Protein AF-0000000079724849 (afdb_homodimer)

Foldseek 3Di:
DAPDQKKKKKKKFQAALQPDDPLQQQLLVLLQVQLCADFPVGGNVRLVCLQVVQVKDWDWDGDHGMIMTMMMGGPPCVLVRLQSVLRSQPTGDLDQVVLQVSLVVLVVVVVVLVVDFVSVLVLVQQCQFQPPHSRSGDRNGDNVSSNPDDSVNSVVVSLQRRWQQRMDIFMFDNDDPVVVVVSCVVRPDPDTPPPDHHDRDDDADTGTDQAAAEDADADFKKKKKWKWFDAADDLLRVLLVQLLQCQDFVDCNHPLNCPQCVPPVFFDDKGWDKDHHHHGIIIMIITMGGLVSQQVSLVVSLVVLVCCLVPNDDPVSLVVSLVVVLVVLVVQCSDNVSVRVQQRVCCSRPVDDQDNVNSNVSNVPDDSVNNSVSSCNTRVDQFIHMGMYYHDDPVSSVSRGGGD/DAPDQKKKKKKKFQAALQPDDPLQHQLLVLLQVQLCADFPVGGNVRLVCLQVVQVKDWDWDGDHGMIMTMMMGGPPCVLVRLQSVLRSQPTGDLDQVSLQVSLVVLVVVVVVLVVDFVSVLVLVQQCQFQPPHSRSGDRNGDNVSSNPDDSVNSVVVSVQRRWQQRMDIFMFDNDDPVVVVVSCVVRPDPDTPPPDHHDRDDDADTGTDAAAAEDADADFKKKKKWKWFDAADDLLRVLLVQLLQCQDFVDCNHPLNCPQCVPPVFFDDKGWDKAHHHHGIIIMIITMGGLVSQQVSLVVSLVVLVCCLVPNDDPVSLVVSLVVVLVVLVVQCSDNVSVRVQQRVCCSRPVDDQDNVNSNVSNVPDDSVNNSVSSCNTRVDQFIHMGMYYHDDPVSSVSRGGGD

pLDDT: mean 95.25, std 3.97, range [75.25, 98.75]

Solvent-accessible surface area (backbone atoms only — not comparable to full-atom values): 41296 Å² total; per-residue (Å²): 74,91,81,47,61,30,26,14,43,34,43,31,34,70,46,19,43,55,74,45,50,92,86,36,37,18,43,57,41,51,47,58,56,52,38,57,40,40,27,82,87,39,48,34,55,51,56,35,36,65,38,33,34,45,27,25,46,78,50,68,51,63,42,56,61,29,27,39,39,34,32,37,29,39,56,91,44,58,65,58,46,47,48,50,53,32,41,29,71,76,32,55,60,70,47,63,68,56,52,57,25,46,40,42,20,53,51,41,43,52,29,50,37,66,44,28,62,72,54,34,43,53,53,52,36,37,28,59,30,33,43,88,39,62,78,14,54,58,55,72,34,44,73,67,43,47,70,61,63,43,60,66,58,53,49,54,51,43,66,71,60,65,51,44,68,31,44,46,84,20,71,26,30,62,71,55,71,68,57,52,53,51,50,44,62,72,47,41,69,81,73,51,61,88,89,66,70,64,66,83,82,82,64,78,64,70,67,75,43,59,50,82,46,75,49,73,37,96,47,60,38,26,37,40,38,37,36,41,46,43,52,43,58,42,75,66,58,49,52,47,50,50,43,51,27,37,44,43,15,55,43,71,52,7,52,48,24,38,60,39,29,65,68,57,15,53,26,61,47,60,34,36,46,75,45,72,34,82,56,32,36,31,31,35,38,40,37,36,22,35,62,87,41,42,48,60,51,46,49,51,51,36,49,53,50,44,46,38,58,76,67,41,79,54,71,66,54,51,53,37,30,45,34,18,51,53,28,39,48,56,50,44,61,69,35,29,59,50,41,17,50,51,55,43,46,30,40,71,75,66,72,42,81,75,48,70,67,53,49,52,49,54,52,68,63,62,46,71,65,59,44,38,50,50,46,34,68,30,62,72,52,77,48,36,19,36,30,32,33,19,61,60,55,69,73,64,53,70,67,43,72,47,57,102,74,91,81,47,63,31,26,16,42,33,44,32,33,70,47,19,42,55,75,45,51,91,86,37,36,17,44,56,39,51,48,58,58,54,38,55,40,42,28,81,87,38,48,36,55,52,57,36,38,64,38,33,33,45,25,25,45,78,51,68,51,66,42,57,61,28,27,41,40,34,33,38,29,38,54,92,44,60,66,59,45,46,48,51,54,33,42,28,73,76,32,54,60,69,47,62,68,56,52,58,27,46,39,43,21,53,51,42,44,52,29,49,37,65,45,27,62,72,54,32,44,53,53,53,35,36,26,59,30,32,44,86,39,63,78,14,55,56,57,73,35,44,73,66,42,47,70,63,63,43,59,67,59,52,50,54,49,44,67,71,59,65,50,43,66,29,45,44,82,19,70,26,28,62,70,54,70,69,57,53,53,51,50,43,60,72,46,42,70,80,72,51,61,89,90,63,70,64,65,83,83,83,64,78,65,70,66,75,44,59,49,81,47,76,49,73,37,95,48,61,39,26,37,40,38,37,38,41,46,44,53,43,58,41,74,67,60,50,52,47,50,50,42,51,28,37,43,43,15,55,44,70,52,5,51,48,25,38,59,39,28,66,68,57,15,52,25,59,46,61,36,36,47,76,45,72,34,82,55,34,35,33,33,35,38,41,37,39,20,36,62,87,42,42,49,61,50,46,48,51,52,36,49,53,51,46,46,37,60,76,66,41,77,53,71,66,54,52,53,37,30,44,33,19,51,51,26,40,48,56,50,44,61,69,34,29,59,50,41,16,49,52,56,44,47,31,38,69,75,66,71,44,81,74,48,72,66,53,49,50,50,54,53,69,64,62,46,72,66,58,43,38,50,51,46,35,68,30,62,72,53,76,48,36,19,37,31,34,34,20,59,61,55,68,74,64,54,70,67,43,72,48,57,102

Organism: NCBI:txid2484901

Secondary structure (DSSP, 8-state):
-TT-SEEEEEEEES--GGG--GGGTTHHHHHHHHTTS-BSS--HHHHHHHHHTTT-EEEEEE-SS-EEEEEEEETT-HHHHHHHHHHHHH-B---HHHHHHHHHHHHHHHHHHHH-HHHHHHHHHHHHHHTTSGGGS-TT--HHHHHT--HHHHHHHHHHH-SGGGEEEEEESS--HHHHHHHHHHHS--PPPTT-------PPPPPP---EEEEE---SSEEEEEEEE-----HHHHHHHHHHHHHHHSSTTSHHIIIIIITT---SEEEEEEEE-SS-EEEEEEEEE-TTTHHHHHHHHHHHHHHHHHH---HHHHHHHHHHHHHHHHHHTTSHHHHHHHHHHHHHHHSSPPPHHHHHHHHHH--HHHHHHHHHHHH-SSB-EEEEEES--HHHHHTS--B-/-TT-SEEEEEEEES--GGG--GGGTTHHHHHHHHTTS-BSS--HHHHHHHHHTTT-EEEEEE-SS-EEEEEEEETT-HHHHHHHHHHHHH-B---HHHHHHHHHHHHHHHHHHHH-HHHHHHHHHHHHHHTTSGGGS-TT--HHHHHT--HHHHHHHHHHH-SGGGEEEEEESS--HHHHHHHHHHHS--PPPTT-------PPPPPP---EEEEE---SSEEEEEEEE-----HHHHHHHHHHHHHHHSSTTSHHIIIIIITT---SEEEEEEEE-SS-EEEEEEEEE-TTTHHHHHHHHHHHHHHHHHH---HHHHHHHHHHHHHHHHHHTTSHHHHHHHHHHHHHHHSSPPPHHHHHHHHHH--HHHHHHHHHHHH-SSB-EEEEEES--HHHHHTS--B-

Nearest PDB structures (foldseek):
  3hdi-assembly1_B  TM=9.582E-01  e=5.398E-38  Halalkalibacterium halodurans C-125
  6xvf-assembly1_A-2  TM=8.943E-01  e=1.684E-30  Bos taurus
  6fo0-assembly1_A  TM=9.070E-01  e=2.879E-27  Bos taurus
  2ybb-assembly1_B  TM=8.900E-01  e=3.046E-27  Bos taurus
  1qcr-assembly1_A  TM=8.978E-01  e=7.944E-27  Bos taurus

Sequence (808 aa):
MKHAASMGVGLFVKEGSLAETKQELGYFHFLEHMLFKDSENRTSKQIATEIERVGGILNGSTSREYTQYYVISIKDKAELAFDILSDMIYRPLFREEDIKVEKGVVIEEMRSYEDAPDDFVYDYYFRNIFGKSHYGRDIIGTKDSVTGVTRKSIRKFYEKHYFPSNMVLSVSGNFKWDEVLRLARKYFPFENPKGKESNPIVLPTPKKHYTKHLSRRKIEQFNIMLGANGTPRNFKDVTVTQLMSTILGGGMASRLFQNIREKEGLCYSIYSFPSFYRSTGLFSISCATSKEKANQCVGLILKELDALVKNGFTERELEDAKSNQLGGMAIGYELPENRMNNIGLQDIYFGKYYSLEERMKALKSVSLDELNERAKLTFSIPKLHLSCVGDMSESAFQKIPTSLMKHAASMGVGLFVKEGSLAETKQELGYFHFLEHMLFKDSENRTSKQIATEIERVGGILNGSTSREYTQYYVISIKDKAELAFDILSDMIYRPLFREEDIKVEKGVVIEEMRSYEDAPDDFVYDYYFRNIFGKSHYGRDIIGTKDSVTGVTRKSIRKFYEKHYFPSNMVLSVSGNFKWDEVLRLARKYFPFENPKGKESNPIVLPTPKKHYTKHLSRRKIEQFNIMLGANGTPRNFKDVTVTQLMSTILGGGMASRLFQNIREKEGLCYSIYSFPSFYRSTGLFSISCATSKEKANQCVGLILKELDALVKNGFTERELEDAKSNQLGGMAIGYELPENRMNNIGLQDIYFGKYYSLEERMKALKSVSLDELNERAKLTFSIPKLHLSCVGDMSESAFQKIPTSL

Radius of gyration: 26.68 Å; Cα contacts (8 Å, |Δi|>4): 1596; chains: 2; bounding box: 80×67×66 Å

InterPro domains:
  IPR007863 Peptidase M16, C-terminal [PF05193] (149-324)
  IPR011249 Metalloenzyme, LuxS/M16 peptidase-like [SSF63411] (9-188)
  IPR011249 Metalloenzyme, LuxS/M16 peptidase-like [SSF63411] (215-394)
  IPR011765 Peptidase M16, N-terminal [PF00675] (6-142)
  IPR050361 Mitochondrial Processing Peptidase/Ubiquinol-cytochrome c Reductase Complex [PTHR11851] (8-392)

Structure (mmCIF, N/CA/C/O backbone):
data_AF-0000000079724849-model_v1
#
loop_
_entity.id
_entity.type
_entity.pdbx_description
1 polymer 'Insulinase family protein'
#
loop_
_atom_site.group_PDB
_atom_site.id
_atom_site.type_symbol
_atom_site.label_atom_id
_atom_site.label_alt_id
_atom_site.label_comp_id
_atom_site.label_asym_id
_atom_site.label_entity_id
_atom_site.label_seq_id
_atom_site.pdbx_PDB_ins_code
_atom_site.Cartn_x
_atom_site.Cartn_y
_atom_site.Cartn_z
_atom_site.occupancy
_atom_site.B_iso_or_equiv
_atom_site.auth_seq_id
_atom_site.auth_comp_id
_atom_site.auth_asym_id
_atom_site.auth_atom_id
_atom_site.pdbx_PDB_model_num
ATOM 1 N N . MET A 1 1 ? 12.977 -11.641 20.875 1 87.62 1 MET A N 1
ATOM 2 C CA . MET A 1 1 ? 11.562 -11.281 21.031 1 87.62 1 MET A CA 1
ATOM 3 C C . MET A 1 1 ? 10.758 -12.461 21.562 1 87.62 1 MET A C 1
ATOM 5 O O . MET A 1 1 ? 10.102 -13.172 20.797 1 87.62 1 MET A O 1
ATOM 9 N N . LYS A 1 2 ? 10.711 -12.703 22.734 1 83.56 2 LYS A N 1
ATOM 10 C CA . LYS A 1 2 ? 10.281 -13.914 23.406 1 83.56 2 LYS A CA 1
ATOM 11 C C . LYS A 1 2 ? 8.828 -14.258 23.062 1 83.56 2 LYS A C 1
ATOM 13 O O . LYS A 1 2 ? 8.453 -15.43 23.031 1 83.56 2 LYS A O 1
ATOM 18 N N . HIS A 1 3 ? 8.07 -13.281 22.625 1 82.94 3 HIS A N 1
ATOM 19 C CA . HIS A 1 3 ? 6.648 -13.555 22.453 1 82.94 3 HIS A CA 1
ATOM 20 C C . HIS A 1 3 ? 6.238 -13.43 20.984 1 82.94 3 HIS A C 1
ATOM 22 O O . HIS A 1 3 ? 5.059 -13.555 20.656 1 82.94 3 HIS A O 1
ATOM 28 N N . ALA A 1 4 ? 7.203 -13.219 20.141 1 86.75 4 ALA A N 1
ATOM 29 C CA . ALA A 1 4 ? 6.875 -13.07 18.734 1 86.75 4 ALA A CA 1
ATOM 30 C C . ALA A 1 4 ? 6.535 -14.422 18.094 1 86.75 4 ALA A C 1
ATOM 32 O O . ALA A 1 4 ? 7.227 -15.414 18.328 1 86.75 4 ALA A O 1
ATOM 33 N N . ALA A 1 5 ? 5.48 -14.469 17.359 1 83.69 5 ALA A N 1
ATOM 34 C CA . ALA A 1 5 ? 5.066 -15.68 16.656 1 83.69 5 ALA A CA 1
ATOM 35 C C . ALA A 1 5 ? 5.711 -15.773 15.281 1 83.69 5 ALA A C 1
ATOM 37 O O . ALA A 1 5 ? 5.629 -16.797 14.609 1 83.69 5 ALA A O 1
ATOM 38 N N . SER A 1 6 ? 6.359 -14.688 14.859 1 90.81 6 SER A N 1
ATOM 39 C CA . SER A 1 6 ? 7.016 -14.633 13.555 1 90.81 6 SER A CA 1
ATOM 40 C C . SER A 1 6 ? 8.469 -14.211 13.688 1 90.81 6 SER A C 1
ATOM 42 O O . SER A 1 6 ? 8.945 -13.922 14.789 1 90.81 6 SER A O 1
ATOM 44 N N . MET A 1 7 ? 9.156 -14.289 12.602 1 93.44 7 MET A N 1
ATOM 45 C CA . MET A 1 7 ? 10.57 -13.922 12.547 1 93.44 7 MET A CA 1
ATOM 46 C C . MET A 1 7 ? 10.914 -13.266 11.219 1 93.44 7 MET A C 1
ATOM 48 O O . MET A 1 7 ? 10.156 -13.375 10.25 1 93.44 7 MET A O 1
ATOM 52 N N . GLY A 1 8 ? 12.008 -12.508 11.25 1 95.75 8 GLY A N 1
ATOM 53 C CA . GLY A 1 8 ? 12.562 -11.898 10.047 1 95.75 8 GLY A CA 1
ATOM 54 C C . GLY A 1 8 ? 14.055 -12.141 9.891 1 95.75 8 GLY A C 1
ATOM 55 O O . GLY A 1 8 ? 14.805 -12.023 10.859 1 95.75 8 GLY A O 1
ATOM 56 N N . VAL A 1 9 ? 14.43 -12.562 8.719 1 97.25 9 VAL A N 1
ATOM 57 C CA . VAL A 1 9 ? 15.828 -12.703 8.32 1 97.25 9 VAL A CA 1
ATOM 58 C C . VAL A 1 9 ? 16.078 -11.898 7.043 1 97.25 9 VAL A C 1
ATOM 60 O O . VAL A 1 9 ? 15.43 -12.125 6.023 1 97.25 9 VAL A O 1
ATOM 63 N N . GLY A 1 10 ? 17.031 -10.977 7.164 1 97.81 10 GLY A N 1
ATOM 64 C CA . GLY A 1 10 ? 17.328 -10.133 6.016 1 97.81 10 GLY A CA 1
ATOM 65 C C . GLY A 1 10 ? 18.797 -10.031 5.715 1 97.81 10 GLY A C 1
ATOM 66 O O . GLY A 1 10 ? 19.625 -9.961 6.633 1 97.81 10 GLY A O 1
ATOM 67 N N . LEU A 1 11 ? 19.141 -10.141 4.488 1 97.94 11 LEU A N 1
ATOM 68 C CA . LEU A 1 11 ? 20.484 -9.867 3.988 1 97.94 11 LEU A CA 1
ATOM 69 C C . LEU A 1 11 ? 20.531 -8.547 3.223 1 97.94 11 LEU A C 1
ATOM 71 O O . LEU A 1 11 ? 19.781 -8.359 2.26 1 97.94 11 LEU A O 1
ATOM 75 N N . PHE A 1 12 ? 21.438 -7.676 3.695 1 97.81 12 PHE A N 1
ATOM 76 C CA . PHE A 1 12 ? 21.578 -6.352 3.098 1 97.81 12 PHE A CA 1
ATOM 77 C C . PHE A 1 12 ? 22.922 -6.211 2.389 1 97.81 12 PHE A C 1
ATOM 79 O O . PHE A 1 12 ? 23.969 -6.516 2.965 1 97.81 12 PHE A O 1
ATOM 86 N N . VAL A 1 13 ? 22.859 -5.812 1.149 1 97.19 13 VAL A N 1
ATOM 87 C CA . VAL A 1 13 ? 24.047 -5.344 0.454 1 97.19 13 VAL A CA 1
ATOM 88 C C . VAL A 1 13 ? 24.234 -3.848 0.692 1 97.19 13 VAL A C 1
ATOM 90 O O . VAL A 1 13 ? 23.312 -3.062 0.489 1 97.19 13 VAL A O 1
ATOM 93 N N . LYS A 1 14 ? 25.391 -3.42 1.1 1 96.31 14 LYS A N 1
ATOM 94 C CA . LYS A 1 14 ? 25.641 -2.051 1.538 1 96.31 14 LYS A CA 1
ATOM 95 C C . LYS A 1 14 ? 25.75 -1.101 0.348 1 96.31 14 LYS A C 1
ATOM 97 O O . LYS A 1 14 ? 26.391 -0.051 0.436 1 96.31 14 LYS A O 1
ATOM 102 N N . GLU A 1 15 ? 25.172 -1.543 -0.755 1 96.31 15 GLU A N 1
ATOM 103 C CA . GLU A 1 15 ? 25.188 -0.739 -1.973 1 96.31 15 GLU A CA 1
ATOM 104 C C . GLU A 1 15 ? 23.844 -0.815 -2.703 1 96.31 15 GLU A C 1
ATOM 106 O O . GLU A 1 15 ? 23.125 -1.803 -2.576 1 96.31 15 GLU A O 1
ATOM 111 N N . GLY A 1 16 ? 23.516 0.27 -3.418 1 96.69 16 GLY A N 1
ATOM 112 C CA . GLY A 1 16 ? 22.391 0.376 -4.324 1 96.69 16 GLY A CA 1
ATOM 113 C C . GLY A 1 16 ? 22.719 1.125 -5.602 1 96.69 16 GLY A C 1
ATOM 114 O O . GLY A 1 16 ? 23.844 1.059 -6.094 1 96.69 16 GLY A O 1
ATOM 115 N N . SER A 1 17 ? 21.797 1.748 -6.156 1 97.19 17 SER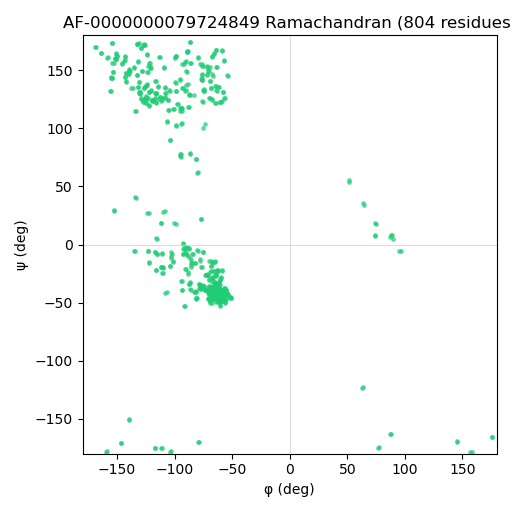 A N 1
ATOM 116 C CA . SER A 1 17 ? 21.938 2.33 -7.488 1 97.19 17 SER A CA 1
ATOM 117 C C . SER A 1 17 ? 23.016 3.404 -7.523 1 97.19 17 SER A C 1
ATOM 119 O O . SER A 1 17 ? 23.562 3.701 -8.586 1 97.19 17 SER A O 1
ATOM 121 N N . LEU A 1 18 ? 23.375 3.994 -6.398 1 96.5 18 LEU A N 1
ATOM 122 C CA . LEU A 1 18 ? 24.391 5.043 -6.371 1 96.5 18 LEU A CA 1
ATOM 123 C C . LEU A 1 18 ? 25.766 4.484 -6.75 1 96.5 18 LEU A C 1
ATOM 125 O O . LEU A 1 18 ? 26.641 5.234 -7.18 1 96.5 18 LEU A O 1
ATOM 129 N N . ALA A 1 19 ? 25.953 3.211 -6.594 1 95.94 19 ALA A N 1
ATOM 130 C CA . ALA A 1 19 ? 27.25 2.586 -6.859 1 95.94 19 ALA A CA 1
ATOM 131 C C . ALA A 1 19 ? 27.375 2.195 -8.328 1 95.94 19 ALA A C 1
ATOM 133 O O . ALA A 1 19 ? 28.453 1.751 -8.766 1 95.94 19 ALA A O 1
ATOM 134 N N . GLU A 1 20 ? 26.344 2.387 -9.078 1 97.06 20 GLU A N 1
ATOM 135 C CA . GLU A 1 20 ? 26.344 2.012 -10.492 1 97.06 20 GLU A CA 1
ATOM 136 C C . GLU A 1 20 ? 27.141 3.01 -11.32 1 97.06 20 GLU A C 1
ATOM 138 O O . GLU A 1 20 ? 27.109 4.215 -11.062 1 97.06 20 GLU A O 1
ATOM 143 N N . THR A 1 21 ? 27.781 2.484 -12.359 1 95.06 21 THR A N 1
ATOM 144 C CA . THR A 1 21 ? 28.375 3.346 -13.375 1 95.06 21 THR A CA 1
ATOM 145 C C . THR A 1 21 ? 27.359 3.703 -14.445 1 95.06 21 THR A C 1
ATOM 147 O O . THR A 1 21 ? 26.234 3.188 -14.445 1 95.06 21 THR A O 1
ATOM 150 N N . LYS A 1 22 ? 27.734 4.551 -15.32 1 94.25 22 LYS A N 1
ATOM 151 C CA . LYS A 1 22 ? 26.859 4.965 -16.406 1 94.25 22 LYS A CA 1
ATOM 152 C C . LYS A 1 22 ? 26.516 3.781 -17.312 1 94.25 22 LYS A C 1
ATOM 154 O O . LYS A 1 22 ? 25.469 3.785 -17.984 1 94.25 22 LYS A O 1
ATOM 159 N N . GLN A 1 23 ? 27.344 2.787 -17.281 1 94.62 23 GLN A N 1
ATOM 160 C CA . GLN A 1 23 ? 27.141 1.622 -18.141 1 94.62 23 GLN A CA 1
ATOM 161 C C . GLN A 1 23 ? 26.344 0.543 -17.422 1 94.62 23 GLN A C 1
ATOM 163 O O . GLN A 1 23 ? 25.969 -0.466 -18.031 1 94.62 23 GLN A O 1
ATOM 168 N N . GLU A 1 24 ? 26.047 0.799 -16.141 1 96.69 24 GLU A N 1
ATOM 169 C CA . GLU A 1 24 ? 25.422 -0.237 -15.328 1 96.69 24 GLU A CA 1
ATOM 170 C C . GLU A 1 24 ? 24.094 0.246 -14.75 1 96.69 24 GLU A C 1
ATOM 172 O O . GLU A 1 24 ? 23.703 -0.148 -13.648 1 96.69 24 GLU A O 1
ATOM 177 N N . LEU A 1 25 ? 23.484 1.154 -15.422 1 97.94 25 LEU A N 1
ATOM 178 C CA . LEU A 1 25 ? 22.25 1.723 -14.883 1 97.94 25 LEU A CA 1
ATOM 179 C C . LEU A 1 25 ? 21.188 0.643 -14.703 1 97.94 25 LEU A C 1
ATOM 181 O O . LEU A 1 25 ? 20.875 -0.086 -15.641 1 97.94 25 LEU A O 1
ATOM 185 N N . GLY A 1 26 ? 20.688 0.492 -13.484 1 98.38 26 GLY A N 1
ATOM 186 C CA . GLY A 1 26 ? 19.625 -0.445 -13.18 1 98.38 26 GLY A CA 1
ATOM 187 C C . GLY A 1 26 ? 20.125 -1.833 -12.828 1 98.38 26 GLY A C 1
ATOM 188 O O . GLY A 1 26 ? 19.328 -2.748 -12.609 1 98.38 26 GLY A O 1
ATOM 189 N N . TYR A 1 27 ? 21.375 -2.002 -12.672 1 98.69 27 TYR A N 1
ATOM 190 C CA . TYR A 1 27 ? 21.938 -3.338 -12.523 1 98.69 27 TYR A CA 1
ATOM 191 C C . TYR A 1 27 ? 21.625 -3.912 -11.148 1 98.69 27 TYR A C 1
ATOM 193 O O . TYR A 1 27 ? 21.406 -5.113 -11.008 1 98.69 27 TYR A O 1
ATOM 201 N N . PHE A 1 28 ? 21.672 -3.084 -10.102 1 98.69 28 PHE A N 1
ATOM 202 C CA . PHE A 1 28 ? 21.312 -3.598 -8.789 1 98.69 28 PHE A CA 1
ATOM 203 C C . PHE A 1 28 ? 19.875 -4.117 -8.789 1 98.69 28 PHE A C 1
ATOM 205 O O . PHE A 1 28 ? 19.594 -5.184 -8.234 1 98.69 28 PHE A O 1
ATOM 212 N N . HIS A 1 29 ? 18.984 -3.328 -9.383 1 98.75 29 HIS A N 1
ATOM 213 C CA . HIS A 1 29 ? 17.578 -3.744 -9.469 1 98.75 29 HIS A CA 1
ATOM 214 C C . HIS A 1 29 ? 17.438 -5.008 -10.305 1 98.75 29 HIS A C 1
ATOM 216 O O . HIS A 1 29 ? 16.719 -5.934 -9.922 1 98.75 29 HIS A O 1
ATOM 222 N N . PHE A 1 30 ? 18.094 -5.059 -11.453 1 98.75 30 PHE A N 1
ATOM 223 C CA . PHE A 1 30 ? 18.047 -6.227 -12.32 1 98.75 30 PHE A CA 1
ATOM 224 C C . PHE A 1 30 ? 18.594 -7.457 -11.609 1 98.75 30 PHE A C 1
ATOM 226 O O . PHE A 1 30 ? 18.016 -8.547 -11.695 1 98.75 30 PHE A O 1
ATOM 233 N N . LEU A 1 31 ? 19.703 -7.27 -10.953 1 98.69 31 LEU A N 1
ATOM 234 C CA . LEU A 1 31 ? 20.312 -8.359 -10.203 1 98.69 31 LEU A CA 1
ATOM 235 C C . LEU A 1 31 ? 19.375 -8.844 -9.094 1 98.69 31 LEU A C 1
ATOM 237 O O . LEU A 1 31 ? 19.297 -10.047 -8.828 1 98.69 31 LEU A O 1
ATOM 241 N N . GLU A 1 32 ? 18.734 -7.93 -8.414 1 98.56 32 GLU A N 1
ATOM 242 C CA . GLU A 1 32 ? 17.734 -8.305 -7.418 1 98.56 32 GLU A CA 1
ATOM 243 C C . GLU A 1 32 ? 16.719 -9.281 -7.992 1 98.56 32 GLU A C 1
ATOM 245 O O . GLU A 1 32 ? 16.406 -10.305 -7.379 1 98.56 32 GLU A O 1
ATOM 250 N N . HIS A 1 33 ? 16.219 -8.984 -9.188 1 97.94 33 HIS A N 1
ATOM 251 C CA . HIS A 1 33 ? 15.305 -9.891 -9.859 1 97.94 33 HIS A CA 1
ATOM 252 C C . HIS A 1 33 ? 15.969 -11.234 -10.141 1 97.94 33 HIS A C 1
ATOM 254 O O . HIS A 1 33 ? 15.367 -12.289 -9.891 1 97.94 33 HIS A O 1
ATOM 260 N N . MET A 1 34 ? 17.188 -11.211 -10.656 1 98.44 34 MET A N 1
ATOM 261 C CA . MET A 1 34 ? 17.891 -12.406 -11.109 1 98.44 34 MET A CA 1
ATOM 262 C C . MET A 1 34 ? 18.172 -13.352 -9.945 1 98.44 34 MET A C 1
ATOM 264 O O . MET A 1 34 ? 18.219 -14.57 -10.125 1 98.44 34 MET A O 1
ATOM 268 N N . LEU A 1 35 ? 18.281 -12.82 -8.773 1 98.44 35 LEU A N 1
ATOM 269 C CA . LEU A 1 35 ? 18.641 -13.648 -7.629 1 98.44 35 LEU A CA 1
ATOM 270 C C . LEU A 1 35 ? 17.422 -14.422 -7.109 1 98.44 35 LEU A C 1
ATOM 272 O O . LEU A 1 35 ? 17.562 -15.281 -6.242 1 98.44 35 LEU A O 1
ATOM 276 N N . PHE A 1 36 ? 16.281 -14.164 -7.66 1 97.56 36 PHE A N 1
ATOM 277 C CA . PHE A 1 36 ? 15.078 -14.945 -7.359 1 97.56 36 PHE A CA 1
ATOM 278 C C . PHE A 1 36 ? 14.914 -16.094 -8.352 1 97.56 36 PHE A C 1
ATOM 280 O O . PHE A 1 36 ? 14.031 -16.938 -8.195 1 97.56 36 PHE A O 1
ATOM 287 N N . LYS A 1 37 ? 15.75 -16.078 -9.367 1 97.69 37 LYS A N 1
ATOM 288 C CA . LYS A 1 37 ? 15.703 -17.141 -10.367 1 97.69 37 LYS A CA 1
ATOM 289 C C . LYS A 1 37 ? 16.406 -18.391 -9.867 1 97.69 37 LYS A C 1
ATOM 291 O O . LYS A 1 37 ? 16.688 -18.531 -8.68 1 97.69 37 LYS A O 1
ATOM 296 N N . ASP A 1 38 ? 16.609 -19.359 -10.805 1 97.56 38 ASP A N 1
ATOM 297 C CA . ASP A 1 38 ? 17.156 -20.656 -10.438 1 97.56 38 ASP A CA 1
ATOM 298 C C . ASP A 1 38 ? 18.562 -20.5 -9.844 1 97.56 38 ASP A C 1
ATOM 300 O O . ASP A 1 38 ? 19.359 -19.703 -10.328 1 97.56 38 ASP A O 1
ATOM 304 N N . SER A 1 39 ? 18.797 -21.188 -8.797 1 97.88 39 SER A N 1
ATOM 305 C CA . SER A 1 39 ? 20.125 -21.375 -8.227 1 97.88 39 SER A CA 1
ATOM 306 C C . SER A 1 39 ? 20.672 -22.75 -8.539 1 97.88 39 SER A C 1
ATOM 308 O O . SER A 1 39 ? 20.062 -23.516 -9.289 1 97.88 39 SER A O 1
ATOM 310 N N . GLU A 1 40 ? 21.875 -23.031 -8.039 1 97.81 40 GLU A N 1
ATOM 311 C CA . GLU A 1 40 ? 22.5 -24.344 -8.234 1 97.81 40 GLU A CA 1
ATOM 312 C C . GLU A 1 40 ? 21.688 -25.453 -7.562 1 97.81 40 GLU A C 1
ATOM 314 O O . GLU A 1 40 ? 21.688 -26.594 -8.023 1 97.81 40 GLU A O 1
ATOM 319 N N . ASN A 1 41 ? 20.938 -25.062 -6.547 1 97.94 41 ASN A N 1
ATOM 320 C CA . ASN A 1 41 ? 20.312 -26.094 -5.73 1 97.94 41 ASN A CA 1
ATOM 321 C C . ASN A 1 41 ? 18.797 -26.094 -5.895 1 97.94 41 ASN A C 1
ATOM 323 O O . ASN A 1 41 ? 18.125 -27.062 -5.535 1 97.94 41 ASN A O 1
ATOM 327 N N . ARG A 1 42 ? 18.25 -24.969 -6.387 1 98 42 ARG A N 1
ATOM 328 C CA . ARG A 1 42 ? 16.797 -24.828 -6.414 1 98 42 ARG A CA 1
ATOM 329 C C . ARG A 1 42 ? 16.344 -24.109 -7.68 1 98 42 ARG A C 1
ATOM 331 O O . ARG A 1 42 ? 16.984 -23.172 -8.133 1 98 42 ARG A O 1
ATOM 338 N N . THR A 1 43 ? 15.172 -24.5 -8.141 1 97.31 43 THR A N 1
ATOM 339 C CA . THR A 1 43 ? 14.477 -23.688 -9.133 1 97.31 43 THR A CA 1
ATOM 340 C C . THR A 1 43 ? 13.773 -22.5 -8.477 1 97.31 43 THR A C 1
ATOM 342 O O . THR A 1 43 ? 13.539 -22.516 -7.266 1 97.31 43 THR A O 1
ATOM 345 N N . SER A 1 44 ? 13.461 -21.516 -9.297 1 96.44 44 SER A N 1
ATOM 346 C CA . SER A 1 44 ? 12.703 -20.375 -8.797 1 96.44 44 SER A CA 1
ATOM 347 C C . SER A 1 44 ? 11.398 -20.828 -8.148 1 96.44 44 SER A C 1
ATOM 349 O O . SER A 1 44 ? 11 -20.281 -7.109 1 96.44 44 SER A O 1
ATOM 351 N N . LYS A 1 45 ? 10.75 -21.781 -8.695 1 96.19 45 LYS A N 1
ATOM 352 C CA . LYS A 1 45 ? 9.508 -22.312 -8.141 1 96.19 45 LYS A CA 1
ATOM 353 C C . LYS A 1 45 ? 9.75 -22.953 -6.773 1 96.19 45 LYS A C 1
ATOM 355 O O . LYS A 1 45 ? 8.977 -22.75 -5.84 1 96.19 45 LYS A O 1
ATOM 360 N N . GLN A 1 46 ? 10.789 -23.688 -6.695 1 97.19 46 GLN A N 1
ATOM 361 C CA . GLN A 1 46 ? 11.117 -24.328 -5.422 1 97.19 46 GLN A CA 1
ATOM 362 C C . GLN A 1 46 ? 11.406 -23.281 -4.348 1 97.19 46 GLN A C 1
ATOM 364 O O . GLN A 1 46 ? 10.945 -23.422 -3.209 1 97.19 46 GLN A O 1
ATOM 369 N N . ILE A 1 47 ? 12.148 -22.266 -4.695 1 97.31 47 ILE A N 1
ATOM 370 C CA . ILE A 1 47 ? 12.477 -21.188 -3.771 1 97.31 47 ILE A CA 1
ATOM 371 C C . ILE A 1 47 ? 11.188 -20.562 -3.232 1 97.31 47 ILE A C 1
ATOM 373 O O . ILE A 1 47 ? 11.008 -20.438 -2.018 1 97.31 47 ILE A O 1
ATOM 377 N N . ALA A 1 48 ? 10.273 -20.25 -4.082 1 96.31 48 ALA A N 1
ATOM 378 C CA . ALA A 1 48 ? 9.016 -19.609 -3.709 1 96.31 48 ALA A CA 1
ATOM 379 C C . ALA A 1 48 ? 8.148 -20.562 -2.883 1 96.31 48 ALA A C 1
ATOM 381 O O . ALA A 1 48 ? 7.629 -20.188 -1.83 1 96.31 48 ALA A O 1
ATOM 382 N N . THR A 1 49 ? 8.062 -21.766 -3.336 1 96.56 49 THR A N 1
ATOM 383 C CA . THR A 1 49 ? 7.188 -22.75 -2.715 1 96.56 49 THR A CA 1
ATOM 384 C C . THR A 1 49 ? 7.641 -23.062 -1.291 1 96.56 49 THR A C 1
ATOM 386 O O . THR A 1 49 ? 6.82 -23.156 -0.376 1 96.56 49 THR A O 1
ATOM 389 N N . GLU A 1 50 ? 8.898 -23.219 -1.13 1 96.31 50 GLU A N 1
ATOM 390 C CA . GLU A 1 50 ? 9.43 -23.609 0.173 1 96.31 50 GLU A CA 1
ATOM 391 C C . GLU A 1 50 ? 9.172 -22.516 1.219 1 96.31 50 GLU A C 1
ATOM 393 O O . GLU A 1 50 ? 8.945 -22.828 2.393 1 96.31 50 GLU A O 1
ATOM 398 N N . ILE A 1 51 ? 9.164 -21.297 0.827 1 95.88 51 ILE A N 1
ATOM 399 C CA . ILE A 1 51 ? 8.898 -20.203 1.758 1 95.88 51 ILE A CA 1
ATOM 400 C C . ILE A 1 51 ? 7.391 -20.062 1.963 1 95.88 51 ILE A C 1
ATOM 402 O O . ILE A 1 51 ? 6.922 -19.953 3.098 1 95.88 51 ILE A O 1
ATOM 406 N N . GLU A 1 52 ? 6.676 -20.094 0.883 1 93.62 52 GLU A N 1
ATOM 407 C CA . GLU A 1 52 ? 5.238 -19.859 0.952 1 93.62 52 GLU A CA 1
ATOM 408 C C . GLU A 1 52 ? 4.531 -20.984 1.691 1 93.62 52 GLU A C 1
ATOM 410 O O . GLU A 1 52 ? 3.527 -20.766 2.373 1 93.62 52 GLU A O 1
ATOM 415 N N . ARG A 1 53 ? 5.066 -22.172 1.637 1 91.69 53 ARG A N 1
ATOM 416 C CA . ARG A 1 53 ? 4.445 -23.328 2.281 1 91.69 53 ARG A CA 1
ATOM 417 C C . ARG A 1 53 ? 4.461 -23.188 3.799 1 91.69 53 ARG A C 1
ATOM 419 O O . ARG A 1 53 ? 3.719 -23.875 4.5 1 91.69 53 ARG A O 1
ATOM 426 N N . VAL A 1 54 ? 5.27 -22.281 4.238 1 88.12 54 VAL A N 1
ATOM 427 C CA . VAL A 1 54 ? 5.305 -22.094 5.684 1 88.12 54 VAL A CA 1
ATOM 428 C C . VAL A 1 54 ? 4.711 -20.734 6.039 1 88.12 54 VAL A C 1
ATOM 430 O O . VAL A 1 54 ? 5.023 -20.156 7.09 1 88.12 54 VAL A O 1
ATOM 433 N N . GLY A 1 55 ? 4.012 -20.25 5.117 1 87.12 55 GLY A N 1
ATOM 434 C CA . GLY A 1 55 ? 3.342 -18.969 5.344 1 87.12 55 GLY A CA 1
ATOM 435 C C . GLY A 1 55 ? 4.281 -17.781 5.297 1 87.12 55 GLY A C 1
ATOM 436 O O . GLY A 1 55 ? 3.977 -16.719 5.844 1 87.12 55 GLY A O 1
ATOM 437 N N . GLY A 1 56 ? 5.391 -18.031 4.723 1 92.94 56 GLY A N 1
ATOM 438 C CA . GLY A 1 56 ? 6.41 -17 4.723 1 92.94 56 GLY A CA 1
ATOM 439 C C . GLY A 1 56 ? 6.309 -16.062 3.537 1 92.94 56 GLY A C 1
ATOM 440 O O . GLY A 1 56 ? 5.551 -16.312 2.6 1 92.94 56 GLY A O 1
ATOM 441 N N . ILE A 1 57 ? 7.02 -14.969 3.686 1 95.31 57 ILE A N 1
ATOM 442 C CA . ILE A 1 57 ? 7.16 -13.969 2.639 1 95.31 57 ILE A CA 1
ATOM 443 C C . ILE A 1 57 ? 8.633 -13.828 2.254 1 95.31 57 ILE A C 1
ATOM 445 O O . ILE A 1 57 ? 9.5 -13.703 3.125 1 95.31 57 ILE A O 1
ATOM 449 N N . LEU A 1 58 ? 8.875 -13.992 1.062 1 97.25 58 LEU A N 1
ATOM 450 C CA . LEU A 1 58 ? 10.188 -13.727 0.481 1 97.25 58 LEU A CA 1
ATOM 451 C C . LEU A 1 58 ? 10.141 -12.516 -0.441 1 97.25 58 LEU A C 1
ATOM 453 O O . LEU A 1 58 ? 9.352 -12.477 -1.382 1 97.25 58 LEU A O 1
ATOM 457 N N . ASN A 1 59 ? 11.023 -11.57 -0.099 1 97.44 59 ASN A N 1
ATOM 458 C CA . ASN A 1 59 ? 10.992 -10.344 -0.89 1 97.44 59 ASN A CA 1
ATOM 459 C C . ASN A 1 59 ? 12.359 -9.68 -0.948 1 97.44 59 ASN A C 1
ATOM 461 O O . ASN A 1 59 ? 13.289 -10.109 -0.266 1 97.44 59 ASN A O 1
ATOM 465 N N . GLY A 1 60 ? 12.508 -8.781 -1.864 1 97.31 60 GLY A N 1
ATOM 466 C CA . GLY A 1 60 ? 13.688 -7.945 -2.02 1 97.31 60 GLY A CA 1
ATOM 467 C C . GLY A 1 60 ? 13.352 -6.527 -2.453 1 97.31 60 GLY A C 1
ATOM 468 O O . GLY A 1 60 ? 12.234 -6.25 -2.883 1 97.31 60 GLY A O 1
ATOM 469 N N . SER A 1 61 ? 14.266 -5.719 -2.244 1 97.81 61 SER A N 1
ATOM 470 C CA . SER A 1 61 ? 14.117 -4.34 -2.697 1 97.81 61 SER A CA 1
ATOM 471 C C . SER A 1 61 ? 15.477 -3.695 -2.955 1 97.81 61 SER A C 1
ATOM 473 O O . SER A 1 61 ? 16.469 -4.07 -2.338 1 97.81 61 SER A O 1
ATOM 475 N N . THR A 1 62 ? 15.516 -2.799 -3.893 1 98.38 62 THR A N 1
ATOM 476 C CA . THR A 1 62 ? 16.703 -2.039 -4.238 1 98.38 62 THR A CA 1
ATOM 477 C C . THR A 1 62 ? 16.5 -0.551 -3.975 1 98.38 62 THR A C 1
ATOM 479 O O . THR A 1 62 ? 15.516 0.033 -4.43 1 98.38 62 THR A O 1
ATOM 482 N N . SER A 1 63 ? 17.328 -0.006 -3.18 1 97.44 63 SER A N 1
ATOM 483 C CA . SER A 1 63 ? 17.328 1.432 -2.93 1 97.44 63 SER A CA 1
ATOM 484 C C . SER A 1 63 ? 18.578 2.094 -3.508 1 97.44 63 SER A C 1
ATOM 486 O O . SER A 1 63 ? 19.359 1.451 -4.211 1 97.44 63 SER A O 1
ATOM 488 N N . ARG A 1 64 ? 18.75 3.361 -3.275 1 96.06 64 ARG A N 1
ATOM 489 C CA . ARG A 1 64 ? 19.906 4.094 -3.781 1 96.06 64 ARG A CA 1
ATOM 490 C C . ARG A 1 64 ? 21.172 3.721 -3.01 1 96.06 64 ARG A C 1
ATOM 492 O O . ARG A 1 64 ? 22.266 3.717 -3.57 1 96.06 64 ARG A O 1
ATOM 499 N N . GLU A 1 65 ? 21 3.281 -1.735 1 95.88 65 GLU A N 1
ATOM 500 C CA . GLU A 1 65 ? 22.203 3.111 -0.916 1 95.88 65 GLU A CA 1
ATOM 501 C C . GLU A 1 65 ? 22.312 1.683 -0.393 1 95.88 65 GLU A C 1
ATOM 503 O O . GLU A 1 65 ? 23.312 1.322 0.236 1 95.88 65 GLU A O 1
ATOM 508 N N . TYR A 1 66 ? 21.297 0.853 -0.642 1 96.75 66 TYR A N 1
ATOM 509 C CA . TYR A 1 66 ? 21.359 -0.543 -0.225 1 96.75 66 TYR A CA 1
ATOM 510 C C . TYR A 1 66 ? 20.406 -1.405 -1.033 1 96.75 66 TYR A C 1
ATOM 512 O O . TYR A 1 66 ? 19.5 -0.887 -1.692 1 96.75 66 TYR A O 1
ATOM 520 N N . THR A 1 67 ? 20.578 -2.662 -1.06 1 98.25 67 THR A N 1
ATOM 521 C CA . THR A 1 67 ? 19.703 -3.699 -1.586 1 98.25 67 THR A CA 1
ATOM 522 C C . THR A 1 67 ? 19.422 -4.758 -0.525 1 98.25 67 THR A C 1
ATOM 524 O O . THR A 1 67 ? 20.312 -5.156 0.218 1 98.25 67 THR A O 1
ATOM 527 N N . GLN A 1 68 ? 18.203 -5.168 -0.42 1 98.5 68 GLN A N 1
ATOM 528 C CA . GLN A 1 68 ? 17.875 -6.133 0.624 1 98.5 68 GLN A CA 1
ATOM 529 C C . GLN A 1 68 ? 17.141 -7.336 0.05 1 98.5 68 GLN A C 1
ATOM 531 O O . GLN A 1 68 ? 16.422 -7.211 -0.952 1 98.5 68 GLN A O 1
ATOM 536 N N . TYR A 1 69 ? 17.312 -8.477 0.644 1 98.62 69 TYR A N 1
ATOM 537 C CA . TYR A 1 69 ? 16.578 -9.727 0.488 1 98.62 69 TYR A CA 1
ATOM 538 C C . TYR A 1 69 ? 16.172 -10.289 1.842 1 98.62 69 TYR A C 1
ATOM 540 O O . TYR A 1 69 ? 16.984 -10.406 2.754 1 98.62 69 TYR A O 1
ATOM 548 N N . TYR A 1 70 ? 14.875 -10.633 1.952 1 98.19 70 TYR A N 1
ATOM 549 C CA . TYR A 1 70 ? 14.5 -11.031 3.305 1 98.19 70 TYR A CA 1
ATOM 550 C C . TYR A 1 70 ? 13.359 -12.039 3.279 1 98.19 70 TYR A C 1
ATOM 552 O O . TYR A 1 70 ? 12.641 -12.148 2.283 1 98.19 70 TYR A O 1
ATOM 560 N N . VAL A 1 71 ? 13.25 -12.742 4.371 1 97.44 71 VAL A N 1
ATOM 561 C CA . VAL A 1 71 ? 12.188 -13.711 4.633 1 97.44 71 VAL A CA 1
ATOM 562 C C . VAL A 1 71 ? 11.508 -13.383 5.957 1 97.44 71 VAL A C 1
ATOM 564 O O . VAL A 1 71 ? 12.172 -13.156 6.973 1 97.44 71 VAL A O 1
ATOM 567 N N . ILE A 1 72 ? 10.219 -13.242 5.863 1 95.75 72 ILE A N 1
ATOM 568 C CA . ILE A 1 72 ? 9.383 -13.219 7.055 1 95.75 72 ILE A CA 1
ATOM 569 C C . ILE A 1 72 ? 8.586 -14.523 7.145 1 95.75 72 ILE A C 1
ATOM 571 O O . ILE A 1 72 ? 8 -14.969 6.152 1 95.75 72 ILE A O 1
ATOM 575 N N . SER A 1 73 ? 8.602 -15.164 8.25 1 92.5 73 SER A N 1
ATOM 576 C CA . SER A 1 73 ? 7.871 -16.406 8.422 1 92.5 73 SER A CA 1
ATOM 577 C C . SER A 1 73 ? 7.52 -16.656 9.891 1 92.5 73 SER A C 1
ATOM 579 O O . SER A 1 73 ? 7.844 -15.836 10.75 1 92.5 73 SER A O 1
ATOM 581 N N . ILE A 1 74 ? 6.758 -17.672 10.086 1 88.25 74 ILE A N 1
ATOM 582 C CA . ILE A 1 74 ? 6.453 -18.094 11.445 1 88.25 74 ILE A CA 1
ATOM 583 C C . ILE A 1 74 ? 7.75 -18.438 12.18 1 88.25 74 ILE A C 1
ATOM 585 O O . ILE A 1 74 ? 8.773 -18.719 11.547 1 88.25 74 ILE A O 1
ATOM 589 N N . LYS A 1 75 ? 7.496 -18.531 13.406 1 85 75 LYS A N 1
ATOM 590 C CA . LYS A 1 75 ? 8.672 -18.844 14.211 1 85 75 LYS A CA 1
ATOM 591 C C . LYS A 1 75 ? 9.156 -20.266 13.961 1 85 75 LYS A C 1
ATOM 593 O O . LYS A 1 75 ? 8.445 -21.062 13.336 1 85 75 LYS A O 1
ATOM 598 N N . ASP A 1 76 ? 10.359 -20.641 14.102 1 84.69 76 ASP A N 1
ATOM 599 C CA . ASP A 1 76 ? 10.961 -21.969 14.047 1 84.69 76 ASP A CA 1
ATOM 600 C C . ASP A 1 76 ? 11.344 -22.344 12.617 1 84.69 76 ASP A C 1
ATOM 602 O O . ASP A 1 76 ? 11.609 -23.516 12.32 1 84.69 76 ASP A O 1
ATOM 606 N N . LYS A 1 77 ? 11.203 -21.406 11.727 1 89.88 77 LYS A N 1
ATOM 607 C CA . LYS A 1 77 ? 11.617 -21.703 10.352 1 89.88 77 LYS A CA 1
ATOM 608 C C . LYS A 1 77 ? 12.875 -20.922 9.984 1 89.88 77 LYS A C 1
ATOM 610 O O . LYS A 1 77 ? 13.086 -20.594 8.812 1 89.88 77 LYS A O 1
ATOM 615 N N . ALA A 1 78 ? 13.625 -20.641 10.961 1 91 78 ALA A N 1
ATOM 616 C CA . ALA A 1 78 ? 14.828 -19.844 10.766 1 91 78 ALA A CA 1
ATOM 617 C C . ALA A 1 78 ? 15.797 -20.516 9.805 1 91 78 ALA A C 1
ATOM 619 O O . ALA A 1 78 ? 16.312 -19.891 8.883 1 91 78 ALA A O 1
ATOM 620 N N . GLU A 1 79 ? 16.031 -21.766 10.016 1 94.94 79 GLU A N 1
ATOM 621 C CA . GLU A 1 79 ? 17 -22.469 9.18 1 94.94 79 GLU A CA 1
ATOM 622 C C . GLU A 1 79 ? 16.594 -22.438 7.711 1 94.94 79 GLU A C 1
ATOM 624 O O . GLU A 1 79 ? 17.438 -22.281 6.828 1 94.94 79 GLU A O 1
ATOM 629 N N . LEU A 1 80 ? 15.352 -22.625 7.469 1 96 80 LEU A N 1
ATOM 630 C CA . LEU A 1 80 ? 14.859 -22.547 6.102 1 96 80 LEU A CA 1
ATOM 631 C C . LEU A 1 80 ? 15.172 -21.188 5.488 1 96 80 LEU A C 1
ATOM 633 O O . LEU A 1 80 ? 15.633 -21.109 4.348 1 96 80 LEU A O 1
ATOM 637 N N . ALA A 1 81 ? 14.938 -20.109 6.242 1 96.12 81 ALA A N 1
ATOM 638 C CA . ALA A 1 81 ? 15.195 -18.766 5.766 1 96.12 81 ALA A CA 1
ATOM 639 C C . ALA A 1 81 ? 16.672 -18.562 5.461 1 96.12 81 ALA A C 1
ATOM 641 O O . ALA A 1 81 ? 17.031 -18.031 4.406 1 96.12 81 ALA A O 1
ATOM 642 N N . PHE A 1 82 ? 17.531 -19.047 6.383 1 97.06 82 PHE A N 1
ATOM 643 C CA . PHE A 1 82 ? 18.969 -18.953 6.184 1 97.06 82 PHE A CA 1
ATOM 644 C C . PHE A 1 82 ? 19.391 -19.719 4.941 1 97.06 82 PHE A C 1
ATOM 646 O O . PHE A 1 82 ? 20.156 -19.203 4.121 1 97.06 82 PHE A O 1
ATOM 653 N N . ASP A 1 83 ? 18.859 -20.859 4.82 1 97.94 83 ASP A N 1
ATOM 654 C CA . ASP A 1 83 ? 19.203 -21.766 3.719 1 97.94 83 ASP A CA 1
ATOM 655 C C . ASP A 1 83 ? 18.812 -21.156 2.373 1 97.94 83 ASP A C 1
ATOM 657 O O . ASP A 1 83 ? 19.641 -21.062 1.467 1 97.94 83 ASP A O 1
ATOM 661 N N . ILE A 1 84 ? 17.641 -20.656 2.287 1 98.06 84 ILE A N 1
ATOM 662 C CA . ILE A 1 84 ? 17.109 -20.141 1.035 1 98.06 84 ILE A CA 1
ATOM 663 C C . ILE A 1 84 ? 17.844 -18.859 0.655 1 98.06 84 ILE A C 1
ATOM 665 O O . ILE A 1 84 ? 18.297 -18.703 -0.483 1 98.06 84 ILE A O 1
ATOM 669 N N . LEU A 1 85 ? 18 -17.953 1.593 1 98.12 85 LEU A N 1
ATOM 670 C CA . LEU A 1 85 ? 18.672 -16.688 1.303 1 98.12 85 LEU A CA 1
ATOM 671 C C . LEU A 1 85 ? 20.125 -16.938 0.872 1 98.12 85 LEU A C 1
ATOM 673 O O . LEU A 1 85 ? 20.609 -16.312 -0.071 1 98.12 85 LEU A O 1
ATOM 677 N N . SER A 1 86 ? 20.781 -17.844 1.552 1 97.62 86 SER A N 1
ATOM 678 C CA . SER A 1 86 ? 22.156 -18.172 1.194 1 97.62 86 SER A CA 1
ATOM 679 C C . SER A 1 86 ? 22.234 -18.75 -0.216 1 97.62 86 SER A C 1
ATOM 681 O O . SER A 1 86 ? 23.094 -18.359 -1 1 97.62 86 SER A O 1
ATOM 683 N N . ASP A 1 87 ? 21.312 -19.625 -0.536 1 97.75 87 ASP A N 1
ATOM 684 C CA . ASP A 1 87 ? 21.281 -20.25 -1.85 1 97.75 87 ASP A CA 1
ATOM 685 C C . ASP A 1 87 ? 21.047 -19.234 -2.953 1 97.75 87 ASP A C 1
ATOM 687 O O . ASP A 1 87 ? 21.766 -19.219 -3.961 1 97.75 87 ASP A O 1
ATOM 691 N N . MET A 1 88 ? 20.156 -18.344 -2.762 1 97.75 88 MET A N 1
ATOM 692 C CA . MET A 1 88 ? 19.812 -17.312 -3.723 1 97.75 88 MET A CA 1
ATOM 693 C C . MET A 1 88 ? 21 -16.375 -3.971 1 97.75 88 MET A C 1
ATOM 695 O O . MET A 1 88 ? 21.281 -16.031 -5.117 1 97.75 88 MET A O 1
ATOM 699 N N . ILE A 1 89 ? 21.703 -16.047 -2.904 1 97.75 89 ILE A N 1
ATOM 700 C CA . ILE A 1 89 ? 22.672 -14.977 -2.963 1 97.75 89 ILE A CA 1
ATOM 701 C C . ILE A 1 89 ? 24.016 -15.523 -3.438 1 97.75 89 ILE A C 1
ATOM 703 O O . ILE A 1 89 ? 24.734 -14.875 -4.207 1 97.75 89 ILE A O 1
ATOM 707 N N . TYR A 1 90 ? 24.359 -16.781 -3.084 1 96.12 90 TYR A N 1
ATOM 708 C CA . TYR A 1 90 ? 25.734 -17.203 -3.301 1 96.12 90 TYR A CA 1
ATOM 709 C C . TYR A 1 90 ? 25.812 -18.25 -4.41 1 96.12 90 TYR A C 1
ATOM 711 O O . TYR A 1 90 ? 26.906 -18.578 -4.887 1 96.12 90 TYR A O 1
ATOM 719 N N . ARG A 1 91 ? 24.641 -18.719 -4.898 1 97 91 ARG A N 1
ATOM 720 C CA . ARG A 1 91 ? 24.703 -19.781 -5.895 1 97 91 ARG A CA 1
ATOM 721 C C . ARG A 1 91 ? 23.766 -19.5 -7.062 1 97 91 ARG A C 1
ATOM 723 O O . ARG A 1 91 ? 23.062 -20.391 -7.531 1 97 91 ARG A O 1
ATOM 730 N N . PRO A 1 92 ? 23.719 -18.266 -7.473 1 97.88 92 PRO A N 1
ATOM 731 C CA . PRO A 1 92 ? 22.844 -17.984 -8.617 1 97.88 92 PRO A CA 1
ATOM 732 C C . PRO A 1 92 ? 23.391 -18.562 -9.922 1 97.88 92 PRO A C 1
ATOM 734 O O . PRO A 1 92 ? 24.609 -18.578 -10.141 1 97.88 92 PRO A O 1
ATOM 737 N N . LEU A 1 93 ? 22.5 -18.938 -10.859 1 97.94 93 LEU A N 1
ATOM 738 C CA . LEU A 1 93 ? 22.953 -19.562 -12.094 1 97.94 93 LEU A CA 1
ATOM 739 C C . LEU A 1 93 ? 23.125 -18.531 -13.203 1 97.94 93 LEU A C 1
ATOM 741 O O . LEU A 1 93 ? 23.969 -18.703 -14.086 1 97.94 93 LEU A O 1
ATOM 745 N N . PHE A 1 94 ? 22.328 -17.453 -13.227 1 98.06 94 PHE A N 1
ATOM 746 C CA . PHE A 1 94 ? 22.312 -16.406 -14.25 1 98.06 94 PHE A CA 1
ATOM 747 C C . PHE A 1 94 ? 22.203 -17.031 -15.641 1 98.06 94 PHE A C 1
ATOM 749 O O . PHE A 1 94 ? 22.969 -16.688 -16.531 1 98.06 94 PHE A O 1
ATOM 756 N N . ARG A 1 95 ? 21.203 -17.859 -15.906 1 97.5 95 ARG A N 1
ATOM 757 C CA . ARG A 1 95 ? 21 -18.453 -17.219 1 97.5 95 ARG A CA 1
ATOM 758 C C . ARG A 1 95 ? 20.625 -17.406 -18.25 1 97.5 95 ARG A C 1
ATOM 760 O O . ARG A 1 95 ? 19.891 -16.469 -17.938 1 97.5 95 ARG A O 1
ATOM 767 N N . GLU A 1 96 ? 21.094 -17.641 -19.422 1 97.62 96 GLU A N 1
ATOM 768 C CA . GLU A 1 96 ? 20.797 -16.719 -20.516 1 97.62 96 GLU A CA 1
ATOM 769 C C . GLU A 1 96 ? 19.297 -16.594 -20.75 1 97.62 96 GLU A C 1
ATOM 771 O O . GLU A 1 96 ? 18.781 -15.5 -20.969 1 97.62 96 GLU A O 1
ATOM 776 N N . GLU A 1 97 ? 18.672 -17.672 -20.688 1 97.12 97 GLU A N 1
ATOM 777 C CA . GLU A 1 97 ? 17.234 -17.672 -20.906 1 97.12 97 GLU A CA 1
ATOM 778 C C . GLU A 1 97 ? 16.516 -16.859 -19.812 1 97.12 97 GLU A C 1
ATOM 780 O O . GLU A 1 97 ? 15.539 -16.156 -20.109 1 97.12 97 GLU A O 1
ATOM 785 N N . ASP A 1 98 ? 16.984 -16.984 -18.609 1 97.75 98 ASP A N 1
ATOM 786 C CA . ASP A 1 98 ? 16.391 -16.234 -17.5 1 97.75 98 ASP A CA 1
ATOM 787 C C . ASP A 1 98 ? 16.609 -14.734 -17.672 1 97.75 98 ASP A C 1
ATOM 789 O O . ASP A 1 98 ? 15.719 -13.93 -17.391 1 97.75 98 ASP A O 1
ATOM 793 N N . ILE A 1 99 ? 17.766 -14.375 -18.109 1 98.31 99 ILE A N 1
ATOM 794 C CA . ILE A 1 99 ? 18.094 -12.977 -18.344 1 98.31 99 ILE A CA 1
ATOM 795 C C . ILE A 1 99 ? 17.172 -12.406 -19.422 1 98.31 99 ILE A C 1
ATOM 797 O O . ILE A 1 99 ? 16.625 -11.312 -19.25 1 98.31 99 ILE A O 1
ATOM 801 N N . LYS A 1 100 ? 17.047 -13.18 -20.469 1 97.5 100 LYS A N 1
ATOM 802 C CA . LYS A 1 100 ? 16.172 -12.75 -21.562 1 97.5 100 LYS A CA 1
ATOM 803 C C . LYS A 1 100 ? 14.742 -12.539 -21.062 1 97.5 100 LYS A C 1
ATOM 805 O O . LYS A 1 100 ? 14.125 -11.508 -21.344 1 97.5 100 LYS A O 1
ATOM 810 N N . VAL A 1 101 ? 14.258 -13.453 -20.328 1 97 101 VAL A N 1
ATOM 811 C CA . VAL A 1 101 ? 12.898 -13.398 -19.797 1 97 101 VAL A CA 1
ATOM 812 C C . VAL A 1 101 ? 12.75 -12.203 -18.859 1 97 101 VAL A C 1
ATOM 814 O O . VAL A 1 101 ? 11.766 -11.469 -18.922 1 97 101 VAL A O 1
ATOM 817 N N . GLU A 1 102 ? 13.727 -11.977 -18.031 1 97.44 102 GLU A N 1
ATOM 818 C CA . GLU A 1 102 ? 13.641 -10.945 -17 1 97.44 102 GLU A CA 1
ATOM 819 C C . GLU A 1 102 ? 13.68 -9.547 -17.609 1 97.44 102 GLU A C 1
ATOM 821 O O . GLU A 1 102 ? 13.086 -8.617 -17.062 1 97.44 102 GLU A O 1
ATOM 826 N N . LYS A 1 103 ? 14.375 -9.422 -18.766 1 97.62 103 LYS A N 1
ATOM 827 C CA . LYS A 1 103 ? 14.32 -8.148 -19.484 1 97.62 103 LYS A CA 1
ATOM 828 C C . LYS A 1 103 ? 12.883 -7.742 -19.766 1 97.62 103 LYS A C 1
ATOM 830 O O . LYS A 1 103 ? 12.5 -6.59 -19.547 1 97.62 103 LYS A O 1
ATOM 835 N N . GLY A 1 104 ? 12.125 -8.695 -20.156 1 95.62 104 GLY A N 1
ATOM 836 C CA . GLY A 1 104 ? 10.719 -8.43 -20.422 1 95.62 104 GLY A CA 1
ATOM 837 C C . GLY A 1 104 ? 9.938 -8.023 -19.188 1 95.62 104 GLY A C 1
ATOM 838 O O . GLY A 1 104 ? 9.141 -7.078 -19.25 1 95.62 104 GLY A O 1
ATOM 839 N N . VAL A 1 105 ? 10.172 -8.672 -18.109 1 96.62 105 VAL A N 1
ATOM 840 C CA . VAL A 1 105 ? 9.469 -8.398 -16.859 1 96.62 105 VAL A CA 1
ATOM 841 C C . VAL A 1 105 ? 9.797 -6.992 -16.375 1 96.62 105 VAL A C 1
ATOM 843 O O . VAL A 1 105 ? 8.898 -6.23 -16.016 1 96.62 105 VAL A O 1
ATOM 846 N N . VAL A 1 106 ? 11.086 -6.609 -16.375 1 97.69 106 VAL A N 1
ATOM 847 C CA . VAL A 1 106 ? 11.539 -5.312 -15.883 1 97.69 106 VAL A CA 1
ATOM 848 C C . VAL A 1 106 ? 10.992 -4.199 -16.781 1 97.69 106 VAL A C 1
ATOM 850 O O . VAL A 1 106 ? 10.633 -3.127 -16.281 1 97.69 106 VAL A O 1
ATOM 853 N N . ILE A 1 107 ? 10.938 -4.461 -18.062 1 96.81 107 ILE A N 1
ATOM 854 C CA . ILE A 1 107 ? 10.391 -3.473 -18.984 1 96.81 107 ILE A CA 1
ATOM 855 C C . ILE A 1 107 ? 8.914 -3.227 -18.656 1 96.81 107 ILE A C 1
ATOM 857 O O . ILE A 1 107 ? 8.453 -2.084 -18.688 1 96.81 107 ILE A O 1
ATOM 861 N N . GLU A 1 108 ? 8.148 -4.293 -18.422 1 95.25 108 GLU A N 1
ATOM 862 C CA . GLU A 1 108 ? 6.754 -4.129 -18.016 1 95.25 108 GLU A CA 1
ATOM 863 C C . GLU A 1 108 ? 6.645 -3.355 -16.703 1 95.25 108 GLU A C 1
ATOM 865 O O . GLU A 1 108 ? 5.73 -2.549 -16.531 1 95.25 108 GLU A O 1
ATOM 870 N N . GLU A 1 109 ? 7.543 -3.627 -15.805 1 95.25 109 GLU A N 1
ATOM 871 C CA . GLU A 1 109 ? 7.59 -2.869 -14.562 1 95.25 109 GLU A CA 1
ATOM 872 C C . GLU A 1 109 ? 7.828 -1.385 -14.828 1 95.25 109 GLU A C 1
ATOM 874 O O . GLU A 1 109 ? 7.168 -0.53 -14.234 1 95.25 109 GLU A O 1
ATOM 879 N N . MET A 1 110 ? 8.773 -1.077 -15.695 1 96.38 110 MET A N 1
ATOM 880 C CA . MET A 1 110 ? 9.047 0.304 -16.078 1 96.38 110 MET A CA 1
ATOM 881 C C . MET A 1 110 ? 7.789 0.98 -16.625 1 96.38 110 MET A C 1
ATOM 883 O O . MET A 1 110 ? 7.5 2.125 -16.266 1 96.38 110 MET A O 1
ATOM 887 N N . ARG A 1 111 ? 7.047 0.271 -17.406 1 95.06 111 ARG A N 1
ATOM 888 C CA . ARG A 1 111 ? 5.809 0.792 -17.969 1 95.06 111 ARG A CA 1
ATOM 889 C C . ARG A 1 111 ? 4.785 1.099 -16.891 1 95.06 111 ARG A C 1
ATOM 891 O O . ARG A 1 111 ? 4.035 2.07 -16.984 1 95.06 111 ARG A O 1
ATOM 898 N N . SER A 1 112 ? 4.773 0.238 -15.898 1 94.69 112 SER A N 1
ATOM 899 C CA . SER A 1 112 ? 3.846 0.448 -14.789 1 94.69 112 SER A CA 1
ATOM 900 C C . SER A 1 112 ? 4.145 1.753 -14.062 1 94.69 112 SER A C 1
ATOM 902 O O . SER A 1 112 ? 3.225 2.484 -13.688 1 94.69 112 SER A O 1
ATOM 904 N N . TYR A 1 113 ? 5.379 2.053 -13.852 1 93.56 113 TYR A N 1
ATOM 905 C CA . TYR A 1 113 ? 5.77 3.295 -13.195 1 93.56 113 TYR A CA 1
ATOM 906 C C . TYR A 1 113 ? 5.391 4.504 -14.047 1 93.56 113 TYR A C 1
ATOM 908 O O . TYR A 1 113 ? 4.949 5.527 -13.523 1 93.56 113 TYR A O 1
ATOM 916 N N . GLU A 1 114 ? 5.547 4.355 -15.305 1 93.81 114 GLU A N 1
ATOM 917 C CA . GLU A 1 114 ? 5.215 5.426 -16.234 1 93.81 114 GLU A CA 1
ATOM 918 C C . GLU A 1 114 ? 3.721 5.742 -16.203 1 93.81 114 GLU A C 1
ATOM 920 O O . GLU A 1 114 ? 3.322 6.902 -16.328 1 93.81 114 GLU A O 1
ATOM 925 N N . ASP A 1 115 ? 2.955 4.746 -16 1 94.25 115 ASP A N 1
ATOM 926 C CA . ASP A 1 115 ? 1.506 4.887 -16.094 1 94.25 115 ASP A CA 1
ATOM 927 C C . ASP A 1 115 ? 0.915 5.371 -14.773 1 94.25 115 ASP A C 1
ATOM 929 O O . ASP A 1 115 ? -0.235 5.809 -14.719 1 94.25 115 ASP A O 1
ATOM 933 N N . ALA A 1 116 ? 1.622 5.227 -13.703 1 94.06 116 ALA A N 1
ATOM 934 C CA . ALA A 1 116 ? 1.154 5.664 -12.391 1 94.06 116 ALA A CA 1
ATOM 935 C C . ALA A 1 116 ? 1.642 7.078 -12.078 1 94.06 116 ALA A C 1
ATOM 937 O O . ALA A 1 116 ? 2.822 7.281 -11.781 1 94.06 116 ALA A O 1
ATOM 938 N N . PRO A 1 117 ? 0.778 8.023 -11.953 1 94.31 117 PRO A N 1
ATOM 939 C CA . PRO A 1 117 ? 1.204 9.422 -11.852 1 94.31 117 PRO A CA 1
ATOM 940 C C . PRO A 1 117 ? 2.049 9.688 -10.602 1 94.31 117 PRO A C 1
ATOM 942 O O . PRO A 1 117 ? 3.01 10.453 -10.656 1 94.31 117 PRO A O 1
ATOM 945 N N . ASP A 1 118 ? 1.688 9.016 -9.531 1 93.31 118 ASP A N 1
ATOM 946 C CA . ASP A 1 118 ? 2.418 9.242 -8.289 1 93.31 118 ASP A CA 1
ATOM 947 C C . ASP A 1 118 ? 3.844 8.711 -8.383 1 93.31 118 ASP A C 1
ATOM 949 O O . ASP A 1 118 ? 4.789 9.359 -7.934 1 93.31 118 ASP A O 1
ATOM 953 N N . ASP A 1 119 ? 3.988 7.559 -8.984 1 94 119 ASP A N 1
ATOM 954 C CA . ASP A 1 119 ? 5.316 6.988 -9.188 1 94 119 ASP A CA 1
ATOM 955 C C . ASP A 1 119 ? 6.121 7.812 -10.195 1 94 119 ASP A C 1
ATOM 957 O O . ASP A 1 119 ? 7.305 8.07 -9.984 1 94 119 ASP A O 1
ATOM 961 N N . PHE A 1 120 ? 5.496 8.219 -11.219 1 95.94 120 PHE A N 1
ATOM 962 C CA . PHE A 1 120 ? 6.172 8.961 -12.281 1 95.94 120 PHE A CA 1
ATOM 963 C C . PHE A 1 120 ? 6.691 10.297 -11.758 1 95.94 120 PHE A C 1
ATOM 965 O O . PHE A 1 120 ? 7.852 10.648 -11.992 1 95.94 120 PHE A O 1
ATOM 972 N N . VAL A 1 121 ? 5.844 11.039 -11.031 1 97.75 121 VAL A N 1
ATOM 973 C CA . VAL A 1 121 ? 6.238 12.375 -10.609 1 97.75 121 VAL A CA 1
ATOM 974 C C . VAL A 1 121 ? 7.383 12.281 -9.602 1 97.75 121 VAL A C 1
ATOM 976 O O . VAL A 1 121 ? 8.258 13.148 -9.562 1 97.75 121 VAL A O 1
ATOM 979 N N . TYR A 1 122 ? 7.398 11.234 -8.82 1 97.38 122 TYR A N 1
ATOM 980 C CA . TYR A 1 122 ? 8.477 11.008 -7.863 1 97.38 122 TYR A CA 1
ATOM 981 C C . TYR A 1 122 ? 9.82 10.883 -8.57 1 97.38 122 TYR A C 1
ATOM 983 O O . TYR A 1 122 ? 10.766 11.602 -8.242 1 97.38 122 TYR A O 1
ATOM 991 N N . ASP A 1 123 ? 9.938 10.031 -9.547 1 96.94 123 ASP A N 1
ATOM 992 C CA . ASP A 1 123 ? 11.18 9.852 -10.305 1 96.94 123 ASP A CA 1
ATOM 993 C C . ASP A 1 123 ? 11.539 11.117 -11.078 1 96.94 123 ASP A C 1
ATOM 995 O O . ASP A 1 123 ? 12.703 11.523 -11.117 1 96.94 123 ASP A O 1
ATOM 999 N N . TYR A 1 124 ? 10.5 11.734 -11.688 1 98.12 124 TYR A N 1
ATOM 1000 C CA . TYR A 1 124 ? 10.664 12.969 -12.438 1 98.12 124 TYR A CA 1
ATOM 1001 C C . TYR A 1 124 ? 11.242 14.07 -11.555 1 98.12 124 TYR A C 1
ATOM 1003 O O . TYR A 1 124 ? 12.117 14.82 -11.984 1 98.12 124 TYR A O 1
ATOM 1011 N N . TYR A 1 125 ? 10.828 14.125 -10.367 1 98.31 125 TYR A N 1
ATOM 1012 C CA . TYR A 1 125 ? 11.258 15.07 -9.352 1 98.31 125 TYR A CA 1
ATOM 1013 C C . TYR A 1 125 ? 12.742 14.891 -9.031 1 98.31 125 TYR A C 1
ATOM 1015 O O . TYR A 1 125 ? 13.508 15.859 -9.078 1 98.31 125 TYR A O 1
ATOM 1023 N N . PHE A 1 126 ? 13.195 13.734 -8.828 1 97.94 126 PHE A N 1
ATOM 1024 C CA . PHE A 1 126 ? 14.586 13.469 -8.492 1 97.94 126 PHE A CA 1
ATOM 1025 C C . PHE A 1 126 ? 15.492 13.711 -9.695 1 97.94 126 PHE A C 1
ATOM 1027 O O . PHE A 1 126 ? 16.578 14.258 -9.555 1 97.94 126 PHE A O 1
ATOM 1034 N N . ARG A 1 127 ? 15.07 13.352 -10.898 1 97.75 127 ARG A N 1
ATOM 1035 C CA . ARG A 1 127 ? 15.836 13.617 -12.109 1 97.75 127 ARG A CA 1
ATOM 1036 C C . ARG A 1 127 ? 16.094 15.109 -12.281 1 97.75 127 ARG A C 1
ATOM 1038 O O . ARG A 1 127 ? 17.203 15.516 -12.633 1 97.75 127 ARG A O 1
ATOM 1045 N N . ASN A 1 128 ? 15.039 15.852 -12.008 1 98.38 128 ASN A N 1
ATOM 1046 C CA . ASN A 1 128 ? 15.125 17.281 -12.289 1 98.38 128 ASN A CA 1
ATOM 1047 C C . ASN A 1 128 ? 15.945 18.016 -11.234 1 98.38 128 ASN A C 1
ATOM 1049 O O . ASN A 1 128 ? 16.688 18.938 -11.555 1 98.38 128 ASN A O 1
ATOM 1053 N N . ILE A 1 129 ? 15.797 17.594 -10 1 98.12 129 ILE A N 1
ATOM 1054 C CA . ILE A 1 129 ? 16.484 18.344 -8.945 1 98.12 129 ILE A CA 1
ATOM 1055 C C . ILE A 1 129 ? 17.953 17.969 -8.922 1 98.12 129 ILE A C 1
ATOM 1057 O O . ILE A 1 129 ? 18.812 18.828 -8.711 1 98.12 129 ILE A O 1
ATOM 1061 N N . PHE A 1 130 ? 18.312 16.734 -9.203 1 97.5 130 PHE A N 1
ATOM 1062 C CA . PHE A 1 130 ? 19.703 16.281 -9.094 1 97.5 130 PHE A CA 1
ATOM 1063 C C . PHE A 1 130 ? 20.359 16.234 -10.461 1 97.5 130 PHE A C 1
ATOM 1065 O O . PHE A 1 130 ? 21.578 16.109 -10.562 1 97.5 130 PHE A O 1
ATOM 1072 N N . GLY A 1 131 ? 19.594 16.281 -11.523 1 94.81 131 GLY A N 1
ATOM 1073 C CA . GLY A 1 131 ? 20.125 16.312 -12.875 1 94.81 131 GLY A CA 1
ATOM 1074 C C . GLY A 1 131 ? 20.906 15.07 -13.242 1 94.81 131 GLY A C 1
ATOM 1075 O O . GLY A 1 131 ? 20.406 13.953 -13.07 1 94.81 131 GLY A O 1
ATOM 1076 N N . LYS A 1 132 ? 22.094 15.188 -13.625 1 90.69 132 LYS A N 1
ATOM 1077 C CA . LYS A 1 132 ? 22.891 14.094 -14.172 1 90.69 132 LYS A CA 1
ATOM 1078 C C . LYS A 1 132 ? 23.656 13.367 -13.07 1 90.69 132 LYS A C 1
ATOM 1080 O O . LYS A 1 132 ? 24.328 12.375 -13.328 1 90.69 132 LYS A O 1
ATOM 1085 N N . SER A 1 133 ? 23.562 13.836 -11.906 1 94.5 133 SER A N 1
ATOM 1086 C CA . SER A 1 133 ? 24.25 13.156 -10.812 1 94.5 133 SER A CA 1
ATOM 1087 C C . SER A 1 133 ? 23.688 11.758 -10.586 1 94.5 133 SER A C 1
ATOM 1089 O O . SER A 1 133 ? 22.609 11.422 -11.102 1 94.5 133 SER A O 1
ATOM 1091 N N . HIS A 1 134 ? 24.359 10.93 -9.805 1 95.94 134 HIS A N 1
ATOM 1092 C CA . HIS A 1 134 ? 23.938 9.578 -9.477 1 95.94 134 HIS A CA 1
ATOM 1093 C C . HIS A 1 134 ? 22.578 9.578 -8.773 1 95.94 134 HIS A C 1
ATOM 1095 O O . HIS A 1 134 ? 21.797 8.633 -8.898 1 95.94 134 HIS A O 1
ATOM 1101 N N . TYR A 1 135 ? 22.328 10.664 -8.094 1 96.25 135 TYR A N 1
ATOM 1102 C CA . TYR A 1 135 ? 21.141 10.75 -7.246 1 96.25 135 TYR A CA 1
ATOM 1103 C C . TYR A 1 135 ? 19.891 10.977 -8.086 1 96.25 135 TYR A C 1
ATOM 1105 O O . TYR A 1 135 ? 18.766 10.773 -7.605 1 96.25 135 TYR A O 1
ATOM 1113 N N . GLY A 1 136 ? 20.047 11.43 -9.289 1 96.62 136 GLY A N 1
ATOM 1114 C CA . GLY A 1 136 ? 18.922 11.695 -10.164 1 96.62 136 GLY A CA 1
ATOM 1115 C C . GLY A 1 136 ? 18.531 10.508 -11.016 1 96.62 136 GLY A C 1
ATOM 1116 O O . GLY A 1 136 ? 17.469 10.508 -11.656 1 96.62 136 GLY A O 1
ATOM 1117 N N . ARG A 1 137 ? 19.344 9.445 -10.969 1 96.88 137 ARG A N 1
ATOM 1118 C CA . ARG A 1 137 ? 19.109 8.273 -11.812 1 96.88 137 ARG A CA 1
ATOM 1119 C C . ARG A 1 137 ? 17.969 7.414 -11.273 1 96.88 137 ARG A C 1
ATOM 1121 O O . ARG A 1 137 ? 17.844 7.234 -10.062 1 96.88 137 ARG A O 1
ATOM 1128 N N . ASP A 1 138 ? 17.203 6.906 -12.219 1 97.25 138 ASP A N 1
ATOM 1129 C CA . ASP A 1 138 ? 16.172 5.957 -11.82 1 97.25 138 ASP A CA 1
ATOM 1130 C C . ASP A 1 138 ? 16.797 4.645 -11.336 1 97.25 138 ASP A C 1
ATOM 1132 O O . ASP A 1 138 ? 17.672 4.09 -11.992 1 97.25 138 ASP A O 1
ATOM 1136 N N . ILE A 1 139 ? 16.312 4.125 -10.219 1 97.75 139 ILE A N 1
ATOM 1137 C CA . ILE A 1 139 ? 16.844 2.895 -9.633 1 97.75 139 ILE A CA 1
ATOM 1138 C C . ILE A 1 139 ? 16.656 1.736 -10.617 1 97.75 139 ILE A C 1
ATOM 1140 O O . ILE A 1 139 ? 17.531 0.871 -10.727 1 97.75 139 ILE A O 1
ATOM 1144 N N . ILE A 1 140 ? 15.57 1.743 -11.398 1 97.88 140 ILE A N 1
ATOM 1145 C CA . ILE A 1 140 ? 15.211 0.652 -12.297 1 97.88 140 ILE A CA 1
ATOM 1146 C C . ILE A 1 140 ? 16.078 0.723 -13.555 1 97.88 140 ILE A C 1
ATOM 1148 O O . ILE A 1 140 ? 16.125 -0.229 -14.336 1 97.88 140 ILE A O 1
ATOM 1152 N N . GLY A 1 141 ? 16.797 1.835 -13.844 1 97.62 141 GLY A N 1
ATOM 1153 C CA . GLY A 1 141 ? 17.609 2.006 -15.039 1 97.62 141 GLY A CA 1
ATOM 1154 C C . GLY A 1 141 ? 16.828 2.568 -16.219 1 97.62 141 GLY A C 1
ATOM 1155 O O . GLY A 1 141 ? 15.867 3.314 -16.031 1 97.62 141 GLY A O 1
ATOM 1156 N N . THR A 1 142 ? 17.406 2.408 -17.344 1 97 142 THR A N 1
ATOM 1157 C CA . THR A 1 142 ? 16.781 2.832 -18.594 1 97 142 THR A CA 1
ATOM 1158 C C . THR A 1 142 ? 16.438 1.626 -19.469 1 97 142 THR A C 1
ATOM 1160 O O . THR A 1 142 ? 16.953 0.527 -19.234 1 97 142 THR A O 1
ATOM 1163 N N . LYS A 1 143 ? 15.555 1.879 -20.406 1 96.62 143 LYS A N 1
ATOM 1164 C CA . LYS A 1 143 ? 15.211 0.805 -21.344 1 96.62 143 LYS A CA 1
ATOM 1165 C C . LYS A 1 143 ? 16.453 0.248 -22.016 1 96.62 143 LYS A C 1
ATOM 1167 O O . LYS A 1 143 ? 16.625 -0.969 -22.125 1 96.62 143 LYS A O 1
ATOM 1172 N N . ASP A 1 144 ? 17.344 1.101 -22.391 1 97.5 144 ASP A N 1
ATOM 1173 C CA . ASP A 1 144 ? 18.562 0.704 -23.094 1 97.5 144 ASP A CA 1
ATOM 1174 C C . ASP A 1 144 ? 19.469 -0.112 -22.172 1 97.5 144 ASP A C 1
ATOM 1176 O O . ASP A 1 144 ? 19.984 -1.153 -22.578 1 97.5 144 ASP A O 1
ATOM 1180 N N . SER A 1 145 ? 19.688 0.333 -20.984 1 97.81 145 SER A N 1
ATOM 1181 C CA . SER A 1 145 ? 20.594 -0.368 -20.078 1 97.81 145 SER A CA 1
ATOM 1182 C C . SER A 1 145 ? 20.047 -1.743 -19.703 1 97.81 145 SER A C 1
ATOM 1184 O O . SER A 1 145 ? 20.797 -2.715 -19.609 1 97.81 145 SER A O 1
ATOM 1186 N N . VAL A 1 146 ? 18.766 -1.836 -19.531 1 97.5 146 VAL A N 1
ATOM 1187 C CA . VAL A 1 146 ? 18.125 -3.086 -19.141 1 97.5 146 VAL A CA 1
ATOM 1188 C C . VAL A 1 146 ? 18.188 -4.086 -20.281 1 97.5 146 VAL A C 1
ATOM 1190 O O . VAL A 1 146 ? 18.562 -5.246 -20.094 1 97.5 146 VAL A O 1
ATOM 1193 N N . THR A 1 147 ? 17.812 -3.658 -21.5 1 97.06 147 THR A N 1
ATOM 1194 C CA . THR A 1 147 ? 17.812 -4.559 -22.656 1 97.06 147 THR A CA 1
ATOM 1195 C C . THR A 1 147 ? 19.234 -4.949 -23.047 1 97.06 147 THR A C 1
ATOM 1197 O O . THR A 1 147 ? 19.438 -5.953 -23.719 1 97.06 147 THR A O 1
ATOM 1200 N N . GLY A 1 148 ? 20.203 -4.207 -22.609 1 97.62 148 GLY A N 1
ATOM 1201 C CA . GLY A 1 148 ? 21.594 -4.445 -22.953 1 97.62 148 GLY A CA 1
ATOM 1202 C C . GLY A 1 148 ? 22.297 -5.383 -21.984 1 97.62 148 GLY A C 1
ATOM 1203 O O . GLY A 1 148 ? 23.453 -5.758 -22.203 1 97.62 148 GLY A O 1
ATOM 1204 N N . VAL A 1 149 ? 21.656 -5.828 -20.984 1 98.19 149 VAL A N 1
ATOM 1205 C CA . VAL A 1 149 ? 22.266 -6.699 -19.984 1 98.19 149 VAL A CA 1
ATOM 1206 C C . VAL A 1 149 ? 22.641 -8.031 -20.641 1 98.19 149 VAL A C 1
ATOM 1208 O O . VAL A 1 149 ? 21.859 -8.602 -21.406 1 98.19 149 VAL A O 1
ATOM 1211 N N . THR A 1 150 ? 23.797 -8.516 -20.344 1 97.94 150 THR A N 1
ATOM 1212 C CA . THR A 1 150 ? 24.266 -9.82 -20.781 1 97.94 150 THR A CA 1
ATOM 1213 C C . THR A 1 150 ? 24.672 -10.68 -19.594 1 97.94 150 THR A C 1
ATOM 1215 O O . THR A 1 150 ? 24.875 -10.156 -18.484 1 97.94 150 THR A O 1
ATOM 1218 N N . ARG A 1 151 ? 24.781 -11.945 -19.891 1 98.19 151 ARG A N 1
ATOM 1219 C CA . ARG A 1 151 ? 25.219 -12.852 -18.828 1 98.19 151 ARG A CA 1
ATOM 1220 C C . ARG A 1 151 ? 26.578 -12.438 -18.281 1 98.19 151 ARG A C 1
ATOM 1222 O O . ARG A 1 151 ? 26.797 -12.414 -17.062 1 98.19 151 ARG A O 1
ATOM 1229 N N . LYS A 1 152 ? 27.453 -12.07 -19.141 1 98.12 152 LYS A N 1
ATOM 1230 C CA . LYS A 1 152 ? 28.797 -11.664 -18.75 1 98.12 152 LYS A CA 1
ATOM 1231 C C . LYS A 1 152 ? 28.766 -10.391 -17.906 1 98.12 152 LYS A C 1
ATOM 1233 O O . LYS A 1 152 ? 29.406 -10.312 -16.859 1 98.12 152 LYS A O 1
ATOM 1238 N N . SER A 1 153 ? 28.031 -9.391 -18.328 1 98.19 153 SER A N 1
ATOM 1239 C CA . SER A 1 153 ? 28 -8.109 -17.641 1 98.19 153 SER A CA 1
ATOM 1240 C C . SER A 1 153 ? 27.391 -8.242 -16.25 1 98.19 153 SER A C 1
ATOM 1242 O O . SER A 1 153 ? 27.906 -7.676 -15.281 1 98.19 153 SER A O 1
ATOM 1244 N N . ILE A 1 154 ? 26.297 -9.023 -16.141 1 98.44 154 ILE A N 1
ATOM 1245 C CA . ILE A 1 154 ? 25.609 -9.117 -14.859 1 98.44 154 ILE A CA 1
ATOM 1246 C C . ILE A 1 154 ? 26.438 -9.977 -13.906 1 98.44 154 ILE A C 1
ATOM 1248 O O . ILE A 1 154 ? 26.453 -9.727 -12.695 1 98.44 154 ILE A O 1
ATOM 1252 N N . ARG A 1 155 ? 27.094 -11 -14.391 1 98 155 ARG A N 1
ATOM 1253 C CA . ARG A 1 155 ? 27.969 -11.812 -13.562 1 98 155 ARG A CA 1
ATOM 1254 C C . ARG A 1 155 ? 29.125 -10.984 -13.023 1 98 155 ARG A C 1
ATOM 1256 O O . ARG A 1 155 ? 29.453 -11.07 -11.836 1 98 155 ARG A O 1
ATOM 1263 N N . LYS A 1 156 ? 29.75 -10.25 -13.914 1 97.75 156 LYS A N 1
ATOM 1264 C CA . LYS A 1 156 ? 30.828 -9.367 -13.484 1 97.75 156 LYS A CA 1
ATOM 1265 C C . LYS A 1 156 ? 30.359 -8.383 -12.422 1 97.75 156 LYS A C 1
ATOM 1267 O O . LYS A 1 156 ? 31.062 -8.141 -11.438 1 97.75 156 LYS A O 1
ATOM 1272 N N . PHE A 1 157 ? 29.25 -7.855 -12.625 1 97.94 157 PHE A N 1
ATOM 1273 C CA . PHE A 1 157 ? 28.656 -6.914 -11.68 1 97.94 157 PHE A CA 1
ATOM 1274 C C . PHE A 1 157 ? 28.406 -7.582 -10.328 1 97.94 157 PHE A C 1
ATOM 1276 O O . PHE A 1 157 ? 28.734 -7.02 -9.281 1 97.94 157 PHE A O 1
ATOM 1283 N N . TYR A 1 158 ? 27.859 -8.773 -10.367 1 97.94 158 TYR A N 1
ATOM 1284 C CA . TYR A 1 158 ? 27.594 -9.578 -9.172 1 97.94 158 TYR A CA 1
ATOM 1285 C C . TYR A 1 158 ? 28.891 -9.828 -8.398 1 97.94 158 TYR A C 1
ATOM 1287 O O . TYR A 1 158 ? 28.953 -9.594 -7.191 1 97.94 158 TYR A O 1
ATOM 1295 N N . GLU A 1 159 ? 29.891 -10.18 -9.07 1 96.12 159 GLU A N 1
ATOM 1296 C CA . GLU A 1 159 ? 31.172 -10.492 -8.438 1 96.12 159 GLU A CA 1
ATOM 1297 C C . GLU A 1 159 ? 31.812 -9.25 -7.832 1 96.12 159 GLU A C 1
ATOM 1299 O O . GLU A 1 159 ? 32.5 -9.336 -6.809 1 96.12 159 GLU A O 1
ATOM 1304 N N . LYS A 1 160 ? 31.5 -8.188 -8.414 1 95.19 160 LYS A N 1
ATOM 1305 C CA . LYS A 1 160 ? 32.094 -6.926 -7.961 1 95.19 160 LYS A CA 1
ATOM 1306 C C . LYS A 1 160 ? 31.438 -6.457 -6.66 1 95.19 160 LYS A C 1
ATOM 1308 O O . LYS A 1 160 ? 32.094 -5.914 -5.785 1 95.19 160 LYS A O 1
ATOM 1313 N N . HIS A 1 161 ? 30.172 -6.699 -6.492 1 96.31 161 HIS A N 1
ATOM 1314 C CA . HIS A 1 161 ? 29.453 -6.004 -5.43 1 96.31 161 HIS A CA 1
ATOM 1315 C C . HIS A 1 161 ? 28.938 -6.98 -4.379 1 96.31 161 HIS A C 1
ATOM 1317 O O . HIS A 1 161 ? 28.625 -6.578 -3.256 1 96.31 161 HIS A O 1
ATOM 1323 N N . TYR A 1 162 ? 28.781 -8.219 -4.711 1 96.62 162 TYR A N 1
ATOM 1324 C CA . TYR A 1 162 ? 28.188 -9.188 -3.795 1 96.62 162 TYR A CA 1
ATOM 1325 C C . TYR A 1 162 ? 29.25 -10.086 -3.182 1 96.62 162 TYR A C 1
ATOM 1327 O O . TYR A 1 162 ? 29.547 -11.164 -3.715 1 96.62 162 TYR A O 1
ATOM 1335 N N . PHE A 1 163 ? 29.766 -9.719 -2.125 1 94.94 163 PHE A N 1
ATOM 1336 C CA . PHE A 1 163 ? 30.734 -10.461 -1.331 1 94.94 163 PHE A CA 1
ATOM 1337 C C . PHE A 1 163 ? 30.531 -10.203 0.157 1 94.94 163 PHE A C 1
ATOM 1339 O O . PHE A 1 163 ? 29.938 -9.188 0.54 1 94.94 163 PHE A O 1
ATOM 1346 N N . PRO A 1 164 ? 30.891 -11 1.066 1 94.25 164 PRO A N 1
ATOM 1347 C CA . PRO A 1 164 ? 30.469 -11.031 2.469 1 94.25 164 PRO A CA 1
ATOM 1348 C C . PRO A 1 164 ? 30.75 -9.719 3.199 1 94.25 164 PRO A C 1
ATOM 1350 O O . PRO A 1 164 ? 29.875 -9.195 3.887 1 94.25 164 PRO A O 1
ATOM 1353 N N . SER A 1 165 ? 31.906 -9.062 3.016 1 93.5 165 SER A N 1
ATOM 1354 C CA . SER A 1 165 ? 32.219 -7.852 3.766 1 93.5 165 SER A CA 1
ATOM 1355 C C . SER A 1 165 ? 31.344 -6.684 3.34 1 93.5 165 SER A C 1
ATOM 1357 O O . SER A 1 165 ? 31.297 -5.66 4.023 1 93.5 165 SER A O 1
ATOM 1359 N N . ASN A 1 166 ? 30.688 -6.832 2.232 1 95.44 166 ASN A N 1
ATOM 1360 C CA . ASN A 1 166 ? 29.781 -5.801 1.735 1 95.44 166 ASN A CA 1
ATOM 1361 C C . ASN A 1 166 ? 28.328 -6.113 2.074 1 95.44 166 ASN A C 1
ATOM 1363 O O . ASN A 1 166 ? 27.406 -5.586 1.44 1 95.44 166 ASN A O 1
ATOM 1367 N N . MET A 1 167 ? 28.141 -6.992 3.023 1 95.62 167 MET A N 1
ATOM 1368 C CA . MET A 1 167 ? 26.781 -7.406 3.383 1 95.62 167 MET A CA 1
ATOM 1369 C C . MET A 1 167 ? 26.578 -7.367 4.895 1 95.62 167 MET A C 1
ATOM 1371 O O . MET A 1 167 ? 27.547 -7.406 5.652 1 95.62 167 MET A O 1
ATOM 1375 N N . VAL A 1 168 ? 25.344 -7.262 5.262 1 95.69 168 VAL A N 1
ATOM 1376 C CA . VAL A 1 168 ? 24.906 -7.34 6.652 1 95.69 168 VAL A CA 1
ATOM 1377 C C . VAL A 1 168 ? 23.766 -8.344 6.785 1 95.69 168 VAL A C 1
ATOM 1379 O O . VAL A 1 168 ? 22.797 -8.289 6.035 1 95.69 168 VAL A O 1
ATOM 1382 N N . LEU A 1 169 ? 23.953 -9.32 7.691 1 96.56 169 LEU A N 1
ATOM 1383 C CA . LEU A 1 169 ? 22.875 -10.234 8.062 1 96.56 169 LEU A CA 1
ATOM 1384 C C . LEU A 1 169 ? 22.141 -9.727 9.297 1 96.56 169 LEU A C 1
ATOM 1386 O O . LEU A 1 169 ? 22.75 -9.523 10.344 1 96.56 169 LEU A O 1
ATOM 1390 N N . SER A 1 170 ? 20.859 -9.445 9.094 1 96.81 170 SER A N 1
ATOM 1391 C CA . SER A 1 170 ? 20.016 -8.969 10.188 1 96.81 170 SER A CA 1
ATOM 1392 C C . SER A 1 170 ? 18.906 -9.961 10.5 1 96.81 170 SER A C 1
ATOM 1394 O O . SER A 1 170 ? 18.172 -10.391 9.594 1 96.81 170 SER A O 1
ATOM 1396 N N . VAL A 1 171 ? 18.734 -10.312 11.789 1 96.25 171 VAL A N 1
ATOM 1397 C CA . VAL A 1 171 ? 17.734 -11.289 12.211 1 96.25 171 VAL A CA 1
ATOM 1398 C C . VAL A 1 171 ? 16.922 -10.734 13.375 1 96.25 171 VAL A C 1
ATOM 1400 O O . VAL A 1 171 ? 17.469 -10.031 14.234 1 96.25 171 VAL A O 1
ATOM 1403 N N . SER A 1 172 ? 15.656 -10.984 13.336 1 95 172 SER A N 1
ATOM 1404 C CA . SER A 1 172 ? 14.766 -10.594 14.422 1 95 172 SER A CA 1
ATOM 1405 C C . SER A 1 172 ? 13.695 -11.656 14.672 1 95 172 SER A C 1
ATOM 1407 O O . SER A 1 172 ? 13.172 -12.25 13.727 1 95 172 SER A O 1
ATOM 1409 N N . GLY A 1 173 ? 13.375 -11.93 15.852 1 92.81 173 GLY A N 1
ATOM 1410 C CA . GLY A 1 173 ? 12.398 -12.93 16.281 1 92.81 173 GLY A CA 1
ATOM 1411 C C . GLY A 1 173 ? 12.781 -13.617 17.578 1 92.81 173 GLY A C 1
ATOM 1412 O O . GLY A 1 173 ? 13.641 -13.125 18.312 1 92.81 173 GLY A O 1
ATOM 1413 N N . ASN A 1 174 ? 12.078 -14.641 17.891 1 89.62 174 ASN A N 1
ATOM 1414 C CA . ASN A 1 174 ? 12.359 -15.422 19.078 1 89.62 174 ASN A CA 1
ATOM 1415 C C . ASN A 1 174 ? 13.484 -16.422 18.844 1 89.62 174 ASN A C 1
ATOM 1417 O O . ASN A 1 174 ? 13.242 -17.641 18.781 1 89.62 174 ASN A O 1
ATOM 1421 N N . PHE A 1 175 ? 14.703 -15.836 18.781 1 87.56 175 PHE A N 1
ATOM 1422 C CA . PHE A 1 175 ? 15.883 -16.641 18.5 1 87.56 175 PHE A CA 1
ATOM 1423 C C . PHE A 1 175 ? 16.766 -16.766 19.734 1 87.56 175 PHE A C 1
ATOM 1425 O O . PHE A 1 175 ? 16.797 -15.867 20.578 1 87.56 175 PHE A O 1
ATOM 1432 N N . LYS A 1 176 ? 17.547 -17.938 19.797 1 86.94 176 LYS A N 1
ATOM 1433 C CA . LYS A 1 176 ? 18.703 -18.016 20.672 1 86.94 176 LYS A CA 1
ATOM 1434 C C . LYS A 1 176 ? 19.984 -17.609 19.938 1 86.94 176 LYS A C 1
ATOM 1436 O O . LYS A 1 176 ? 20.188 -17.984 18.781 1 86.94 176 LYS A O 1
ATOM 1441 N N . TRP A 1 177 ? 20.719 -16.828 20.609 1 88.31 177 TRP A N 1
ATOM 1442 C CA . TRP A 1 177 ? 21.922 -16.281 20 1 88.31 177 TRP A CA 1
ATOM 1443 C C . TRP A 1 177 ? 22.781 -17.391 19.406 1 88.31 177 TRP A C 1
ATOM 1445 O O . TRP A 1 177 ? 23.234 -17.281 18.266 1 88.31 177 TRP A O 1
ATOM 1455 N N . ASP A 1 178 ? 22.969 -18.422 20.094 1 93.25 178 ASP A N 1
ATOM 1456 C CA . ASP A 1 178 ? 23.828 -19.516 19.656 1 93.25 178 ASP A CA 1
ATOM 1457 C C . ASP A 1 178 ? 23.281 -20.172 18.375 1 93.25 178 ASP A C 1
ATOM 1459 O O . ASP A 1 178 ? 24.047 -20.578 17.516 1 93.25 178 ASP A O 1
ATOM 1463 N N . GLU A 1 179 ? 22.016 -20.203 18.312 1 91.44 179 GLU A N 1
ATOM 1464 C CA . GLU A 1 179 ? 21.391 -20.766 17.125 1 91.44 179 GLU A CA 1
ATOM 1465 C C . GLU A 1 179 ? 21.625 -19.875 15.898 1 91.44 179 GLU A C 1
ATOM 1467 O O . GLU A 1 179 ? 21.922 -20.375 14.812 1 91.44 179 GLU A O 1
ATOM 1472 N N . VAL A 1 180 ? 21.531 -18.625 16.094 1 92.19 180 VAL A N 1
ATOM 1473 C CA . VAL A 1 180 ? 21.734 -17.672 15.008 1 92.19 180 VAL A CA 1
ATOM 1474 C C . VAL A 1 180 ? 23.172 -17.766 14.508 1 92.19 180 VAL A C 1
ATOM 1476 O O . VAL A 1 180 ? 23.422 -17.812 13.297 1 92.19 180 VAL A O 1
ATOM 1479 N N . LEU A 1 181 ? 24.094 -17.828 15.398 1 93.94 181 LEU A N 1
ATOM 1480 C CA . LEU A 1 181 ? 25.5 -17.906 15.039 1 93.94 181 LEU A CA 1
ATOM 1481 C C . LEU A 1 181 ? 25.797 -19.203 14.297 1 93.94 181 LEU A C 1
ATOM 1483 O O . LEU A 1 181 ? 26.547 -19.203 13.312 1 93.94 181 LEU A O 1
ATOM 1487 N N . ARG A 1 182 ? 25.234 -20.25 14.797 1 95.12 182 ARG A N 1
ATOM 1488 C CA . ARG A 1 182 ? 25.422 -21.547 14.148 1 95.12 182 ARG A CA 1
ATOM 1489 C C . ARG A 1 182 ? 24.906 -21.531 12.711 1 95.12 182 ARG A C 1
ATOM 1491 O O . ARG A 1 182 ? 25.609 -21.938 11.789 1 95.12 182 ARG A O 1
ATOM 1498 N N . LEU A 1 183 ? 23.719 -21.031 12.562 1 95.56 183 LEU A N 1
ATOM 1499 C CA . LEU A 1 183 ? 23.109 -20.969 11.234 1 95.56 183 LEU A CA 1
ATOM 1500 C C . LEU A 1 183 ? 23.891 -20.016 10.328 1 95.56 183 LEU A C 1
ATOM 1502 O O . LEU A 1 183 ? 24.078 -20.312 9.141 1 95.56 183 LEU A O 1
ATOM 1506 N N . ALA A 1 184 ? 24.328 -18.906 10.859 1 95.25 184 ALA A N 1
ATOM 1507 C CA . ALA A 1 184 ? 25.109 -17.953 10.078 1 95.25 184 ALA A CA 1
ATOM 1508 C C . ALA A 1 184 ? 26.406 -18.578 9.578 1 95.25 184 ALA A C 1
ATOM 1510 O O . ALA A 1 184 ? 26.766 -18.422 8.406 1 95.25 184 ALA A O 1
ATOM 1511 N N . ARG A 1 185 ? 27.047 -19.328 10.391 1 94.88 185 ARG A N 1
ATOM 1512 C CA . ARG A 1 185 ? 28.297 -19.984 10.016 1 94.88 185 ARG A CA 1
ATOM 1513 C C . ARG A 1 185 ? 28.047 -21.094 8.984 1 94.88 185 ARG A C 1
ATOM 1515 O O . ARG A 1 185 ? 28.859 -21.281 8.078 1 94.88 185 ARG A O 1
ATOM 1522 N N . LYS A 1 186 ? 26.984 -21.703 9.156 1 96.25 186 LYS A N 1
ATOM 1523 C CA . LYS A 1 186 ? 26.672 -22.828 8.281 1 96.25 186 LYS A CA 1
ATOM 1524 C C . LYS A 1 186 ? 26.344 -22.359 6.871 1 96.25 186 LYS A C 1
ATOM 1526 O O . LYS A 1 186 ? 26.75 -22.969 5.891 1 96.25 186 LYS A O 1
ATOM 1531 N N . TYR A 1 187 ? 25.641 -21.234 6.801 1 96.25 187 TYR A N 1
ATOM 1532 C CA . TYR A 1 187 ? 25.016 -20.938 5.512 1 96.25 187 TYR A CA 1
ATOM 1533 C C . TYR A 1 187 ? 25.703 -19.734 4.859 1 96.25 187 TYR A C 1
ATOM 1535 O O . TYR A 1 187 ? 25.578 -19.531 3.646 1 96.25 187 TYR A O 1
ATOM 1543 N N . PHE A 1 188 ? 26.312 -18.891 5.625 1 93.81 188 PHE A N 1
ATOM 1544 C CA . PHE A 1 188 ? 26.906 -17.688 5.059 1 93.81 188 PHE A CA 1
ATOM 1545 C C . PHE A 1 188 ? 28.422 -17.703 5.258 1 93.81 188 PHE A C 1
ATOM 1547 O O . PHE A 1 188 ? 28.906 -17.922 6.371 1 93.81 188 PHE A O 1
ATOM 1554 N N . PRO A 1 189 ? 29.047 -17.547 4.156 1 86.12 189 PRO A N 1
ATOM 1555 C CA . PRO A 1 189 ? 30.5 -17.469 4.293 1 86.12 189 PRO A CA 1
ATOM 1556 C C . PRO A 1 189 ? 30.953 -16.188 4.977 1 86.12 189 PRO A C 1
ATOM 1558 O O . PRO A 1 189 ? 30.391 -15.117 4.738 1 86.12 189 PRO A O 1
ATOM 1561 N N . PHE A 1 190 ? 31.938 -16.328 5.809 1 81.75 190 PHE A N 1
ATOM 1562 C CA . PHE A 1 190 ? 32.469 -15.148 6.473 1 81.75 190 PHE A CA 1
ATOM 1563 C C . PHE A 1 190 ? 33.781 -14.719 5.836 1 81.75 190 PHE A C 1
ATOM 1565 O O . PHE A 1 190 ? 34.25 -13.586 6.027 1 81.75 190 PHE A O 1
ATOM 1572 N N . GLU A 1 191 ? 34.281 -15.625 5.008 1 85.44 191 GLU A N 1
ATOM 1573 C CA . GLU A 1 191 ? 35.531 -15.297 4.355 1 85.44 191 GLU A CA 1
ATOM 1574 C C . GLU A 1 191 ? 35.312 -14.43 3.119 1 85.44 191 GLU A C 1
ATOM 1576 O O . GLU A 1 191 ? 34.469 -14.758 2.27 1 85.44 191 GLU A O 1
ATOM 1581 N N . ASN A 1 192 ? 36 -13.398 3.086 1 87.44 192 ASN A N 1
ATOM 1582 C CA . ASN A 1 192 ? 35.938 -12.477 1.952 1 87.44 192 ASN A CA 1
ATOM 1583 C C . ASN A 1 192 ? 36.969 -12.844 0.893 1 87.44 192 ASN A C 1
ATOM 1585 O O . ASN A 1 192 ? 38.125 -13.195 1.223 1 87.44 192 ASN A O 1
ATOM 1589 N N . PRO A 1 193 ? 36.531 -12.789 -0.327 1 85.94 193 PRO A N 1
ATOM 1590 C CA . PRO A 1 193 ? 37.562 -12.945 -1.353 1 85.94 193 PRO A CA 1
ATOM 1591 C C . PRO A 1 193 ? 38.719 -11.969 -1.182 1 85.94 193 PRO A C 1
ATOM 1593 O O . PRO A 1 193 ? 38.531 -10.844 -0.725 1 85.94 193 PRO A O 1
ATOM 1596 N N . LYS A 1 194 ? 39.938 -12.477 -1.528 1 85.06 194 LYS A N 1
ATOM 1597 C CA . LYS A 1 194 ? 41.125 -11.656 -1.389 1 85.06 194 LYS A CA 1
ATOM 1598 C C . LYS A 1 194 ? 41 -10.359 -2.186 1 85.06 194 LYS A C 1
ATOM 1600 O O . LYS A 1 194 ? 40.562 -10.367 -3.33 1 85.06 194 LYS A O 1
ATOM 1605 N N . GLY A 1 195 ? 41.188 -9.328 -1.52 1 82.44 195 GLY A N 1
ATOM 1606 C CA . GLY A 1 195 ? 41.219 -8.031 -2.178 1 82.44 195 GLY A CA 1
ATOM 1607 C C . GLY A 1 195 ? 39.875 -7.305 -2.105 1 82.44 195 GLY A C 1
ATOM 1608 O O . GLY A 1 195 ? 39.781 -6.148 -2.52 1 82.44 195 GLY A O 1
ATOM 1609 N N . LYS A 1 196 ? 38.906 -7.965 -1.598 1 86.81 196 LYS A N 1
ATOM 1610 C CA . LYS A 1 196 ? 37.594 -7.309 -1.509 1 86.81 196 LYS A CA 1
ATOM 1611 C C . LYS A 1 196 ? 37.406 -6.668 -0.138 1 86.81 196 LYS A C 1
ATOM 1613 O O . LYS A 1 196 ? 37.531 -7.34 0.89 1 86.81 196 LYS A O 1
ATOM 1618 N N . GLU A 1 197 ? 37.25 -5.316 -0.164 1 82.94 197 GLU A N 1
ATOM 1619 C CA . GLU A 1 197 ? 36.938 -4.57 1.051 1 82.94 197 GLU A CA 1
ATOM 1620 C C . GLU A 1 197 ? 35.656 -3.738 0.881 1 82.94 197 GLU A C 1
ATOM 1622 O O . GLU A 1 197 ? 35.406 -3.221 -0.205 1 82.94 197 GLU A O 1
ATOM 1627 N N . SER A 1 198 ? 34.906 -3.822 1.944 1 81.56 198 SER A N 1
ATOM 1628 C CA . SER A 1 198 ? 33.688 -2.986 1.916 1 81.56 198 SER A CA 1
ATOM 1629 C C . SER A 1 198 ? 34.031 -1.519 2.145 1 81.56 198 SER A C 1
ATOM 1631 O O . SER A 1 198 ? 34.562 -1.155 3.203 1 81.56 198 SER A O 1
ATOM 1633 N N . ASN A 1 199 ? 34.094 -0.726 1.089 1 76.06 199 ASN A N 1
ATOM 1634 C CA . ASN A 1 199 ? 34.281 0.715 1.235 1 76.06 199 ASN A CA 1
ATOM 1635 C C . ASN A 1 199 ? 33.031 1.479 0.823 1 76.06 199 ASN A C 1
ATOM 1637 O O . ASN A 1 199 ? 32.469 1.228 -0.245 1 76.06 199 ASN A O 1
ATOM 1641 N N . PRO A 1 200 ? 32.625 2.305 1.777 1 75.25 200 PRO A N 1
ATOM 1642 C CA . PRO A 1 200 ? 31.484 3.117 1.358 1 75.25 200 PRO A CA 1
ATOM 1643 C C . PRO A 1 200 ? 31.781 3.945 0.108 1 75.25 200 PRO A C 1
ATOM 1645 O O . PRO A 1 200 ? 32.906 4.438 -0.065 1 75.25 200 PRO A O 1
ATOM 1648 N N . ILE A 1 201 ? 30.891 3.861 -0.779 1 76.25 201 ILE A N 1
ATOM 1649 C CA . ILE A 1 201 ? 31.031 4.699 -1.966 1 76.25 201 ILE A CA 1
ATOM 1650 C C . ILE A 1 201 ? 30.938 6.172 -1.572 1 76.25 201 ILE A C 1
ATOM 1652 O O . ILE A 1 201 ? 30.016 6.57 -0.862 1 76.25 201 ILE A O 1
ATOM 1656 N N . VAL A 1 202 ? 31.938 6.855 -1.881 1 77.75 202 VAL A N 1
ATOM 1657 C CA . VAL A 1 202 ? 31.969 8.281 -1.578 1 77.75 202 VAL A CA 1
ATOM 1658 C C . VAL A 1 202 ? 31.609 9.086 -2.824 1 77.75 202 VAL A C 1
ATOM 1660 O O . VAL A 1 202 ? 32.406 9.195 -3.758 1 77.75 202 VAL A O 1
ATOM 1663 N N . LEU A 1 203 ? 30.375 9.555 -2.873 1 88.56 203 LEU A N 1
ATOM 1664 C CA . LEU A 1 203 ? 29.953 10.43 -3.959 1 88.56 203 LEU A CA 1
ATOM 1665 C C . LEU A 1 203 ? 30 11.891 -3.523 1 88.56 203 LEU A C 1
ATOM 1667 O O . LEU A 1 203 ? 29.672 12.211 -2.377 1 88.56 203 LEU A O 1
ATOM 1671 N N . PRO A 1 204 ? 30.469 12.688 -4.465 1 88.62 204 PRO A N 1
ATOM 1672 C CA . PRO A 1 204 ? 30.406 14.117 -4.133 1 88.62 204 PRO A CA 1
ATOM 1673 C C . PRO A 1 204 ? 28.984 14.625 -3.955 1 88.62 204 PRO A C 1
ATOM 1675 O O . PRO A 1 204 ? 28.047 14.062 -4.531 1 88.62 204 PRO A O 1
ATOM 1678 N N . THR A 1 205 ? 28.922 15.648 -3.139 1 92.25 205 THR A N 1
ATOM 1679 C CA . THR A 1 205 ? 27.625 16.312 -2.986 1 92.25 205 THR A CA 1
ATOM 1680 C C . THR A 1 205 ? 27.125 16.828 -4.328 1 92.25 205 THR A C 1
ATOM 1682 O O . THR A 1 205 ? 27.797 17.641 -4.977 1 92.25 205 THR A O 1
ATOM 1685 N N . PRO A 1 206 ? 25.984 16.406 -4.664 1 93.44 206 PRO A N 1
ATOM 1686 C CA . PRO A 1 206 ? 25.469 16.875 -5.949 1 93.44 206 PRO A CA 1
ATOM 1687 C C . PRO A 1 206 ? 24.953 18.312 -5.883 1 93.44 206 PRO A C 1
ATOM 1689 O O . PRO A 1 206 ? 24.516 18.766 -4.82 1 93.44 206 PRO A O 1
ATOM 1692 N N . LYS A 1 207 ? 25 18.922 -7.023 1 94.5 207 LYS A N 1
ATOM 1693 C CA . LYS A 1 207 ? 24.328 20.203 -7.145 1 94.5 207 LYS A CA 1
ATOM 1694 C C . LYS A 1 207 ? 22.812 20.016 -7.207 1 94.5 207 LYS A C 1
ATOM 1696 O O . LYS A 1 207 ? 22.312 19.172 -7.953 1 94.5 207 LYS A O 1
ATOM 1701 N N . LYS A 1 208 ? 22.172 20.781 -6.434 1 96.12 208 LYS A N 1
ATOM 1702 C CA . LYS A 1 208 ? 20.719 20.797 -6.48 1 96.12 208 LYS A CA 1
ATOM 1703 C C . LYS A 1 208 ? 20.203 21.969 -7.32 1 96.12 208 LYS A C 1
ATOM 1705 O O . LYS A 1 208 ? 20.656 23.094 -7.156 1 96.12 208 LYS A O 1
ATOM 1710 N N . HIS A 1 209 ? 19.266 21.625 -8.203 1 96.81 209 HIS A N 1
ATOM 1711 C CA . HIS A 1 209 ? 18.672 22.641 -9.055 1 96.81 209 HIS A CA 1
ATOM 1712 C C . HIS A 1 209 ? 17.25 22.984 -8.586 1 96.81 209 HIS A C 1
ATOM 1714 O O . HIS A 1 209 ? 16.359 22.141 -8.625 1 96.81 209 HIS A O 1
ATOM 1720 N N . TYR A 1 210 ? 17.078 24.156 -8.18 1 96.81 210 TYR A N 1
ATOM 1721 C CA . TYR A 1 210 ? 15.766 24.641 -7.734 1 96.81 210 TYR A CA 1
ATOM 1722 C C . TYR A 1 210 ? 15.023 25.344 -8.867 1 96.81 210 TYR A C 1
ATOM 1724 O O . TYR A 1 210 ? 14.867 26.562 -8.852 1 96.81 210 TYR A O 1
ATOM 1732 N N . THR A 1 211 ? 14.477 24.516 -9.82 1 97 211 THR A N 1
ATOM 1733 C CA . THR A 1 211 ? 13.82 24.969 -11.039 1 97 211 THR A CA 1
ATOM 1734 C C . THR A 1 211 ? 12.422 24.375 -11.156 1 97 211 THR A C 1
ATOM 1736 O O . THR A 1 211 ? 12.016 23.562 -10.32 1 97 211 THR A O 1
ATOM 1739 N N . LYS A 1 212 ? 11.656 24.891 -12.203 1 97.44 212 LYS A N 1
ATOM 1740 C CA . LYS A 1 212 ? 10.305 24.422 -12.461 1 97.44 212 LYS A CA 1
ATOM 1741 C C . LYS A 1 212 ? 10.266 23.5 -13.68 1 97.44 212 LYS A C 1
ATOM 1743 O O . LYS A 1 212 ? 10.828 23.828 -14.727 1 97.44 212 LYS A O 1
ATOM 1748 N N . HIS A 1 213 ? 9.578 22.375 -13.484 1 98.38 213 HIS A N 1
ATOM 1749 C CA . HIS A 1 213 ? 9.445 21.422 -14.594 1 98.38 213 HIS A CA 1
ATOM 1750 C C . HIS A 1 213 ? 8.023 20.875 -14.672 1 98.38 213 HIS A C 1
ATOM 1752 O O . HIS A 1 213 ? 7.434 20.5 -13.656 1 98.38 213 HIS A O 1
ATOM 1758 N N . LEU A 1 214 ? 7.453 20.828 -15.883 1 98.38 214 LEU A N 1
ATOM 1759 C CA . LEU A 1 214 ? 6.129 20.266 -16.141 1 98.38 214 LEU A CA 1
ATOM 1760 C C . LEU A 1 214 ? 6.199 19.141 -17.172 1 98.38 214 LEU A C 1
ATOM 1762 O O . LEU A 1 214 ? 6.727 19.328 -18.266 1 98.38 214 LEU A O 1
ATOM 1766 N N . SER A 1 215 ? 5.801 18 -16.781 1 97.88 215 SER A N 1
ATOM 1767 C CA . SER A 1 215 ? 5.504 16.938 -17.734 1 97.88 215 SER A CA 1
ATOM 1768 C C . SER A 1 215 ? 4.02 16.906 -18.094 1 97.88 215 SER A C 1
ATOM 1770 O O . SER A 1 215 ? 3.197 16.453 -17.297 1 97.88 215 SER A O 1
ATOM 1772 N N . ARG A 1 216 ? 3.682 17.406 -19.297 1 96.81 216 ARG A N 1
ATOM 1773 C CA . ARG A 1 216 ? 2.277 17.516 -19.672 1 96.81 216 ARG A CA 1
ATOM 1774 C C . ARG A 1 216 ? 1.711 16.141 -20.047 1 96.81 216 ARG A C 1
ATOM 1776 O O . ARG A 1 216 ? 2.26 15.445 -20.906 1 96.81 216 ARG A O 1
ATOM 1783 N N . ARG A 1 217 ? 0.686 15.789 -19.359 1 94.94 217 ARG A N 1
ATOM 1784 C CA . ARG A 1 217 ? -0.048 14.555 -19.609 1 94.94 217 ARG A CA 1
ATOM 1785 C C . ARG A 1 217 ? -1.552 14.773 -19.484 1 94.94 217 ARG A C 1
ATOM 1787 O O . ARG A 1 217 ? -2.002 15.547 -18.625 1 94.94 217 ARG A O 1
ATOM 1794 N N . LYS A 1 218 ? -2.311 14.016 -20.25 1 92.75 218 LYS A N 1
ATOM 1795 C CA . LYS A 1 218 ? -3.768 14.117 -20.203 1 92.75 218 LYS A CA 1
ATOM 1796 C C . LYS A 1 218 ? -4.344 13.227 -19.109 1 92.75 218 LYS A C 1
ATOM 1798 O O . LYS A 1 218 ? -4.91 12.172 -19.406 1 92.75 218 LYS A O 1
ATOM 1803 N N . ILE A 1 219 ? -4.262 13.648 -17.922 1 94.31 219 ILE A N 1
ATOM 1804 C CA . ILE A 1 219 ? -4.801 12.945 -16.766 1 94.31 219 ILE A CA 1
ATOM 1805 C C . ILE A 1 219 ? -5.664 13.898 -15.93 1 94.31 219 ILE A C 1
ATOM 1807 O O . ILE A 1 219 ? -5.656 15.109 -16.156 1 94.31 219 ILE A O 1
ATOM 1811 N N . GLU A 1 220 ? -6.34 13.336 -15.047 1 93.69 220 GLU A N 1
ATOM 1812 C CA . GLU A 1 220 ? -7.348 14.102 -14.32 1 93.69 220 GLU A CA 1
ATOM 1813 C C . GLU A 1 220 ? -6.719 14.922 -13.203 1 93.69 220 GLU A C 1
ATOM 1815 O O . GLU A 1 220 ? -7.129 16.062 -12.953 1 93.69 220 GLU A O 1
ATOM 1820 N N . GLN A 1 221 ? -5.805 14.383 -12.508 1 95.44 221 GLN A N 1
ATOM 1821 C CA . GLN A 1 221 ? -5.172 15.086 -11.398 1 95.44 221 GLN A CA 1
ATOM 1822 C C . GLN A 1 221 ? -3.924 15.836 -11.867 1 95.44 221 GLN A C 1
ATOM 1824 O O . GLN A 1 221 ? -3.35 15.508 -12.906 1 95.44 221 GLN A O 1
ATOM 1829 N N . PHE A 1 222 ? -3.615 16.828 -11.133 1 97.75 222 PHE A N 1
ATOM 1830 C CA . PHE A 1 222 ? -2.352 17.547 -11.234 1 97.75 222 PHE A CA 1
ATOM 1831 C C . PHE A 1 222 ? -1.443 17.219 -10.055 1 97.75 222 PHE A C 1
ATOM 1833 O O . PHE A 1 222 ? -1.689 17.656 -8.93 1 97.75 222 PHE A O 1
ATOM 1840 N N . ASN A 1 223 ? -0.397 16.406 -10.297 1 98.25 223 ASN A N 1
ATOM 1841 C CA . ASN A 1 223 ? 0.503 15.93 -9.25 1 98.25 223 ASN A CA 1
ATOM 1842 C C . ASN A 1 223 ? 1.686 16.875 -9.055 1 98.25 223 ASN A C 1
ATOM 1844 O O . ASN A 1 223 ? 2.373 17.219 -10.016 1 98.25 223 ASN A O 1
ATOM 1848 N N . ILE A 1 224 ? 1.953 17.188 -7.805 1 98.44 224 ILE A N 1
ATOM 1849 C CA . ILE A 1 224 ? 2.908 18.234 -7.469 1 98.44 224 ILE A CA 1
ATOM 1850 C C . ILE A 1 224 ? 3.955 17.688 -6.5 1 98.44 224 ILE A C 1
ATOM 1852 O O . ILE A 1 224 ? 3.617 17.016 -5.52 1 98.44 224 ILE A O 1
ATOM 1856 N N . MET A 1 225 ? 5.234 18 -6.781 1 98.62 225 MET A N 1
ATOM 1857 C CA . MET A 1 225 ? 6.34 17.781 -5.852 1 98.62 225 MET A CA 1
ATOM 1858 C C . MET A 1 225 ? 7.152 19.047 -5.648 1 98.62 225 MET A C 1
ATOM 1860 O O . MET A 1 225 ? 7.652 19.625 -6.613 1 98.62 225 MET A O 1
ATOM 1864 N N . LEU A 1 226 ? 7.234 19.422 -4.438 1 98.56 226 LEU A N 1
ATOM 1865 C CA . LEU A 1 226 ? 8.086 20.547 -4.047 1 98.56 226 LEU A CA 1
ATOM 1866 C C . LEU A 1 226 ? 9.312 20.062 -3.287 1 98.56 226 LEU A C 1
ATOM 1868 O O . LEU A 1 226 ? 9.211 19.172 -2.439 1 98.56 226 LEU A O 1
ATOM 1872 N N . GLY A 1 227 ? 10.422 20.594 -3.639 1 98.44 227 GLY A N 1
ATOM 1873 C CA . GLY A 1 227 ? 11.664 20.188 -2.996 1 98.44 227 GLY A CA 1
ATOM 1874 C C . GLY A 1 227 ? 12.406 21.344 -2.352 1 98.44 227 GLY A C 1
ATOM 1875 O O . GLY A 1 227 ? 12.57 22.406 -2.961 1 98.44 227 GLY A O 1
ATOM 1876 N N . ALA A 1 228 ? 12.789 21.172 -1.164 1 98.06 228 ALA A N 1
ATOM 1877 C CA . ALA A 1 228 ? 13.617 22.109 -0.418 1 98.06 228 ALA A CA 1
ATOM 1878 C C . ALA A 1 228 ? 14.961 21.484 -0.051 1 98.06 228 ALA A C 1
ATOM 1880 O O . ALA A 1 228 ? 15.297 20.391 -0.531 1 98.06 228 ALA A O 1
ATOM 1881 N N . ASN A 1 229 ? 15.672 22.25 0.699 1 95.75 229 ASN A N 1
ATOM 1882 C CA . ASN A 1 229 ? 17 21.766 1.067 1 95.75 229 ASN A CA 1
ATOM 1883 C C . ASN A 1 229 ? 16.922 20.625 2.076 1 95.75 229 ASN A C 1
ATOM 1885 O O . ASN A 1 229 ? 15.984 20.562 2.875 1 95.75 229 ASN A O 1
ATOM 1889 N N . GLY A 1 230 ? 17.891 19.719 1.935 1 95.25 230 GLY A N 1
ATOM 1890 C CA . GLY A 1 230 ? 18.109 18.672 2.918 1 95.25 230 GLY A CA 1
ATOM 1891 C C . GLY A 1 230 ? 19.562 18.547 3.324 1 95.25 230 GLY A C 1
ATOM 1892 O O . GLY A 1 230 ? 20.422 19.266 2.816 1 95.25 230 GLY A O 1
ATOM 1893 N N . THR A 1 231 ? 19.781 17.703 4.336 1 91.94 231 THR A N 1
ATOM 1894 C CA . THR A 1 231 ? 21.141 17.516 4.848 1 91.94 231 THR A CA 1
ATOM 1895 C C . THR A 1 231 ? 21.562 16.062 4.738 1 91.94 231 THR A C 1
ATOM 1897 O O . THR A 1 231 ? 20.719 15.164 4.633 1 91.94 231 THR A O 1
ATOM 1900 N N . PRO A 1 232 ? 22.922 15.867 4.703 1 94.75 232 PRO A N 1
ATOM 1901 C CA . PRO A 1 232 ? 23.406 14.484 4.762 1 94.75 232 PRO A CA 1
ATOM 1902 C C . PRO A 1 232 ? 22.922 13.742 6.004 1 94.75 232 PRO A C 1
ATOM 1904 O O . PRO A 1 232 ? 22.656 14.367 7.035 1 94.75 232 PRO A O 1
ATOM 1907 N N . ARG A 1 233 ? 22.953 12.508 5.855 1 94.56 233 ARG A N 1
ATOM 1908 C CA . ARG A 1 233 ? 22.422 11.656 6.91 1 94.56 233 ARG A CA 1
ATOM 1909 C C . ARG A 1 233 ? 23.312 11.703 8.148 1 94.56 233 ARG A C 1
ATOM 1911 O O . ARG A 1 233 ? 24.516 11.445 8.062 1 94.56 233 ARG A O 1
ATOM 1918 N N . ASN A 1 234 ? 22.734 11.992 9.219 1 94.44 234 ASN A N 1
ATOM 1919 C CA . ASN A 1 234 ? 23.281 11.789 10.555 1 94.44 234 ASN A CA 1
ATOM 1920 C C . ASN A 1 234 ? 22.172 11.633 11.594 1 94.44 234 ASN A C 1
ATOM 1922 O O . ASN A 1 234 ? 21.062 12.109 11.383 1 94.44 234 ASN A O 1
ATOM 1926 N N . PHE A 1 235 ? 22.5 11.023 12.617 1 95.38 235 PHE A N 1
ATOM 1927 C CA . PHE A 1 235 ? 21.5 10.555 13.57 1 95.38 235 PHE A CA 1
ATOM 1928 C C . PHE A 1 235 ? 20.703 11.727 14.125 1 95.38 235 PHE A C 1
ATOM 1930 O O . PHE A 1 235 ? 19.469 11.68 14.172 1 95.38 235 PHE A O 1
ATOM 1937 N N . LYS A 1 236 ? 21.312 12.758 14.477 1 95.12 236 LYS A N 1
ATOM 1938 C CA . LYS A 1 236 ? 20.656 13.906 15.086 1 95.12 236 LYS A CA 1
ATOM 1939 C C . LYS A 1 236 ? 19.766 14.617 14.078 1 95.12 236 LYS A C 1
ATOM 1941 O O . LYS A 1 236 ? 18.594 14.906 14.359 1 95.12 236 LYS A O 1
ATOM 1946 N N . ASP A 1 237 ? 20.297 14.922 12.922 1 95.62 237 ASP A N 1
ATOM 1947 C CA . ASP A 1 237 ? 19.547 15.648 11.898 1 95.62 237 ASP A CA 1
ATOM 1948 C C . ASP A 1 237 ? 18.344 14.852 11.438 1 95.62 237 ASP A C 1
ATOM 1950 O O . ASP A 1 237 ? 17.281 15.43 11.164 1 95.62 237 ASP A O 1
ATOM 1954 N N . VAL A 1 238 ? 18.562 13.562 11.352 1 97 238 VAL A N 1
ATOM 1955 C CA . VAL A 1 238 ? 17.453 12.703 10.969 1 97 238 VAL A CA 1
ATOM 1956 C C . VAL A 1 238 ? 16.344 12.812 12 1 97 238 VAL A C 1
ATOM 1958 O O . VAL A 1 238 ? 15.172 12.977 11.641 1 97 238 VAL A O 1
ATOM 1961 N N . THR A 1 239 ? 16.688 12.797 13.242 1 97.56 239 THR A N 1
ATOM 1962 C CA . THR A 1 239 ? 15.711 12.852 14.328 1 97.56 239 THR A CA 1
ATOM 1963 C C . THR A 1 239 ? 14.938 14.164 14.297 1 97.56 239 THR A C 1
ATOM 1965 O O . THR A 1 239 ? 13.703 14.164 14.32 1 97.56 239 THR A O 1
ATOM 1968 N N . VAL A 1 240 ? 15.586 15.242 14.148 1 98.31 240 VAL A N 1
ATOM 1969 C CA . VAL A 1 240 ? 14.977 16.562 14.18 1 98.31 240 VAL A CA 1
ATOM 1970 C C . VAL A 1 240 ? 14.109 16.766 12.938 1 98.31 240 VAL A C 1
ATOM 1972 O O . VAL A 1 240 ? 12.984 17.266 13.039 1 98.31 240 VAL A O 1
ATOM 1975 N N . THR A 1 241 ? 14.617 16.344 11.805 1 98.31 241 THR A N 1
ATOM 1976 C CA . THR A 1 241 ? 13.906 16.547 10.547 1 98.31 241 THR A CA 1
ATOM 1977 C C . THR A 1 241 ? 12.633 15.703 10.5 1 98.31 241 THR A C 1
ATOM 1979 O O . THR A 1 241 ? 11.617 16.125 9.953 1 98.31 241 THR A O 1
ATOM 1982 N N . GLN A 1 242 ? 12.734 14.523 11.062 1 97.75 242 GLN A N 1
ATOM 1983 C CA . GLN A 1 242 ? 11.555 13.664 11.102 1 97.75 242 GLN A CA 1
ATOM 1984 C C . GLN A 1 242 ? 10.453 14.289 11.961 1 97.75 242 GLN A C 1
ATOM 1986 O O . GLN A 1 242 ? 9.266 14.188 11.633 1 97.75 242 GLN A O 1
ATOM 1991 N N . LEU A 1 243 ? 10.828 14.875 13.031 1 98.19 243 LEU A N 1
ATOM 1992 C CA . LEU A 1 243 ? 9.859 15.594 13.859 1 98.19 243 LEU A CA 1
ATOM 1993 C C . LEU A 1 243 ? 9.234 16.75 13.086 1 98.19 243 LEU A C 1
ATOM 1995 O O . LEU A 1 243 ? 8.023 16.953 13.133 1 98.19 243 LEU A O 1
ATOM 1999 N N . MET A 1 244 ? 10.078 17.453 12.391 1 98.31 244 MET A N 1
ATOM 2000 C CA . MET A 1 244 ? 9.594 18.562 11.555 1 98.31 244 MET A CA 1
ATOM 2001 C C . MET A 1 244 ? 8.586 18.062 10.531 1 98.31 244 MET A C 1
ATOM 2003 O O . MET A 1 244 ? 7.527 18.656 10.344 1 98.31 244 MET A O 1
ATOM 2007 N N . SER A 1 245 ? 8.891 17 9.922 1 98.31 245 SER A N 1
ATOM 2008 C CA . SER A 1 245 ? 8.008 16.422 8.906 1 98.31 245 SER A CA 1
ATOM 2009 C C . SER A 1 245 ? 6.684 15.977 9.508 1 98.31 245 SER A C 1
ATOM 2011 O O . SER A 1 245 ? 5.633 16.125 8.891 1 98.31 245 SER A O 1
ATOM 2013 N N . THR A 1 246 ? 6.754 15.391 10.711 1 97.75 246 THR A N 1
ATOM 2014 C CA . THR A 1 246 ? 5.547 14.961 11.406 1 97.75 246 THR A CA 1
ATOM 2015 C C . THR A 1 246 ? 4.594 16.141 11.617 1 97.75 246 THR A C 1
ATOM 2017 O O . THR A 1 246 ? 3.395 16.016 11.352 1 97.75 246 THR A O 1
ATOM 2020 N N . ILE A 1 247 ? 5.094 17.25 12 1 98.19 247 ILE A N 1
ATOM 2021 C CA . ILE A 1 247 ? 4.285 18.438 12.289 1 98.19 247 ILE A CA 1
ATOM 2022 C C . ILE A 1 247 ? 3.768 19.031 10.992 1 98.19 247 ILE A C 1
ATOM 2024 O O . ILE A 1 247 ? 2.602 19.438 10.898 1 98.19 247 ILE A O 1
ATOM 2028 N N . LEU A 1 248 ? 4.57 19.031 9.977 1 98.31 248 LEU A N 1
ATOM 2029 C CA . LEU A 1 248 ? 4.262 19.766 8.758 1 98.31 248 LEU A CA 1
ATOM 2030 C C . LEU A 1 248 ? 3.311 18.969 7.871 1 98.31 248 LEU A C 1
ATOM 2032 O O . LEU A 1 248 ? 2.336 19.516 7.348 1 98.31 248 LEU A O 1
ATOM 2036 N N . GLY A 1 249 ? 3.65 17.703 7.711 1 97.56 249 GLY A N 1
ATOM 2037 C CA . GLY A 1 249 ? 2.867 16.922 6.762 1 97.56 249 GLY A CA 1
ATOM 2038 C C . GLY A 1 249 ? 2.846 15.445 7.086 1 97.56 249 GLY A C 1
ATOM 2039 O O . GLY A 1 249 ? 2.762 14.609 6.18 1 97.56 249 GLY A O 1
ATOM 2040 N N . GLY A 1 250 ? 2.945 15.031 8.305 1 95.25 250 GLY A N 1
ATOM 2041 C CA . GLY A 1 250 ? 3.141 13.633 8.672 1 95.25 250 GLY A CA 1
ATOM 2042 C C . GLY A 1 250 ? 1.842 12.906 8.945 1 95.25 250 GLY A C 1
ATOM 2043 O O . GLY A 1 250 ? 1.847 11.695 9.211 1 95.25 250 GLY A O 1
ATOM 2044 N N . GLY A 1 251 ? 0.704 13.539 8.828 1 94.19 251 GLY A N 1
ATOM 2045 C CA . GLY A 1 251 ? -0.573 12.914 9.133 1 94.19 251 GLY A CA 1
ATOM 2046 C C . GLY A 1 251 ? -1.748 13.867 9.016 1 94.19 251 GLY A C 1
ATOM 2047 O O . GLY A 1 251 ? -1.612 14.961 8.469 1 94.19 251 GLY A O 1
ATOM 2048 N N . MET A 1 252 ? -2.838 13.383 9.586 1 95.12 252 MET A N 1
ATOM 2049 C CA . MET A 1 252 ? -4.07 14.156 9.469 1 95.12 252 MET A CA 1
ATOM 2050 C C . MET A 1 252 ? -4.016 15.414 10.336 1 95.12 252 MET A C 1
ATOM 2052 O O . MET A 1 252 ? -4.648 16.422 10.016 1 95.12 252 MET A O 1
ATOM 2056 N N . ALA A 1 253 ? -3.24 15.375 11.367 1 95.88 253 ALA A N 1
ATOM 2057 C CA . ALA A 1 253 ? -3.154 16.5 12.297 1 95.88 253 ALA A CA 1
ATOM 2058 C C . ALA A 1 253 ? -2.152 17.547 11.812 1 95.88 253 ALA A C 1
ATOM 2060 O O . ALA A 1 253 ? -2.064 18.641 12.375 1 95.88 253 ALA A O 1
ATOM 2061 N N . SER A 1 254 ? -1.435 17.266 10.82 1 97.44 254 SER A N 1
ATOM 2062 C CA . SER A 1 254 ? -0.339 18.125 10.359 1 97.44 254 SER A CA 1
ATOM 2063 C C . SER A 1 254 ? -0.859 19.438 9.797 1 97.44 254 SER A C 1
ATOM 2065 O O . SER A 1 254 ? -2.029 19.547 9.422 1 97.44 254 SER A O 1
ATOM 2067 N N . ARG A 1 255 ? 0.012 20.406 9.695 1 98 255 ARG A N 1
ATOM 2068 C CA . ARG A 1 255 ? -0.347 21.734 9.219 1 98 255 ARG A CA 1
ATOM 2069 C C . ARG A 1 255 ? -0.858 21.688 7.785 1 98 255 ARG A C 1
ATOM 2071 O O . ARG A 1 255 ? -1.912 22.25 7.473 1 98 255 ARG A O 1
ATOM 2078 N N . LEU A 1 256 ? -0.141 21 6.98 1 98.38 256 LEU A N 1
ATOM 2079 C CA . LEU A 1 256 ? -0.509 20.953 5.57 1 98.38 256 LEU A CA 1
ATOM 2080 C C . LEU A 1 256 ? -1.848 20.25 5.375 1 98.38 256 LEU A C 1
ATOM 2082 O O . LEU A 1 256 ? -2.701 20.719 4.621 1 98.38 256 LEU A O 1
ATOM 2086 N N . PHE A 1 257 ? -2.047 19.172 6.039 1 97.75 257 PHE A N 1
ATOM 2087 C CA . PHE A 1 257 ? -3.307 18.438 5.922 1 97.75 257 PHE A CA 1
ATOM 2088 C C . PHE A 1 257 ? -4.473 19.297 6.391 1 97.75 257 PHE A C 1
ATOM 2090 O O . PHE A 1 257 ? -5.48 19.422 5.695 1 97.75 257 PHE A O 1
ATOM 2097 N N . GLN A 1 258 ? -4.34 19.891 7.512 1 97.12 258 GLN A N 1
ATOM 2098 C CA . GLN A 1 258 ? -5.414 20.672 8.117 1 97.12 258 GLN A CA 1
ATOM 2099 C C . GLN A 1 258 ? -5.719 21.922 7.289 1 97.12 258 GLN A C 1
ATOM 2101 O O . GLN A 1 258 ? -6.887 22.219 7.008 1 97.12 258 GLN A O 1
ATOM 2106 N N . ASN A 1 259 ? -4.719 22.578 6.828 1 96.94 259 ASN A N 1
ATOM 2107 C CA . ASN A 1 259 ? -4.918 23.906 6.242 1 96.94 259 ASN A CA 1
ATOM 2108 C C . ASN A 1 259 ? -5.234 23.812 4.754 1 96.94 259 ASN A C 1
ATOM 2110 O O . ASN A 1 259 ? -5.902 24.703 4.203 1 96.94 259 ASN A O 1
ATOM 2114 N N . ILE A 1 260 ? -4.789 22.75 4.137 1 97.44 260 ILE A N 1
ATOM 2115 C CA . ILE A 1 260 ? -4.949 22.703 2.688 1 97.44 260 ILE A CA 1
ATOM 2116 C C . ILE A 1 260 ? -6.047 21.703 2.318 1 97.44 260 ILE A C 1
ATOM 2118 O O . ILE A 1 260 ? -6.887 21.984 1.463 1 97.44 260 ILE A O 1
ATOM 2122 N N . ARG A 1 261 ? -6.121 20.578 2.949 1 95.81 261 ARG A N 1
ATOM 2123 C CA . ARG A 1 261 ? -7.121 19.562 2.627 1 95.81 261 ARG A CA 1
ATOM 2124 C C . ARG A 1 261 ? -8.375 19.734 3.479 1 95.81 261 ARG A C 1
ATOM 2126 O O . ARG A 1 261 ? -9.477 19.891 2.947 1 95.81 261 ARG A O 1
ATOM 2133 N N . GLU A 1 262 ? -8.195 19.797 4.742 1 95.06 262 GLU A N 1
ATOM 2134 C CA . GLU A 1 262 ? -9.336 19.781 5.652 1 95.06 262 GLU A CA 1
ATOM 2135 C C . GLU A 1 262 ? -10.117 21.094 5.578 1 95.06 262 GLU A C 1
ATOM 2137 O O . GLU A 1 262 ? -11.352 21.078 5.469 1 95.06 262 GLU A O 1
ATOM 2142 N N . LYS A 1 263 ? -9.453 22.219 5.598 1 95.25 263 LYS A N 1
ATOM 2143 C CA . LYS A 1 263 ? -10.109 23.516 5.66 1 95.25 263 LYS A CA 1
ATOM 2144 C C . LYS A 1 263 ? -10.469 24.016 4.262 1 95.25 263 LYS A C 1
ATOM 2146 O O . LYS A 1 263 ? -11.547 24.594 4.059 1 95.25 263 LYS A O 1
ATOM 2151 N N . GLU A 1 264 ? -9.539 23.75 3.277 1 95.88 264 GLU A N 1
ATOM 2152 C CA . GLU A 1 264 ? -9.734 24.359 1.969 1 95.88 264 GLU A CA 1
ATOM 2153 C C . GLU A 1 264 ? -10.266 23.344 0.956 1 95.88 264 GLU A C 1
ATOM 2155 O O . GLU A 1 264 ? -10.758 23.734 -0.109 1 95.88 264 GLU A O 1
ATOM 2160 N N . GLY A 1 265 ? -10.141 22.062 1.212 1 95.38 265 GLY A N 1
ATOM 2161 C CA . GLY A 1 265 ? -10.656 21.031 0.331 1 95.38 265 GLY A CA 1
ATOM 2162 C C . GLY A 1 265 ? -9.977 21.016 -1.025 1 95.38 265 GLY A C 1
ATOM 2163 O O . GLY A 1 265 ? -10.602 20.688 -2.035 1 95.38 265 GLY A O 1
ATOM 2164 N N . LEU A 1 266 ? -8.688 21.328 -1.082 1 95.25 266 LEU A N 1
ATOM 2165 C CA . LEU A 1 266 ? -8.023 21.547 -2.359 1 95.25 266 LEU A CA 1
ATOM 2166 C C . LEU A 1 266 ? -7.434 20.25 -2.902 1 95.25 266 LEU A C 1
ATOM 2168 O O . LEU A 1 266 ? -7.125 20.156 -4.094 1 95.25 266 LEU A O 1
ATOM 2172 N N . CYS A 1 267 ? -7.219 19.312 -2.027 1 95.06 267 CYS A N 1
ATOM 2173 C CA . CYS A 1 267 ? -6.57 18.078 -2.465 1 95.06 267 CYS A CA 1
ATOM 2174 C C . CYS A 1 267 ? -7.039 16.891 -1.632 1 95.06 267 CYS A C 1
ATOM 2176 O O . CYS A 1 267 ? -7.617 17.078 -0.558 1 95.06 267 CYS A O 1
ATOM 2178 N N . TYR A 1 268 ? -6.789 15.766 -2.207 1 88.5 268 TYR A N 1
ATOM 2179 C CA . TYR A 1 268 ? -7.074 14.539 -1.466 1 88.5 268 TYR A CA 1
ATOM 2180 C C . TYR A 1 268 ? -5.836 14.055 -0.723 1 88.5 268 TYR A C 1
ATOM 2182 O O . TYR A 1 268 ? -5.938 13.547 0.399 1 88.5 268 TYR A O 1
ATOM 2190 N N . SER A 1 269 ? -4.727 14.18 -1.373 1 95.44 269 SER A N 1
ATOM 2191 C CA . SER A 1 269 ? -3.479 13.734 -0.768 1 95.44 269 SER A CA 1
ATOM 2192 C C . SER A 1 269 ? -2.48 14.875 -0.642 1 95.44 269 SER A C 1
ATOM 2194 O O . SER A 1 269 ? -2.264 15.625 -1.597 1 95.44 269 SER A O 1
ATOM 2196 N N . ILE A 1 270 ? -1.865 15.023 0.536 1 97.94 270 ILE A N 1
ATOM 2197 C CA . ILE A 1 270 ? -0.792 15.969 0.798 1 97.94 270 ILE A CA 1
ATOM 2198 C C . ILE A 1 270 ? 0.052 15.484 1.975 1 97.94 270 ILE A C 1
ATOM 2200 O O . ILE A 1 270 ? -0.486 15.094 3.012 1 97.94 270 ILE A O 1
ATOM 2204 N N . TYR A 1 271 ? 1.332 15.5 1.805 1 98.31 271 TYR A N 1
ATOM 2205 C CA . TYR A 1 271 ? 2.238 15.07 2.863 1 98.31 271 TYR A CA 1
ATOM 2206 C C . TYR A 1 271 ? 3.66 15.547 2.594 1 98.31 271 TYR A C 1
ATOM 2208 O O . TYR A 1 271 ? 3.965 16.016 1.497 1 98.31 271 TYR A O 1
ATOM 2216 N N . SER A 1 272 ? 4.477 15.5 3.578 1 98.56 272 SER A N 1
ATOM 2217 C CA . SER A 1 272 ? 5.895 15.82 3.459 1 98.56 272 SER A CA 1
ATOM 2218 C C . SER A 1 272 ? 6.766 14.633 3.861 1 98.56 272 SER A C 1
ATOM 2220 O O . SER A 1 272 ? 6.336 13.773 4.637 1 98.56 272 SER A O 1
ATOM 2222 N N . PHE A 1 273 ? 7.906 14.578 3.293 1 98 273 PHE A N 1
ATOM 2223 C CA . PHE A 1 273 ? 8.844 13.531 3.68 1 98 273 PHE A CA 1
ATOM 2224 C C . PHE A 1 273 ? 10.273 13.953 3.398 1 98 273 PHE A C 1
ATOM 2226 O O . PHE A 1 273 ? 10.547 14.641 2.412 1 98 273 PHE A O 1
ATOM 2233 N N . PRO A 1 274 ? 11.172 13.547 4.273 1 98.19 274 PRO A N 1
ATOM 2234 C CA . PRO A 1 274 ? 12.609 13.766 4.047 1 98.19 274 PRO A CA 1
ATOM 2235 C C . PRO A 1 274 ? 13.266 12.609 3.301 1 98.19 274 PRO A C 1
ATOM 2237 O O . PRO A 1 274 ? 12.789 11.477 3.367 1 98.19 274 PRO A O 1
ATOM 2240 N N . SER A 1 275 ? 14.242 12.898 2.553 1 97.69 275 SER A N 1
ATOM 2241 C CA . SER A 1 275 ? 15.164 11.938 1.963 1 97.69 275 SER A CA 1
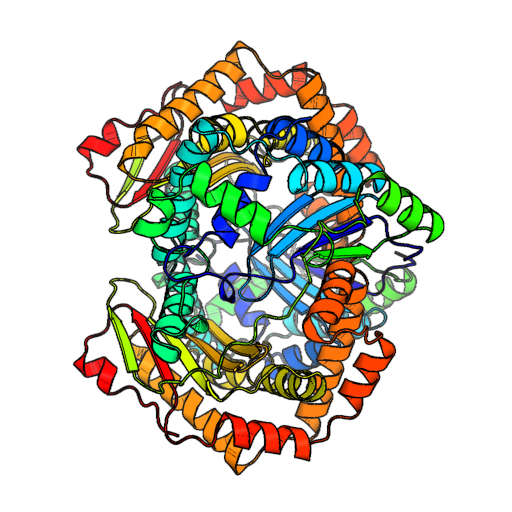ATOM 2242 C C . SER A 1 275 ? 16.594 12.195 2.428 1 97.69 275 SER A C 1
ATOM 2244 O O . SER A 1 275 ? 17.125 13.289 2.248 1 97.69 275 SER A O 1
ATOM 2246 N N . PHE A 1 276 ? 17.188 11.156 3.018 1 96.62 276 PHE A N 1
ATOM 2247 C CA . PHE A 1 276 ? 18.547 11.281 3.533 1 96.62 276 PHE A CA 1
ATOM 2248 C C . PHE A 1 276 ? 19.5 10.383 2.766 1 96.62 276 PHE A C 1
ATOM 2250 O O . PHE A 1 276 ? 19.188 9.219 2.502 1 96.62 276 PHE A O 1
ATOM 2257 N N . TYR A 1 277 ? 20.625 10.953 2.449 1 95.12 277 TYR A N 1
ATOM 2258 C CA . TYR A 1 277 ? 21.719 10.203 1.865 1 95.12 277 TYR A CA 1
ATOM 2259 C C . TYR A 1 277 ? 23.031 10.523 2.57 1 95.12 277 TYR A C 1
ATOM 2261 O O . TYR A 1 277 ? 23.078 11.406 3.438 1 95.12 277 TYR A O 1
ATOM 2269 N N . ARG A 1 278 ? 24.016 9.797 2.229 1 92.62 278 ARG A N 1
ATOM 2270 C CA . ARG A 1 278 ? 25.297 9.953 2.889 1 92.62 278 ARG A CA 1
ATOM 2271 C C . ARG A 1 278 ? 25.859 11.352 2.66 1 92.62 278 ARG A C 1
ATOM 2273 O O . ARG A 1 278 ? 26.438 11.953 3.568 1 92.62 278 ARG A O 1
ATOM 2280 N N . SER A 1 279 ? 25.641 11.914 1.444 1 93.06 279 SER A N 1
ATOM 2281 C CA . SER A 1 279 ? 26.344 13.148 1.115 1 93.06 279 SER A CA 1
ATOM 2282 C C . SER A 1 279 ? 25.359 14.297 0.886 1 93.06 279 SER A C 1
ATOM 2284 O O . SER A 1 279 ? 25.766 15.445 0.695 1 93.06 279 SER A O 1
ATOM 2286 N N . THR A 1 280 ? 24.125 13.969 0.896 1 95.31 280 THR A N 1
ATOM 2287 C CA . THR A 1 280 ? 23.125 15 0.6 1 95.31 280 THR A CA 1
ATOM 2288 C C . THR A 1 280 ? 21.766 14.602 1.147 1 95.31 280 THR A C 1
ATOM 2290 O O . THR A 1 280 ? 21.641 13.625 1.896 1 95.31 280 THR A O 1
ATOM 2293 N N . GLY A 1 281 ? 20.75 15.422 0.91 1 96.19 281 GLY A N 1
ATOM 2294 C CA . GLY A 1 281 ? 19.359 15.172 1.283 1 96.19 281 GLY A CA 1
ATOM 2295 C C . GLY A 1 281 ? 18.391 16.156 0.662 1 96.19 281 GLY A C 1
ATOM 2296 O O . GLY A 1 281 ? 18.797 17.109 0.016 1 96.19 281 GLY A O 1
ATOM 2297 N N . LEU A 1 282 ? 17.125 15.828 0.809 1 97.88 282 LEU A N 1
ATOM 2298 C CA . LEU A 1 282 ? 16.031 16.688 0.364 1 97.88 282 LEU A CA 1
ATOM 2299 C C . LEU A 1 282 ? 14.883 16.672 1.37 1 97.88 282 LEU A C 1
ATOM 2301 O O . LEU A 1 282 ? 14.703 15.688 2.096 1 97.88 282 LEU A O 1
ATOM 2305 N N . PHE A 1 283 ? 14.219 17.734 1.502 1 98.56 283 PHE A N 1
ATOM 2306 C CA . PHE A 1 283 ? 12.898 17.75 2.129 1 98.56 283 PHE A CA 1
ATOM 2307 C C . PHE A 1 283 ? 11.812 17.984 1.092 1 98.56 283 PHE A C 1
ATOM 2309 O O . PHE A 1 283 ? 11.836 18.984 0.371 1 98.56 283 PHE A O 1
ATOM 2316 N N . SER A 1 284 ? 10.836 17.094 1.079 1 98.69 284 SER A N 1
ATOM 2317 C CA . SER A 1 284 ? 9.883 17.094 -0.026 1 98.69 284 SER A CA 1
ATOM 2318 C C . SER A 1 284 ? 8.453 17.234 0.478 1 98.69 284 SER A C 1
ATOM 2320 O O . SER A 1 284 ? 8.117 16.781 1.571 1 98.69 284 SER A O 1
ATOM 2322 N N . ILE A 1 285 ? 7.629 17.859 -0.295 1 98.62 285 ILE A N 1
ATOM 2323 C CA . ILE A 1 285 ? 6.184 17.953 -0.103 1 98.62 285 ILE A CA 1
ATOM 2324 C C . ILE A 1 285 ? 5.465 17.453 -1.356 1 98.62 285 ILE A C 1
ATOM 2326 O O . ILE A 1 285 ? 5.785 17.875 -2.471 1 98.62 285 ILE A O 1
ATOM 2330 N N . SER A 1 286 ? 4.605 16.578 -1.165 1 98.5 286 SER A N 1
ATOM 2331 C CA . SER A 1 286 ? 3.832 15.992 -2.256 1 98.5 286 SER A CA 1
ATOM 2332 C C . SER A 1 286 ? 2.348 16.297 -2.109 1 98.5 286 SER A C 1
ATOM 2334 O O . SER A 1 286 ? 1.808 16.266 -1.002 1 98.5 286 SER A O 1
ATOM 2336 N N . CYS A 1 287 ? 1.729 16.578 -3.281 1 97.75 287 CYS A N 1
ATOM 2337 C CA . CYS A 1 287 ? 0.3 16.875 -3.289 1 97.75 287 CYS A CA 1
ATOM 2338 C C . CYS A 1 287 ? -0.315 16.547 -4.645 1 97.75 287 CYS A C 1
ATOM 2340 O O . CYS A 1 287 ? 0.338 16.688 -5.68 1 97.75 287 CYS A O 1
ATOM 2342 N N . ALA A 1 288 ? -1.473 16.078 -4.66 1 97.44 288 ALA A N 1
ATOM 2343 C CA . ALA A 1 288 ? -2.244 15.828 -5.879 1 97.44 288 ALA A CA 1
ATOM 2344 C C . ALA A 1 288 ? -3.58 16.562 -5.84 1 97.44 288 ALA A C 1
ATOM 2346 O O . ALA A 1 288 ? -4.344 16.422 -4.879 1 97.44 288 ALA A O 1
ATOM 2347 N N . THR A 1 289 ? -3.84 17.344 -6.836 1 97.12 289 THR A N 1
ATOM 2348 C CA . THR A 1 289 ? -5.035 18.188 -6.926 1 97.12 289 THR A CA 1
ATOM 2349 C C . THR A 1 289 ? -5.492 18.312 -8.375 1 97.12 289 THR A C 1
ATOM 2351 O O . THR A 1 289 ? -5.129 17.5 -9.227 1 97.12 289 THR A O 1
ATOM 2354 N N . SER A 1 290 ? -6.461 19.203 -8.672 1 95.75 290 SER A N 1
ATOM 2355 C CA . SER A 1 290 ? -6.863 19.5 -10.039 1 95.75 290 SER A CA 1
ATOM 2356 C C . SER A 1 290 ? -6.062 20.672 -10.609 1 95.75 290 SER A C 1
ATOM 2358 O O . SER A 1 290 ? -5.508 21.469 -9.859 1 95.75 290 SER A O 1
ATOM 2360 N N . LYS A 1 291 ? -6.012 20.703 -11.898 1 95.25 291 LYS A N 1
ATOM 2361 C CA . LYS A 1 291 ? -5.215 21.75 -12.539 1 95.25 291 LYS A CA 1
ATOM 2362 C C . LYS A 1 291 ? -5.723 23.141 -12.18 1 95.25 291 LYS A C 1
ATOM 2364 O O . LYS A 1 291 ? -4.941 24.078 -12.062 1 95.25 291 LYS A O 1
ATOM 2369 N N . GLU A 1 292 ? -6.984 23.234 -11.938 1 95.25 292 GLU A N 1
ATOM 2370 C CA . GLU A 1 292 ? -7.598 24.531 -11.609 1 95.25 292 GLU A CA 1
ATOM 2371 C C . GLU A 1 292 ? -7.191 25 -10.219 1 95.25 292 GLU A C 1
ATOM 2373 O O . GLU A 1 292 ? -7.145 26.203 -9.953 1 95.25 292 GLU A O 1
ATOM 2378 N N . LYS A 1 293 ? -6.863 24.078 -9.383 1 96.44 293 LYS A N 1
ATOM 2379 C CA . LYS A 1 293 ? -6.59 24.391 -7.98 1 96.44 293 LYS A CA 1
ATOM 2380 C C . LYS A 1 293 ? -5.09 24.406 -7.707 1 96.44 293 LYS A C 1
ATOM 2382 O O . LYS A 1 293 ? -4.656 24.812 -6.625 1 96.44 293 LYS A O 1
ATOM 2387 N N . ALA A 1 294 ? -4.32 24.016 -8.617 1 97.19 294 ALA A N 1
ATOM 2388 C CA . ALA A 1 294 ? -2.889 23.781 -8.43 1 97.19 294 ALA A CA 1
ATOM 2389 C C . ALA A 1 294 ? -2.193 25.062 -7.941 1 97.19 294 ALA A C 1
ATOM 2391 O O . ALA A 1 294 ? -1.416 25.016 -6.984 1 97.19 294 ALA A O 1
ATOM 2392 N N . ASN A 1 295 ? -2.475 26.188 -8.586 1 97.12 295 ASN A N 1
ATOM 2393 C CA . ASN A 1 295 ? -1.852 27.453 -8.219 1 97.12 295 ASN A CA 1
ATOM 2394 C C . ASN A 1 295 ? -2.174 27.844 -6.781 1 97.12 295 ASN A C 1
ATOM 2396 O O . ASN A 1 295 ? -1.278 28.203 -6.012 1 97.12 295 ASN A O 1
ATOM 2400 N N . GLN A 1 296 ? -3.395 27.734 -6.445 1 96.88 296 GLN A N 1
ATOM 2401 C CA . GLN A 1 296 ? -3.824 28.062 -5.086 1 96.88 296 GLN A CA 1
ATOM 2402 C C . GLN A 1 296 ? -3.195 27.109 -4.074 1 96.88 296 GLN A C 1
ATOM 2404 O O . GLN A 1 296 ? -2.756 27.531 -3.004 1 96.88 296 GLN A O 1
ATOM 2409 N N . CYS A 1 297 ? -3.152 25.859 -4.414 1 97.31 297 CYS A N 1
ATOM 2410 C CA . CYS A 1 297 ? -2.598 24.844 -3.531 1 97.31 297 CYS A CA 1
ATOM 2411 C C . CYS A 1 297 ? -1.13 25.125 -3.23 1 97.31 297 CYS A C 1
ATOM 2413 O O . CYS A 1 297 ? -0.73 25.188 -2.066 1 97.31 297 CYS A O 1
ATOM 2415 N N . VAL A 1 298 ? -0.36 25.359 -4.227 1 98.12 298 VAL A N 1
ATOM 2416 C CA . VAL A 1 298 ? 1.062 25.641 -4.051 1 98.12 298 VAL A CA 1
ATOM 2417 C C . VAL A 1 298 ? 1.247 26.938 -3.279 1 98.12 298 VAL A C 1
ATOM 2419 O O . VAL A 1 298 ? 2.102 27.031 -2.395 1 98.12 298 VAL A O 1
ATOM 2422 N N . GLY A 1 299 ? 0.453 27.953 -3.627 1 97.62 299 GLY A N 1
ATOM 2423 C CA . GLY A 1 299 ? 0.512 29.219 -2.904 1 97.62 299 GLY A CA 1
ATOM 2424 C C . GLY A 1 299 ? 0.305 29.062 -1.41 1 97.62 299 GLY A C 1
ATOM 2425 O O . GLY A 1 299 ? 1.042 29.641 -0.612 1 97.62 299 GLY A O 1
ATOM 2426 N N . LEU A 1 300 ? -0.641 28.25 -1.054 1 97.69 300 LEU A N 1
ATOM 2427 C CA . LEU A 1 300 ? -0.938 28.031 0.359 1 97.69 300 LEU A CA 1
ATOM 2428 C C . LEU A 1 300 ? 0.177 27.25 1.037 1 97.69 300 LEU A C 1
ATOM 2430 O O . LEU A 1 300 ? 0.479 27.469 2.211 1 97.69 300 LEU A O 1
ATOM 2434 N N . ILE A 1 301 ? 0.769 26.297 0.327 1 98.12 301 ILE A N 1
ATOM 2435 C CA . ILE A 1 301 ? 1.906 25.562 0.864 1 98.12 301 ILE A CA 1
ATOM 2436 C C . ILE A 1 301 ? 3.055 26.516 1.16 1 98.12 301 ILE A C 1
ATOM 2438 O O . ILE A 1 301 ? 3.637 26.484 2.246 1 98.12 301 ILE A O 1
ATOM 2442 N N . LEU A 1 302 ? 3.316 27.406 0.213 1 97.81 302 LEU A N 1
ATOM 2443 C CA . LEU A 1 302 ? 4.398 28.359 0.375 1 97.81 302 LEU A CA 1
ATOM 2444 C C . LEU A 1 302 ? 4.109 29.312 1.528 1 97.81 302 LEU A C 1
ATOM 2446 O O . LEU A 1 302 ? 5.016 29.688 2.281 1 97.81 302 LEU A O 1
ATOM 2450 N N . LYS A 1 303 ? 2.912 29.656 1.642 1 96.75 303 LYS A N 1
ATOM 2451 C CA . LYS A 1 303 ? 2.521 30.516 2.756 1 96.75 303 LYS A CA 1
ATOM 2452 C C . LYS A 1 303 ? 2.766 29.828 4.094 1 96.75 303 LYS A C 1
ATOM 2454 O O . LYS A 1 303 ? 3.242 30.453 5.043 1 96.75 303 LYS A O 1
ATOM 2459 N N . GLU A 1 304 ? 2.396 28.562 4.129 1 96.62 304 GLU A N 1
ATOM 2460 C CA . GLU A 1 304 ? 2.635 27.781 5.336 1 96.62 304 GLU A CA 1
ATOM 2461 C C . GLU A 1 304 ? 4.121 27.719 5.668 1 96.62 304 GLU A C 1
ATOM 2463 O O . GLU A 1 304 ? 4.512 27.828 6.832 1 96.62 304 GLU A O 1
ATOM 2468 N N . LEU A 1 305 ? 4.938 27.562 4.699 1 97.81 305 LEU A N 1
ATOM 2469 C CA . LEU A 1 305 ? 6.379 27.469 4.895 1 97.81 305 LEU A CA 1
ATOM 2470 C C . LEU A 1 305 ? 6.961 28.812 5.32 1 97.81 305 LEU A C 1
ATOM 2472 O O . LEU A 1 305 ? 7.84 28.859 6.18 1 97.81 305 LEU A O 1
ATOM 2476 N N . ASP A 1 306 ? 6.488 29.859 4.703 1 96.31 306 ASP A N 1
ATOM 2477 C CA . ASP A 1 306 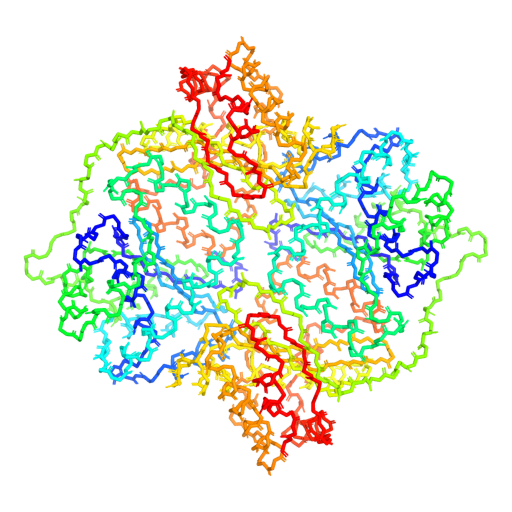? 6.926 31.203 5.082 1 96.31 306 ASP A CA 1
ATOM 2478 C C . ASP A 1 306 ? 6.59 31.484 6.543 1 96.31 306 ASP A C 1
ATOM 2480 O O . ASP A 1 306 ? 7.426 32 7.285 1 96.31 306 ASP A O 1
ATOM 2484 N N . ALA A 1 307 ? 5.395 31.125 6.887 1 95.56 307 ALA A N 1
ATOM 2485 C CA . ALA A 1 307 ? 4.973 31.312 8.273 1 95.56 307 ALA A CA 1
ATOM 2486 C C . ALA A 1 307 ? 5.844 30.5 9.227 1 95.56 307 ALA A C 1
ATOM 2488 O O . ALA A 1 307 ? 6.152 30.938 10.328 1 95.56 307 ALA A O 1
ATOM 2489 N N . LEU A 1 308 ? 6.156 29.375 8.805 1 96.25 308 LEU A N 1
ATOM 2490 C CA . LEU A 1 308 ? 6.992 28.5 9.609 1 96.25 308 LEU A CA 1
ATOM 2491 C C . LEU A 1 308 ? 8.375 29.094 9.828 1 96.25 308 LEU A C 1
ATOM 2493 O O . LEU A 1 308 ? 8.906 29.062 10.938 1 96.25 308 LEU A O 1
ATOM 2497 N N . VAL A 1 309 ? 8.977 29.625 8.828 1 96 309 VAL A N 1
ATOM 2498 C CA . VAL A 1 309 ? 10.312 30.219 8.906 1 96 309 VAL A CA 1
ATOM 2499 C C . VAL A 1 309 ? 10.273 31.469 9.797 1 96 309 VAL A C 1
ATOM 2501 O O . VAL A 1 309 ? 11.188 31.688 10.594 1 96 309 VAL A O 1
ATOM 2504 N N . LYS A 1 310 ? 9.219 32.219 9.758 1 95.75 310 LYS A N 1
ATOM 2505 C CA . LYS A 1 310 ? 9.109 33.469 10.469 1 95.75 310 LYS A CA 1
ATOM 2506 C C . LYS A 1 310 ? 8.711 33.281 11.922 1 95.75 310 LYS A C 1
ATOM 2508 O O . LYS A 1 310 ? 9.242 33.938 12.82 1 95.75 310 LYS A O 1
ATOM 2513 N N . ASN A 1 311 ? 7.746 32.312 12.094 1 96.81 311 ASN A N 1
ATOM 2514 C CA . ASN A 1 311 ? 7.121 32.219 13.414 1 96.81 311 ASN A CA 1
ATOM 2515 C C . ASN A 1 311 ? 7.539 30.953 14.141 1 96.81 311 ASN A C 1
ATOM 2517 O O . ASN A 1 311 ? 7.395 30.859 15.359 1 96.81 311 ASN A O 1
ATOM 2521 N N . GLY A 1 312 ? 8.008 29.984 13.406 1 97.44 312 GLY A N 1
ATOM 2522 C CA . GLY A 1 312 ? 8.453 28.734 14 1 97.44 312 GLY A CA 1
ATOM 2523 C C . GLY A 1 312 ? 7.312 27.828 14.391 1 97.44 312 GLY A C 1
ATOM 2524 O O . GLY A 1 312 ? 6.16 28.078 14.047 1 97.44 312 GLY A O 1
ATOM 2525 N N . PHE A 1 313 ? 7.691 26.734 15.039 1 98.12 313 PHE A N 1
ATOM 2526 C CA . PHE A 1 313 ? 6.746 25.766 15.602 1 98.12 313 PHE A CA 1
ATOM 2527 C C . PHE A 1 313 ? 6.379 26.156 17.031 1 98.12 313 PHE A C 1
ATOM 2529 O O . PHE A 1 313 ? 7.023 27.016 17.641 1 98.12 313 PHE A O 1
ATOM 2536 N N . THR A 1 314 ? 5.32 25.531 17.578 1 97.62 314 THR A N 1
ATOM 2537 C CA . THR A 1 314 ? 4.957 25.719 18.984 1 97.62 314 THR A CA 1
ATOM 2538 C C . THR A 1 314 ? 5.461 24.562 19.828 1 97.62 314 THR A C 1
ATOM 2540 O O . THR A 1 314 ? 5.742 23.484 19.312 1 97.62 314 THR A O 1
ATOM 2543 N N . GLU A 1 315 ? 5.539 24.797 21.125 1 97.75 315 GLU A N 1
ATOM 2544 C CA . GLU A 1 315 ? 5.926 23.75 22.062 1 97.75 315 GLU A CA 1
ATOM 2545 C C . GLU A 1 315 ? 4.926 22.594 22.031 1 97.75 315 GLU A C 1
ATOM 2547 O O . GLU A 1 315 ? 5.316 21.422 22.125 1 97.75 315 GLU A O 1
ATOM 2552 N N . ARG A 1 316 ? 3.729 22.906 21.906 1 96.62 316 ARG A N 1
ATOM 2553 C CA . ARG A 1 316 ? 2.686 21.891 21.875 1 96.62 316 ARG A CA 1
ATOM 2554 C C . ARG A 1 316 ? 2.84 21 20.641 1 96.62 316 ARG A C 1
ATOM 2556 O O . ARG A 1 316 ? 2.713 19.766 20.75 1 96.62 316 ARG A O 1
ATOM 2563 N N . GLU A 1 317 ? 3.111 21.578 19.531 1 97.06 317 GLU A N 1
ATOM 2564 C CA . GLU A 1 317 ? 3.336 20.812 18.312 1 97.06 317 GLU A CA 1
ATOM 2565 C C . GLU A 1 317 ? 4.512 19.859 18.469 1 97.06 317 GLU A C 1
ATOM 2567 O O . GLU A 1 317 ? 4.445 18.703 18.031 1 97.06 317 GLU A O 1
ATOM 2572 N N . LEU A 1 318 ? 5.566 20.391 19.047 1 98.19 318 LEU A N 1
ATOM 2573 C CA . LEU A 1 318 ? 6.754 19.562 19.25 1 98.19 318 LEU A CA 1
ATOM 2574 C C . LEU A 1 318 ? 6.449 18.391 20.172 1 98.19 318 LEU A C 1
ATOM 2576 O O . LEU A 1 318 ? 6.809 17.25 19.875 1 98.19 318 LEU A O 1
ATOM 2580 N N . GLU A 1 319 ? 5.773 18.656 21.25 1 97.31 319 GLU A N 1
ATOM 2581 C CA . GLU A 1 319 ? 5.43 17.609 22.188 1 97.31 319 GLU A CA 1
ATOM 2582 C C . GLU A 1 319 ? 4.531 16.562 21.547 1 97.31 319 GLU A C 1
ATOM 2584 O O . GLU A 1 319 ? 4.711 15.359 21.766 1 97.31 319 GLU A O 1
ATOM 2589 N N . ASP A 1 320 ? 3.576 17 20.797 1 96.31 320 ASP A N 1
ATOM 2590 C CA . ASP A 1 320 ? 2.684 16.094 20.094 1 96.31 320 ASP A CA 1
ATOM 2591 C C . ASP A 1 320 ? 3.455 15.227 19.094 1 96.31 320 ASP A C 1
ATOM 2593 O O . ASP A 1 320 ? 3.211 14.023 19 1 96.31 320 ASP A O 1
ATOM 2597 N N . ALA A 1 321 ? 4.348 15.828 18.391 1 97.38 321 ALA A N 1
ATOM 2598 C CA . ALA A 1 321 ? 5.148 15.102 17.406 1 97.38 321 ALA A CA 1
ATOM 2599 C C . ALA A 1 321 ? 6.039 14.062 18.094 1 97.38 321 ALA A C 1
ATOM 2601 O O . ALA A 1 321 ? 6.191 12.945 17.594 1 97.38 321 ALA A O 1
ATOM 2602 N N . LYS A 1 322 ? 6.66 14.477 19.203 1 97.75 322 LYS A N 1
ATOM 2603 C CA . LYS A 1 322 ? 7.48 13.547 19.969 1 97.75 322 LYS A CA 1
ATOM 2604 C C . LYS A 1 322 ? 6.66 12.336 20.422 1 97.75 322 LYS A C 1
ATOM 2606 O O . LYS A 1 322 ? 7.082 11.188 20.219 1 97.75 322 LYS A O 1
ATOM 2611 N N . SER A 1 323 ? 5.555 12.617 20.938 1 94.69 323 SER A N 1
ATOM 2612 C CA . SER A 1 323 ? 4.699 11.539 21.438 1 94.69 323 SER A CA 1
ATOM 2613 C C . SER A 1 323 ? 4.238 10.641 20.297 1 94.69 323 SER A C 1
ATOM 2615 O O . SER A 1 323 ? 4.145 9.422 20.453 1 94.69 323 SER A O 1
ATOM 2617 N N . ASN A 1 324 ? 3.908 11.25 19.203 1 95.19 324 ASN A N 1
ATOM 2618 C CA . ASN A 1 324 ? 3.531 10.5 18 1 95.19 324 ASN A CA 1
ATOM 2619 C C . ASN A 1 324 ? 4.633 9.531 17.578 1 95.19 324 ASN A C 1
ATOM 2621 O O . ASN A 1 324 ? 4.383 8.344 17.406 1 95.19 324 ASN A O 1
ATOM 2625 N N . GLN A 1 325 ? 5.809 10.008 17.484 1 95.81 325 GLN A N 1
ATOM 2626 C CA . GLN A 1 325 ? 6.93 9.188 17.047 1 95.81 325 GLN A CA 1
ATOM 2627 C C . GLN A 1 325 ? 7.262 8.109 18.078 1 95.81 325 GLN A C 1
ATOM 2629 O O . GLN A 1 325 ? 7.609 6.98 17.703 1 95.81 325 GLN A O 1
ATOM 2634 N N . LEU A 1 326 ? 7.164 8.492 19.344 1 94.12 326 LEU A N 1
ATOM 2635 C CA . LEU A 1 326 ? 7.414 7.52 20.406 1 94.12 326 LEU A CA 1
ATOM 2636 C C . LEU A 1 326 ? 6.418 6.371 20.328 1 94.12 326 LEU A C 1
ATOM 2638 O O . LEU A 1 326 ? 6.801 5.203 20.422 1 94.12 326 LEU A O 1
ATOM 2642 N N . GLY A 1 327 ? 5.168 6.715 20.203 1 89.75 327 GLY A N 1
ATOM 2643 C CA . GLY A 1 327 ? 4.148 5.688 20.047 1 89.75 327 GLY A CA 1
ATOM 2644 C C . GLY A 1 327 ? 4.359 4.816 18.828 1 89.75 327 GLY A C 1
ATOM 2645 O O . GLY A 1 327 ? 4.258 3.59 18.906 1 89.75 327 GLY A O 1
ATOM 2646 N N . GLY A 1 328 ? 4.633 5.469 17.688 1 90.81 328 GLY A N 1
ATOM 2647 C CA . GLY A 1 328 ? 4.906 4.727 16.469 1 90.81 328 GLY A CA 1
ATOM 2648 C C . GLY A 1 328 ? 6.078 3.771 16.594 1 90.81 328 GLY A C 1
ATOM 2649 O O . GLY A 1 328 ? 6.039 2.658 16.078 1 90.81 328 GLY A O 1
ATOM 2650 N N . MET A 1 329 ? 7.07 4.199 17.25 1 90.94 329 MET A N 1
ATOM 2651 C CA . MET A 1 329 ? 8.234 3.35 17.469 1 90.94 329 MET A CA 1
ATOM 2652 C C . MET A 1 329 ? 7.867 2.131 18.312 1 90.94 329 MET A C 1
ATOM 2654 O O . MET A 1 329 ? 8.297 1.016 18.016 1 90.94 329 MET A O 1
ATOM 2658 N N . ALA A 1 330 ? 7.062 2.342 19.281 1 84.62 330 ALA A N 1
ATOM 2659 C CA . ALA A 1 330 ? 6.656 1.254 20.172 1 84.62 330 ALA A CA 1
ATOM 2660 C C . ALA A 1 330 ? 5.859 0.196 19.406 1 84.62 330 ALA A C 1
ATOM 2662 O O . ALA A 1 330 ? 6.117 -1.002 19.547 1 84.62 330 ALA A O 1
ATOM 2663 N N . ILE A 1 331 ? 5.012 0.623 18.609 1 85.75 331 ILE A N 1
ATOM 2664 C CA . ILE A 1 331 ? 4.191 -0.285 17.828 1 85.75 331 ILE A CA 1
ATOM 2665 C C . ILE A 1 331 ? 5.059 -0.996 16.781 1 85.75 331 ILE A C 1
ATOM 2667 O O . ILE A 1 331 ? 4.973 -2.215 16.625 1 85.75 331 ILE A O 1
ATOM 2671 N N . GLY A 1 332 ? 5.895 -0.227 16.094 1 88.44 332 GLY A N 1
ATOM 2672 C CA . GLY A 1 332 ? 6.754 -0.791 15.055 1 88.44 332 GLY A CA 1
ATOM 2673 C C . GLY A 1 332 ? 7.723 -1.829 15.594 1 88.44 332 GLY A C 1
ATOM 2674 O O . GLY A 1 332 ? 8.031 -2.811 14.914 1 88.44 332 GLY A O 1
ATOM 2675 N N . TYR A 1 333 ? 8.148 -1.679 16.766 1 87.06 333 TYR A N 1
ATOM 2676 C CA . TYR A 1 333 ? 9.164 -2.551 17.344 1 87.06 333 TYR A CA 1
ATOM 2677 C C . TYR A 1 333 ? 8.57 -3.904 17.719 1 87.06 333 TYR A C 1
ATOM 2679 O O . TYR A 1 333 ? 9.305 -4.855 18 1 87.06 333 TYR A O 1
ATOM 2687 N N . GLU A 1 334 ? 7.285 -4.039 17.609 1 84.25 334 GLU A N 1
ATOM 2688 C CA . GLU A 1 334 ? 6.629 -5.316 17.875 1 84.25 334 GLU A CA 1
ATOM 2689 C C . GLU A 1 334 ? 6.703 -6.234 16.656 1 84.25 334 GLU A C 1
ATOM 2691 O O . GLU A 1 334 ? 6.531 -7.449 16.781 1 84.25 334 GLU A O 1
ATOM 2696 N N . LEU A 1 335 ? 7.02 -5.645 15.555 1 88.38 335 LEU A N 1
ATOM 2697 C CA . LEU A 1 335 ? 7.035 -6.402 14.312 1 88.38 335 LEU A CA 1
ATOM 2698 C C . LEU A 1 335 ? 8.453 -6.855 13.969 1 88.38 335 LEU A C 1
ATOM 2700 O O . LEU A 1 335 ? 9.336 -6.023 13.742 1 88.38 335 LEU A O 1
ATOM 2704 N N . PRO A 1 336 ? 8.625 -8.133 13.859 1 91.81 336 PRO A N 1
ATOM 2705 C CA . PRO A 1 336 ? 9.961 -8.633 13.555 1 91.81 336 PRO A CA 1
ATOM 2706 C C . PRO A 1 336 ? 10.539 -8.047 12.266 1 91.81 336 PRO A C 1
ATOM 2708 O O . PRO A 1 336 ? 11.734 -7.762 12.195 1 91.81 336 PRO A O 1
ATOM 2711 N N . GLU A 1 337 ? 9.719 -7.852 11.273 1 93.69 337 GLU A N 1
ATOM 2712 C CA . GLU A 1 337 ? 10.188 -7.262 10.023 1 93.69 337 GLU A CA 1
ATOM 2713 C C . GLU A 1 337 ? 10.766 -5.871 10.25 1 93.69 337 GLU A C 1
ATOM 2715 O O . GLU A 1 337 ? 11.844 -5.551 9.75 1 93.69 337 GLU A O 1
ATOM 2720 N N . ASN A 1 338 ? 10.023 -5.082 11 1 94 338 ASN A N 1
ATOM 2721 C CA . ASN A 1 338 ? 10.484 -3.727 11.281 1 94 338 ASN A CA 1
ATOM 2722 C C . ASN A 1 338 ? 11.789 -3.73 12.07 1 94 338 ASN A C 1
ATOM 2724 O O . ASN A 1 338 ? 12.688 -2.934 11.797 1 94 338 ASN A O 1
ATOM 2728 N N . ARG A 1 339 ? 11.867 -4.578 13.031 1 94.06 339 ARG A N 1
ATOM 2729 C CA . ARG A 1 339 ? 13.078 -4.66 13.844 1 94.06 339 ARG A CA 1
ATOM 2730 C C . ARG A 1 339 ? 14.266 -5.121 13.008 1 94.06 339 ARG A C 1
ATOM 2732 O O . ARG A 1 339 ? 15.359 -4.566 13.117 1 94.06 339 ARG A O 1
ATOM 2739 N N . MET A 1 340 ? 14.039 -6.137 12.219 1 96.12 340 MET A N 1
ATOM 2740 C CA . MET A 1 340 ? 15.078 -6.637 11.32 1 96.12 340 MET A CA 1
ATOM 2741 C C . MET A 1 340 ? 15.602 -5.527 10.422 1 96.12 340 MET A C 1
ATOM 2743 O O . MET A 1 340 ? 16.812 -5.34 10.297 1 96.12 340 MET A O 1
ATOM 2747 N N . ASN A 1 341 ? 14.711 -4.758 9.828 1 97.06 341 ASN A N 1
ATOM 2748 C CA . ASN A 1 341 ? 15.094 -3.652 8.953 1 97.06 341 ASN A CA 1
ATOM 2749 C C . ASN A 1 341 ? 15.836 -2.561 9.727 1 97.06 341 ASN A C 1
ATOM 2751 O O . ASN A 1 341 ? 16.859 -2.055 9.258 1 97.06 341 ASN A O 1
ATOM 2755 N N . ASN A 1 342 ? 15.305 -2.223 10.852 1 95.19 342 ASN A N 1
ATOM 2756 C CA . ASN A 1 342 ? 15.914 -1.172 11.656 1 95.19 342 ASN A CA 1
ATOM 2757 C C . ASN A 1 342 ? 17.344 -1.521 12.039 1 95.19 342 ASN A C 1
ATOM 2759 O O . ASN A 1 342 ? 18.25 -0.692 11.898 1 95.19 342 ASN A O 1
ATOM 2763 N N . ILE A 1 343 ? 17.562 -2.748 12.492 1 95.25 343 ILE A N 1
ATOM 2764 C CA . ILE A 1 343 ? 18.891 -3.193 12.898 1 95.25 343 ILE A CA 1
ATOM 2765 C C . ILE A 1 343 ? 19.844 -3.152 11.703 1 95.25 343 ILE A C 1
ATOM 2767 O O . ILE A 1 343 ? 20.938 -2.584 11.789 1 95.25 343 ILE A O 1
ATOM 2771 N N . GLY A 1 344 ? 19.422 -3.705 10.602 1 96.38 344 GLY A N 1
ATOM 2772 C CA . GLY A 1 344 ? 20.25 -3.748 9.406 1 96.38 344 GLY A CA 1
ATOM 2773 C C . GLY A 1 344 ? 20.609 -2.371 8.875 1 96.38 344 GLY A C 1
ATOM 2774 O O . GLY A 1 344 ? 21.781 -2.096 8.586 1 96.38 344 GLY A O 1
ATOM 2775 N N . LEU A 1 345 ? 19.703 -1.47 8.867 1 96.06 345 LEU A N 1
ATOM 2776 C CA . LEU A 1 345 ? 19.906 -0.159 8.266 1 96.06 345 LEU A CA 1
ATOM 2777 C C . LEU A 1 345 ? 20.719 0.749 9.188 1 96.06 345 LEU A C 1
ATOM 2779 O O . LEU A 1 345 ? 21.484 1.588 8.727 1 96.06 345 LEU A O 1
ATOM 2783 N N . GLN A 1 346 ? 20.547 0.609 10.477 1 95.56 346 GLN A N 1
ATOM 2784 C CA . GLN A 1 346 ? 21.375 1.384 11.391 1 95.56 346 GLN A CA 1
ATOM 2785 C C . GLN A 1 346 ? 22.859 1.025 11.219 1 95.56 346 GLN A C 1
ATOM 2787 O O . GLN A 1 346 ? 23.719 1.897 11.297 1 95.56 346 GLN A O 1
ATOM 2792 N N . ASP A 1 347 ? 23.094 -0.237 11.039 1 94.31 347 ASP A N 1
ATOM 2793 C CA . ASP A 1 347 ? 24.469 -0.654 10.797 1 94.31 347 ASP A CA 1
ATOM 2794 C C . ASP A 1 347 ? 25.016 -0.04 9.508 1 94.31 347 ASP A C 1
ATOM 2796 O O . ASP A 1 347 ? 26.125 0.467 9.484 1 94.31 347 ASP A O 1
ATOM 2800 N N . ILE A 1 348 ? 24.234 -0.018 8.516 1 93.25 348 ILE A N 1
ATOM 2801 C CA . ILE A 1 348 ? 24.641 0.475 7.203 1 93.25 348 ILE A CA 1
ATOM 2802 C C . ILE A 1 348 ? 24.812 1.99 7.258 1 93.25 348 ILE A C 1
ATOM 2804 O O . ILE A 1 348 ? 25.812 2.521 6.75 1 93.25 348 ILE A O 1
ATOM 2808 N N . TYR A 1 349 ? 23.922 2.676 7.922 1 92.69 349 TYR A N 1
ATOM 2809 C CA . TYR A 1 349 ? 23.875 4.133 7.855 1 92.69 349 TYR A CA 1
ATOM 2810 C C . TYR A 1 349 ? 24.797 4.754 8.898 1 92.69 349 TYR A C 1
ATOM 2812 O O . TYR A 1 349 ? 25.391 5.812 8.664 1 92.69 349 TYR A O 1
ATOM 2820 N N . PHE A 1 350 ? 24.906 4.066 10.047 1 92.81 350 PHE A N 1
ATOM 2821 C CA . PHE A 1 350 ? 25.578 4.738 11.148 1 92.81 350 PHE A CA 1
ATOM 2822 C C . PHE A 1 350 ? 26.781 3.918 11.633 1 92.81 350 PHE A C 1
ATOM 2824 O O . PHE A 1 350 ? 27.609 4.406 12.398 1 92.81 350 PHE A O 1
ATOM 2831 N N . GLY A 1 351 ? 26.891 2.654 11.281 1 91.19 351 GLY A N 1
ATOM 2832 C CA . GLY A 1 351 ? 27.969 1.795 11.742 1 91.19 351 GLY A CA 1
ATOM 2833 C C . GLY A 1 351 ? 27.828 1.379 13.188 1 91.19 351 GLY A C 1
ATOM 2834 O O . GLY A 1 351 ? 28.766 0.853 13.789 1 91.19 351 GLY A O 1
ATOM 2835 N N . LYS A 1 352 ? 26.688 1.73 13.711 1 91.88 352 LYS A N 1
ATOM 2836 C CA . LYS A 1 352 ? 26.375 1.34 15.086 1 91.88 352 LYS A CA 1
ATOM 2837 C C . LYS A 1 352 ? 24.875 1.213 15.289 1 91.88 352 LYS A C 1
ATOM 2839 O O . LYS A 1 352 ? 24.078 1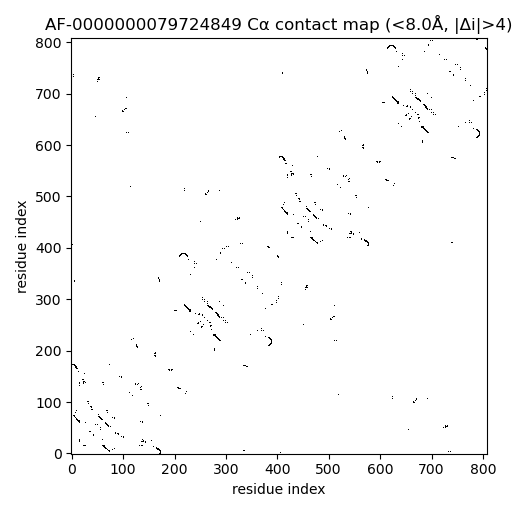.736 14.5 1 91.88 352 LYS A O 1
ATOM 2844 N N . TYR A 1 353 ? 24.547 0.479 16.344 1 92.56 353 TYR A N 1
ATOM 2845 C CA . TYR A 1 353 ? 23.141 0.26 16.672 1 92.56 353 TYR A CA 1
ATOM 2846 C C . TYR A 1 353 ? 22.703 1.174 17.812 1 92.56 353 TYR A C 1
ATOM 2848 O O . TYR A 1 353 ? 23.281 1.142 18.906 1 92.56 353 TYR A O 1
ATOM 2856 N N . TYR A 1 354 ? 21.766 2.041 17.5 1 93.94 354 TYR A N 1
ATOM 2857 C CA . TYR A 1 354 ? 21.078 2.795 18.531 1 93.94 354 TYR A CA 1
ATOM 2858 C C . TYR A 1 354 ? 19.859 2.021 19.047 1 93.94 354 TYR A C 1
ATOM 2860 O O . TYR A 1 354 ? 18.922 1.768 18.297 1 93.94 354 TYR A O 1
ATOM 2868 N N . SER A 1 355 ? 19.906 1.716 20.344 1 93.44 355 SER A N 1
ATOM 2869 C CA . SER A 1 355 ? 18.797 0.968 20.938 1 93.44 355 SER A CA 1
ATOM 2870 C C . SER A 1 355 ? 17.516 1.781 20.938 1 93.44 355 SER A C 1
ATOM 2872 O O . SER A 1 355 ? 17.531 2.986 20.672 1 93.44 355 SER A O 1
ATOM 2874 N N . LEU A 1 356 ? 16.453 1.074 21.156 1 92.06 356 LEU A N 1
ATOM 2875 C CA . LEU A 1 356 ? 15.164 1.756 21.25 1 92.06 356 LEU A CA 1
ATOM 2876 C C . LEU A 1 356 ? 15.211 2.857 22.312 1 92.06 356 LEU A C 1
ATOM 2878 O O . LEU A 1 356 ? 14.727 3.967 22.078 1 92.06 356 LEU A O 1
ATOM 2882 N N . GLU A 1 357 ? 15.797 2.561 23.391 1 94.5 357 GLU A N 1
ATOM 2883 C CA . GLU A 1 357 ? 15.906 3.527 24.484 1 94.5 357 GLU A CA 1
ATOM 2884 C C . GLU A 1 357 ? 16.734 4.742 24.062 1 94.5 357 GLU A C 1
ATOM 2886 O O . GLU A 1 357 ? 16.375 5.879 24.375 1 94.5 357 GLU A O 1
ATOM 2891 N N . GLU A 1 358 ? 17.781 4.457 23.406 1 95.44 358 GLU A N 1
ATOM 2892 C CA . GLU A 1 358 ? 18.641 5.551 22.938 1 95.44 358 GLU A CA 1
ATOM 2893 C C . GLU A 1 358 ? 17.891 6.43 21.922 1 95.44 358 GLU A C 1
ATOM 2895 O O . GLU A 1 358 ? 18 7.66 21.969 1 95.44 358 GLU A O 1
ATOM 2900 N N . ARG A 1 359 ? 17.234 5.883 21.078 1 95 359 ARG A N 1
ATOM 2901 C CA . ARG A 1 359 ? 16.469 6.621 20.078 1 95 359 ARG A CA 1
ATOM 2902 C C . ARG A 1 359 ? 15.359 7.438 20.719 1 95 359 ARG A C 1
ATOM 2904 O O . ARG A 1 359 ? 15.117 8.586 20.344 1 95 359 ARG A O 1
ATOM 2911 N N . MET A 1 360 ? 14.711 6.816 21.688 1 95.5 360 MET A N 1
ATOM 2912 C CA . MET A 1 360 ? 13.648 7.523 22.406 1 95.5 360 MET A CA 1
ATOM 2913 C C . MET A 1 360 ? 14.219 8.711 23.172 1 95.5 360 MET A C 1
ATOM 2915 O O . MET A 1 360 ? 13.617 9.781 23.203 1 95.5 360 MET A O 1
ATOM 2919 N N . LYS A 1 361 ? 15.344 8.523 23.766 1 96.88 361 LYS A N 1
ATOM 2920 C CA . LYS A 1 361 ? 16 9.602 24.484 1 96.88 361 LYS A CA 1
ATOM 2921 C C . LYS A 1 361 ? 16.391 10.734 23.531 1 96.88 361 LYS A C 1
ATOM 2923 O O . LYS A 1 361 ? 16.234 11.914 23.875 1 96.88 361 LYS A O 1
ATOM 2928 N N . ALA A 1 362 ? 16.906 10.352 22.406 1 96.75 362 ALA A N 1
ATOM 2929 C CA . ALA A 1 362 ? 17.281 11.352 21.422 1 96.75 362 ALA A CA 1
ATOM 2930 C C . ALA A 1 362 ? 16.062 12.164 20.969 1 96.75 362 ALA A C 1
ATOM 2932 O O . ALA A 1 362 ? 16.141 13.383 20.844 1 96.75 362 ALA A O 1
ATOM 2933 N N . LEU A 1 363 ? 15.016 11.508 20.766 1 96.81 363 LEU A N 1
ATOM 2934 C CA . LEU A 1 363 ? 13.773 12.156 20.359 1 96.81 363 LEU A CA 1
ATOM 2935 C C . LEU A 1 363 ? 13.297 13.133 21.422 1 96.81 363 LEU A C 1
ATOM 2937 O O . LEU A 1 363 ? 12.922 14.266 21.109 1 96.81 363 LEU A O 1
ATOM 2941 N N . LYS A 1 364 ? 13.32 12.758 22.625 1 97.12 364 LYS A N 1
ATOM 2942 C CA . LYS A 1 364 ? 12.836 13.562 23.75 1 97.12 364 LYS A CA 1
ATOM 2943 C C . LYS A 1 364 ? 13.734 14.773 23.984 1 97.12 364 LYS A C 1
ATOM 2945 O O . LYS A 1 364 ? 13.273 15.805 24.469 1 97.12 364 LYS A O 1
ATOM 2950 N N . SER A 1 365 ? 14.891 14.68 23.562 1 97.69 365 SER A N 1
ATOM 2951 C CA . SER A 1 365 ? 15.875 15.711 23.875 1 97.69 365 SER A CA 1
ATOM 2952 C C . SER A 1 365 ? 15.812 16.859 22.875 1 97.69 365 SER A C 1
ATOM 2954 O O . SER A 1 365 ? 16.391 17.922 23.109 1 97.69 365 SER A O 1
ATOM 2956 N N . VAL A 1 366 ? 15.148 16.688 21.781 1 98.44 366 VAL A N 1
ATOM 2957 C CA . VAL A 1 366 ? 15.094 17.734 20.75 1 98.44 366 VAL A CA 1
ATOM 2958 C C . VAL A 1 366 ? 14.414 18.984 21.312 1 98.44 366 VAL A C 1
ATOM 2960 O O . VAL A 1 366 ? 13.336 18.891 21.922 1 98.44 366 VAL A O 1
ATOM 2963 N N . SER A 1 367 ? 15 20.109 21.109 1 98.44 367 SER A N 1
ATOM 2964 C CA . SER A 1 367 ? 14.438 21.375 21.594 1 98.44 367 SER A CA 1
ATOM 2965 C C . SER A 1 367 ? 13.688 22.094 20.484 1 98.44 367 SER A C 1
ATOM 2967 O O . SER A 1 367 ? 13.891 21.812 19.297 1 98.44 367 SER A O 1
ATOM 2969 N N . LEU A 1 368 ? 12.867 23.016 20.938 1 98.5 368 LEU A N 1
ATOM 2970 C CA . LEU A 1 368 ? 12.141 23.844 19.984 1 98.5 368 LEU A CA 1
ATOM 2971 C C . LEU A 1 368 ? 13.102 24.672 19.141 1 98.5 368 LEU A C 1
ATOM 2973 O O . LEU A 1 368 ? 12.875 24.859 17.938 1 98.5 368 LEU A O 1
ATOM 2977 N N . ASP A 1 369 ? 14.148 25.109 19.75 1 98.25 369 ASP A N 1
ATOM 2978 C CA . ASP A 1 369 ? 15.148 25.891 19.031 1 98.25 369 ASP A CA 1
ATOM 2979 C C . ASP A 1 369 ? 15.812 25.062 17.938 1 98.25 369 ASP A C 1
ATOM 2981 O O . ASP A 1 369 ? 16 25.562 16.812 1 98.25 369 ASP A O 1
ATOM 2985 N N . GLU A 1 370 ? 16.172 23.875 18.234 1 98 370 GLU A N 1
ATOM 2986 C CA . GLU A 1 370 ? 16.766 22.984 17.234 1 98 370 GLU A CA 1
ATOM 2987 C C . GLU A 1 370 ? 15.82 22.75 16.062 1 98 370 GLU A C 1
ATOM 2989 O O . GLU A 1 370 ? 16.25 22.75 14.914 1 98 370 GLU A O 1
ATOM 2994 N N . LEU A 1 371 ? 14.609 22.547 16.406 1 98.38 371 LEU A N 1
ATOM 2995 C CA . LEU A 1 371 ? 13.594 22.312 15.383 1 98.38 371 LEU A CA 1
ATOM 2996 C C . LEU A 1 371 ? 13.445 23.531 14.477 1 98.38 371 LEU A C 1
ATOM 2998 O O . LEU A 1 371 ? 13.398 23.406 13.258 1 98.38 371 LEU A O 1
ATOM 3002 N N . ASN A 1 372 ? 13.375 24.703 15.062 1 98.38 372 ASN A N 1
ATOM 3003 C CA . ASN A 1 372 ? 13.211 25.938 14.297 1 98.38 372 ASN A CA 1
ATOM 3004 C C . ASN A 1 372 ? 14.445 26.25 13.461 1 98.38 372 ASN A C 1
ATOM 3006 O O . ASN A 1 372 ? 14.336 26.766 12.344 1 98.38 372 ASN A O 1
ATOM 3010 N N . GLU A 1 373 ? 15.562 25.969 13.984 1 97.75 373 GLU A N 1
ATOM 3011 C CA . GLU A 1 373 ? 16.797 26.141 13.211 1 97.75 373 GLU A CA 1
ATOM 3012 C C . GLU A 1 373 ? 16.797 25.219 11.992 1 97.75 373 GLU A C 1
ATOM 3014 O O . GLU A 1 373 ? 17.219 25.641 10.906 1 97.75 373 GLU A O 1
ATOM 3019 N N . ARG A 1 374 ? 16.375 24 12.203 1 97.38 374 ARG A N 1
ATOM 3020 C CA . ARG A 1 374 ? 16.297 23.062 11.086 1 97.38 374 ARG A CA 1
ATOM 3021 C C . ARG A 1 374 ? 15.32 23.562 10.023 1 97.38 374 ARG A C 1
ATOM 3023 O O . ARG A 1 374 ? 15.594 23.453 8.828 1 97.38 374 ARG A O 1
ATOM 3030 N N . ALA A 1 375 ? 14.227 24.078 10.445 1 97.81 375 ALA A N 1
ATOM 3031 C CA . ALA A 1 375 ? 13.242 24.625 9.516 1 97.81 375 ALA A CA 1
ATOM 3032 C C . ALA A 1 375 ? 13.828 25.781 8.711 1 97.81 375 ALA A C 1
ATOM 3034 O O . ALA A 1 375 ? 13.641 25.859 7.492 1 97.81 375 ALA A O 1
ATOM 3035 N N . LYS A 1 376 ? 14.523 26.641 9.375 1 97.25 376 LYS A N 1
ATOM 3036 C CA . LYS A 1 376 ? 15.148 27.781 8.703 1 97.25 376 LYS A CA 1
ATOM 3037 C C . LYS A 1 376 ? 16.172 27.312 7.676 1 97.25 376 LYS A C 1
ATOM 3039 O O . LYS A 1 376 ? 16.188 27.797 6.539 1 97.25 376 LYS A O 1
ATOM 3044 N N . LEU A 1 377 ? 16.953 26.375 8.062 1 95.81 377 LEU A N 1
ATOM 3045 C CA . LEU A 1 377 ? 17.984 25.844 7.168 1 95.81 377 LEU A CA 1
ATOM 3046 C C . LEU A 1 377 ? 17.359 25.188 5.953 1 95.81 377 LEU A C 1
ATOM 3048 O O . LEU A 1 377 ? 17.906 25.234 4.852 1 95.81 377 LEU A O 1
ATOM 3052 N N . THR A 1 378 ? 16.25 24.547 6.129 1 97.56 378 THR A N 1
ATOM 3053 C CA . THR A 1 378 ? 15.586 23.766 5.082 1 97.56 378 THR A CA 1
ATOM 3054 C C . THR A 1 378 ? 14.844 24.688 4.117 1 97.56 378 THR A C 1
ATOM 3056 O O . THR A 1 378 ? 14.914 24.5 2.898 1 97.56 378 THR A O 1
ATOM 3059 N N . PHE A 1 379 ? 14.211 25.766 4.668 1 97.31 379 PHE A N 1
ATOM 3060 C CA . PHE A 1 379 ? 13.227 26.453 3.854 1 97.31 379 PHE A CA 1
ATOM 3061 C C . PHE A 1 379 ? 13.68 27.875 3.557 1 97.31 379 PHE A C 1
ATOM 3063 O O . PHE A 1 379 ? 13.047 28.594 2.766 1 97.31 379 PHE A O 1
ATOM 3070 N N . SER A 1 380 ? 14.75 28.312 4.188 1 92.31 380 SER A N 1
ATOM 3071 C CA . SER A 1 380 ? 15.25 29.656 3.898 1 92.31 380 SER A CA 1
ATOM 3072 C C . SER A 1 380 ? 16.062 29.672 2.607 1 92.31 380 SER A C 1
ATOM 3074 O O . SER A 1 380 ? 17.25 30 2.623 1 92.31 380 SER A O 1
ATOM 3076 N N . ILE A 1 381 ? 15.469 29.359 1.539 1 88.62 381 ILE A N 1
ATOM 3077 C CA . ILE A 1 381 ? 16.047 29.391 0.196 1 88.62 381 ILE A CA 1
ATOM 3078 C C . ILE A 1 381 ? 15.203 30.297 -0.7 1 88.62 381 ILE A C 1
ATOM 3080 O O . ILE A 1 381 ? 14.008 30.484 -0.454 1 88.62 381 ILE A O 1
ATOM 3084 N N . PRO A 1 382 ? 15.836 30.797 -1.643 1 89.88 382 PRO A N 1
ATOM 3085 C CA . PRO A 1 382 ? 15.117 31.781 -2.459 1 89.88 382 PRO A CA 1
ATOM 3086 C C . PRO A 1 382 ? 13.914 31.188 -3.184 1 89.88 382 PRO A C 1
ATOM 3088 O O . PRO A 1 382 ? 12.891 31.844 -3.33 1 89.88 382 PRO A O 1
ATOM 3091 N N . LYS A 1 383 ? 14.188 29.969 -3.703 1 94.06 383 LYS A N 1
ATOM 3092 C CA . LYS A 1 383 ? 13.117 29.297 -4.43 1 94.06 383 LYS A CA 1
ATOM 3093 C C . LYS A 1 383 ? 13.148 27.797 -4.184 1 94.06 383 LYS A C 1
ATOM 3095 O O . LYS A 1 383 ? 14.227 27.203 -4.086 1 94.06 383 LYS A O 1
ATOM 3100 N N . LEU A 1 384 ? 11.992 27.25 -4.125 1 97.69 384 LEU A N 1
ATOM 3101 C CA . LEU A 1 384 ? 11.867 25.797 -4.043 1 97.69 384 LEU A CA 1
ATOM 3102 C C . LEU A 1 384 ? 11.883 25.172 -5.434 1 97.69 384 LEU A C 1
ATOM 3104 O O . LEU A 1 384 ? 11.594 25.844 -6.426 1 97.69 384 LEU A O 1
ATOM 3108 N N . HIS A 1 385 ? 12.266 23.922 -5.453 1 98.38 385 HIS A N 1
ATOM 3109 C CA . HIS A 1 385 ? 12.109 23.156 -6.684 1 98.38 385 HIS A CA 1
ATOM 3110 C C . HIS A 1 385 ? 10.656 22.734 -6.891 1 98.38 385 HIS A C 1
ATOM 3112 O O . HIS A 1 385 ? 9.953 22.406 -5.934 1 98.38 385 HIS A O 1
ATOM 3118 N N . LEU A 1 386 ? 10.195 22.75 -8.141 1 98.56 386 LEU A N 1
ATOM 3119 C CA . LEU A 1 386 ? 8.836 22.344 -8.461 1 98.56 386 LEU A CA 1
ATOM 3120 C C . LEU A 1 386 ? 8.82 21.391 -9.664 1 98.56 386 LEU A C 1
ATOM 3122 O O . LEU A 1 386 ? 9.25 21.766 -10.758 1 98.56 386 LEU A O 1
ATOM 3126 N N . SER A 1 387 ? 8.414 20.156 -9.461 1 98.62 387 SER A N 1
ATOM 3127 C CA . SER A 1 387 ? 8.133 19.203 -10.531 1 98.62 387 SER A CA 1
ATOM 3128 C C . SER A 1 387 ? 6.668 18.797 -10.531 1 98.62 387 SER A C 1
ATOM 3130 O O . SER A 1 387 ? 6.141 18.359 -9.5 1 98.62 387 SER A O 1
ATOM 3132 N N . CYS A 1 388 ? 6.004 18.859 -11.695 1 98.56 388 CYS A N 1
ATOM 3133 C CA . CYS A 1 388 ? 4.582 18.547 -11.781 1 98.56 388 CYS A CA 1
ATOM 3134 C C . CYS A 1 388 ? 4.289 17.656 -12.992 1 98.56 388 CYS A C 1
ATOM 3136 O O . CYS A 1 388 ? 5.027 17.688 -13.977 1 98.56 388 CYS A O 1
ATOM 3138 N N . VAL A 1 389 ? 3.254 16.891 -12.844 1 98 389 VAL A N 1
ATOM 3139 C CA . VAL A 1 389 ? 2.705 16.094 -13.938 1 98 389 VAL A CA 1
ATOM 3140 C C . VAL A 1 389 ? 1.198 16.328 -14.039 1 98 389 VAL A C 1
ATOM 3142 O O . VAL A 1 389 ? 0.479 16.219 -13.039 1 98 389 VAL A O 1
ATOM 3145 N N . GLY A 1 390 ? 0.696 16.609 -15.188 1 97.06 390 GLY A N 1
ATOM 3146 C CA . GLY A 1 390 ? -0.728 16.828 -15.383 1 97.06 390 GLY A CA 1
ATOM 3147 C C . GLY A 1 390 ? -1.037 17.641 -16.625 1 97.06 390 GLY A C 1
ATOM 3148 O O . GLY A 1 390 ? -0.134 17.984 -17.391 1 97.06 390 GLY A O 1
ATOM 3149 N N . ASP A 1 391 ? -2.305 17.906 -16.859 1 96.31 391 ASP A N 1
ATOM 3150 C CA . ASP A 1 391 ? -2.801 18.547 -18.062 1 96.31 391 ASP A CA 1
ATOM 3151 C C . ASP A 1 391 ? -2.951 20.047 -17.875 1 96.31 391 ASP A C 1
ATOM 3153 O O . ASP A 1 391 ? -4.066 20.562 -17.734 1 96.31 391 ASP A O 1
ATOM 3157 N N . MET A 1 392 ? -1.816 20.703 -17.938 1 97.06 392 MET A N 1
ATOM 3158 C CA . MET A 1 392 ? -1.792 22.156 -17.797 1 97.06 392 MET A CA 1
ATOM 3159 C C . MET A 1 392 ? -0.943 22.797 -18.891 1 97.06 392 MET A C 1
ATOM 3161 O O . MET A 1 392 ? 0.092 22.25 -19.281 1 97.06 392 MET A O 1
ATOM 3165 N N . SER A 1 393 ? -1.357 24 -19.344 1 96.81 393 SER A N 1
ATOM 3166 C CA . SER A 1 393 ? -0.566 24.734 -20.328 1 96.81 393 SER A CA 1
ATOM 3167 C C . SER A 1 393 ? 0.701 25.297 -19.703 1 96.81 393 SER A C 1
ATOM 3169 O O . SER A 1 393 ? 0.744 25.562 -18.5 1 96.81 393 SER A O 1
ATOM 3171 N N . GLU A 1 394 ? 1.695 25.484 -20.516 1 96.12 394 GLU A N 1
ATOM 3172 C CA . GLU A 1 394 ? 2.955 26.047 -20.031 1 96.12 394 GLU A CA 1
ATOM 3173 C C . GLU A 1 394 ? 2.744 27.438 -19.453 1 96.12 394 GLU A C 1
ATOM 3175 O O . GLU A 1 394 ? 3.359 27.781 -18.438 1 96.12 394 GLU A O 1
ATOM 3180 N N . SER A 1 395 ? 1.901 28.203 -20.047 1 96.25 395 SER A N 1
ATOM 3181 C CA . SER A 1 395 ? 1.632 29.562 -19.578 1 96.25 395 SER A CA 1
ATOM 3182 C C . SER A 1 395 ? 1.007 29.547 -18.188 1 96.25 395 SER A C 1
ATOM 3184 O O . SER A 1 395 ? 1.4 30.328 -17.328 1 96.25 395 SER A O 1
ATOM 3186 N N . ALA A 1 396 ? 0.072 28.672 -18 1 96.31 396 ALA A N 1
ATOM 3187 C CA . ALA A 1 396 ? -0.563 28.547 -16.688 1 96.31 396 ALA A CA 1
ATOM 3188 C C . ALA A 1 396 ? 0.421 28.031 -15.648 1 96.31 396 ALA A C 1
ATOM 3190 O O . ALA A 1 396 ? 0.422 28.469 -14.5 1 96.31 396 ALA A O 1
ATOM 3191 N N . PHE A 1 397 ? 1.258 27.141 -16.094 1 97.31 397 PHE A N 1
ATOM 3192 C CA . PHE A 1 397 ? 2.236 26.516 -15.211 1 97.31 397 PHE A CA 1
ATOM 3193 C C . PHE A 1 397 ? 3.246 27.547 -14.711 1 97.31 397 PHE A C 1
ATOM 3195 O O . PHE A 1 397 ? 3.65 27.516 -13.547 1 97.31 397 PHE A O 1
ATOM 3202 N N . GLN A 1 398 ? 3.668 28.422 -15.523 1 95.75 398 GLN A N 1
ATOM 3203 C CA . GLN A 1 398 ? 4.668 29.422 -15.172 1 95.75 398 GLN A CA 1
ATOM 3204 C C . GLN A 1 398 ? 4.141 30.375 -14.094 1 95.75 398 GLN A C 1
ATOM 3206 O O . GLN A 1 398 ? 4.922 31.031 -13.398 1 95.75 398 GLN A O 1
ATOM 3211 N N . LYS A 1 399 ? 2.844 30.375 -13.859 1 95.19 399 LYS A N 1
ATOM 3212 C CA . LYS A 1 399 ? 2.24 31.266 -12.867 1 95.19 399 LYS A CA 1
ATOM 3213 C C . LYS A 1 399 ? 2.299 30.656 -11.469 1 95.19 399 LYS A C 1
ATOM 3215 O O . LYS A 1 399 ? 2.076 31.344 -10.477 1 95.19 399 LYS A O 1
ATOM 3220 N N . ILE A 1 400 ? 2.547 29.391 -11.438 1 96.62 400 ILE A N 1
ATOM 3221 C CA . ILE A 1 400 ? 2.656 28.75 -10.141 1 96.62 400 ILE A CA 1
ATOM 3222 C C . ILE A 1 400 ? 3.904 29.25 -9.414 1 96.62 400 ILE A C 1
ATOM 3224 O O . ILE A 1 400 ? 5.016 29.156 -9.945 1 96.62 400 ILE A O 1
ATOM 3228 N N . PRO A 1 401 ? 3.766 29.766 -8.242 1 95.25 401 PRO A N 1
ATOM 3229 C CA . PRO A 1 401 ? 4.91 30.328 -7.523 1 95.25 401 PRO A CA 1
ATOM 3230 C C . PRO A 1 401 ? 5.82 29.266 -6.918 1 95.25 401 PRO A C 1
ATOM 3232 O O . PRO A 1 401 ? 5.371 28.141 -6.656 1 95.25 401 PRO A O 1
ATOM 3235 N N . THR A 1 402 ? 7.094 29.641 -6.719 1 94.31 402 THR A N 1
ATOM 3236 C CA . THR A 1 402 ? 8.031 28.75 -6.051 1 94.31 402 THR A CA 1
ATOM 3237 C C . THR A 1 402 ? 8.852 29.5 -5.008 1 94.31 402 THR A C 1
ATOM 3239 O O . THR A 1 402 ? 9.688 28.906 -4.324 1 94.31 402 THR A O 1
ATOM 3242 N N . SER A 1 403 ? 8.633 30.781 -5.012 1 91.62 403 SER A N 1
ATOM 3243 C CA . SER A 1 403 ? 9.359 31.609 -4.051 1 91.62 403 SER A CA 1
ATOM 3244 C C . SER A 1 403 ? 8.531 31.859 -2.795 1 91.62 403 SER A C 1
ATOM 3246 O O . SER A 1 403 ? 7.312 32.062 -2.875 1 91.62 403 SER A O 1
ATOM 3248 N N . LEU A 1 404 ? 9.203 31.844 -1.705 1 82.19 404 LEU A N 1
ATOM 3249 C CA . LEU A 1 404 ? 8.539 32.094 -0.431 1 82.19 404 LEU A CA 1
ATOM 3250 C C . LEU A 1 404 ? 8.273 33.594 -0.242 1 82.19 404 LEU A C 1
ATOM 3252 O O . LEU A 1 404 ? 9.055 34.438 -0.7 1 82.19 404 LEU A O 1
ATOM 3256 N N . MET B 1 1 ? -4.957 -10.695 24.344 1 87.38 1 MET B N 1
ATOM 3257 C CA . MET B 1 1 ? -3.621 -10.844 23.781 1 87.38 1 MET B CA 1
ATOM 3258 C C . MET B 1 1 ? -2.555 -10.398 24.781 1 87.38 1 MET B C 1
ATOM 3260 O O . MET B 1 1 ? -2.037 -9.289 24.672 1 87.38 1 MET B O 1
ATOM 3264 N N . LYS B 1 2 ? -2.172 -11.117 25.641 1 83.5 2 LYS B N 1
ATOM 3265 C CA . LYS B 1 2 ? -1.42 -10.797 26.844 1 83.5 2 LYS B CA 1
ATOM 3266 C C . LYS B 1 2 ? -0.088 -10.133 26.516 1 83.5 2 LYS B C 1
ATOM 3268 O O . LYS B 1 2 ? 0.416 -9.312 27.281 1 83.5 2 LYS B O 1
ATOM 3273 N N . HIS B 1 3 ? 0.409 -10.344 25.312 1 82.81 3 HIS B N 1
ATOM 3274 C CA . HIS B 1 3 ? 1.756 -9.852 25.031 1 82.81 3 HIS B CA 1
ATOM 3275 C C . HIS B 1 3 ? 1.743 -8.773 23.969 1 82.81 3 HIS B C 1
ATOM 3277 O O . HIS B 1 3 ? 2.799 -8.289 23.547 1 82.81 3 HIS B O 1
ATOM 3283 N N . ALA B 1 4 ? 0.568 -8.391 23.562 1 86.69 4 ALA B N 1
ATOM 3284 C CA . ALA B 1 4 ? 0.487 -7.371 22.531 1 86.69 4 ALA B CA 1
ATOM 3285 C C . ALA B 1 4 ? 0.821 -5.988 23.078 1 86.69 4 ALA B C 1
ATOM 3287 O O . ALA B 1 4 ? 0.352 -5.613 24.156 1 86.69 4 ALA B O 1
ATOM 3288 N N . ALA B 1 5 ? 1.64 -5.258 22.391 1 83.62 5 ALA B N 1
ATOM 3289 C CA . ALA B 1 5 ? 2.01 -3.9 22.781 1 83.62 5 ALA B CA 1
ATOM 3290 C C . ALA B 1 5 ? 1.042 -2.877 22.188 1 83.62 5 ALA B C 1
ATOM 3292 O O . ALA B 1 5 ? 1.078 -1.698 22.562 1 83.62 5 ALA B O 1
ATOM 3293 N N . SER B 1 6 ? 0.164 -3.334 21.297 1 90.69 6 SER B N 1
ATOM 3294 C CA . SER B 1 6 ? -0.814 -2.459 20.656 1 90.69 6 SER B CA 1
ATOM 3295 C C . SER B 1 6 ? -2.227 -3.016 20.797 1 90.69 6 SER B C 1
ATOM 3297 O O . SER B 1 6 ? -2.422 -4.098 21.344 1 90.69 6 SER B O 1
ATOM 3299 N N . MET B 1 7 ? -3.158 -2.227 20.406 1 93.38 7 MET B N 1
ATOM 3300 C CA . MET B 1 7 ? -4.57 -2.602 20.469 1 93.38 7 MET B CA 1
ATOM 3301 C C . MET B 1 7 ? -5.332 -2.053 19.266 1 93.38 7 MET B C 1
ATOM 3303 O O . MET B 1 7 ? -4.848 -1.156 18.562 1 93.38 7 MET B O 1
ATOM 3307 N N . GLY B 1 8 ? -6.465 -2.695 19 1 95.69 8 GLY B N 1
ATOM 3308 C CA . GLY B 1 8 ? -7.391 -2.244 17.969 1 95.69 8 GLY B CA 1
ATOM 3309 C C . GLY B 1 8 ? -8.828 -2.162 18.453 1 95.69 8 GLY B C 1
ATOM 3310 O O . GLY B 1 8 ? -9.305 -3.062 19.141 1 95.69 8 GLY B O 1
ATOM 3311 N N . VAL B 1 9 ? -9.453 -1.044 18.172 1 97.25 9 VAL B N 1
ATOM 3312 C CA . VAL B 1 9 ? -10.875 -0.829 18.422 1 97.25 9 VAL B CA 1
ATOM 3313 C C . VAL B 1 9 ? -11.555 -0.403 17.109 1 97.25 9 VAL B C 1
ATOM 3315 O O . VAL B 1 9 ? -11.172 0.594 16.5 1 97.25 9 VAL B O 1
ATOM 3318 N N . GLY B 1 10 ? -12.539 -1.209 16.734 1 97.75 10 GLY B N 1
ATOM 3319 C CA . GLY B 1 10 ? -13.227 -0.913 15.492 1 97.75 10 GLY B CA 1
ATOM 3320 C C . GLY B 1 10 ? -14.742 -0.938 15.625 1 97.75 10 GLY B C 1
ATOM 3321 O O . GLY B 1 10 ? -15.289 -1.788 16.328 1 97.75 10 GLY B O 1
ATOM 3322 N N . LEU B 1 11 ? -15.375 0.031 15.07 1 97.94 11 LEU B N 1
ATOM 3323 C CA . LEU B 1 11 ? -16.828 0.066 14.922 1 97.94 11 LEU B CA 1
ATOM 3324 C C . LEU B 1 11 ? -17.234 -0.199 13.477 1 97.94 11 LEU B C 1
ATOM 3326 O O . LEU B 1 11 ? -16.797 0.508 12.57 1 97.94 11 LEU B O 1
ATOM 3330 N N . PHE B 1 12 ? -18.094 -1.23 13.336 1 97.81 12 PHE B N 1
ATOM 3331 C CA . PHE B 1 12 ? -18.547 -1.639 12.016 1 97.81 12 PHE B CA 1
ATOM 3332 C C . PHE B 1 12 ? -20.031 -1.361 11.844 1 97.81 12 PHE B C 1
ATOM 3334 O O . PHE B 1 12 ? -20.844 -1.732 12.695 1 97.81 12 PHE B O 1
ATOM 3341 N N . VAL B 1 13 ? -20.359 -0.67 10.789 1 97.19 13 VAL B N 1
ATOM 3342 C CA . VAL B 1 13 ? -21.75 -0.596 10.336 1 97.19 13 VAL B CA 1
ATOM 3343 C C . VAL B 1 13 ? -22.047 -1.761 9.398 1 97.19 13 VAL B C 1
ATOM 3345 O O . VAL B 1 13 ? -21.312 -1.992 8.438 1 97.19 13 VAL B O 1
ATOM 3348 N N . LYS B 1 14 ? -23.109 -2.49 9.633 1 96.31 14 LYS B N 1
ATOM 3349 C CA . LYS B 1 14 ? -23.391 -3.732 8.922 1 96.31 14 LYS B CA 1
ATOM 3350 C C . LYS B 1 14 ? -23.922 -3.453 7.52 1 96.31 14 LYS B C 1
ATOM 3352 O O . LYS B 1 14 ? -24.656 -4.273 6.949 1 96.31 14 LYS B O 1
ATOM 3357 N N . GLU B 1 15 ? -23.609 -2.258 7.047 1 96.31 15 GLU B N 1
ATOM 3358 C CA . GLU B 1 15 ? -24.047 -1.853 5.715 1 96.31 15 GLU B CA 1
ATOM 3359 C C . GLU B 1 15 ? -22.953 -1.082 4.984 1 96.31 15 GLU B C 1
ATOM 3361 O O . GLU B 1 15 ? -22.109 -0.455 5.613 1 96.31 15 GLU B O 1
ATOM 3366 N N . GLY B 1 16 ? -22.969 -1.197 3.643 1 96.69 16 GLY B N 1
ATOM 3367 C CA . GLY B 1 16 ? -22.141 -0.435 2.721 1 96.69 16 GLY B CA 1
ATOM 3368 C C . GLY B 1 16 ? -22.891 0.015 1.479 1 96.69 16 GLY B C 1
ATOM 3369 O O . GLY B 1 16 ? -24.094 0.291 1.537 1 96.69 16 GLY B O 1
ATOM 3370 N N . SER B 1 17 ? -22.25 0.156 0.434 1 97.19 17 SER B N 1
ATOM 3371 C CA . SER B 1 17 ? -22.797 0.779 -0.766 1 97.19 17 SER B CA 1
ATOM 3372 C C . SER B 1 17 ? -23.969 -0.02 -1.314 1 97.19 17 SER B C 1
ATOM 3374 O O . SER B 1 17 ? -24.828 0.522 -2.023 1 97.19 17 SER B O 1
ATOM 3376 N N . LEU B 1 18 ? -24.094 -1.298 -0.999 1 96.5 18 LEU B N 1
ATOM 3377 C CA . LEU B 1 18 ? -25.188 -2.119 -1.506 1 96.5 18 LEU B CA 1
ATOM 3378 C C . LEU B 1 18 ? -26.531 -1.646 -0.948 1 96.5 18 LEU B C 1
ATOM 3380 O O . LEU B 1 18 ? -27.578 -1.911 -1.536 1 96.5 18 LEU B O 1
ATOM 3384 N N . ALA B 1 19 ? -26.516 -0.972 0.16 1 95.94 19 ALA B N 1
ATOM 3385 C CA . ALA B 1 19 ? -27.75 -0.537 0.818 1 95.94 19 ALA B CA 1
ATOM 3386 C C . ALA B 1 19 ? -28.203 0.811 0.276 1 95.94 19 ALA B C 1
ATOM 3388 O O . ALA B 1 19 ? -29.281 1.294 0.636 1 95.94 19 ALA B O 1
ATOM 3389 N N . GLU B 1 20 ? -27.438 1.389 -0.595 1 97.12 20 GLU B N 1
ATOM 3390 C CA . GLU B 1 20 ? -27.766 2.697 -1.149 1 97.12 20 GLU B CA 1
ATOM 3391 C C . GLU B 1 20 ? -28.875 2.59 -2.191 1 97.12 20 GLU B C 1
ATOM 3393 O O . GLU B 1 20 ? -28.922 1.631 -2.963 1 97.12 20 GLU B O 1
ATOM 3398 N N . THR B 1 21 ? -29.703 3.625 -2.238 1 95.06 21 THR B N 1
ATOM 3399 C CA . THR B 1 21 ? -30.656 3.766 -3.336 1 95.06 21 THR B CA 1
ATOM 3400 C C . THR B 1 21 ? -30.016 4.48 -4.52 1 95.06 21 THR B C 1
ATOM 3402 O O . THR B 1 21 ? -28.875 4.949 -4.426 1 95.06 21 THR B O 1
ATOM 3405 N N . LYS B 1 22 ? -30.719 4.555 -5.582 1 94.31 22 LYS B N 1
ATOM 3406 C CA . LYS B 1 22 ? -30.219 5.23 -6.777 1 94.31 22 LYS B CA 1
ATOM 3407 C C . LYS B 1 22 ? -29.969 6.715 -6.508 1 94.31 22 LYS B C 1
ATOM 3409 O O . LYS B 1 22 ? -29.156 7.348 -7.184 1 94.31 22 LYS B O 1
ATOM 3414 N N . GLN B 1 23 ? -30.641 7.234 -5.512 1 94.62 23 GLN B N 1
ATOM 3415 C CA . GLN B 1 23 ? -30.531 8.656 -5.191 1 94.62 23 GLN B CA 1
ATOM 3416 C C . GLN B 1 23 ? -29.438 8.898 -4.156 1 94.62 23 GLN B C 1
ATOM 3418 O O . GLN B 1 23 ? -29.109 10.047 -3.846 1 94.62 23 GLN B O 1
ATOM 3423 N N . GLU B 1 24 ? -28.828 7.801 -3.676 1 96.69 24 GLU B N 1
ATOM 3424 C CA . GLU B 1 24 ? -27.891 7.922 -2.572 1 96.69 24 GLU B CA 1
ATOM 3425 C C . GLU B 1 24 ? -26.531 7.344 -2.947 1 96.69 24 GLU B C 1
ATOM 3427 O O . GLU B 1 24 ? -25.812 6.805 -2.094 1 96.69 24 GLU B O 1
ATOM 3432 N N . LEU B 1 25 ? -26.234 7.352 -4.195 1 97.94 25 LEU B N 1
ATOM 3433 C CA . LEU B 1 25 ? -24.984 6.738 -4.641 1 97.94 25 LEU B CA 1
ATOM 3434 C C . LEU B 1 25 ? -23.781 7.422 -3.994 1 97.94 25 LEU B C 1
ATOM 3436 O O . LEU B 1 25 ? -23.641 8.641 -4.086 1 97.94 25 LEU B O 1
ATOM 3440 N N . GLY B 1 26 ? -22.969 6.656 -3.287 1 98.38 26 GLY B N 1
ATOM 3441 C CA . GLY B 1 26 ? -21.75 7.164 -2.684 1 98.38 26 GLY B CA 1
ATOM 3442 C C . GLY B 1 26 ? -21.953 7.719 -1.288 1 98.38 26 GLY B C 1
ATOM 3443 O O . GLY B 1 26 ? -21.016 8.242 -0.674 1 98.38 26 GLY B O 1
ATOM 3444 N N . TYR B 1 27 ? -23.094 7.555 -0.723 1 98.69 27 TYR B N 1
ATOM 3445 C CA . TYR B 1 27 ? -23.422 8.227 0.53 1 98.69 27 TYR B CA 1
ATOM 3446 C C . TYR B 1 27 ? -22.688 7.586 1.701 1 98.69 27 TYR B C 1
ATOM 3448 O O . TYR B 1 27 ? -22.266 8.281 2.633 1 98.69 27 TYR B O 1
ATOM 3456 N N . PHE B 1 28 ? -22.562 6.254 1.707 1 98.69 28 PHE B N 1
ATOM 3457 C CA . PHE B 1 28 ? -21.797 5.633 2.781 1 98.69 28 PHE B CA 1
ATOM 3458 C C . PHE B 1 28 ? -20.359 6.145 2.793 1 98.69 28 PHE B C 1
ATOM 3460 O O . PHE B 1 28 ? -19.812 6.438 3.855 1 98.69 28 PHE B O 1
ATOM 3467 N N . HIS B 1 29 ? -19.766 6.211 1.598 1 98.75 29 HIS B N 1
ATOM 3468 C CA . HIS B 1 29 ? -18.406 6.715 1.493 1 98.75 29 HIS B CA 1
ATOM 3469 C C . HIS B 1 29 ? -18.328 8.18 1.91 1 98.75 29 HIS B C 1
ATOM 3471 O O . HIS B 1 29 ? -17.422 8.57 2.648 1 98.75 29 HIS B O 1
ATOM 3477 N N . PHE B 1 30 ? -19.25 9 1.443 1 98.75 30 PHE B N 1
ATOM 3478 C CA . PHE B 1 30 ? -19.281 10.414 1.799 1 98.75 30 PHE B CA 1
ATOM 3479 C C . PHE B 1 30 ? -19.469 10.586 3.301 1 98.75 30 PHE B C 1
ATOM 3481 O O . PHE B 1 30 ? -18.812 11.422 3.922 1 98.75 30 PHE B O 1
ATOM 3488 N N . LEU B 1 31 ? -20.359 9.828 3.84 1 98.69 31 LEU B N 1
ATOM 3489 C CA . LEU B 1 31 ? -20.609 9.875 5.277 1 98.69 31 LEU B CA 1
ATOM 3490 C C . LEU B 1 31 ? -19.359 9.461 6.055 1 98.69 31 LEU B C 1
ATOM 3492 O O . LEU B 1 31 ? -19.062 10.039 7.102 1 98.69 31 LEU B O 1
ATOM 3496 N N . GLU B 1 32 ? -18.688 8.445 5.598 1 98.56 32 GLU B N 1
ATOM 3497 C CA . GLU B 1 32 ? -17.422 8.055 6.207 1 98.56 32 GLU B CA 1
ATOM 3498 C C . GLU B 1 32 ? -16.484 9.242 6.336 1 98.56 32 GLU B C 1
ATOM 3500 O O . GLU B 1 32 ? -15.898 9.469 7.398 1 98.56 32 GLU B O 1
ATOM 3505 N N . HIS B 1 33 ? -16.359 10.023 5.266 1 97.94 33 HIS B N 1
ATOM 3506 C CA . HIS B 1 33 ? -15.547 11.234 5.309 1 97.94 33 HIS B CA 1
ATOM 3507 C C . HIS B 1 33 ? -16.078 12.219 6.34 1 97.94 33 HIS B C 1
ATOM 3509 O O . HIS B 1 33 ? -15.32 12.789 7.125 1 97.94 33 HIS B O 1
ATOM 3515 N N . MET B 1 34 ? -17.391 12.445 6.348 1 98.44 34 MET B N 1
ATOM 3516 C CA . MET B 1 34 ? -18.031 13.469 7.172 1 98.44 34 MET B CA 1
ATOM 3517 C C . MET B 1 34 ? -17.875 13.148 8.656 1 98.44 34 MET B C 1
ATOM 3519 O O . MET B 1 34 ? -17.797 14.055 9.484 1 98.44 34 MET B O 1
ATOM 3523 N N . LEU B 1 35 ? -17.719 11.906 8.969 1 98.44 35 LEU B N 1
ATOM 3524 C CA . LEU B 1 35 ? -17.656 11.516 10.375 1 98.44 35 LEU B CA 1
ATOM 3525 C C . LEU B 1 35 ? -16.266 11.766 10.945 1 98.44 35 LEU B C 1
ATOM 3527 O O . LEU B 1 35 ? -16.062 11.641 12.156 1 98.44 35 LEU B O 1
ATOM 3531 N N . PHE B 1 36 ? -15.352 12.172 10.125 1 97.5 36 PHE B N 1
ATOM 3532 C CA . PHE B 1 36 ? -14.031 12.594 10.578 1 97.5 36 PHE B CA 1
ATOM 3533 C C . PHE B 1 36 ? -13.992 14.102 10.812 1 97.5 36 PHE B C 1
ATOM 3535 O O . PHE B 1 36 ? -12.992 14.633 11.305 1 97.5 36 PHE B O 1
ATOM 3542 N N . LYS B 1 37 ? -15.055 14.758 10.422 1 97.62 37 LYS B N 1
ATOM 3543 C CA . LYS B 1 37 ? -15.148 16.203 10.617 1 97.62 37 LYS B CA 1
ATOM 3544 C C . LYS B 1 37 ? -15.523 16.531 12.055 1 97.62 37 LYS B C 1
ATOM 3546 O O . LYS B 1 37 ? -15.453 15.68 12.938 1 97.62 37 LYS B O 1
ATOM 3551 N N . ASP B 1 38 ? -15.844 17.844 12.297 1 97.56 38 ASP B N 1
ATOM 3552 C CA . ASP B 1 38 ? -16.109 18.312 13.648 1 97.56 38 ASP B CA 1
ATOM 3553 C C . ASP B 1 38 ? -17.312 17.609 14.258 1 97.56 38 ASP B C 1
ATOM 3555 O O . ASP B 1 38 ? -18.312 17.359 13.57 1 97.56 38 ASP B O 1
ATOM 3559 N N . SER B 1 39 ? -17.172 17.219 15.453 1 97.88 39 SER B N 1
ATOM 3560 C CA . SER B 1 39 ? -18.266 16.734 16.281 1 97.88 39 SER B CA 1
ATOM 3561 C C . SER B 1 39 ? -18.719 17.781 17.297 1 97.88 39 SER B C 1
ATOM 3563 O O . SER B 1 39 ? -18.234 18.906 17.266 1 97.88 39 SER B O 1
ATOM 3565 N N . GLU B 1 40 ? -19.672 17.406 18.125 1 97.81 40 GLU B N 1
ATOM 3566 C CA . GLU B 1 40 ? -20.156 18.312 19.172 1 97.81 40 GLU B CA 1
ATOM 3567 C C . GLU B 1 40 ? -19.062 18.625 20.188 1 97.81 40 GLU B C 1
ATOM 3569 O O . GLU B 1 40 ? -19.047 19.703 20.781 1 97.81 40 GLU B O 1
ATOM 3574 N N . ASN B 1 41 ? -18.141 17.703 20.297 1 97.94 41 ASN B N 1
ATOM 3575 C CA . ASN B 1 41 ? -17.188 17.828 21.406 1 97.94 41 ASN B CA 1
ATOM 3576 C C . ASN B 1 41 ? -15.781 18.141 20.906 1 97.94 41 ASN B C 1
ATOM 3578 O O . ASN B 1 41 ? -14.922 18.578 21.672 1 97.94 41 ASN B O 1
ATOM 3582 N N . ARG B 1 42 ? -15.539 17.859 19.609 1 98 42 ARG B N 1
ATOM 3583 C CA . ARG B 1 42 ? -14.172 17.969 19.109 1 98 42 ARG B CA 1
ATOM 3584 C C . ARG B 1 42 ? -14.164 18.531 17.688 1 98 42 ARG B C 1
ATOM 3586 O O . ARG B 1 42 ? -15.016 18.188 16.875 1 98 42 ARG B O 1
ATOM 3593 N N . THR B 1 43 ? -13.109 19.281 17.391 1 97.31 43 THR B N 1
ATOM 3594 C CA . THR B 1 43 ? -12.812 19.609 16 1 97.31 43 THR B CA 1
ATOM 3595 C C . THR B 1 43 ? -12.117 18.438 15.305 1 97.31 43 THR B C 1
ATOM 3597 O O . THR B 1 43 ? -11.57 17.547 15.969 1 97.31 43 THR B O 1
ATOM 3600 N N . SER B 1 44 ? -12.164 18.469 13.992 1 96.38 44 SER B N 1
ATOM 3601 C CA . SER B 1 44 ? -11.445 17.453 13.219 1 96.38 44 SER B CA 1
ATOM 3602 C C . SER B 1 44 ? -9.969 17.406 13.594 1 96.38 44 SER B C 1
ATOM 3604 O O . SER B 1 44 ? -9.383 16.328 13.703 1 96.38 44 SER B O 1
ATOM 3606 N N . LYS B 1 45 ? -9.375 18.531 13.82 1 96.12 45 LYS B N 1
ATOM 3607 C CA . LYS B 1 45 ? -7.977 18.609 14.227 1 96.12 45 LYS B CA 1
ATOM 3608 C C . LYS B 1 45 ? -7.766 17.938 15.586 1 96.12 45 LYS B C 1
ATOM 3610 O O . LYS B 1 45 ? -6.797 17.203 15.781 1 96.12 45 LYS B O 1
ATOM 3615 N N . GLN B 1 46 ? -8.648 18.219 16.469 1 97.19 46 GLN B N 1
ATOM 3616 C CA . GLN B 1 46 ? -8.539 17.625 17.797 1 97.19 46 GLN B CA 1
ATOM 3617 C C . GLN B 1 46 ? -8.656 16.094 17.719 1 97.19 46 GLN B C 1
ATOM 3619 O O . GLN B 1 46 ? -7.902 15.375 18.375 1 97.19 46 GLN B O 1
ATOM 3624 N N . ILE B 1 47 ? -9.586 15.617 16.953 1 97.25 47 ILE B N 1
ATOM 3625 C CA . ILE B 1 47 ? -9.789 14.18 16.766 1 97.25 47 ILE B CA 1
ATOM 3626 C C . ILE B 1 47 ? -8.492 13.539 16.266 1 97.25 47 ILE B C 1
ATOM 3628 O O . ILE B 1 47 ? -8.016 12.562 16.844 1 97.25 47 ILE B O 1
ATOM 3632 N N . ALA B 1 48 ? -7.891 14.102 15.281 1 96.19 48 ALA B N 1
ATOM 3633 C CA . ALA B 1 48 ? -6.668 13.57 14.68 1 96.19 48 ALA B CA 1
ATOM 3634 C C . ALA B 1 48 ? -5.5 13.656 15.656 1 96.19 48 ALA B C 1
ATOM 3636 O O . ALA B 1 48 ? -4.773 12.688 15.859 1 96.19 48 ALA B O 1
ATOM 3637 N N . THR B 1 49 ? -5.391 14.789 16.297 1 96.56 49 THR B N 1
ATOM 3638 C CA . THR B 1 49 ? -4.258 15.055 17.172 1 96.56 49 THR B CA 1
ATOM 3639 C C . THR B 1 49 ? -4.27 14.117 18.375 1 96.56 49 THR B C 1
ATOM 3641 O O . THR B 1 49 ? -3.23 13.586 18.766 1 96.56 49 THR B O 1
ATOM 3644 N N . GLU B 1 50 ? -5.402 13.93 18.922 1 96.31 50 GLU B N 1
ATOM 3645 C CA . GLU B 1 50 ? -5.512 13.125 20.125 1 96.31 50 GLU B CA 1
ATOM 3646 C C . GLU B 1 50 ? -5.125 11.672 19.859 1 96.31 50 GLU B C 1
ATOM 3648 O O . GLU B 1 50 ? -4.559 11.008 20.734 1 96.31 50 GLU B O 1
ATOM 3653 N N . ILE B 1 51 ? -5.387 11.188 18.703 1 95.94 51 ILE B N 1
ATOM 3654 C CA . ILE B 1 51 ? -5.02 9.82 18.359 1 95.94 51 ILE B CA 1
ATOM 3655 C C . ILE B 1 51 ? -3.543 9.758 17.969 1 95.94 51 ILE B C 1
ATOM 3657 O O . ILE B 1 51 ? -2.803 8.891 18.438 1 95.94 51 ILE B O 1
ATOM 3661 N N . GLU B 1 52 ? -3.146 10.688 17.156 1 93.69 52 GLU B N 1
ATOM 3662 C CA . GLU B 1 52 ? -1.782 10.672 16.641 1 93.69 52 GLU B CA 1
ATOM 3663 C C . GLU B 1 52 ? -0.768 10.922 17.75 1 93.69 52 GLU B C 1
ATOM 3665 O O . GLU B 1 52 ? 0.342 10.383 17.719 1 93.69 52 GLU B O 1
ATOM 3670 N N . ARG B 1 53 ? -1.146 11.648 18.766 1 91.75 53 ARG B N 1
ATOM 3671 C CA . ARG B 1 53 ? -0.239 11.977 19.859 1 91.75 53 ARG B CA 1
ATOM 3672 C C . ARG B 1 53 ? 0.128 10.727 20.656 1 91.75 53 ARG B C 1
ATOM 3674 O O . ARG B 1 53 ? 1.109 10.727 21.406 1 91.75 53 ARG B O 1
ATOM 3681 N N . VAL B 1 54 ? -0.633 9.719 20.438 1 88.25 54 VAL B N 1
ATOM 3682 C CA . VAL B 1 54 ? -0.309 8.492 21.156 1 88.25 54 VAL B CA 1
ATOM 3683 C C . VAL B 1 54 ? 0.18 7.43 20.188 1 88.25 54 VAL B C 1
ATOM 3685 O O . VAL B 1 54 ? 0.088 6.23 20.453 1 88.25 54 VAL B O 1
ATOM 3688 N N . GLY B 1 55 ? 0.548 7.906 19.094 1 87.12 55 GLY B N 1
ATOM 3689 C CA . GLY B 1 55 ? 1.089 7.004 18.078 1 87.12 55 GLY B CA 1
ATOM 3690 C C . GLY B 1 55 ? 0.025 6.164 17.406 1 87.12 55 GLY B C 1
ATOM 3691 O O . GLY B 1 55 ? 0.326 5.109 16.844 1 87.12 55 GLY B O 1
ATOM 3692 N N . GLY B 1 56 ? -1.162 6.625 17.547 1 93 56 GLY B N 1
ATOM 3693 C CA . GLY B 1 56 ? -2.27 5.832 17.031 1 93 56 GLY B CA 1
ATOM 3694 C C . GLY B 1 56 ? -2.605 6.145 15.578 1 93 56 GLY B C 1
ATOM 3695 O O . GLY B 1 56 ? -2.1 7.113 15.016 1 93 56 GLY B O 1
ATOM 3696 N N . ILE B 1 57 ? -3.381 5.25 15.039 1 95.31 57 ILE B N 1
ATOM 3697 C CA . ILE B 1 57 ? -3.924 5.383 13.688 1 95.31 57 ILE B CA 1
ATOM 3698 C C . ILE B 1 57 ? -5.449 5.402 13.75 1 95.31 57 ILE B C 1
ATOM 3700 O O . ILE B 1 57 ? -6.062 4.555 14.406 1 95.31 57 ILE B O 1
ATOM 3704 N N . LEU B 1 58 ? -5.98 6.375 13.227 1 97.25 58 LEU B N 1
ATOM 3705 C CA . LEU B 1 58 ? -7.422 6.484 13.039 1 97.25 58 LEU B CA 1
ATOM 3706 C C . LEU B 1 58 ? -7.777 6.418 11.555 1 97.25 58 LEU B C 1
ATOM 3708 O O . LEU B 1 58 ? -7.273 7.203 10.75 1 97.25 58 LEU B O 1
ATOM 3712 N N . ASN B 1 59 ? -8.641 5.441 11.273 1 97.44 59 ASN B N 1
ATOM 3713 C CA . ASN B 1 59 ? -8.977 5.266 9.867 1 97.44 59 ASN B CA 1
ATOM 3714 C C . ASN B 1 59 ? -10.383 4.711 9.688 1 97.44 59 ASN B C 1
ATOM 3716 O O . ASN B 1 59 ? -11.047 4.355 10.672 1 97.44 59 ASN B O 1
ATOM 3720 N N . GLY B 1 60 ? -10.883 4.805 8.508 1 97.31 60 GLY B N 1
ATOM 3721 C CA . GLY B 1 60 ? -12.156 4.234 8.094 1 97.31 60 GLY B CA 1
ATOM 3722 C C . GLY B 1 60 ? -12.133 3.701 6.668 1 97.31 60 GLY B C 1
ATOM 3723 O O . GLY B 1 60 ? -11.211 3.984 5.906 1 97.31 60 GLY B O 1
ATOM 3724 N N . SER B 1 61 ? -13.055 2.914 6.418 1 97.81 61 SER B N 1
ATOM 3725 C CA . SER B 1 61 ? -13.211 2.395 5.062 1 97.81 61 SER B CA 1
ATOM 3726 C C . SER B 1 61 ? -14.656 2.006 4.781 1 97.81 61 SER B C 1
ATOM 3728 O O . SER B 1 61 ? -15.398 1.653 5.699 1 97.81 61 SER B O 1
ATOM 3730 N N . THR B 1 62 ? -15.055 2.148 3.553 1 98.44 62 THR B N 1
ATOM 3731 C CA . THR B 1 62 ? -16.391 1.772 3.088 1 98.44 62 THR B CA 1
ATOM 3732 C C . THR B 1 62 ? -16.312 0.646 2.064 1 98.44 62 THR B C 1
ATOM 3734 O O . THR B 1 62 ? -15.562 0.741 1.086 1 98.44 62 THR B O 1
ATOM 3737 N N . SER B 1 63 ? -16.953 -0.419 2.348 1 97.44 63 SER B N 1
ATOM 3738 C CA . SER B 1 63 ? -17.078 -1.53 1.409 1 97.44 63 SER B CA 1
ATOM 3739 C C . SER B 1 63 ? -18.5 -1.672 0.896 1 97.44 63 SER B C 1
ATOM 3741 O O . SER B 1 63 ? -19.359 -0.825 1.174 1 97.44 63 SER B O 1
ATOM 3743 N N . ARG B 1 64 ? -18.766 -2.68 0.121 1 96.12 64 ARG B N 1
ATOM 3744 C CA . ARG B 1 64 ? -20.109 -2.908 -0.426 1 96.12 64 ARG B CA 1
ATOM 3745 C C . ARG B 1 64 ? -21.062 -3.418 0.65 1 96.12 64 ARG B C 1
ATOM 3747 O O . ARG B 1 64 ? -22.25 -3.129 0.613 1 96.12 64 ARG B O 1
ATOM 3754 N N . GLU B 1 65 ? -20.5 -4.078 1.695 1 95.94 65 GLU B N 1
ATOM 3755 C CA . GLU B 1 65 ? -21.406 -4.742 2.633 1 95.94 65 GLU B CA 1
ATOM 3756 C C . GLU B 1 65 ? -21.188 -4.238 4.055 1 95.94 65 GLU B C 1
ATOM 3758 O O . GLU B 1 65 ? -21.922 -4.613 4.969 1 95.94 65 GLU B O 1
ATOM 3763 N N . TYR B 1 66 ? -20.172 -3.385 4.262 1 96.81 66 TYR B N 1
ATOM 3764 C CA . TYR B 1 66 ? -19.953 -2.816 5.59 1 96.81 66 TYR B CA 1
ATOM 3765 C C . TYR B 1 66 ? -19.141 -1.528 5.504 1 96.81 66 TYR B C 1
ATOM 3767 O O . TYR B 1 66 ? -18.531 -1.245 4.477 1 96.81 66 TYR B O 1
ATOM 3775 N N . THR B 1 67 ? -19.172 -0.726 6.48 1 98.31 67 THR B N 1
ATOM 3776 C CA . THR B 1 67 ? -18.344 0.447 6.719 1 98.31 67 THR B CA 1
ATOM 3777 C C . THR B 1 67 ? -17.656 0.356 8.078 1 98.31 67 THR B C 1
ATOM 3779 O O . THR B 1 67 ? -18.266 -0.06 9.062 1 98.31 67 THR B O 1
ATOM 3782 N N . GLN B 1 68 ? -16.406 0.688 8.133 1 98.5 68 GLN B N 1
ATOM 3783 C CA . GLN B 1 68 ? -15.695 0.553 9.398 1 98.5 68 GLN B CA 1
ATOM 3784 C C . GLN B 1 68 ? -14.984 1.851 9.773 1 98.5 68 GLN B C 1
ATOM 3786 O O . GLN B 1 68 ? -14.586 2.619 8.891 1 98.5 68 GLN B O 1
ATOM 3791 N N . TYR B 1 69 ? -14.852 2.107 11.031 1 98.62 69 TYR B N 1
ATOM 3792 C CA . TYR B 1 69 ? -14.039 3.119 11.695 1 98.62 69 TYR B CA 1
ATOM 3793 C C . TYR B 1 69 ? -13.203 2.502 12.812 1 98.62 69 TYR B C 1
ATOM 3795 O O . TYR B 1 69 ? -13.734 1.777 13.664 1 98.62 69 TYR B O 1
ATOM 3803 N N . TYR B 1 70 ? -11.898 2.799 12.797 1 98.19 70 TYR B N 1
ATOM 3804 C CA . TYR B 1 70 ? -11.133 2.072 13.805 1 98.19 70 TYR B CA 1
ATOM 3805 C C . TYR B 1 70 ? -9.922 2.879 14.25 1 98.19 70 TYR B C 1
ATOM 3807 O O . TYR B 1 70 ? -9.484 3.797 13.555 1 98.19 70 TYR B O 1
ATOM 3815 N N . VAL B 1 71 ? -9.445 2.512 15.406 1 97.44 71 VAL B N 1
ATOM 3816 C CA . VAL B 1 71 ? -8.242 3.066 16.016 1 97.44 71 VAL B CA 1
ATOM 3817 C C . VAL B 1 71 ? -7.273 1.939 16.375 1 97.44 71 VAL B C 1
ATOM 3819 O O . VAL B 1 71 ? -7.672 0.94 16.969 1 97.44 71 VAL B O 1
ATOM 3822 N N . ILE B 1 72 ? -6.086 2.086 15.875 1 95.69 72 ILE B N 1
ATOM 3823 C CA . ILE B 1 72 ? -4.969 1.278 16.344 1 95.69 72 ILE B CA 1
ATOM 3824 C C . ILE B 1 72 ? -4.023 2.145 17.172 1 95.69 72 ILE B C 1
ATOM 3826 O O . ILE B 1 72 ? -3.672 3.254 16.766 1 95.69 72 ILE B O 1
ATOM 3830 N N . SER B 1 73 ? -3.66 1.709 18.328 1 92.56 73 SER B N 1
ATOM 3831 C CA . SER B 1 73 ? -2.76 2.473 19.188 1 92.56 73 SER B CA 1
ATOM 3832 C C . SER B 1 73 ? -2.002 1.56 20.141 1 92.56 73 SER B C 1
ATOM 3834 O O . SER B 1 73 ? -2.184 0.341 20.125 1 92.56 73 SER B O 1
ATOM 3836 N N . ILE B 1 74 ? -1.097 2.158 20.828 1 88.12 74 ILE B N 1
ATOM 3837 C CA . ILE B 1 74 ? -0.39 1.431 21.891 1 88.12 74 ILE B CA 1
ATOM 3838 C C . ILE B 1 74 ? -1.389 0.924 22.922 1 88.12 74 ILE B C 1
ATOM 3840 O O . ILE B 1 74 ? -2.496 1.454 23.031 1 88.12 74 ILE B O 1
ATOM 3844 N N . LYS B 1 75 ? -0.792 0.092 23.656 1 84.62 75 LYS B N 1
ATOM 3845 C CA . LYS B 1 75 ? -1.662 -0.478 24.672 1 84.62 75 LYS B CA 1
ATOM 3846 C C . LYS B 1 75 ? -2.008 0.558 25.734 1 84.62 75 LYS B C 1
ATOM 3848 O O . LYS B 1 75 ? -1.399 1.628 25.797 1 84.62 75 LYS B O 1
ATOM 3853 N N . ASP B 1 76 ? -3.082 0.559 26.422 1 84.38 76 ASP B N 1
ATOM 3854 C CA . ASP B 1 76 ? -3.502 1.372 27.562 1 84.38 76 ASP B CA 1
ATOM 3855 C C . ASP B 1 76 ? -4.215 2.641 27.094 1 84.38 76 ASP B C 1
ATOM 3857 O O . ASP B 1 76 ? -4.41 3.57 27.875 1 84.38 76 ASP B O 1
ATOM 3861 N N . LYS B 1 77 ? -4.414 2.75 25.812 1 89.94 77 LYS B N 1
ATOM 3862 C CA . LYS B 1 77 ? -5.137 3.92 25.328 1 89.94 77 LYS B CA 1
ATOM 3863 C C . LYS B 1 77 ? -6.535 3.539 24.844 1 89.94 77 LYS B C 1
ATOM 3865 O O . LYS B 1 77 ? -7.094 4.195 23.969 1 89.94 77 LYS B O 1
ATOM 3870 N N . ALA B 1 78 ? -7.031 2.525 25.438 1 90.94 78 ALA B N 1
ATOM 3871 C CA . ALA B 1 78 ? -8.328 2.004 25.016 1 90.94 78 ALA B CA 1
ATOM 3872 C C . ALA B 1 78 ? -9.43 3.043 25.219 1 90.94 78 ALA B C 1
ATOM 3874 O O . ALA B 1 78 ? -10.25 3.266 24.328 1 90.94 78 ALA B O 1
ATOM 3875 N N . GLU B 1 79 ? -9.43 3.652 26.344 1 94.88 79 GLU B N 1
ATOM 3876 C CA . GLU B 1 79 ? -10.492 4.605 26.641 1 94.88 79 GLU B CA 1
ATOM 3877 C C . GLU B 1 79 ? -10.5 5.758 25.641 1 94.88 79 GLU B C 1
ATOM 3879 O O . GLU B 1 79 ? -11.562 6.219 25.219 1 94.88 79 GLU B O 1
ATOM 3884 N N . LEU B 1 80 ? -9.367 6.223 25.297 1 95.94 80 LEU B N 1
ATOM 3885 C CA . LEU B 1 80 ? -9.266 7.273 24.297 1 95.94 80 LEU B CA 1
ATOM 3886 C C . LEU B 1 80 ? -9.906 6.828 22.984 1 95.94 80 LEU B C 1
ATOM 3888 O O . LEU B 1 80 ? -10.664 7.586 22.375 1 95.94 80 LEU B O 1
ATOM 3892 N N . ALA B 1 81 ? -9.609 5.605 22.562 1 96.12 81 ALA B N 1
ATOM 3893 C CA . ALA B 1 81 ? -10.156 5.066 21.328 1 96.12 81 ALA B CA 1
ATOM 3894 C C . ALA B 1 81 ? -11.68 4.984 21.391 1 96.12 81 ALA B C 1
ATOM 3896 O O . ALA B 1 81 ? -12.367 5.398 20.453 1 96.12 81 ALA B O 1
ATOM 3897 N N . PHE B 1 82 ? -12.188 4.488 22.531 1 97 82 PHE B N 1
ATOM 3898 C CA . PHE B 1 82 ? -13.633 4.395 22.719 1 97 82 PHE B CA 1
ATOM 3899 C C . PHE B 1 82 ? -14.273 5.773 22.688 1 97 82 PHE B C 1
ATOM 3901 O O . PHE B 1 82 ? -15.289 5.973 22 1 97 82 PHE B O 1
ATOM 3908 N N . ASP B 1 83 ? -13.648 6.664 23.328 1 97.88 83 ASP B N 1
ATOM 3909 C CA . ASP B 1 83 ? -14.156 8.031 23.453 1 97.88 83 ASP B CA 1
ATOM 3910 C C . ASP B 1 83 ? -14.211 8.711 22.094 1 97.88 83 ASP B C 1
ATOM 3912 O O . ASP B 1 83 ? -15.258 9.227 21.688 1 97.88 83 ASP B O 1
ATOM 3916 N N . ILE B 1 84 ? -13.18 8.609 21.344 1 98 84 ILE B N 1
ATOM 3917 C CA . ILE B 1 84 ? -13.062 9.289 20.062 1 98 84 ILE B CA 1
ATOM 3918 C C . ILE B 1 84 ? -14.039 8.664 19.062 1 98 84 ILE B C 1
ATOM 3920 O O . ILE B 1 84 ? -14.789 9.375 18.391 1 98 84 ILE B O 1
ATOM 3924 N N . LEU B 1 85 ? -14.047 7.359 18.969 1 98.12 85 LEU B N 1
ATOM 3925 C CA . LEU B 1 85 ? -14.93 6.691 18.031 1 98.12 85 LEU B CA 1
ATOM 3926 C C . LEU B 1 85 ? -16.391 6.992 18.344 1 98.12 85 LEU B C 1
ATOM 3928 O O . LEU B 1 85 ? -17.188 7.242 17.438 1 98.12 85 LEU B O 1
ATOM 3932 N N . SER B 1 86 ? -16.734 6.969 19.594 1 97.62 86 SER B N 1
ATOM 3933 C CA . SER B 1 86 ? -18.094 7.281 20.016 1 97.62 86 SER B CA 1
ATOM 3934 C C . SER B 1 86 ? -18.469 8.703 19.625 1 97.62 86 SER B C 1
ATOM 3936 O O . SER B 1 86 ? -19.562 8.938 19.094 1 97.62 86 SER B O 1
ATOM 3938 N N . ASP B 1 87 ? -17.562 9.617 19.844 1 97.75 87 ASP B N 1
ATOM 3939 C CA . ASP B 1 87 ? -17.812 11.023 19.547 1 97.75 87 ASP B CA 1
ATOM 3940 C C . ASP B 1 87 ? -18.016 11.234 18.047 1 97.75 87 ASP B C 1
ATOM 3942 O O . ASP B 1 87 ? -18.969 11.898 17.625 1 97.75 87 ASP B O 1
ATOM 3946 N N . MET B 1 88 ? -17.219 10.648 17.25 1 97.69 88 MET B N 1
ATOM 3947 C CA . MET B 1 88 ? -17.281 10.75 15.797 1 97.69 88 MET B CA 1
ATOM 3948 C C . MET B 1 88 ? -18.594 10.203 15.266 1 97.69 88 MET B C 1
ATOM 3950 O O . MET B 1 88 ? -19.219 10.805 14.391 1 97.69 88 MET B O 1
ATOM 3954 N N . ILE B 1 89 ? -19.016 9.094 15.828 1 97.69 89 ILE B N 1
ATOM 3955 C CA . ILE B 1 89 ? -20.109 8.328 15.234 1 97.69 89 ILE B CA 1
ATOM 3956 C C . ILE B 1 89 ? -21.453 8.859 15.727 1 97.69 89 ILE B C 1
ATOM 3958 O O . ILE B 1 89 ? -22.406 8.938 14.961 1 97.69 89 ILE B O 1
ATOM 3962 N N . TYR B 1 90 ? -21.516 9.359 16.984 1 96.06 90 TYR B N 1
ATOM 3963 C CA . TYR B 1 90 ? -22.844 9.617 17.547 1 96.06 90 TYR B CA 1
ATOM 3964 C C . TYR B 1 90 ? -23.078 11.109 17.688 1 96.06 90 TYR B C 1
ATOM 3966 O O . TYR B 1 90 ? -24.203 11.539 17.953 1 96.06 90 TYR B O 1
ATOM 3974 N N . ARG B 1 91 ? -22.031 11.938 17.453 1 97 91 ARG B N 1
ATOM 3975 C CA . ARG B 1 91 ? -22.219 13.359 17.672 1 97 91 ARG B CA 1
ATOM 3976 C C . ARG B 1 91 ? -21.672 14.188 16.516 1 97 91 ARG B C 1
ATOM 3978 O O . ARG B 1 91 ? -21.016 15.203 16.734 1 97 91 ARG B O 1
ATOM 3985 N N . PRO B 1 92 ? -21.891 13.711 15.32 1 97.88 92 PRO B N 1
ATOM 3986 C CA . PRO B 1 92 ? -21.406 14.516 14.195 1 97.88 92 PRO B CA 1
ATOM 3987 C C . PRO B 1 92 ? -22.203 15.805 14.008 1 97.88 92 PRO B C 1
ATOM 3989 O O . PRO B 1 92 ? -23.406 15.828 14.211 1 97.88 92 PRO B O 1
ATOM 3992 N N . LEU B 1 93 ? -21.531 16.875 13.5 1 97.94 93 LEU B N 1
ATOM 3993 C CA . LEU B 1 93 ? -22.219 18.156 13.367 1 97.94 93 LEU B CA 1
ATOM 3994 C C . LEU B 1 93 ? -22.812 18.312 11.969 1 97.94 93 LEU B C 1
ATOM 3996 O O . LEU B 1 93 ? -23.828 19 11.797 1 97.94 93 LEU B O 1
ATOM 4000 N N . PHE B 1 94 ? -22.203 17.734 10.922 1 98.06 94 PHE B N 1
ATOM 4001 C CA . PHE B 1 94 ? -22.609 17.844 9.523 1 98.06 94 PHE B CA 1
ATOM 4002 C C . PHE B 1 94 ? -22.781 19.297 9.133 1 98.06 94 PHE B C 1
ATOM 4004 O O . PHE B 1 94 ? -23.797 19.672 8.547 1 98.06 94 PHE B O 1
ATOM 4011 N N . ARG B 1 95 ? -21.781 20.156 9.344 1 97.5 95 ARG B N 1
ATOM 4012 C CA . ARG B 1 95 ? -21.875 21.562 8.961 1 97.5 95 ARG B CA 1
ATOM 4013 C C . ARG B 1 95 ? -21.922 21.719 7.441 1 97.5 95 ARG B C 1
ATOM 4015 O O . ARG B 1 95 ? -21.25 20.984 6.719 1 97.5 95 ARG B O 1
ATOM 4022 N N . GLU B 1 96 ? -22.656 22.719 7.055 1 97.62 96 GLU B N 1
ATOM 4023 C CA . GLU B 1 96 ? -22.766 22.984 5.625 1 97.62 96 GLU B CA 1
ATOM 4024 C C . GLU B 1 96 ? -21.406 23.266 5 1 97.62 96 GLU B C 1
ATOM 4026 O O . GLU B 1 96 ? -21.109 22.797 3.898 1 97.62 96 GLU B O 1
ATOM 4031 N N . GLU B 1 97 ? -20.672 24 5.676 1 97.12 97 GLU B N 1
ATOM 4032 C CA . GLU B 1 97 ? -19.344 24.328 5.172 1 97.12 97 GLU B CA 1
ATOM 4033 C C . GLU B 1 97 ? -18.469 23.094 5.012 1 97.12 97 GLU B C 1
ATOM 4035 O O . GLU B 1 97 ? -17.703 22.984 4.051 1 97.12 97 GLU B O 1
ATOM 4040 N N . ASP B 1 98 ? -18.578 22.172 5.949 1 97.75 98 ASP B N 1
ATOM 4041 C CA . ASP B 1 98 ? -17.812 20.938 5.879 1 97.75 98 ASP B CA 1
ATOM 4042 C C . ASP B 1 98 ? -18.266 20.078 4.695 1 97.75 98 ASP B C 1
ATOM 4044 O O . ASP B 1 98 ? -17.438 19.469 4.023 1 97.75 98 ASP B O 1
ATOM 4048 N N . ILE B 1 99 ? -19.531 20.047 4.477 1 98.31 99 ILE B N 1
ATOM 4049 C CA . ILE B 1 99 ? -20.078 19.281 3.363 1 98.31 99 ILE B CA 1
ATOM 4050 C C . ILE B 1 99 ? -19.562 19.844 2.043 1 98.31 99 ILE B C 1
ATOM 4052 O O . ILE B 1 99 ? -19.125 19.094 1.166 1 98.31 99 ILE B O 1
ATOM 4056 N N . LYS B 1 100 ? -19.625 21.156 1.97 1 97.5 100 LYS B N 1
ATOM 4057 C CA . LYS B 1 100 ? -19.125 21.828 0.766 1 97.5 100 LYS B CA 1
ATOM 4058 C C . LYS B 1 100 ? -17.656 21.5 0.522 1 97.5 100 LYS B C 1
ATOM 4060 O O . LYS B 1 100 ? -17.266 21.125 -0.59 1 97.5 100 LYS B O 1
ATOM 4065 N N . VAL B 1 101 ? -16.875 21.578 1.521 1 97 101 VAL B N 1
ATOM 4066 C CA . VAL B 1 101 ? -15.445 21.328 1.43 1 97 101 VAL B CA 1
ATOM 4067 C C . VAL B 1 101 ? -15.211 19.859 1.053 1 97 101 VAL B C 1
ATOM 4069 O O . VAL B 1 101 ? -14.383 19.562 0.188 1 97 101 VAL B O 1
ATOM 4072 N N . GLU B 1 102 ? -15.953 18.953 1.623 1 97.44 102 GLU B N 1
ATOM 4073 C CA . GLU B 1 102 ? -15.727 17.531 1.436 1 97.44 102 GLU B CA 1
ATOM 4074 C C . GLU B 1 102 ? -16.094 17.094 0.022 1 97.44 102 GLU B C 1
ATOM 4076 O O . GLU B 1 102 ? -15.508 16.156 -0.52 1 97.44 102 GLU B O 1
ATOM 4081 N N . LYS B 1 103 ? -17.094 17.797 -0.572 1 97.62 103 LYS B N 1
ATOM 4082 C CA . LYS B 1 103 ? -17.391 17.547 -1.977 1 97.62 103 LYS B CA 1
ATOM 4083 C C . LYS B 1 103 ? -16.141 17.688 -2.842 1 97.62 103 LYS B C 1
ATOM 4085 O O . LYS B 1 103 ? -15.859 16.828 -3.686 1 97.62 103 LYS B O 1
ATOM 4090 N N . GLY B 1 104 ? -15.398 18.688 -2.555 1 95.69 104 GLY B N 1
ATOM 4091 C CA . GLY B 1 104 ? -14.164 18.891 -3.293 1 95.69 104 GLY B CA 1
ATOM 4092 C C . GLY B 1 104 ? -13.141 17.797 -3.078 1 95.69 104 GLY B C 1
ATOM 4093 O O . GLY B 1 104 ? -12.516 17.328 -4.031 1 95.69 104 GLY B O 1
ATOM 4094 N N . VAL B 1 105 ? -12.992 17.359 -1.882 1 96.69 105 VAL B N 1
ATOM 4095 C CA . VAL B 1 105 ? -12.023 16.328 -1.527 1 96.69 105 VAL B CA 1
ATOM 4096 C C . VAL B 1 105 ? -12.383 15.016 -2.221 1 96.69 105 VAL B C 1
ATOM 4098 O O . VAL B 1 105 ? -11.523 14.367 -2.82 1 96.69 105 VAL B O 1
ATOM 4101 N N . VAL B 1 106 ? -13.664 14.617 -2.16 1 97.69 106 VAL B N 1
ATOM 4102 C CA . VAL B 1 106 ? -14.125 13.352 -2.729 1 97.69 106 VAL B CA 1
ATOM 4103 C C . VAL B 1 106 ? -13.977 13.383 -4.25 1 97.69 106 VAL B C 1
ATOM 4105 O O . VAL B 1 106 ? -13.641 12.375 -4.867 1 97.69 106 VAL B O 1
ATOM 4108 N N . ILE B 1 107 ? -14.242 14.539 -4.832 1 96.88 107 ILE B N 1
ATOM 4109 C CA . ILE B 1 107 ? -14.086 14.672 -6.277 1 96.88 107 ILE B CA 1
ATOM 4110 C C . ILE B 1 107 ? -12.625 14.461 -6.664 1 96.88 107 ILE B C 1
ATOM 4112 O O . ILE B 1 107 ? -12.336 13.812 -7.668 1 96.88 107 ILE B O 1
ATOM 4116 N N . GLU B 1 108 ? -11.688 15.062 -5.914 1 95.31 108 GLU B N 1
ATOM 4117 C CA . GLU B 1 108 ? -10.273 14.828 -6.172 1 95.31 108 GLU B CA 1
ATOM 4118 C C . GLU B 1 108 ? -9.914 13.352 -6.008 1 95.31 108 GLU B C 1
ATOM 4120 O O . GLU B 1 108 ? -9.102 12.82 -6.762 1 95.31 108 GLU B O 1
ATOM 4125 N N . GLU B 1 109 ? -10.5 12.719 -5.031 1 95.31 109 GLU B N 1
ATOM 4126 C CA . GLU B 1 109 ? -10.305 11.281 -4.852 1 95.31 109 GLU B CA 1
ATOM 4127 C C . GLU B 1 109 ? -10.789 10.508 -6.074 1 95.31 109 GLU B C 1
ATOM 4129 O O . GLU B 1 109 ? -10.109 9.594 -6.547 1 95.31 109 GLU B O 1
ATOM 4134 N N . MET B 1 110 ? -11.961 10.859 -6.574 1 96.38 110 MET B N 1
ATOM 4135 C CA . MET B 1 110 ? -12.5 10.234 -7.777 1 96.38 110 MET B CA 1
ATOM 4136 C C . MET B 1 110 ? -11.531 10.367 -8.945 1 96.38 110 MET B C 1
ATOM 4138 O O . MET B 1 110 ? -11.305 9.406 -9.688 1 96.38 110 MET B O 1
ATOM 4142 N N . ARG B 1 111 ? -10.945 11.508 -9.07 1 95.06 111 ARG B N 1
ATOM 4143 C CA . ARG B 1 111 ? -9.984 11.766 -10.141 1 95.06 111 ARG B CA 1
ATOM 4144 C C . ARG B 1 111 ? -8.758 10.875 -9.992 1 95.06 111 ARG B C 1
ATOM 4146 O O . ARG B 1 111 ? -8.188 10.43 -10.992 1 95.06 111 ARG B O 1
ATOM 4153 N N . SER B 1 112 ? -8.367 10.672 -8.758 1 94.75 112 SER B N 1
ATOM 4154 C CA . SER B 1 112 ? -7.215 9.812 -8.508 1 94.75 112 SER B CA 1
ATOM 4155 C C . SER B 1 112 ? -7.473 8.391 -8.984 1 94.75 112 SER B C 1
ATOM 4157 O O . SER B 1 112 ? -6.59 7.758 -9.57 1 94.75 112 SER B O 1
ATOM 4159 N N . TYR B 1 113 ? -8.625 7.883 -8.758 1 93.69 113 TYR B N 1
ATOM 4160 C CA . TYR B 1 113 ? -8.992 6.543 -9.203 1 93.69 113 TYR B CA 1
ATOM 4161 C C . TYR B 1 113 ? -9.008 6.465 -10.727 1 93.69 113 TYR B C 1
ATOM 4163 O O . TYR B 1 113 ? -8.57 5.465 -11.305 1 93.69 113 TYR B O 1
ATOM 4171 N N . GLU B 1 114 ? -9.477 7.488 -11.312 1 93.88 114 GLU B N 1
ATOM 4172 C CA . GLU B 1 114 ? -9.539 7.555 -12.773 1 93.88 114 GLU B CA 1
ATOM 4173 C C . GLU B 1 114 ? -8.148 7.512 -13.391 1 93.88 114 GLU B C 1
ATOM 4175 O O . GLU B 1 114 ? -7.941 6.914 -14.445 1 93.88 114 GLU B O 1
ATOM 4180 N N . ASP B 1 115 ? -7.238 8.094 -12.711 1 94.31 115 ASP B N 1
ATOM 4181 C CA . ASP B 1 115 ? -5.895 8.258 -13.258 1 94.31 115 ASP B CA 1
ATOM 4182 C C . ASP B 1 115 ? -5.039 7.02 -12.992 1 94.31 115 ASP B C 1
ATOM 4184 O O . ASP B 1 115 ? -3.984 6.844 -13.609 1 94.31 115 ASP B O 1
ATOM 4188 N N . ALA B 1 116 ? -5.426 6.199 -12.078 1 94.06 116 ALA B N 1
ATOM 4189 C CA . ALA B 1 116 ? -4.684 4.984 -11.75 1 94.06 116 ALA B CA 1
ATOM 4190 C C . ALA B 1 116 ? -5.242 3.779 -12.5 1 94.06 116 ALA B C 1
ATOM 4192 O O . ALA B 1 116 ? -6.312 3.271 -12.164 1 94.06 116 ALA B O 1
ATOM 4193 N N . PRO B 1 117 ? -4.492 3.201 -13.367 1 94.38 117 PRO B N 1
ATOM 4194 C CA . PRO B 1 117 ? -5.047 2.17 -14.242 1 94.38 117 PRO B CA 1
ATOM 4195 C C . PRO B 1 117 ? -5.555 0.949 -13.484 1 94.38 117 PRO B C 1
ATOM 4197 O O . PRO B 1 117 ? -6.582 0.373 -13.844 1 94.38 117 PRO B O 1
ATOM 4200 N N . ASP B 1 118 ? -4.828 0.607 -12.438 1 93.31 118 ASP B N 1
ATOM 4201 C CA . ASP B 1 118 ? -5.223 -0.574 -11.68 1 93.31 118 ASP B CA 1
ATOM 4202 C C . ASP B 1 118 ? -6.547 -0.343 -10.953 1 93.31 118 ASP B C 1
ATOM 4204 O O . ASP B 1 118 ? -7.418 -1.218 -10.945 1 93.31 118 ASP B O 1
ATOM 4208 N N . ASP B 1 119 ? -6.703 0.834 -10.391 1 94.06 119 ASP B N 1
ATOM 4209 C CA . ASP B 1 119 ? -7.953 1.183 -9.727 1 94.06 119 ASP B CA 1
ATOM 4210 C C . ASP B 1 119 ? -9.094 1.317 -10.734 1 94.06 119 ASP B C 1
ATOM 4212 O O . ASP B 1 119 ? -10.203 0.843 -10.492 1 94.06 119 ASP B O 1
ATOM 4216 N N . PHE B 1 120 ? -8.805 1.903 -11.805 1 95.94 120 PHE B N 1
ATOM 4217 C CA . PHE B 1 120 ? -9.82 2.15 -12.82 1 95.94 120 PHE B CA 1
ATOM 4218 C C . PHE B 1 120 ? -10.352 0.837 -13.383 1 95.94 120 PHE B C 1
ATOM 4220 O O . PHE B 1 120 ? -11.562 0.643 -13.484 1 95.94 120 PHE B O 1
ATOM 4227 N N . VAL B 1 121 ? -9.453 -0.061 -13.766 1 97.75 121 VAL B N 1
ATOM 4228 C CA . VAL B 1 121 ? -9.891 -1.29 -14.422 1 97.75 121 VAL B CA 1
ATOM 4229 C C . VAL B 1 121 ? -10.703 -2.135 -13.453 1 97.75 121 VAL B C 1
ATOM 4231 O O . VAL B 1 121 ? -11.641 -2.832 -13.859 1 97.75 121 VAL B O 1
ATOM 4234 N N . TYR B 1 122 ? -10.391 -2.07 -12.18 1 97.38 122 TYR B N 1
ATOM 4235 C CA . TYR B 1 122 ? -11.133 -2.789 -11.156 1 97.38 122 TYR B CA 1
ATOM 4236 C C . TYR B 1 122 ? -12.594 -2.342 -11.125 1 97.38 122 TYR B C 1
ATOM 4238 O O . TYR B 1 122 ? -13.5 -3.166 -11.219 1 97.38 122 TYR B O 1
ATOM 4246 N N . ASP B 1 123 ? -12.852 -1.06 -11.031 1 96.94 123 ASP B N 1
ATOM 4247 C CA . ASP B 1 123 ? -14.211 -0.531 -11.016 1 96.94 123 ASP B CA 1
ATOM 4248 C C . ASP B 1 123 ? -14.922 -0.799 -12.344 1 96.94 123 ASP B C 1
ATOM 4250 O O . ASP B 1 123 ? -16.094 -1.176 -12.359 1 96.94 123 ASP B O 1
ATOM 4254 N N . TYR B 1 124 ? -14.172 -0.6 -13.445 1 98.12 124 TYR B N 1
ATOM 4255 C CA . TYR B 1 124 ? -14.688 -0.845 -14.781 1 98.12 124 TYR B CA 1
ATOM 4256 C C . TYR B 1 124 ? -15.148 -2.291 -14.938 1 98.12 124 TYR B C 1
ATOM 4258 O O . TYR B 1 124 ? -16.188 -2.559 -15.531 1 98.12 124 TYR B O 1
ATOM 4266 N N . TYR B 1 125 ? -14.438 -3.168 -14.383 1 98.31 125 TYR B N 1
ATOM 4267 C CA . TYR B 1 125 ? -14.695 -4.602 -14.383 1 98.31 125 TYR B CA 1
ATOM 4268 C C . TYR B 1 125 ? -16 -4.914 -13.664 1 98.31 125 TYR B C 1
ATOM 4270 O O . TYR B 1 125 ? -16.875 -5.59 -14.219 1 98.31 125 TYR B O 1
ATOM 4278 N N . PHE B 1 126 ? -16.234 -4.391 -12.539 1 98 126 PHE B N 1
ATOM 4279 C CA . PHE B 1 126 ? -17.453 -4.656 -11.766 1 98 126 PHE B CA 1
ATOM 4280 C C . PHE B 1 126 ? -18.656 -4.012 -12.43 1 98 126 PHE B C 1
ATOM 4282 O O . PHE B 1 126 ? -19.734 -4.605 -12.469 1 98 126 PHE B O 1
ATOM 4289 N N . ARG B 1 127 ? -18.531 -2.803 -12.984 1 97.75 127 ARG B N 1
ATOM 4290 C CA . ARG B 1 127 ? -19.609 -2.15 -13.703 1 97.75 127 ARG B CA 1
ATOM 4291 C C . ARG B 1 127 ? -20.094 -3.008 -14.867 1 97.75 127 ARG B C 1
ATOM 4293 O O . ARG B 1 127 ? -21.297 -3.148 -15.086 1 97.75 127 ARG B O 1
ATOM 4300 N N . ASN B 1 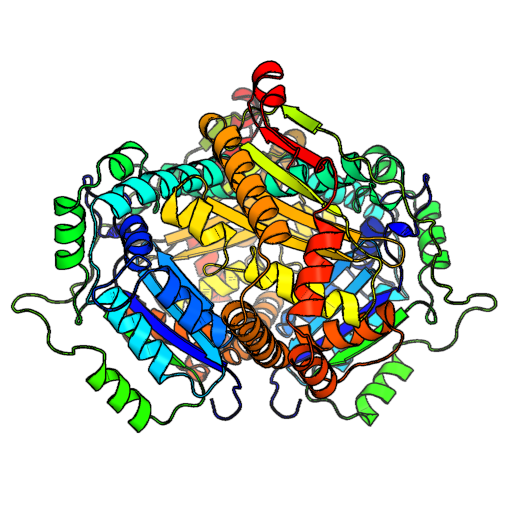128 ? -19.109 -3.551 -15.539 1 98.38 128 ASN B N 1
ATOM 4301 C CA . ASN B 1 128 ? -19.438 -4.262 -16.766 1 98.38 128 ASN B CA 1
ATOM 4302 C C . ASN B 1 128 ? -20.047 -5.633 -16.484 1 98.38 128 ASN B C 1
ATOM 4304 O O . ASN B 1 128 ? -20.969 -6.07 -17.172 1 98.38 128 ASN B O 1
ATOM 4308 N N . ILE B 1 129 ? -19.531 -6.289 -15.469 1 98.12 129 ILE B N 1
ATOM 4309 C CA . ILE B 1 129 ? -19.984 -7.648 -15.227 1 98.12 129 ILE B CA 1
ATOM 4310 C C . ILE B 1 129 ? -21.344 -7.617 -14.539 1 98.12 129 ILE B C 1
ATOM 4312 O O . ILE B 1 129 ? -22.219 -8.438 -14.836 1 98.12 129 ILE B O 1
ATOM 4316 N N . PHE B 1 130 ? -21.594 -6.656 -13.672 1 97.5 130 PHE B N 1
ATOM 4317 C CA . PHE B 1 130 ? -22.828 -6.633 -12.898 1 97.5 130 PHE B CA 1
ATOM 4318 C C . PHE B 1 130 ? -23.828 -5.645 -13.492 1 97.5 130 PHE B C 1
ATOM 4320 O O . PHE B 1 130 ? -25.016 -5.648 -13.133 1 97.5 130 PHE B O 1
ATOM 4327 N N . GLY B 1 131 ? -23.391 -4.77 -14.375 1 94.75 131 GLY B N 1
ATOM 4328 C CA . GLY B 1 131 ? -24.266 -3.832 -15.062 1 94.75 131 GLY B CA 1
ATOM 4329 C C . GLY B 1 131 ? -24.938 -2.852 -14.125 1 94.75 131 GLY B C 1
ATOM 4330 O O . GLY B 1 131 ? -24.281 -2.207 -13.305 1 94.75 131 GLY B O 1
ATOM 4331 N N . LYS B 1 132 ? -26.203 -2.795 -14.117 1 90.62 132 LYS B N 1
ATOM 4332 C CA . LYS B 1 132 ? -26.969 -1.781 -13.406 1 90.62 132 LYS B CA 1
ATOM 4333 C C . LYS B 1 132 ? -27.312 -2.248 -11.992 1 90.62 132 LYS B C 1
ATOM 4335 O O . LYS B 1 132 ? -27.891 -1.499 -11.211 1 90.62 132 LYS B O 1
ATOM 4340 N N . SER B 1 133 ? -26.969 -3.42 -11.688 1 94.5 133 SER B N 1
ATOM 4341 C CA . SER B 1 133 ? -27.25 -3.906 -10.336 1 94.5 133 SER B CA 1
ATOM 4342 C C . SER B 1 133 ? -26.469 -3.113 -9.289 1 94.5 133 SER B C 1
ATOM 4344 O O . SER B 1 133 ? -25.547 -2.377 -9.625 1 94.5 133 SER B O 1
ATOM 4346 N N . HIS B 1 134 ? -26.797 -3.256 -8.023 1 95.94 134 HIS B N 1
ATOM 4347 C CA . HIS B 1 134 ? -26.141 -2.588 -6.914 1 95.94 134 HIS B CA 1
ATOM 4348 C C . HIS B 1 134 ? -24.656 -2.955 -6.855 1 95.94 134 HIS B C 1
ATOM 4350 O O . HIS B 1 134 ? -23.828 -2.152 -6.422 1 95.94 134 HIS B O 1
ATOM 4356 N N . TYR B 1 135 ? -24.375 -4.141 -7.34 1 96.25 135 TYR B N 1
ATOM 4357 C CA . TYR B 1 135 ? -23.031 -4.688 -7.219 1 96.25 135 TYR B CA 1
ATOM 4358 C C . TYR B 1 135 ? -22.094 -4.035 -8.219 1 96.25 135 TYR B C 1
ATOM 4360 O O . TYR B 1 135 ? -20.859 -4.129 -8.078 1 96.25 135 TYR B O 1
ATOM 4368 N N . GLY B 1 136 ? -22.625 -3.432 -9.242 1 96.62 136 GLY B N 1
ATOM 4369 C CA . GLY B 1 136 ? -21.797 -2.799 -10.266 1 96.62 136 GLY B CA 1
ATOM 4370 C C . GLY B 1 136 ? -21.5 -1.34 -9.969 1 96.62 136 GLY B C 1
ATOM 4371 O O . GLY B 1 136 ? -20.672 -0.725 -10.641 1 96.62 136 GLY B O 1
ATOM 4372 N N . ARG B 1 137 ? -22.125 -0.798 -8.93 1 96.88 137 ARG B N 1
ATOM 4373 C CA . ARG B 1 137 ? -21.984 0.618 -8.602 1 96.88 137 ARG B CA 1
ATOM 4374 C C . ARG B 1 137 ? -20.641 0.903 -7.934 1 96.88 137 ARG B C 1
ATOM 4376 O O . ARG B 1 137 ? -20.172 0.116 -7.109 1 96.88 137 ARG B O 1
ATOM 4383 N N . ASP B 1 138 ? -20.094 2.047 -8.32 1 97.25 138 ASP B N 1
ATOM 4384 C CA . ASP B 1 138 ? -18.891 2.479 -7.633 1 97.25 138 ASP B CA 1
ATOM 4385 C C . ASP B 1 138 ? -19.188 2.873 -6.188 1 97.25 138 ASP B C 1
ATOM 4387 O O . ASP B 1 138 ? -20.141 3.613 -5.922 1 97.25 138 ASP B O 1
ATOM 4391 N N . ILE B 1 139 ? -18.375 2.422 -5.254 1 97.75 139 ILE B N 1
ATOM 4392 C CA . ILE B 1 139 ? -18.562 2.693 -3.834 1 97.75 139 ILE B CA 1
ATOM 4393 C C . ILE B 1 139 ? -18.516 4.199 -3.584 1 97.75 139 ILE B C 1
ATOM 4395 O O . ILE B 1 139 ? -19.266 4.723 -2.764 1 97.75 139 ILE B O 1
ATOM 4399 N N . ILE B 1 140 ? -17.672 4.922 -4.344 1 97.88 140 ILE B N 1
ATOM 4400 C CA . ILE B 1 140 ? -17.438 6.348 -4.145 1 97.88 140 ILE B CA 1
ATOM 4401 C C . ILE B 1 140 ? -18.594 7.148 -4.727 1 97.88 140 ILE B C 1
ATOM 4403 O O . ILE B 1 140 ? -18.734 8.344 -4.457 1 97.88 140 ILE B O 1
ATOM 4407 N N . GLY B 1 141 ? -19.516 6.566 -5.543 1 97.62 141 GLY B N 1
ATOM 4408 C CA . GLY B 1 141 ? -20.625 7.262 -6.168 1 97.62 141 GLY B CA 1
ATOM 4409 C C . GLY B 1 141 ? -20.266 7.891 -7.5 1 97.62 141 GLY B C 1
ATOM 4410 O O . GLY B 1 141 ? -19.391 7.395 -8.211 1 97.62 141 GLY B O 1
ATOM 4411 N N . THR B 1 142 ? -21.094 8.773 -7.902 1 97 142 THR B N 1
ATOM 4412 C CA . THR B 1 142 ? -20.891 9.531 -9.133 1 97 142 THR B CA 1
ATOM 4413 C C . THR B 1 142 ? -20.641 11.008 -8.828 1 97 142 THR B C 1
ATOM 4415 O O . THR B 1 142 ? -20.938 11.477 -7.727 1 97 142 THR B O 1
ATOM 4418 N N . LYS B 1 143 ? -20.078 11.672 -9.82 1 96.62 143 LYS B N 1
ATOM 4419 C CA . LYS B 1 143 ? -19.859 13.109 -9.648 1 96.62 143 LYS B CA 1
ATOM 4420 C C . LYS B 1 143 ? -21.156 13.82 -9.305 1 96.62 143 LYS B C 1
ATOM 4422 O O . LYS B 1 143 ? -21.203 14.656 -8.391 1 96.62 143 LYS B O 1
ATOM 4427 N N . ASP B 1 144 ? -22.219 13.453 -9.938 1 97.5 144 ASP B N 1
ATOM 4428 C CA . ASP B 1 144 ? -23.516 14.078 -9.727 1 97.5 144 ASP B CA 1
ATOM 4429 C C . ASP B 1 144 ? -24.047 13.797 -8.328 1 97.5 144 ASP B C 1
ATOM 4431 O O . ASP B 1 144 ? -24.516 14.703 -7.637 1 97.5 144 ASP B O 1
ATOM 4435 N N . SER B 1 145 ? -24 12.578 -7.895 1 97.81 145 SER B N 1
ATOM 4436 C CA . SER B 1 145 ? -24.516 12.219 -6.582 1 97.81 145 SER B CA 1
ATOM 4437 C C . SER B 1 145 ? -23.734 12.891 -5.469 1 97.81 145 SER B C 1
ATOM 4439 O O . SER B 1 145 ? -24.312 13.344 -4.477 1 97.81 145 SER B O 1
ATOM 4441 N N . VAL B 1 146 ? -22.453 12.969 -5.629 1 97.5 146 VAL B N 1
ATOM 4442 C CA . VAL B 1 146 ? -21.578 13.547 -4.613 1 97.5 146 VAL B CA 1
ATOM 4443 C C . VAL B 1 146 ? -21.812 15.055 -4.527 1 97.5 146 VAL B C 1
ATOM 4445 O O . VAL B 1 146 ? -21.969 15.609 -3.436 1 97.5 146 VAL B O 1
ATOM 4448 N N . THR B 1 147 ? -21.828 15.758 -5.672 1 97.06 147 THR B N 1
ATOM 4449 C CA . THR B 1 147 ? -22.016 17.203 -5.676 1 97.06 147 THR B CA 1
ATOM 4450 C C . THR B 1 147 ? -23.422 17.578 -5.234 1 97.06 147 THR B C 1
ATOM 4452 O O . THR B 1 147 ? -23.672 18.703 -4.828 1 97.06 147 THR B O 1
ATOM 4455 N N . GLY B 1 148 ? -24.344 16.641 -5.277 1 97.56 148 GLY B N 1
ATOM 4456 C CA . GLY B 1 148 ? -25.734 16.891 -4.934 1 97.56 148 GLY B CA 1
ATOM 4457 C C . GLY B 1 148 ? -26.031 16.672 -3.461 1 97.56 148 GLY B C 1
ATOM 4458 O O . GLY B 1 148 ? -27.141 16.922 -3.002 1 97.56 148 GLY B O 1
ATOM 4459 N N . VAL B 1 149 ? -25.078 16.266 -2.705 1 98.19 149 VAL B N 1
ATOM 4460 C CA . VAL B 1 149 ? -25.297 16 -1.287 1 98.19 149 VAL B CA 1
ATOM 4461 C C . VAL B 1 149 ? -25.672 17.281 -0.562 1 98.19 149 VAL B C 1
ATOM 4463 O O . VAL B 1 149 ? -25.062 18.328 -0.789 1 98.19 149 VAL B O 1
ATOM 4466 N N . THR B 1 150 ? -26.641 17.234 0.288 1 97.94 150 THR B N 1
ATOM 4467 C CA . THR B 1 150 ? -27.031 18.344 1.149 1 97.94 150 THR B CA 1
ATOM 4468 C C . THR B 1 150 ? -27 17.922 2.617 1 97.94 150 THR B C 1
ATOM 4470 O O . THR B 1 150 ? -26.953 16.734 2.93 1 97.94 150 THR B O 1
ATOM 4473 N N . ARG B 1 151 ? -27 18.953 3.436 1 98.19 151 ARG B N 1
ATOM 4474 C CA . ARG B 1 151 ? -27.016 18.672 4.867 1 98.19 151 ARG B CA 1
ATOM 4475 C C . ARG B 1 151 ? -28.234 17.828 5.242 1 98.19 151 ARG B C 1
ATOM 4477 O O . ARG B 1 151 ? -28.109 16.859 6.004 1 98.19 151 ARG B O 1
ATOM 4484 N N . LYS B 1 152 ? -29.344 18.125 4.688 1 98.12 152 LYS B N 1
ATOM 4485 C CA . LYS B 1 152 ? -30.578 17.406 4.965 1 98.12 152 LYS B CA 1
ATOM 4486 C C . LYS B 1 152 ? -30.484 15.953 4.492 1 98.12 152 LYS B C 1
ATOM 4488 O O . LYS B 1 152 ? -30.828 15.023 5.234 1 98.12 152 LYS B O 1
ATOM 4493 N N . SER B 1 153 ? -30.016 15.734 3.289 1 98.19 153 SER B N 1
ATOM 4494 C CA . SER B 1 153 ? -29.984 14.391 2.719 1 98.19 153 SER B CA 1
ATOM 4495 C C . SER B 1 153 ? -29 13.5 3.482 1 98.19 153 SER B C 1
ATOM 4497 O O . SER B 1 153 ? -29.312 12.336 3.766 1 98.19 153 SER B O 1
ATOM 4499 N N . ILE B 1 154 ? -27.844 14.055 3.848 1 98.38 154 ILE B N 1
ATOM 4500 C CA . ILE B 1 154 ? -26.828 13.227 4.5 1 98.38 154 ILE B CA 1
ATOM 4501 C C . ILE B 1 154 ? -27.25 12.938 5.941 1 98.38 154 ILE B C 1
ATOM 4503 O O . ILE B 1 154 ? -26.984 11.859 6.473 1 98.38 154 ILE B O 1
ATOM 4507 N N . ARG B 1 155 ? -27.875 13.891 6.602 1 98.06 155 ARG B N 1
ATOM 4508 C CA . ARG B 1 155 ? -28.391 13.664 7.949 1 98.06 155 ARG B CA 1
ATOM 4509 C C . ARG B 1 155 ? -29.453 12.586 7.957 1 98.06 155 ARG B C 1
ATOM 4511 O O . ARG B 1 155 ? -29.438 11.695 8.812 1 98.06 155 ARG B O 1
ATOM 4518 N N . LYS B 1 156 ? -30.375 12.695 7.031 1 97.75 156 LYS B N 1
ATOM 4519 C CA . LYS B 1 156 ? -31.406 11.68 6.91 1 97.75 156 LYS B CA 1
ATOM 4520 C C . LYS B 1 156 ? -30.797 10.297 6.668 1 97.75 156 LYS B C 1
ATOM 4522 O O . LYS B 1 156 ? -31.25 9.312 7.258 1 97.75 156 LYS B O 1
ATOM 4527 N N . PHE B 1 157 ? -29.875 10.258 5.852 1 97.94 157 PHE B N 1
ATOM 4528 C CA . PHE B 1 157 ? -29.172 9.016 5.539 1 97.94 157 PHE B CA 1
ATOM 4529 C C . PHE B 1 157 ? -28.484 8.453 6.777 1 97.94 157 PHE B C 1
ATOM 4531 O O . PHE B 1 157 ? -28.594 7.258 7.062 1 97.94 157 PHE B O 1
ATOM 4538 N N . TYR B 1 158 ? -27.812 9.312 7.516 1 97.94 158 TYR B N 1
ATOM 4539 C CA . TYR B 1 158 ? -27.156 8.961 8.766 1 97.94 158 TYR B CA 1
ATOM 4540 C C . TYR B 1 158 ? -28.141 8.367 9.758 1 97.94 158 TYR B C 1
ATOM 4542 O O . TYR B 1 158 ? -27.906 7.293 10.312 1 97.94 158 TYR B O 1
ATOM 4550 N N . GLU B 1 159 ? -29.234 8.969 9.891 1 96.12 159 GLU B N 1
ATOM 4551 C CA . GLU B 1 159 ? -30.25 8.531 10.844 1 96.12 159 GLU B CA 1
ATOM 4552 C C . GLU B 1 159 ? -30.859 7.191 10.438 1 96.12 159 GLU B C 1
ATOM 4554 O O . GLU B 1 159 ? -31.234 6.387 11.289 1 96.12 159 GLU B O 1
ATOM 4559 N N . LYS B 1 160 ? -30.844 6.988 9.203 1 95.19 160 LYS B N 1
ATOM 4560 C CA . LYS B 1 160 ? -31.438 5.766 8.664 1 95.19 160 LYS B CA 1
ATOM 4561 C C . LYS B 1 160 ? -30.531 4.562 8.914 1 95.19 160 LYS B C 1
ATOM 4563 O O . LYS B 1 160 ? -31.016 3.463 9.195 1 95.19 160 LYS B O 1
ATOM 4568 N N . HIS B 1 161 ? -29.25 4.754 8.859 1 96.25 161 HIS B N 1
ATOM 4569 C CA . HIS B 1 161 ? -28.375 3.592 8.773 1 96.25 161 HIS B CA 1
ATOM 4570 C C . HIS B 1 161 ? -27.484 3.484 10.008 1 96.25 161 HIS B C 1
ATOM 4572 O O . HIS B 1 161 ? -26.922 2.418 10.289 1 96.25 161 HIS B O 1
ATOM 4578 N N . TYR B 1 162 ? -27.266 4.555 10.703 1 96.56 162 TYR B N 1
ATOM 4579 C CA . TYR B 1 162 ? -26.328 4.555 11.812 1 96.56 162 TYR B CA 1
ATOM 4580 C C . TYR B 1 162 ? -27.0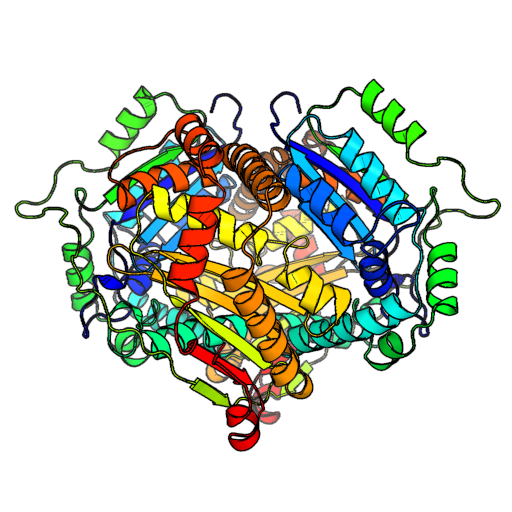62 4.539 13.148 1 96.56 162 TYR B C 1
ATOM 4582 O O . TYR B 1 162 ? -27.328 5.594 13.727 1 96.56 162 TYR B O 1
ATOM 4590 N N . PHE B 1 163 ? -27.328 3.432 13.633 1 94.94 163 PHE B N 1
ATOM 4591 C CA . PHE B 1 163 ? -27.938 3.186 14.93 1 94.94 163 PHE B CA 1
ATOM 4592 C C . PHE B 1 163 ? -27.391 1.913 15.555 1 94.94 163 PHE B C 1
ATOM 4594 O O . PHE B 1 163 ? -26.859 1.048 14.859 1 94.94 163 PHE B O 1
ATOM 4601 N N . PRO B 1 164 ? -27.391 1.687 16.797 1 94.19 164 PRO B N 1
ATOM 4602 C CA . PRO B 1 164 ? -26.609 0.693 17.531 1 94.19 164 PRO B CA 1
ATOM 4603 C C . PRO B 1 164 ? -26.859 -0.733 17.047 1 94.19 164 PRO B C 1
ATOM 4605 O O . PRO B 1 164 ? -25.906 -1.485 16.828 1 94.19 164 PRO B O 1
ATOM 4608 N N . SER B 1 165 ? -28.094 -1.16 16.766 1 93.5 165 SER B N 1
ATOM 4609 C CA . SER B 1 165 ? -28.375 -2.541 16.375 1 93.5 165 SER B CA 1
ATOM 4610 C C . SER B 1 165 ? -27.797 -2.859 15.008 1 93.5 165 SER B C 1
ATOM 4612 O O . SER B 1 165 ? -27.688 -4.027 14.625 1 93.5 165 SER B O 1
ATOM 4614 N N . ASN B 1 166 ? -27.422 -1.842 14.289 1 95.38 166 ASN B N 1
ATOM 4615 C CA . ASN B 1 166 ? -26.828 -2.016 12.969 1 95.38 166 ASN B CA 1
ATOM 4616 C C . ASN B 1 166 ? -25.297 -1.886 13.016 1 95.38 166 ASN B C 1
ATOM 4618 O O . ASN B 1 166 ? -24.656 -1.623 12 1 95.38 166 ASN B O 1
ATOM 4622 N N . MET B 1 167 ? -24.75 -2.021 14.195 1 95.56 167 MET B N 1
ATOM 4623 C CA . MET B 1 167 ? -23.312 -1.857 14.367 1 95.56 167 MET B CA 1
ATOM 4624 C C . MET B 1 167 ? -22.734 -3.004 15.18 1 95.56 167 MET B C 1
ATOM 4626 O O . MET B 1 167 ? -23.453 -3.678 15.922 1 95.56 167 MET B O 1
ATOM 4630 N N . VAL B 1 168 ? -21.453 -3.184 14.992 1 95.69 168 VAL B N 1
ATOM 4631 C CA . VAL B 1 168 ? -20.656 -4.133 15.766 1 95.69 168 VAL B CA 1
ATOM 4632 C C . VAL B 1 168 ? -19.406 -3.443 16.312 1 95.69 168 VAL B C 1
ATOM 4634 O O . VAL B 1 168 ? -18.688 -2.779 15.555 1 95.69 168 VAL B O 1
ATOM 4637 N N . LEU B 1 169 ? -19.219 -3.533 17.625 1 96.56 169 LEU B N 1
ATOM 4638 C CA . LEU B 1 169 ? -17.984 -3.094 18.25 1 96.56 169 LEU B CA 1
ATOM 4639 C C . LEU B 1 169 ? -17.016 -4.262 18.406 1 96.56 169 LEU B C 1
ATOM 4641 O O . LEU B 1 169 ? -17.344 -5.262 19.047 1 96.56 169 LEU B O 1
ATOM 4645 N N . SER B 1 170 ? -15.875 -4.133 17.734 1 96.81 170 SER B N 1
ATOM 4646 C CA . SER B 1 170 ? -14.836 -5.16 17.797 1 96.81 170 SER B CA 1
ATOM 4647 C C . SER B 1 170 ? -13.562 -4.617 18.438 1 96.81 170 SER B C 1
ATOM 4649 O O . SER B 1 170 ? -13.055 -3.568 18.047 1 96.81 170 SER B O 1
ATOM 4651 N N . VAL B 1 171 ? -13.031 -5.359 19.438 1 96.19 171 VAL B N 1
ATOM 4652 C CA . VAL B 1 171 ? -11.844 -4.922 20.156 1 96.19 171 VAL B CA 1
ATOM 4653 C C . VAL B 1 171 ? -10.828 -6.059 20.219 1 96.19 171 VAL B C 1
ATOM 4655 O O . VAL B 1 171 ? -11.203 -7.227 20.344 1 96.19 171 VAL B O 1
ATOM 4658 N N . SER B 1 172 ? -9.594 -5.703 20.047 1 94.94 172 SER B N 1
ATOM 4659 C CA . SER B 1 172 ? -8.508 -6.668 20.172 1 94.94 172 SER B CA 1
ATOM 4660 C C . SER B 1 172 ? -7.285 -6.043 20.828 1 94.94 172 SER B C 1
ATOM 4662 O O . SER B 1 172 ? -6.961 -4.879 20.594 1 94.94 172 SER B O 1
ATOM 4664 N N . GLY B 1 173 ? -6.625 -6.715 21.656 1 92.69 173 GLY B N 1
ATOM 4665 C CA . GLY B 1 173 ? -5.457 -6.273 22.406 1 92.69 173 GLY B CA 1
ATOM 4666 C C . GLY B 1 173 ? -5.387 -6.867 23.797 1 92.69 173 GLY B C 1
ATOM 4667 O O . GLY B 1 173 ? -6.062 -7.855 24.094 1 92.69 173 GLY B O 1
ATOM 4668 N N . ASN B 1 174 ? -4.492 -6.363 24.578 1 89.5 174 ASN B N 1
ATOM 4669 C CA . ASN B 1 174 ? -4.34 -6.812 25.969 1 89.5 174 ASN B CA 1
ATOM 4670 C C . ASN B 1 174 ? -5.352 -6.141 26.891 1 89.5 174 ASN B C 1
ATOM 4672 O O . ASN B 1 174 ? -4.984 -5.289 27.703 1 89.5 174 ASN B O 1
ATOM 4676 N N . PHE B 1 175 ? -6.605 -6.625 26.719 1 87.25 175 PHE B N 1
ATOM 4677 C CA . PHE B 1 175 ? -7.711 -6.047 27.484 1 87.25 175 PHE B CA 1
ATOM 4678 C C . PHE B 1 175 ? -8.211 -7.023 28.547 1 87.25 175 PHE B C 1
ATOM 4680 O O . PHE B 1 175 ? -8.117 -8.242 28.359 1 87.25 175 PHE B O 1
ATOM 4687 N N . LYS B 1 176 ? -8.789 -6.406 29.656 1 86.88 176 LYS B N 1
ATOM 4688 C CA . LYS B 1 176 ? -9.656 -7.168 30.547 1 86.88 176 LYS B CA 1
ATOM 4689 C C . LYS B 1 176 ? -11.117 -7.031 30.141 1 86.88 176 LYS B C 1
ATOM 4691 O O . LYS B 1 176 ? -11.578 -5.938 29.797 1 86.88 176 LYS B O 1
ATOM 4696 N N . TRP B 1 177 ? -11.758 -8.141 30.141 1 88.19 177 TRP B N 1
ATOM 4697 C CA . TRP B 1 177 ? -13.141 -8.188 29.688 1 88.19 177 TRP B CA 1
ATOM 4698 C C . TRP B 1 177 ? -13.984 -7.133 30.406 1 88.19 177 TRP B C 1
ATOM 4700 O O . TRP B 1 177 ? -14.727 -6.387 29.766 1 88.19 177 TRP B O 1
ATOM 4710 N N . ASP B 1 178 ? -13.844 -7.02 31.656 1 93.12 178 ASP B N 1
ATOM 4711 C CA . ASP B 1 178 ? -14.633 -6.09 32.438 1 93.12 178 ASP B CA 1
ATOM 4712 C C . ASP B 1 178 ? -14.367 -4.645 32.031 1 93.12 178 ASP B C 1
ATOM 4714 O O . ASP B 1 178 ? -15.273 -3.812 32.031 1 93.12 178 ASP B O 1
ATOM 4718 N N . GLU B 1 179 ? -13.18 -4.414 31.688 1 91.19 179 GLU B N 1
ATOM 4719 C CA . GLU B 1 179 ? -12.812 -3.072 31.25 1 91.19 179 GLU B CA 1
ATOM 4720 C C . GLU B 1 179 ? -13.469 -2.732 29.906 1 91.19 179 GLU B C 1
ATOM 4722 O O . GLU B 1 179 ? -13.977 -1.625 29.719 1 91.19 179 GLU B O 1
ATOM 4727 N N . VAL B 1 180 ? -13.5 -3.672 29.031 1 92.25 180 VAL B N 1
ATOM 4728 C CA . VAL B 1 180 ? -14.109 -3.482 27.719 1 92.25 180 VAL B CA 1
ATOM 4729 C C . VAL B 1 180 ? -15.602 -3.223 27.875 1 92.25 180 VAL B C 1
ATOM 4731 O O . VAL B 1 180 ? -16.156 -2.305 27.266 1 92.25 180 VAL B O 1
ATOM 4734 N N . LEU B 1 181 ? -16.234 -3.967 28.719 1 93.88 181 LEU B N 1
ATOM 4735 C CA . LEU B 1 181 ? -17.672 -3.818 28.922 1 93.88 181 LEU B CA 1
ATOM 4736 C C . LEU B 1 181 ? -17.984 -2.465 29.547 1 93.88 181 LEU B C 1
ATOM 4738 O O . LEU B 1 181 ? -18.953 -1.812 29.172 1 93.88 181 LEU B O 1
ATOM 4742 N N . ARG B 1 182 ? -17.172 -2.111 30.5 1 95.06 182 ARG B N 1
ATOM 4743 C CA . ARG B 1 182 ? -17.359 -0.816 31.141 1 95.06 182 ARG B CA 1
ATOM 4744 C C . ARG B 1 182 ? -17.25 0.322 30.141 1 95.06 182 ARG B C 1
ATOM 4746 O O . ARG B 1 182 ? -18.109 1.2 30.094 1 95.06 182 ARG B O 1
ATOM 4753 N N . LEU B 1 183 ? -16.203 0.268 29.344 1 95.44 183 LEU B N 1
ATOM 4754 C CA . LEU B 1 183 ? -15.992 1.312 28.344 1 95.44 183 LEU B CA 1
ATOM 4755 C C . LEU B 1 183 ? -17.094 1.303 27.297 1 95.44 183 LEU B C 1
ATOM 4757 O O . LEU B 1 183 ? -17.547 2.361 26.859 1 95.44 183 LEU B O 1
ATOM 4761 N N . ALA B 1 184 ? -17.516 0.136 26.891 1 95.12 184 ALA B N 1
ATOM 4762 C CA . ALA B 1 184 ? -18.594 0.019 25.906 1 95.12 184 ALA B CA 1
ATOM 4763 C C . ALA B 1 184 ? -19.891 0.639 26.438 1 95.12 184 ALA B C 1
ATOM 4765 O O . ALA B 1 184 ? -20.562 1.381 25.719 1 95.12 184 ALA B O 1
ATOM 4766 N N . ARG B 1 185 ? -20.188 0.412 27.656 1 94.81 185 ARG B N 1
ATOM 4767 C CA . ARG B 1 185 ? -21.406 0.957 28.266 1 94.81 185 ARG B CA 1
ATOM 4768 C C . ARG B 1 185 ? -21.297 2.471 28.406 1 94.81 185 ARG B C 1
ATOM 4770 O O . ARG B 1 185 ? -22.297 3.184 28.234 1 94.81 185 ARG B O 1
ATOM 4777 N N . LYS B 1 186 ? -20.156 2.875 28.703 1 96.19 186 LYS B N 1
ATOM 4778 C CA . LYS B 1 186 ? -19.938 4.297 28.953 1 96.19 186 LYS B CA 1
ATOM 4779 C C . LYS B 1 186 ? -20.062 5.105 27.656 1 96.19 186 LYS B C 1
ATOM 4781 O O . LYS B 1 186 ? -20.641 6.191 27.656 1 96.19 186 LYS B O 1
ATOM 4786 N N . TYR B 1 187 ? -19.547 4.543 26.594 1 96.19 187 TYR B N 1
ATOM 4787 C CA . TYR B 1 187 ? -19.344 5.398 25.422 1 96.19 187 TYR B CA 1
ATOM 4788 C C . TYR B 1 187 ? -20.312 5.043 24.312 1 96.19 187 TYR B C 1
ATOM 4790 O O . TYR B 1 187 ? -20.531 5.848 23.391 1 96.19 187 TYR B O 1
ATOM 4798 N N . PHE B 1 188 ? -20.797 3.844 24.297 1 93.75 188 PHE B N 1
ATOM 4799 C CA . PHE B 1 188 ? -21.672 3.43 23.203 1 93.75 188 PHE B CA 1
ATOM 4800 C C . PHE B 1 188 ? -23.062 3.09 23.719 1 93.75 188 PHE B C 1
ATOM 4802 O O . PHE B 1 188 ? -23.203 2.34 24.688 1 93.75 188 PHE B O 1
ATOM 4809 N N . PRO B 1 189 ? -23.969 3.75 23.109 1 85.94 189 PRO B N 1
ATOM 4810 C CA . PRO B 1 189 ? -25.328 3.41 23.516 1 85.94 189 PRO B CA 1
ATOM 4811 C C . PRO B 1 189 ? -25.75 2.008 23.062 1 85.94 189 PRO B C 1
ATOM 4813 O O . PRO B 1 189 ? -25.375 1.564 21.984 1 85.94 189 PRO B O 1
ATOM 4816 N N . PHE B 1 190 ? -26.469 1.336 23.938 1 81.62 190 PHE B N 1
ATOM 4817 C CA . PHE B 1 190 ? -26.953 0.002 23.594 1 81.62 190 PHE B CA 1
ATOM 4818 C C . PHE B 1 190 ? -28.438 0.031 23.234 1 81.62 190 PHE B C 1
ATOM 4820 O O . PHE B 1 190 ? -28.938 -0.906 22.609 1 81.62 190 PHE B O 1
ATOM 4827 N N . GLU B 1 191 ? -28.984 1.176 23.516 1 85.31 191 GLU B N 1
ATOM 4828 C CA . GLU B 1 191 ? -30.406 1.286 23.219 1 85.31 191 GLU B CA 1
ATOM 4829 C C . GLU B 1 191 ? -30.641 1.715 21.766 1 85.31 191 GLU B C 1
ATOM 4831 O O . GLU B 1 191 ? -30.031 2.676 21.297 1 85.31 191 GLU B O 1
ATOM 4836 N N . ASN B 1 192 ? -31.422 0.996 21.156 1 87.69 192 ASN B N 1
ATOM 4837 C CA . ASN B 1 192 ? -31.797 1.3 19.781 1 87.69 192 ASN B CA 1
ATOM 4838 C C . ASN B 1 192 ? -33 2.229 19.719 1 87.69 192 ASN B C 1
ATOM 4840 O O . ASN B 1 192 ? -33.969 2.068 20.484 1 87.69 192 ASN B O 1
ATOM 4844 N N . PRO B 1 193 ? -32.906 3.178 18.812 1 86.12 193 PRO B N 1
ATOM 4845 C CA . PRO B 1 193 ? -34.156 3.947 18.609 1 86.12 193 PRO B CA 1
ATOM 4846 C C . PRO B 1 193 ? -35.344 3.062 18.281 1 86.12 193 PRO B C 1
ATOM 4848 O O . PRO B 1 193 ? -35.188 2.016 17.641 1 86.12 193 PRO B O 1
ATOM 4851 N N . LYS B 1 194 ? -36.5 3.506 18.781 1 85.5 194 LYS B N 1
ATOM 4852 C CA . LYS B 1 194 ? -37.719 2.736 18.562 1 85.5 194 LYS B CA 1
ATOM 4853 C C . LYS B 1 194 ? -37.969 2.512 17.078 1 85.5 194 LYS B C 1
ATOM 4855 O O . LYS B 1 194 ? -37.812 3.434 16.266 1 85.5 194 LYS B O 1
ATOM 4860 N N . GLY B 1 195 ? -38.125 1.329 16.75 1 82.44 195 GLY B N 1
ATOM 4861 C CA . GLY B 1 195 ? -38.469 0.982 15.383 1 82.44 195 GLY B CA 1
ATOM 4862 C C . GLY B 1 195 ? -37.281 0.625 14.531 1 82.44 195 GLY B C 1
ATOM 4863 O O . GLY B 1 195 ? -37.438 0.215 13.375 1 82.44 195 GLY B O 1
ATOM 4864 N N . LYS B 1 196 ? -36.125 0.781 15.07 1 86.75 196 LYS B N 1
ATOM 4865 C CA . LYS B 1 196 ? -34.938 0.458 14.289 1 86.75 196 LYS B CA 1
ATOM 4866 C C . LYS B 1 196 ? -34.469 -0.958 14.586 1 86.75 196 LYS B C 1
ATOM 4868 O O . LYS B 1 196 ? -34.156 -1.293 15.734 1 86.75 196 LYS B O 1
ATOM 4873 N N . GLU B 1 197 ? -34.5 -1.808 13.516 1 83.12 197 GLU B N 1
ATOM 4874 C CA . GLU B 1 197 ? -33.969 -3.166 13.609 1 83.12 197 GLU B CA 1
ATOM 4875 C C . GLU B 1 197 ? -32.906 -3.424 12.531 1 83.12 197 GLU B C 1
ATOM 4877 O O . GLU B 1 197 ? -33.031 -2.904 11.414 1 83.12 197 GLU B O 1
ATOM 4882 N N . SER B 1 198 ? -31.891 -4.086 13.016 1 81.62 198 SER B N 1
ATOM 4883 C CA . SER B 1 198 ? -30.875 -4.461 12.031 1 81.62 198 SER B CA 1
ATOM 4884 C C . SER B 1 198 ? -31.359 -5.605 11.148 1 81.62 198 SER B C 1
ATOM 4886 O O . SER B 1 198 ? -31.656 -6.695 11.641 1 81.62 198 SER B O 1
ATOM 4888 N N . ASN B 1 199 ? -31.75 -5.297 9.922 1 76.25 199 ASN B N 1
ATOM 4889 C CA . ASN B 1 199 ? -32.094 -6.348 8.961 1 76.25 199 ASN B CA 1
ATOM 4890 C C . ASN B 1 199 ? -31.094 -6.371 7.797 1 76.25 199 ASN B C 1
ATOM 4892 O O . ASN B 1 199 ? -30.812 -5.332 7.195 1 76.25 199 ASN B O 1
ATOM 4896 N N . PRO B 1 200 ? -30.562 -7.578 7.637 1 75.31 200 PRO B N 1
ATOM 4897 C CA . PRO B 1 200 ? -29.688 -7.641 6.469 1 75.31 200 PRO B CA 1
ATOM 4898 C C . PRO B 1 200 ? -30.406 -7.273 5.172 1 75.31 200 PRO B C 1
ATOM 4900 O O . PRO B 1 200 ? -31.578 -7.602 4.996 1 75.31 200 PRO B O 1
ATOM 4903 N N . ILE B 1 201 ? -29.781 -6.422 4.473 1 76.38 201 ILE B N 1
ATOM 4904 C CA . ILE B 1 201 ? -30.344 -6.09 3.164 1 76.38 201 ILE B CA 1
ATOM 4905 C C . ILE B 1 201 ? -30.312 -7.316 2.26 1 76.38 201 ILE B C 1
ATOM 4907 O O . ILE B 1 201 ? -29.281 -7.984 2.145 1 76.38 201 ILE B O 1
ATOM 4911 N N . VAL B 1 202 ? -31.422 -7.668 1.821 1 77.81 202 VAL B N 1
ATOM 4912 C CA . VAL B 1 202 ? -31.531 -8.812 0.925 1 77.81 202 VAL B CA 1
ATOM 4913 C C . VAL B 1 202 ? -31.625 -8.336 -0.521 1 77.81 202 VAL B C 1
ATOM 4915 O O . VAL B 1 202 ? -32.656 -7.816 -0.943 1 77.81 202 VAL B O 1
ATOM 4918 N N . LEU B 1 203 ? -30.547 -8.43 -1.239 1 88.62 203 LEU B N 1
ATOM 4919 C CA . LEU B 1 203 ? -30.562 -8.109 -2.662 1 88.62 203 LEU B CA 1
ATOM 4920 C C . LEU B 1 203 ? -30.656 -9.375 -3.504 1 88.62 203 LEU B C 1
ATOM 4922 O O . LEU B 1 203 ? -30.078 -10.406 -3.15 1 88.62 203 LEU B O 1
ATOM 4926 N N . PRO B 1 204 ? -31.453 -9.227 -4.543 1 88.81 204 PRO B N 1
ATOM 4927 C CA . PRO B 1 204 ? -31.5 -10.383 -5.445 1 88.81 204 PRO B CA 1
ATOM 4928 C C . PRO B 1 204 ? -30.141 -10.656 -6.109 1 88.81 204 PRO B C 1
ATOM 4930 O O . PRO B 1 204 ? -29.328 -9.742 -6.266 1 88.81 204 PRO B O 1
ATOM 4933 N N . THR B 1 205 ? -30 -11.922 -6.418 1 92.38 205 THR B N 1
ATOM 4934 C CA . THR B 1 205 ? -28.812 -12.297 -7.168 1 92.38 205 THR B CA 1
ATOM 4935 C C . THR B 1 205 ? -28.75 -11.555 -8.5 1 92.38 205 THR B C 1
ATOM 4937 O O . THR B 1 205 ? -29.672 -11.656 -9.312 1 92.38 205 THR B O 1
ATOM 4940 N N . PRO B 1 206 ? -27.703 -10.859 -8.672 1 93.5 206 PRO B N 1
ATOM 4941 C CA . PRO B 1 206 ? -27.609 -10.125 -9.938 1 93.5 206 PRO B CA 1
ATOM 4942 C C . PRO B 1 206 ? -27.266 -11.023 -11.125 1 93.5 206 PRO B C 1
ATOM 4944 O O . PRO B 1 206 ? -26.641 -12.062 -10.953 1 93.5 206 PRO B O 1
ATOM 4947 N N . LYS B 1 207 ? -27.688 -10.555 -12.242 1 94.44 207 LYS B N 1
ATOM 4948 C CA . LYS B 1 207 ? -27.234 -11.195 -13.469 1 94.44 207 LYS B CA 1
ATOM 4949 C C . LYS B 1 207 ? -25.781 -10.836 -13.773 1 94.44 207 LYS B C 1
ATOM 4951 O O . LYS B 1 207 ? -25.406 -9.664 -13.711 1 94.44 207 LYS B O 1
ATOM 4956 N N . LYS B 1 208 ? -25.078 -11.836 -14.062 1 96.12 208 LYS B N 1
ATOM 4957 C CA . LYS B 1 208 ? -23.703 -11.625 -14.492 1 96.12 208 LYS B CA 1
ATOM 4958 C C . LYS B 1 208 ? -23.578 -11.672 -16.016 1 96.12 208 LYS B C 1
ATOM 4960 O O . LYS B 1 208 ? -24.094 -12.586 -16.656 1 96.12 208 LYS B O 1
ATOM 4965 N N . HIS B 1 209 ? -22.875 -10.656 -16.531 1 96.81 209 HIS B N 1
ATOM 4966 C CA . HIS B 1 209 ? -22.656 -10.586 -17.969 1 96.81 209 HIS B CA 1
ATOM 4967 C C . HIS B 1 209 ? -21.234 -10.984 -18.328 1 96.81 209 HIS B C 1
ATOM 4969 O O . HIS B 1 209 ? -20.281 -10.305 -17.953 1 96.81 209 HIS B O 1
ATOM 4975 N N . TYR B 1 210 ? -21.109 -12.023 -19.031 1 96.81 210 TYR B N 1
ATOM 4976 C CA . TYR B 1 210 ? -19.812 -12.5 -19.469 1 96.81 210 TYR B CA 1
ATOM 4977 C C . TYR B 1 210 ? -19.484 -12 -20.875 1 96.81 210 TYR B C 1
ATOM 4979 O O . TYR B 1 210 ? -19.484 -12.773 -21.828 1 96.81 210 TYR B O 1
ATOM 4987 N N . THR B 1 211 ? -19.094 -10.688 -20.969 1 97 211 THR B N 1
ATOM 4988 C CA . THR B 1 211 ? -18.844 -9.961 -22.219 1 97 211 THR B CA 1
ATOM 4989 C C . THR B 1 211 ? -17.469 -9.32 -22.203 1 97 211 THR B C 1
ATOM 4991 O O . THR B 1 211 ? -16.75 -9.375 -21.203 1 97 211 THR B O 1
ATOM 4994 N N . LYS B 1 212 ? -17.078 -8.773 -23.422 1 97.44 212 LYS B N 1
ATOM 4995 C CA . LYS B 1 212 ? -15.789 -8.102 -23.578 1 97.44 212 LYS B CA 1
ATOM 4996 C C . LYS B 1 212 ? -15.961 -6.582 -23.609 1 97.44 212 LYS B C 1
ATOM 4998 O O . LYS B 1 212 ? -16.828 -6.07 -24.328 1 97.44 212 LYS B O 1
ATOM 5003 N N . HIS B 1 213 ? -15.125 -5.91 -22.812 1 98.38 213 HIS B N 1
ATOM 5004 C CA . HIS B 1 213 ? -15.172 -4.453 -22.797 1 98.38 213 HIS B CA 1
ATOM 5005 C C . HIS B 1 213 ? -13.766 -3.859 -22.812 1 98.38 213 HIS B C 1
ATOM 5007 O O . HIS B 1 213 ? -12.891 -4.316 -22.062 1 98.38 213 HIS B O 1
ATOM 5013 N N . LEU B 1 214 ? -13.523 -2.848 -23.641 1 98.38 214 LEU B N 1
ATOM 5014 C CA . LEU B 1 214 ? -12.258 -2.131 -23.734 1 98.38 214 LEU B CA 1
ATOM 5015 C C . LEU B 1 214 ? -12.461 -0.643 -23.469 1 98.38 214 LEU B C 1
ATOM 5017 O O . LEU B 1 214 ? -13.281 0.004 -24.125 1 98.38 214 LEU B O 1
ATOM 5021 N N . SER B 1 215 ? -11.836 -0.162 -22.469 1 97.88 215 SER B N 1
ATOM 5022 C CA . SER B 1 215 ? -11.68 1.28 -22.312 1 97.88 215 SER B CA 1
ATOM 5023 C C . SER B 1 215 ? -10.352 1.757 -22.906 1 97.88 215 SER B C 1
ATOM 5025 O O . SER B 1 215 ? -9.297 1.563 -22.297 1 97.88 215 SER B O 1
ATOM 5027 N N . ARG B 1 216 ? -10.406 2.398 -24.078 1 96.56 216 ARG B N 1
ATOM 5028 C CA . ARG B 1 216 ? -9.18 2.803 -24.75 1 96.56 216 ARG B CA 1
ATOM 5029 C C . ARG B 1 216 ? -8.562 4.023 -24.078 1 96.56 216 ARG B C 1
ATOM 5031 O O . ARG B 1 216 ? -9.227 5.047 -23.922 1 96.56 216 ARG B O 1
ATOM 5038 N N . ARG B 1 217 ? -7.359 3.855 -23.672 1 94.94 217 ARG B N 1
ATOM 5039 C CA . ARG B 1 217 ? -6.57 4.926 -23.078 1 94.94 217 ARG B CA 1
ATOM 5040 C C . ARG B 1 217 ? -5.125 4.883 -23.578 1 94.94 217 ARG B C 1
ATOM 5042 O O . ARG B 1 217 ? -4.566 3.801 -23.781 1 94.94 217 ARG B O 1
ATOM 5049 N N . LYS B 1 218 ? -4.516 6.055 -23.656 1 92.69 218 LYS B N 1
ATOM 5050 C CA . LYS B 1 218 ? -3.125 6.129 -24.109 1 92.69 218 LYS B CA 1
ATOM 5051 C C . LYS B 1 218 ? -2.166 5.941 -22.938 1 92.69 218 LYS B C 1
ATOM 5053 O O . LYS B 1 218 ? -1.564 6.906 -22.453 1 92.69 218 LYS B O 1
ATOM 5058 N N . ILE B 1 219 ? -1.979 4.754 -22.531 1 94.31 219 ILE B N 1
ATOM 5059 C CA . ILE B 1 219 ? -1.064 4.398 -21.453 1 94.31 219 ILE B CA 1
ATOM 5060 C C . ILE B 1 219 ? -0.137 3.275 -21.906 1 94.31 219 ILE B C 1
ATOM 5062 O O . ILE B 1 219 ? -0.353 2.676 -22.969 1 94.31 219 ILE B O 1
ATOM 5066 N N . GLU B 1 220 ? 0.829 3.043 -21.141 1 93.69 220 GLU B N 1
ATOM 5067 C CA . GLU B 1 220 ? 1.893 2.133 -21.562 1 93.69 220 GLU B CA 1
ATOM 5068 C C . GLU B 1 220 ? 1.487 0.677 -21.344 1 93.69 220 GLU B C 1
ATOM 5070 O O . GLU B 1 220 ? 1.807 -0.187 -22.156 1 93.69 220 GLU B O 1
ATOM 5075 N N . GLN B 1 221 ? 0.852 0.374 -20.297 1 95.31 221 GLN B N 1
ATOM 5076 C CA . GLN B 1 221 ? 0.452 -0.999 -20 1 95.31 221 GLN B CA 1
ATOM 5077 C C . GLN B 1 221 ? -0.961 -1.278 -20.5 1 95.31 221 GLN B C 1
ATOM 5079 O O . GLN B 1 221 ? -1.746 -0.352 -20.719 1 95.31 221 GLN B O 1
ATOM 5084 N N . PHE B 1 222 ? -1.184 -2.512 -20.734 1 97.75 222 PHE B N 1
ATOM 5085 C CA . PHE B 1 222 ? -2.512 -3.051 -21 1 97.75 222 PHE B CA 1
ATOM 5086 C C . PHE B 1 222 ? -3.025 -3.844 -19.812 1 97.75 222 PHE B C 1
ATOM 5088 O O . PHE B 1 222 ? -2.549 -4.949 -19.547 1 97.75 222 PHE B O 1
ATOM 5095 N N . ASN B 1 223 ? -3.986 -3.275 -19.062 1 98.25 223 ASN B N 1
ATOM 5096 C CA . ASN B 1 223 ? -4.508 -3.875 -17.828 1 98.25 223 ASN B CA 1
ATOM 5097 C C . ASN B 1 223 ? -5.707 -4.773 -18.109 1 98.25 223 ASN B C 1
ATOM 5099 O O . ASN B 1 223 ? -6.664 -4.355 -18.766 1 98.25 223 ASN B O 1
ATOM 5103 N N . ILE B 1 224 ? -5.668 -5.949 -17.547 1 98.44 224 ILE B N 1
ATOM 5104 C CA . ILE B 1 224 ? -6.629 -6.992 -17.891 1 98.44 224 ILE B CA 1
ATOM 5105 C C . ILE B 1 224 ? -7.305 -7.512 -16.609 1 98.44 224 ILE B C 1
ATOM 5107 O O . ILE B 1 224 ? -6.633 -7.789 -15.617 1 98.44 224 ILE B O 1
ATOM 5111 N N . MET B 1 225 ? -8.633 -7.664 -16.672 1 98.62 225 MET B N 1
ATOM 5112 C CA . MET B 1 225 ? -9.406 -8.367 -15.664 1 98.62 225 MET B CA 1
ATOM 5113 C C . MET B 1 225 ? -10.289 -9.438 -16.297 1 98.62 225 MET B C 1
ATOM 5115 O O . MET B 1 225 ? -11.102 -9.141 -17.172 1 98.62 225 MET B O 1
ATOM 5119 N N . LEU B 1 226 ? -10.094 -10.602 -15.836 1 98.62 226 LEU B N 1
ATOM 5120 C CA . LEU B 1 226 ? -10.945 -11.719 -16.234 1 98.62 226 LEU B CA 1
ATOM 5121 C C . LEU B 1 226 ? -11.859 -12.141 -15.078 1 98.62 226 LEU B C 1
ATOM 5123 O O . LEU B 1 226 ? -11.422 -12.195 -13.93 1 98.62 226 LEU B O 1
ATOM 5127 N N . GLY B 1 227 ? -13.086 -12.359 -15.398 1 98.44 227 GLY B N 1
ATOM 5128 C CA . GLY B 1 227 ? -14.047 -12.75 -14.383 1 98.44 227 GLY B CA 1
ATOM 5129 C C . GLY B 1 227 ? -14.734 -14.062 -14.672 1 98.44 227 GLY B C 1
ATOM 5130 O O . GLY B 1 227 ? -15.188 -14.297 -15.797 1 98.44 227 GLY B O 1
ATOM 5131 N N . ALA B 1 228 ? -14.758 -14.898 -13.727 1 98.06 228 ALA B N 1
ATOM 5132 C CA . ALA B 1 228 ? -15.469 -16.172 -13.781 1 98.06 228 ALA B CA 1
ATOM 5133 C C . ALA B 1 228 ? -16.578 -16.219 -12.727 1 98.06 228 ALA B C 1
ATOM 5135 O O . ALA B 1 228 ? -16.891 -15.203 -12.109 1 98.06 228 ALA B O 1
ATOM 5136 N N . ASN B 1 229 ? -17.156 -17.375 -12.68 1 95.62 229 ASN B N 1
ATOM 5137 C CA . ASN B 1 229 ? -18.266 -17.516 -11.742 1 95.62 229 ASN B CA 1
ATOM 5138 C C . ASN B 1 229 ? -17.781 -17.547 -10.297 1 95.62 229 ASN B C 1
ATOM 5140 O O . ASN B 1 229 ? -16.672 -18 -10.016 1 95.62 229 ASN B O 1
ATOM 5144 N N . GLY B 1 230 ? -18.609 -16.984 -9.445 1 95.25 230 GLY B N 1
ATOM 5145 C CA . GLY B 1 230 ? -18.422 -17.078 -8 1 95.25 230 GLY B CA 1
ATOM 5146 C C . GLY B 1 230 ? -19.703 -17.5 -7.277 1 95.25 230 GLY B C 1
ATOM 5147 O O . GLY B 1 230 ? -20.75 -17.672 -7.898 1 95.25 230 GLY B O 1
ATOM 5148 N N . THR B 1 231 ? -19.531 -17.734 -5.977 1 92 231 THR B N 1
ATOM 5149 C CA . THR B 1 231 ? -20.672 -18.188 -5.176 1 92 231 THR B CA 1
ATOM 5150 C C . THR B 1 231 ? -20.922 -17.219 -4.016 1 92 231 THR B C 1
ATOM 5152 O O . THR B 1 231 ? -20.031 -16.469 -3.625 1 92 231 THR B O 1
ATOM 5155 N N . PRO B 1 232 ? -22.219 -17.25 -3.539 1 94.75 232 PRO B N 1
ATOM 5156 C CA . PRO B 1 232 ? -22.484 -16.469 -2.326 1 94.75 232 PRO B CA 1
ATOM 5157 C C . PRO B 1 232 ? -21.594 -16.875 -1.156 1 94.75 232 PRO B C 1
ATOM 5159 O O . PRO B 1 232 ? -21.141 -18.016 -1.092 1 94.75 232 PRO B O 1
ATOM 5162 N N . ARG B 1 233 ? -21.516 -15.984 -0.295 1 94.56 233 ARG B N 1
ATOM 5163 C CA . ARG B 1 233 ? -20.609 -16.172 0.839 1 94.56 233 ARG B CA 1
ATOM 5164 C C . ARG B 1 233 ? -21.141 -17.25 1.776 1 94.56 233 ARG B C 1
ATOM 5166 O O . ARG B 1 233 ? -22.281 -17.172 2.248 1 94.56 233 ARG B O 1
ATOM 5173 N N . ASN B 1 234 ? -20.359 -18.188 2.039 1 94.5 234 ASN B N 1
ATOM 5174 C CA . ASN B 1 234 ? -20.484 -19.141 3.137 1 94.5 234 ASN B CA 1
ATOM 5175 C C . ASN B 1 234 ? -19.141 -19.688 3.574 1 94.5 234 ASN B C 1
ATOM 5177 O O . ASN B 1 234 ? -18.172 -19.688 2.795 1 94.5 234 ASN B O 1
ATOM 5181 N N . PHE B 1 235 ? -19.109 -20.109 4.73 1 95.38 235 PHE B N 1
ATOM 5182 C CA . PHE B 1 235 ? -17.828 -20.406 5.379 1 95.38 235 PHE B CA 1
ATOM 5183 C C . PHE B 1 235 ? -17.062 -21.469 4.613 1 95.38 235 PHE B C 1
ATOM 5185 O O . PHE B 1 235 ? -15.875 -21.328 4.348 1 95.38 235 PHE B O 1
ATOM 5192 N N . LYS B 1 236 ? -17.688 -22.484 4.211 1 95.12 236 LYS B N 1
ATOM 5193 C CA . LYS B 1 236 ? -17.047 -23.594 3.521 1 95.12 236 LYS B CA 1
ATOM 5194 C C . LYS B 1 236 ? -16.547 -23.172 2.143 1 95.12 236 LYS B C 1
ATOM 5196 O O . LYS B 1 236 ? -15.391 -23.422 1.788 1 95.12 236 LYS B O 1
ATOM 5201 N N . ASP B 1 237 ? -17.391 -22.562 1.372 1 95.62 237 ASP B N 1
ATOM 5202 C CA . ASP B 1 237 ? -17.047 -22.156 0.014 1 95.62 237 ASP B CA 1
ATOM 5203 C C . ASP B 1 237 ? -15.914 -21.141 0.021 1 95.62 237 ASP B C 1
ATOM 5205 O O . ASP B 1 237 ? -15.047 -21.156 -0.857 1 95.62 237 ASP B O 1
ATOM 5209 N N . VAL B 1 238 ? -16 -20.281 1.01 1 97 238 VAL B N 1
ATOM 5210 C CA . VAL B 1 238 ? -14.93 -19.297 1.14 1 97 238 VAL B CA 1
ATOM 5211 C C . VAL B 1 238 ? -13.602 -20 1.376 1 97 238 VAL B C 1
ATOM 5213 O O . VAL B 1 238 ? -12.602 -19.688 0.728 1 97 238 VAL B O 1
ATOM 5216 N N . THR B 1 239 ? -13.609 -20.984 2.223 1 97.56 239 THR B N 1
ATOM 5217 C CA . THR B 1 239 ? -12.398 -21.719 2.574 1 97.56 239 THR B CA 1
ATOM 5218 C C . THR B 1 239 ? -11.828 -22.438 1.354 1 97.56 239 THR B C 1
ATOM 5220 O O . THR B 1 239 ? -10.648 -22.297 1.041 1 97.56 239 THR B O 1
ATOM 5223 N N . VAL B 1 240 ? -12.617 -23.094 0.62 1 98.31 240 VAL B N 1
ATOM 5224 C CA . VAL B 1 240 ? -12.195 -23.875 -0.531 1 98.31 240 VAL B CA 1
ATOM 5225 C C . VAL B 1 240 ? -11.719 -22.953 -1.648 1 98.31 240 VAL B C 1
ATOM 5227 O O . VAL B 1 240 ? -10.68 -23.203 -2.264 1 98.31 240 VAL B O 1
ATOM 5230 N N . THR B 1 241 ? -12.453 -21.891 -1.871 1 98.31 241 THR B N 1
ATOM 5231 C CA . THR B 1 241 ? -12.133 -20.984 -2.959 1 98.31 241 THR B CA 1
ATOM 5232 C C . THR B 1 241 ? -10.82 -20.25 -2.682 1 98.31 241 THR B C 1
ATOM 5234 O O . THR B 1 241 ? -10.055 -19.969 -3.604 1 98.31 241 THR B O 1
ATOM 5237 N N . GLN B 1 242 ? -10.625 -19.922 -1.433 1 97.75 242 GLN B N 1
ATOM 5238 C CA . GLN B 1 242 ? -9.383 -19.266 -1.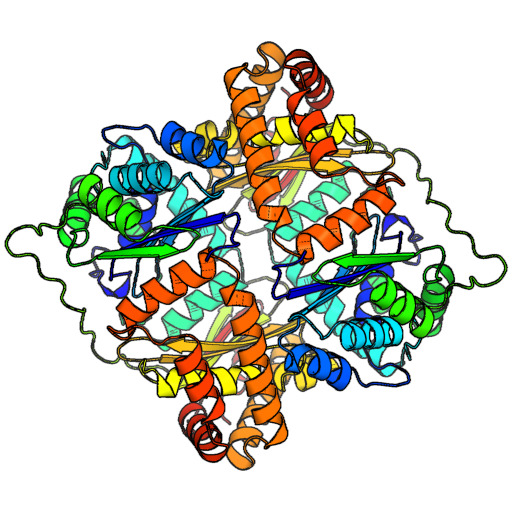072 1 97.75 242 GLN B CA 1
ATOM 5239 C C . GLN B 1 242 ? -8.18 -20.172 -1.324 1 97.75 242 GLN B C 1
ATOM 5241 O O . GLN B 1 242 ? -7.125 -19.703 -1.759 1 97.75 242 GLN B O 1
ATOM 5246 N N . LEU B 1 243 ? -8.328 -21.406 -1.027 1 98.12 243 LEU B N 1
ATOM 5247 C CA . LEU B 1 243 ? -7.273 -22.359 -1.333 1 98.12 243 LEU B CA 1
ATOM 5248 C C . LEU B 1 243 ? -7.027 -22.438 -2.836 1 98.12 243 LEU B C 1
ATOM 5250 O O . LEU B 1 243 ? -5.879 -22.453 -3.281 1 98.12 243 LEU B O 1
ATOM 5254 N N . MET B 1 244 ? -8.094 -22.469 -3.566 1 98.25 244 MET B N 1
ATOM 5255 C CA . MET B 1 244 ? -7.996 -22.484 -5.023 1 98.25 244 MET B CA 1
ATOM 5256 C C . MET B 1 244 ? -7.238 -21.25 -5.523 1 98.25 244 MET B C 1
ATOM 5258 O O . MET B 1 244 ? -6.352 -21.375 -6.371 1 98.25 244 MET B O 1
ATOM 5262 N N . SER B 1 245 ? -7.566 -20.156 -5.004 1 98.31 245 SER B N 1
ATOM 5263 C CA . SER B 1 245 ? -6.922 -18.906 -5.406 1 98.31 245 SER B CA 1
ATOM 5264 C C . SER B 1 245 ? -5.441 -18.906 -5.059 1 98.31 245 SER B C 1
ATOM 5266 O O . SER B 1 245 ? -4.617 -18.391 -5.816 1 98.31 245 SER B O 1
ATOM 5268 N N . THR B 1 246 ? -5.113 -19.453 -3.893 1 97.69 246 THR B N 1
ATOM 5269 C CA . THR B 1 246 ? -3.719 -19.547 -3.471 1 97.69 246 THR B CA 1
ATOM 5270 C C . THR B 1 246 ? -2.9 -20.344 -4.488 1 97.69 246 THR B C 1
ATOM 5272 O O . THR B 1 246 ? -1.811 -19.922 -4.879 1 97.69 246 THR B O 1
ATOM 5275 N N . ILE B 1 247 ? -3.418 -21.406 -4.969 1 98.19 247 ILE B N 1
ATOM 5276 C CA . ILE B 1 247 ? -2.717 -22.281 -5.906 1 98.19 247 ILE B CA 1
ATOM 5277 C C . ILE B 1 247 ? -2.646 -21.609 -7.277 1 98.19 247 ILE B C 1
ATOM 5279 O O . ILE B 1 247 ? -1.605 -21.641 -7.938 1 98.19 247 ILE B O 1
ATOM 5283 N N . LEU B 1 248 ? -3.68 -20.953 -7.656 1 98.25 248 LEU B N 1
ATOM 5284 C CA . LEU B 1 248 ? -3.801 -20.453 -9.023 1 98.25 248 LEU B CA 1
ATOM 5285 C C . LEU B 1 248 ? -3.029 -19.141 -9.195 1 98.25 248 LEU B C 1
ATOM 5287 O O . LEU B 1 248 ? -2.309 -18.969 -10.18 1 98.25 248 LEU B O 1
ATOM 5291 N N . GLY B 1 249 ? -3.229 -18.266 -8.242 1 97.5 249 GLY B N 1
ATOM 5292 C CA . GLY B 1 249 ? -2.635 -16.938 -8.422 1 97.5 249 GLY B CA 1
ATOM 5293 C C . GLY B 1 249 ? -2.336 -16.234 -7.113 1 97.5 249 GLY B C 1
ATOM 5294 O O . GLY B 1 249 ? -2.375 -15.008 -7.043 1 97.5 249 GLY B O 1
ATOM 5295 N N . GLY B 1 250 ? -2.061 -16.906 -6.039 1 95.12 250 GLY B N 1
ATOM 5296 C CA . GLY B 1 250 ? -1.968 -16.328 -4.711 1 95.12 250 GLY B CA 1
ATOM 5297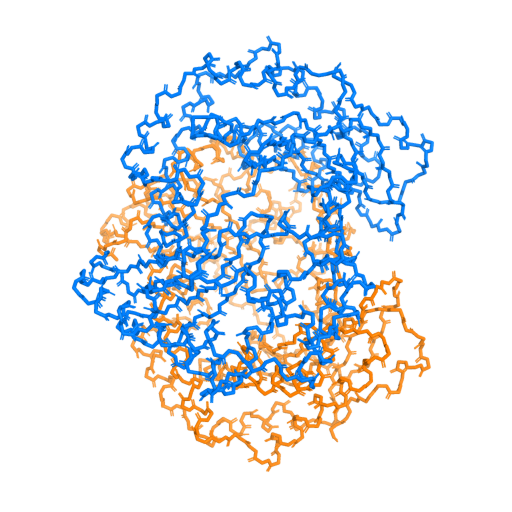 C C . GLY B 1 250 ? -0.557 -15.914 -4.34 1 95.12 250 GLY B C 1
ATOM 5298 O O . GLY B 1 250 ? -0.33 -15.367 -3.256 1 95.12 250 GLY B O 1
ATOM 5299 N N . GLY B 1 251 ? 0.418 -16.078 -5.199 1 94.06 251 GLY B N 1
ATOM 5300 C CA . GLY B 1 251 ? 1.801 -15.758 -4.883 1 94.06 251 GLY B CA 1
ATOM 5301 C C . GLY B 1 251 ? 2.768 -16.125 -5.992 1 94.06 251 GLY B C 1
ATOM 5302 O O . GLY B 1 251 ? 2.35 -16.422 -7.109 1 94.06 251 GLY B O 1
ATOM 5303 N N . MET B 1 252 ? 4.02 -16.109 -5.582 1 95.19 252 MET B N 1
ATOM 5304 C CA . MET B 1 252 ? 5.066 -16.359 -6.57 1 95.19 252 MET B CA 1
ATOM 5305 C C . MET B 1 252 ? 5.082 -17.828 -6.988 1 95.19 252 MET B C 1
ATOM 5307 O O . MET B 1 252 ? 5.469 -18.141 -8.117 1 95.19 252 MET B O 1
ATOM 5311 N N . ALA B 1 253 ? 4.633 -18.688 -6.137 1 95.88 253 ALA B N 1
ATOM 5312 C CA . ALA B 1 253 ? 4.656 -20.109 -6.414 1 95.88 253 ALA B CA 1
ATOM 5313 C C . ALA B 1 253 ? 3.434 -20.531 -7.227 1 95.88 253 ALA B C 1
ATOM 5315 O O . ALA B 1 253 ? 3.359 -21.672 -7.699 1 95.88 253 ALA B O 1
ATOM 5316 N N . SER B 1 254 ? 2.512 -19.703 -7.422 1 97.44 254 SER B N 1
ATOM 5317 C CA . SER B 1 254 ? 1.234 -20.031 -8.047 1 97.44 254 SER B CA 1
ATOM 5318 C C . SER B 1 254 ? 1.416 -20.391 -9.523 1 97.44 254 SER B C 1
ATOM 5320 O O . SER B 1 254 ? 2.42 -20.016 -10.133 1 97.44 254 SER B O 1
ATOM 5322 N N . ARG B 1 255 ? 0.439 -21.047 -10.078 1 98 255 ARG B N 1
ATOM 5323 C CA . ARG B 1 255 ? 0.487 -21.484 -11.469 1 98 255 ARG B CA 1
ATOM 5324 C C . ARG B 1 255 ? 0.596 -20.297 -12.422 1 98 255 ARG B C 1
ATOM 5326 O O . ARG B 1 255 ? 1.445 -20.281 -13.312 1 98 255 ARG B O 1
ATOM 5333 N N . LEU B 1 256 ? -0.212 -19.328 -12.188 1 98.44 256 LEU B N 1
ATOM 5334 C CA . LEU B 1 256 ? -0.232 -18.188 -13.094 1 98.44 256 LEU B CA 1
ATOM 5335 C C . LEU B 1 256 ? 1.085 -17.422 -13.031 1 98.44 256 LEU B C 1
ATOM 5337 O O . LEU B 1 256 ? 1.64 -17.047 -14.062 1 98.44 256 LEU B O 1
ATOM 5341 N N . PHE B 1 257 ? 1.588 -17.203 -11.867 1 97.75 257 PHE B N 1
ATOM 5342 C CA . PHE B 1 257 ? 2.854 -16.484 -11.727 1 97.75 257 PHE B CA 1
ATOM 5343 C C . PHE B 1 257 ? 3.982 -17.25 -12.406 1 97.75 257 PHE B C 1
ATOM 5345 O O . PHE B 1 257 ? 4.746 -16.672 -13.18 1 97.75 257 PHE B O 1
ATOM 5352 N N . GLN B 1 258 ? 4.07 -18.5 -12.156 1 97.19 258 GLN B N 1
ATOM 5353 C CA . GLN B 1 258 ? 5.16 -19.328 -12.672 1 97.19 258 GLN B CA 1
ATOM 5354 C C . GLN B 1 258 ? 5.078 -19.453 -14.195 1 97.19 258 GLN B C 1
ATOM 5356 O O . GLN B 1 258 ? 6.078 -19.281 -14.891 1 97.19 258 GLN B O 1
ATOM 5361 N N . ASN B 1 259 ? 3.92 -19.656 -14.703 1 97 259 ASN B N 1
ATOM 5362 C CA . ASN B 1 259 ? 3.791 -20.031 -16.109 1 97 259 ASN B CA 1
ATOM 5363 C C . ASN B 1 259 ? 3.707 -18.812 -17.016 1 97 259 ASN B C 1
ATOM 5365 O O . ASN B 1 259 ? 4.082 -18.859 -18.188 1 97 259 ASN B O 1
ATOM 5369 N N . ILE B 1 260 ? 3.27 -17.703 -16.438 1 97.44 260 ILE B N 1
ATOM 5370 C CA . ILE B 1 260 ? 3.041 -16.547 -17.312 1 97.44 260 ILE B CA 1
ATOM 5371 C C . ILE B 1 260 ? 4.117 -15.5 -17.062 1 97.44 260 ILE B C 1
ATOM 5373 O O . ILE B 1 260 ? 4.664 -14.93 -18.016 1 97.44 260 ILE B O 1
ATOM 5377 N N . ARG B 1 261 ? 4.484 -15.242 -15.852 1 95.81 261 ARG B N 1
ATOM 5378 C CA . ARG B 1 261 ? 5.484 -14.227 -15.539 1 95.81 261 ARG B CA 1
ATOM 5379 C C . ARG B 1 261 ? 6.883 -14.828 -15.5 1 95.81 261 ARG B C 1
ATOM 5381 O O . ARG B 1 261 ? 7.777 -14.383 -16.219 1 95.81 261 ARG B O 1
ATOM 5388 N N . GLU B 1 262 ? 7.043 -15.852 -14.75 1 95.06 262 GLU B N 1
ATOM 5389 C CA . GLU B 1 262 ? 8.375 -16.391 -14.508 1 95.06 262 GLU B CA 1
ATOM 5390 C C . GLU B 1 262 ? 8.938 -17.062 -15.75 1 95.06 262 GLU B C 1
ATOM 5392 O O . GLU B 1 262 ? 10.078 -16.812 -16.141 1 95.06 262 GLU B O 1
ATOM 5397 N N . LYS B 1 263 ? 8.164 -17.891 -16.406 1 95.31 263 LYS B N 1
ATOM 5398 C CA . LYS B 1 263 ? 8.641 -18.688 -17.531 1 95.31 263 LYS B CA 1
ATOM 5399 C C . LYS B 1 263 ? 8.555 -17.891 -18.844 1 95.31 263 LYS B C 1
ATOM 5401 O O . LYS B 1 263 ? 9.461 -17.969 -19.672 1 95.31 263 LYS B O 1
ATOM 5406 N N . GLU B 1 264 ? 7.438 -17.094 -18.984 1 95.88 264 GLU B N 1
ATOM 5407 C CA . GLU B 1 264 ? 7.199 -16.469 -20.281 1 95.88 264 GLU B CA 1
ATOM 5408 C C . GLU B 1 264 ? 7.562 -14.992 -20.25 1 95.88 264 GLU B C 1
ATOM 5410 O O . GLU B 1 264 ? 7.707 -14.359 -21.297 1 95.88 264 GLU B O 1
ATOM 5415 N N . GLY B 1 265 ? 7.672 -14.391 -19.094 1 95.44 265 GLY B N 1
ATOM 5416 C CA . GLY B 1 265 ? 8.055 -12.992 -18.953 1 95.44 265 GLY B CA 1
ATOM 5417 C C . GLY B 1 265 ? 7.047 -12.039 -19.578 1 95.44 265 GLY B C 1
ATOM 5418 O O . GLY B 1 265 ? 7.414 -10.984 -20.094 1 95.44 265 GLY B O 1
ATOM 5419 N N . LEU B 1 266 ? 5.758 -12.352 -19.5 1 95.31 266 LEU B N 1
ATOM 5420 C CA . LEU B 1 266 ? 4.754 -11.609 -20.266 1 95.31 266 LEU B CA 1
ATOM 5421 C C . LEU B 1 266 ? 4.211 -10.445 -19.438 1 95.31 266 LEU B C 1
ATOM 5423 O O . LEU B 1 266 ? 3.613 -9.516 -20 1 95.31 266 LEU B O 1
ATOM 5427 N N . CYS B 1 267 ? 4.359 -10.531 -18.156 1 95.06 267 CYS B N 1
ATOM 5428 C CA . CYS B 1 267 ? 3.783 -9.5 -17.312 1 95.06 267 CYS B CA 1
ATOM 5429 C C . CYS B 1 267 ? 4.602 -9.312 -16.031 1 95.06 267 CYS B C 1
ATOM 5431 O O . CYS B 1 267 ? 5.406 -10.172 -15.68 1 95.06 267 CYS B O 1
ATOM 5433 N N . TYR B 1 268 ? 4.355 -8.18 -15.445 1 88.5 268 TYR B N 1
ATOM 5434 C CA . TYR B 1 268 ? 4.977 -7.926 -14.156 1 88.5 268 TYR B CA 1
ATOM 5435 C C . TYR B 1 268 ? 4.051 -8.328 -13.016 1 88.5 268 TYR B C 1
ATOM 5437 O O . TYR B 1 268 ? 4.504 -8.852 -11.992 1 88.5 268 TYR B O 1
ATOM 5445 N N . SER B 1 269 ? 2.805 -8.055 -13.203 1 95.5 269 SER B N 1
ATOM 5446 C CA . SER B 1 269 ? 1.827 -8.383 -12.172 1 95.5 269 SER B CA 1
ATOM 5447 C C . SER B 1 269 ? 0.766 -9.344 -12.703 1 95.5 269 SER B C 1
ATOM 5449 O O . SER B 1 269 ? 0.207 -9.125 -13.781 1 95.5 269 SER B O 1
ATOM 5451 N N . ILE B 1 270 ? 0.477 -10.398 -11.938 1 98 270 ILE B N 1
ATOM 5452 C CA . ILE B 1 270 ? -0.596 -11.352 -12.219 1 98 270 ILE B CA 1
ATOM 5453 C C . ILE B 1 270 ? -1.029 -12.039 -10.93 1 98 270 ILE B C 1
ATOM 5455 O O . ILE B 1 270 ? -0.189 -12.5 -10.156 1 98 270 ILE B O 1
ATOM 5459 N N . TYR B 1 271 ? -2.305 -12.086 -10.711 1 98.31 271 TYR B N 1
ATOM 5460 C CA . TYR B 1 271 ? -2.834 -12.727 -9.516 1 98.31 271 TYR B CA 1
ATOM 5461 C C . TYR B 1 271 ? -4.324 -13.008 -9.656 1 98.31 271 TYR B C 1
ATOM 5463 O O . TYR B 1 271 ? -4.965 -12.523 -10.594 1 98.31 271 TYR B O 1
ATOM 5471 N N . SER B 1 272 ? -4.836 -13.82 -8.812 1 98.56 272 SER B N 1
ATOM 5472 C CA . SER B 1 272 ? -6.266 -14.117 -8.75 1 98.56 272 SER B CA 1
ATOM 5473 C C . SER B 1 272 ? -6.84 -13.773 -7.379 1 98.56 272 SER B C 1
ATOM 5475 O O . SER B 1 272 ? -6.117 -13.758 -6.383 1 98.56 272 SER B O 1
ATOM 5477 N N . PHE B 1 273 ? -8.078 -13.453 -7.375 1 98 273 PHE B N 1
ATOM 5478 C CA . PHE B 1 273 ? -8.734 -13.195 -6.102 1 98 273 PHE B CA 1
ATOM 5479 C C . PHE B 1 273 ? -10.234 -13.438 -6.207 1 98 273 PHE B C 1
ATOM 5481 O O . PHE B 1 273 ? -10.844 -13.164 -7.242 1 98 273 PHE B O 1
ATOM 5488 N N . PRO B 1 274 ? -10.812 -13.961 -5.145 1 98.19 274 PRO B N 1
ATOM 5489 C CA . PRO B 1 274 ? -12.266 -14.109 -5.059 1 98.19 274 PRO B CA 1
ATOM 5490 C C . PRO B 1 274 ? -12.945 -12.883 -4.453 1 98.19 274 PRO B C 1
ATOM 5492 O O . PRO B 1 274 ? -12.328 -12.148 -3.682 1 98.19 274 PRO B O 1
ATOM 5495 N N . SER B 1 275 ? -14.117 -12.617 -4.859 1 97.69 275 SER B N 1
ATOM 5496 C CA . SER B 1 275 ? -15.031 -11.68 -4.238 1 97.69 275 SER B CA 1
ATOM 5497 C C . SER B 1 275 ? -16.312 -12.375 -3.771 1 97.69 275 SER B C 1
ATOM 5499 O O . SER B 1 275 ? -17 -13 -4.57 1 97.69 275 SER B O 1
ATOM 5501 N N . PHE B 1 276 ? -16.578 -12.227 -2.48 1 96.69 276 PHE B N 1
ATOM 5502 C CA . PHE B 1 276 ? -17.766 -12.867 -1.912 1 96.69 276 PHE B CA 1
ATOM 5503 C C . PHE B 1 276 ? -18.766 -11.828 -1.429 1 96.69 276 PHE B C 1
ATOM 5505 O O . PHE B 1 276 ? -18.391 -10.844 -0.789 1 96.69 276 PHE B O 1
ATOM 5512 N N . TYR B 1 277 ? -20 -12.094 -1.743 1 95.19 277 TYR B N 1
ATOM 5513 C CA . TYR B 1 277 ? -21.109 -11.32 -1.226 1 95.19 277 TYR B CA 1
ATOM 5514 C C . TYR B 1 277 ? -22.219 -12.227 -0.706 1 95.19 277 TYR B C 1
ATOM 5516 O O . TYR B 1 277 ? -22.141 -13.453 -0.841 1 95.19 277 TYR B O 1
ATOM 5524 N N . ARG B 1 278 ? -23.156 -11.625 -0.096 1 92.75 278 ARG B N 1
ATOM 5525 C CA . ARG B 1 278 ? -24.234 -12.391 0.52 1 92.75 278 ARG B CA 1
ATOM 5526 C C . ARG B 1 278 ? -25 -13.188 -0.526 1 92.75 278 ARG B C 1
ATOM 5528 O O . ARG B 1 278 ? -25.375 -14.336 -0.287 1 92.75 278 ARG B O 1
ATOM 5535 N N . SER B 1 279 ? -25.188 -12.594 -1.735 1 93.06 279 SER B N 1
ATOM 5536 C CA . SER B 1 279 ? -26.094 -13.227 -2.686 1 93.06 279 SER B CA 1
ATOM 5537 C C . SER B 1 279 ? -25.359 -13.664 -3.949 1 93.06 279 SER B C 1
ATOM 5539 O O . SER B 1 279 ? -25.953 -14.289 -4.832 1 93.06 279 SER B O 1
ATOM 5541 N N . THR B 1 280 ? -24.141 -13.305 -4.027 1 95.31 280 THR B N 1
ATOM 5542 C CA . THR B 1 280 ? -23.406 -13.609 -5.246 1 95.31 280 THR B CA 1
ATOM 5543 C C . THR B 1 280 ? -21.891 -13.586 -4.984 1 95.31 280 THR B C 1
ATOM 5545 O O . THR B 1 280 ? -21.469 -13.516 -3.832 1 95.31 280 THR B O 1
ATOM 5548 N N . GLY B 1 281 ? -21.094 -13.812 -6.016 1 96.25 281 GLY B N 1
ATOM 5549 C CA . GLY B 1 281 ? -19.641 -13.75 -5.969 1 96.25 281 GLY B CA 1
ATOM 5550 C C . GLY B 1 281 ? -19 -13.781 -7.344 1 96.25 281 GLY B C 1
ATOM 5551 O O . GLY B 1 281 ? -19.688 -13.969 -8.352 1 96.25 281 GLY B O 1
ATOM 5552 N N . LEU B 1 282 ? -17.719 -13.516 -7.348 1 97.88 282 LEU B N 1
ATOM 5553 C CA . LEU B 1 282 ? -16.891 -13.594 -8.555 1 97.88 282 LEU B CA 1
ATOM 5554 C C . LEU B 1 282 ? -15.531 -14.203 -8.242 1 97.88 282 LEU B C 1
ATOM 5556 O O . LEU B 1 282 ? -15.039 -14.102 -7.117 1 97.88 282 LEU B O 1
ATOM 5560 N N . PHE B 1 283 ? -14.992 -14.906 -9.148 1 98.56 283 PHE B N 1
ATOM 5561 C CA . PHE B 1 283 ? -13.57 -15.227 -9.141 1 98.56 283 PHE B CA 1
ATOM 5562 C C . PHE B 1 283 ? -12.828 -14.461 -10.234 1 98.56 283 PHE B C 1
ATOM 5564 O O . PHE B 1 283 ? -13.172 -14.555 -11.414 1 98.56 283 PHE B O 1
ATOM 5571 N N . SER B 1 284 ? -11.781 -13.75 -9.82 1 98.69 284 SER B N 1
ATOM 5572 C CA . SER B 1 284 ? -11.164 -12.797 -10.734 1 98.69 284 SER B CA 1
ATOM 5573 C C . SER B 1 284 ? -9.68 -13.094 -10.93 1 98.69 284 SER B C 1
ATOM 5575 O O . SER B 1 284 ? -9.016 -13.586 -10.016 1 98.69 284 SER B O 1
ATOM 5577 N N . ILE B 1 285 ? -9.18 -12.805 -12.078 1 98.62 285 ILE B N 1
ATOM 5578 C CA . ILE B 1 285 ? -7.762 -12.82 -12.406 1 98.62 285 ILE B CA 1
ATOM 5579 C C . ILE B 1 285 ? -7.348 -11.461 -12.969 1 98.62 285 ILE B C 1
ATOM 5581 O O . ILE B 1 285 ? -8.008 -10.93 -13.867 1 98.62 285 ILE B O 1
ATOM 5585 N N . SER B 1 286 ? -6.359 -10.93 -12.414 1 98.5 286 SER B N 1
ATOM 5586 C CA . SER B 1 286 ? -5.836 -9.633 -12.828 1 98.5 286 SER B CA 1
ATOM 5587 C C . SER B 1 286 ? -4.418 -9.758 -13.367 1 98.5 286 SER B C 1
ATOM 5589 O O . SER B 1 286 ? -3.604 -10.508 -12.828 1 98.5 286 SER B O 1
ATOM 5591 N N . CYS B 1 287 ? -4.176 -8.969 -14.445 1 97.75 287 CYS B N 1
ATOM 5592 C CA . CYS B 1 287 ? -2.85 -8.969 -15.055 1 97.75 287 CYS B CA 1
ATOM 5593 C C . CYS B 1 287 ? -2.578 -7.652 -15.773 1 97.75 287 CYS B C 1
ATOM 5595 O O . CYS B 1 287 ? -3.496 -7.039 -16.312 1 97.75 287 CYS B O 1
ATOM 5597 N N . ALA B 1 288 ? -1.423 -7.195 -15.734 1 97.44 288 ALA B N 1
ATOM 5598 C CA . ALA B 1 288 ? -0.979 -6.02 -16.484 1 97.44 288 ALA B CA 1
ATOM 5599 C C . ALA B 1 288 ? 0.216 -6.352 -17.375 1 97.44 288 ALA B C 1
ATOM 5601 O O . ALA B 1 288 ? 1.217 -6.895 -16.891 1 97.44 288 ALA B O 1
ATOM 5602 N N . THR B 1 289 ? 0.105 -6.062 -18.641 1 97.12 289 THR B N 1
ATOM 5603 C CA . THR B 1 289 ? 1.118 -6.375 -19.641 1 97.12 289 THR B CA 1
ATOM 5604 C C . THR B 1 289 ? 1.152 -5.305 -20.719 1 97.12 289 THR B C 1
ATOM 5606 O O . THR B 1 289 ? 0.668 -4.191 -20.516 1 97.12 289 THR B O 1
ATOM 5609 N N . SER B 1 290 ? 1.894 -5.531 -21.828 1 95.75 290 SER B N 1
ATOM 5610 C CA . SER B 1 290 ? 1.874 -4.633 -22.984 1 95.75 290 SER B CA 1
ATOM 5611 C C . SER B 1 290 ? 0.805 -5.047 -23.984 1 95.75 290 SER B C 1
ATOM 5613 O O . SER B 1 290 ? 0.372 -6.203 -24 1 95.75 290 SER B O 1
ATOM 5615 N N . LYS B 1 291 ? 0.413 -4.105 -24.766 1 95.25 291 LYS B N 1
ATOM 5616 C CA . LYS B 1 291 ? -0.654 -4.379 -25.719 1 95.25 291 LYS B CA 1
ATOM 5617 C C . LYS B 1 291 ? -0.247 -5.48 -26.688 1 95.25 291 LYS B C 1
ATOM 5619 O O . LYS B 1 291 ? -1.087 -6.27 -27.125 1 95.25 291 LYS B O 1
ATOM 5624 N N . GLU B 1 292 ? 1.006 -5.578 -26.969 1 95.31 292 GLU B N 1
ATOM 5625 C CA . GLU B 1 292 ? 1.511 -6.566 -27.922 1 95.31 292 GLU B CA 1
ATOM 5626 C C . GLU B 1 292 ? 1.435 -7.977 -27.328 1 95.31 292 GLU B C 1
ATOM 5628 O O . GLU B 1 292 ? 1.312 -8.953 -28.078 1 95.31 292 GLU B O 1
ATOM 5633 N N . LYS B 1 293 ? 1.466 -8.055 -26.047 1 96.5 293 LYS B N 1
ATOM 5634 C CA . LYS B 1 293 ? 1.534 -9.352 -25.391 1 96.5 293 LYS B CA 1
ATOM 5635 C C . LYS B 1 293 ? 0.171 -9.758 -24.828 1 96.5 293 LYS B C 1
ATOM 5637 O O . LYS B 1 293 ? -0.008 -10.891 -24.391 1 96.5 293 LYS B O 1
ATOM 5642 N N . ALA B 1 294 ? -0.752 -8.914 -24.875 1 97.19 294 ALA B N 1
ATOM 5643 C CA . ALA B 1 294 ? -2.041 -9.102 -24.203 1 97.19 294 ALA B CA 1
ATOM 5644 C C . ALA B 1 294 ? -2.736 -10.367 -24.703 1 97.19 294 ALA B C 1
ATOM 5646 O O . ALA B 1 294 ? -3.219 -11.164 -23.891 1 97.19 294 ALA B O 1
ATOM 5647 N N . ASN B 1 295 ? -2.783 -10.562 -26.016 1 97.19 295 ASN B N 1
ATOM 5648 C CA . ASN B 1 295 ? -3.441 -11.727 -26.594 1 97.19 295 ASN B CA 1
ATOM 5649 C C . ASN B 1 295 ? -2.801 -13.023 -26.125 1 97.19 295 ASN B C 1
ATOM 5651 O O . ASN B 1 295 ? -3.5 -13.945 -25.688 1 97.19 295 ASN B O 1
ATOM 5655 N N . GLN B 1 296 ? -1.535 -13.055 -26.156 1 96.94 296 GLN B N 1
ATOM 5656 C CA . GLN B 1 296 ? -0.805 -14.234 -25.719 1 96.94 296 GLN B CA 1
ATOM 5657 C C . GLN B 1 296 ? -1.013 -14.477 -24.219 1 96.94 296 GLN B C 1
ATOM 5659 O O . GLN B 1 296 ? -1.203 -15.617 -23.797 1 96.94 296 GLN B O 1
ATOM 5664 N N . CYS B 1 297 ? -0.982 -13.438 -23.453 1 97.31 297 CYS B N 1
ATOM 5665 C CA . CYS B 1 297 ? -1.147 -13.523 -22.016 1 97.31 297 CYS B CA 1
ATOM 5666 C C . CYS B 1 297 ? -2.506 -14.109 -21.656 1 97.31 297 CYS B C 1
ATOM 5668 O O . CYS B 1 297 ? -2.586 -15.078 -20.891 1 97.31 297 CYS B O 1
ATOM 5670 N N . VAL B 1 298 ? -3.535 -13.602 -22.234 1 98.12 298 VAL B N 1
ATOM 5671 C CA . VAL B 1 298 ? -4.883 -14.094 -21.953 1 98.12 298 VAL B CA 1
ATOM 5672 C C . VAL B 1 298 ? -5.02 -15.531 -22.422 1 98.12 298 VAL B C 1
ATOM 5674 O O . VAL B 1 298 ? -5.609 -16.375 -21.75 1 98.12 298 VAL B O 1
ATOM 5677 N N . GLY B 1 299 ? -4.48 -15.82 -23.625 1 97.69 299 GLY B N 1
ATOM 5678 C CA . GLY B 1 299 ? -4.504 -17.188 -24.125 1 97.69 299 GLY B CA 1
ATOM 5679 C C . GLY B 1 299 ? -3.891 -18.188 -23.172 1 97.69 299 GLY B C 1
ATOM 5680 O O . GLY B 1 299 ? -4.457 -19.266 -22.938 1 97.69 299 GLY B O 1
ATOM 5681 N N . LEU B 1 300 ? -2.789 -17.828 -22.594 1 97.69 300 LEU B N 1
ATOM 5682 C CA . LEU B 1 300 ? -2.102 -18.719 -21.672 1 97.69 300 LEU B CA 1
ATOM 5683 C C . LEU B 1 300 ? -2.887 -18.875 -20.375 1 97.69 300 LEU B C 1
ATOM 5685 O O . LEU B 1 300 ? -2.893 -19.938 -19.766 1 97.69 300 LEU B O 1
ATOM 5689 N N . ILE B 1 301 ? -3.52 -17.797 -19.922 1 98.12 301 ILE B N 1
ATOM 5690 C CA . ILE B 1 301 ? -4.371 -17.875 -18.75 1 98.12 301 ILE B CA 1
ATOM 5691 C C . ILE B 1 301 ? -5.508 -18.859 -18.984 1 98.12 301 ILE B C 1
ATOM 5693 O O . ILE B 1 301 ? -5.773 -19.734 -18.156 1 98.12 301 ILE B O 1
ATOM 5697 N N . LEU B 1 302 ? -6.125 -18.734 -20.156 1 97.88 302 LEU B N 1
ATOM 5698 C CA . LEU B 1 302 ? -7.238 -19.609 -20.5 1 97.88 302 LEU B CA 1
ATOM 5699 C C . LEU B 1 302 ? -6.773 -21.062 -20.609 1 97.88 302 LEU B C 1
ATOM 5701 O O . LEU B 1 302 ? -7.484 -21.984 -20.188 1 97.88 302 LEU B O 1
ATOM 5705 N N . LYS B 1 303 ? -5.645 -21.203 -21.125 1 96.75 303 LYS B N 1
ATOM 5706 C CA . LYS B 1 303 ? -5.082 -22.547 -21.219 1 96.75 303 LYS B CA 1
ATOM 5707 C C . LYS B 1 303 ? -4.871 -23.156 -19.828 1 96.75 303 LYS B C 1
ATOM 5709 O O . LYS B 1 303 ? -5.156 -24.344 -19.609 1 96.75 303 LYS B O 1
ATOM 5714 N N . GLU B 1 304 ? -4.348 -22.344 -18.953 1 96.62 304 GLU B N 1
ATOM 5715 C CA . GLU B 1 304 ? -4.152 -22.781 -17.578 1 96.62 304 GLU B CA 1
ATOM 5716 C C . GLU B 1 304 ? -5.477 -23.188 -16.938 1 96.62 304 GLU B C 1
ATOM 5718 O O . GLU B 1 304 ? -5.555 -24.188 -16.219 1 96.62 304 GLU B O 1
ATOM 5723 N N . LEU B 1 305 ? -6.496 -22.438 -17.172 1 97.81 305 LEU B N 1
ATOM 5724 C CA . LEU B 1 305 ? -7.812 -22.719 -16.594 1 97.81 305 LEU B CA 1
ATOM 5725 C C . LEU B 1 305 ? -8.422 -23.969 -17.219 1 97.81 305 LEU B C 1
ATOM 5727 O O . LEU B 1 305 ? -9.039 -24.766 -16.5 1 97.81 305 LEU B O 1
ATOM 5731 N N . ASP B 1 306 ? -8.266 -24.109 -18.5 1 96.38 306 ASP B N 1
ATOM 5732 C CA . ASP B 1 306 ? -8.75 -25.312 -19.172 1 96.38 306 ASP B CA 1
ATOM 5733 C C . ASP B 1 306 ? -8.078 -26.562 -18.625 1 96.38 306 ASP B C 1
ATOM 5735 O O . ASP B 1 306 ? -8.742 -27.562 -18.344 1 96.38 306 ASP B O 1
ATOM 5739 N N . ALA B 1 307 ? -6.801 -26.453 -18.453 1 95.56 307 ALA B N 1
ATOM 5740 C CA . ALA B 1 307 ? -6.051 -27.562 -17.891 1 95.56 307 ALA B CA 1
ATOM 5741 C C . ALA B 1 307 ? -6.527 -27.875 -16.469 1 95.56 307 ALA B C 1
ATOM 5743 O O . ALA B 1 307 ? -6.59 -29.031 -16.078 1 95.56 307 ALA B O 1
ATOM 5744 N N . LEU B 1 308 ? -6.793 -26.875 -15.781 1 96.31 308 LEU B N 1
ATOM 5745 C CA . LEU B 1 308 ? -7.27 -27.031 -14.406 1 96.31 308 LEU B CA 1
ATOM 5746 C C . LEU B 1 308 ? -8.609 -27.766 -14.375 1 96.31 308 LEU B C 1
ATOM 5748 O O . LEU B 1 308 ? -8.82 -28.656 -13.547 1 96.31 308 LEU B O 1
ATOM 5752 N N . VAL B 1 309 ? -9.516 -27.406 -15.211 1 95.94 309 VAL B N 1
ATOM 5753 C CA . VAL B 1 309 ? -10.844 -28.016 -15.266 1 95.94 309 VAL B CA 1
ATOM 5754 C C . VAL B 1 309 ? -10.727 -29.484 -15.688 1 95.94 309 VAL B C 1
ATOM 5756 O O . VAL B 1 309 ? -11.422 -30.344 -15.141 1 95.94 309 VAL B O 1
ATOM 5759 N N . LYS B 1 310 ? -9.812 -29.797 -16.562 1 95.69 310 LYS B N 1
ATOM 5760 C CA . LYS B 1 310 ? -9.688 -31.125 -17.125 1 95.69 310 LYS B CA 1
ATOM 5761 C C . LYS B 1 310 ? -8.891 -32.062 -16.203 1 95.69 310 LYS B C 1
ATOM 5763 O O . LYS B 1 310 ? -9.242 -33.219 -16.031 1 95.69 310 LYS B O 1
ATOM 5768 N N . ASN B 1 311 ? -7.809 -31.453 -15.633 1 96.81 311 ASN B N 1
ATOM 5769 C CA . ASN B 1 311 ? -6.852 -32.312 -14.945 1 96.81 311 ASN B CA 1
ATOM 5770 C C . ASN B 1 311 ? -6.898 -32.094 -13.438 1 96.81 311 ASN B C 1
ATOM 5772 O O . ASN B 1 311 ? -6.422 -32.938 -12.672 1 96.81 311 ASN B O 1
ATOM 5776 N N . GLY B 1 312 ? -7.426 -30.984 -13.016 1 97.5 312 GLY B N 1
ATOM 5777 C CA . GLY B 1 312 ? -7.539 -30.688 -11.594 1 97.5 312 GLY B CA 1
ATOM 5778 C C . GLY B 1 312 ? -6.227 -30.266 -10.969 1 97.5 312 GLY B C 1
ATOM 5779 O O . GLY B 1 312 ? -5.242 -30.031 -11.672 1 97.5 312 GLY B O 1
ATOM 5780 N N . PHE B 1 313 ? -6.281 -30.094 -9.656 1 98.12 313 PHE B N 1
ATOM 5781 C CA . PHE B 1 313 ? -5.105 -29.797 -8.844 1 98.12 313 PHE B CA 1
ATOM 5782 C C . PHE B 1 313 ? -4.426 -31.078 -8.383 1 98.12 313 PHE B C 1
ATOM 5784 O O . PHE B 1 313 ? -4.992 -32.156 -8.5 1 98.12 313 PHE B O 1
ATOM 5791 N N . THR B 1 314 ? -3.189 -30.953 -7.871 1 97.56 314 THR B N 1
ATOM 5792 C CA . THR B 1 314 ? -2.494 -32.094 -7.285 1 97.56 314 THR B CA 1
ATOM 5793 C C . THR B 1 314 ? -2.6 -32.062 -5.762 1 97.56 314 THR B C 1
ATOM 5795 O O . THR B 1 314 ? -2.867 -31.016 -5.172 1 97.56 314 THR B O 1
ATOM 5798 N N . GLU B 1 315 ? -2.365 -33.219 -5.152 1 97.69 315 GLU B N 1
ATOM 5799 C CA . GLU B 1 315 ? -2.348 -33.312 -3.693 1 97.69 315 GLU B CA 1
ATOM 5800 C C . GLU B 1 315 ? -1.258 -32.406 -3.102 1 97.69 315 GLU B C 1
ATOM 5802 O O . GLU B 1 315 ? -1.46 -31.781 -2.061 1 97.69 315 GLU B O 1
ATOM 5807 N N . ARG B 1 316 ? -0.182 -32.375 -3.736 1 96.62 316 ARG B N 1
ATOM 5808 C CA . ARG B 1 316 ? 0.934 -31.562 -3.262 1 96.62 316 ARG B CA 1
ATOM 5809 C C . ARG B 1 316 ? 0.574 -30.078 -3.268 1 96.62 316 ARG B C 1
ATOM 5811 O O . ARG B 1 316 ? 0.876 -29.359 -2.314 1 96.62 316 ARG B O 1
ATOM 5818 N N . GLU B 1 317 ? -0.064 -29.641 -4.309 1 97 317 GLU B N 1
ATOM 5819 C CA . GLU B 1 317 ? -0.505 -28.25 -4.391 1 97 317 GLU B CA 1
ATOM 5820 C C . GLU B 1 317 ? -1.468 -27.906 -3.256 1 97 317 GLU B C 1
ATOM 5822 O O . GLU B 1 317 ? -1.37 -26.844 -2.65 1 97 317 GLU B O 1
ATOM 5827 N N . LEU B 1 318 ? -2.387 -28.828 -3.033 1 98.19 318 LEU B N 1
ATOM 5828 C CA . LEU B 1 318 ? -3.361 -28.594 -1.973 1 98.19 318 LEU B CA 1
ATOM 5829 C C . LEU B 1 318 ? -2.676 -28.516 -0.613 1 98.19 318 LEU B C 1
ATOM 5831 O O . LEU B 1 318 ? -2.957 -27.594 0.171 1 98.19 318 LEU B O 1
ATOM 5835 N N . GLU B 1 319 ? -1.785 -29.406 -0.364 1 97.31 319 GLU B N 1
ATOM 5836 C CA . GLU B 1 319 ? -1.071 -29.406 0.91 1 97.31 319 GLU B CA 1
ATOM 5837 C C . GLU B 1 319 ? -0.249 -28.141 1.083 1 97.31 319 GLU B C 1
ATOM 5839 O O . GLU B 1 319 ? -0.216 -27.562 2.17 1 97.31 319 GLU B O 1
ATOM 5844 N N . ASP B 1 320 ? 0.406 -27.734 0.033 1 96.31 320 ASP B N 1
ATOM 5845 C CA . ASP B 1 320 ? 1.188 -26.5 0.074 1 96.31 320 ASP B CA 1
ATOM 5846 C C . ASP B 1 320 ? 0.294 -25.297 0.345 1 96.31 320 ASP B C 1
ATOM 5848 O O . ASP B 1 320 ? 0.651 -24.422 1.133 1 96.31 320 ASP B O 1
ATOM 5852 N N . ALA B 1 321 ? -0.824 -25.266 -0.291 1 97.38 321 ALA B N 1
ATOM 5853 C CA . ALA B 1 321 ? -1.759 -24.156 -0.107 1 97.38 321 ALA B CA 1
ATOM 5854 C C . ALA B 1 321 ? -2.299 -24.125 1.319 1 97.38 321 ALA B C 1
ATOM 5856 O O . ALA B 1 321 ? -2.436 -23.047 1.915 1 97.38 321 ALA B O 1
ATOM 5857 N N . LYS B 1 322 ? -2.648 -25.312 1.838 1 97.69 322 LYS B N 1
ATOM 5858 C CA . LYS B 1 322 ? -3.109 -25.391 3.221 1 97.69 322 LYS B CA 1
ATOM 5859 C C . LYS B 1 322 ? -2.059 -24.844 4.184 1 97.69 322 LYS B C 1
ATOM 5861 O O . LYS B 1 322 ? -2.369 -24.031 5.047 1 97.69 322 LYS B O 1
ATOM 5866 N N . SER B 1 323 ? -0.898 -25.297 3.99 1 94.69 323 SER B N 1
ATOM 5867 C CA . SER B 1 323 ? 0.183 -24.875 4.871 1 94.69 323 SER B CA 1
ATOM 5868 C C . SER B 1 323 ? 0.436 -23.375 4.75 1 94.69 323 SER B C 1
ATOM 5870 O O . SER B 1 323 ? 0.717 -22.703 5.746 1 94.69 323 SER B O 1
ATOM 5872 N N . ASN B 1 324 ? 0.391 -22.891 3.551 1 95.12 324 ASN B N 1
ATOM 5873 C CA . ASN B 1 324 ? 0.527 -21.469 3.307 1 95.12 324 ASN B CA 1
ATOM 5874 C C . ASN B 1 324 ? -0.517 -20.656 4.078 1 95.12 324 ASN B C 1
ATOM 5876 O O . ASN B 1 324 ? -0.176 -19.719 4.805 1 95.12 324 ASN B O 1
ATOM 5880 N N . GLN B 1 325 ? -1.728 -21.047 3.977 1 95.75 325 GLN B N 1
ATOM 5881 C CA . GLN B 1 325 ? -2.816 -20.328 4.637 1 95.75 325 GLN B CA 1
ATOM 5882 C C . GLN B 1 325 ? -2.723 -20.453 6.152 1 95.75 325 GLN B C 1
ATOM 5884 O O . GLN B 1 325 ? -3.006 -19.5 6.883 1 95.75 325 GLN B O 1
ATOM 5889 N N . LEU B 1 326 ? -2.334 -21.641 6.59 1 94.12 326 LEU B N 1
ATOM 5890 C CA . LEU B 1 326 ? -2.168 -21.859 8.023 1 94.12 326 LEU B CA 1
ATOM 5891 C C . LEU B 1 326 ? -1.087 -20.938 8.586 1 94.12 326 LEU B C 1
ATOM 5893 O O . LEU B 1 326 ? -1.283 -20.312 9.633 1 94.12 326 LEU B O 1
ATOM 5897 N N . GLY B 1 327 ? 0.028 -20.906 7.922 1 89.62 327 GLY B N 1
ATOM 5898 C CA . GLY B 1 327 ? 1.092 -20.016 8.336 1 89.62 327 GLY B CA 1
ATOM 5899 C C . GLY B 1 327 ? 0.678 -18.547 8.32 1 89.62 327 GLY B C 1
ATOM 5900 O O . GLY B 1 327 ? 0.952 -17.812 9.273 1 89.62 327 GLY B O 1
ATOM 5901 N N . GLY B 1 328 ? 0.023 -18.125 7.23 1 90.75 328 GLY B N 1
ATOM 5902 C CA . GLY B 1 328 ? -0.471 -16.766 7.137 1 90.75 328 GLY B CA 1
ATOM 5903 C C . GLY B 1 328 ? -1.432 -16.406 8.25 1 90.75 328 GLY B C 1
ATOM 5904 O O . GLY B 1 328 ? -1.39 -15.289 8.781 1 90.75 328 GLY B O 1
ATOM 5905 N N . MET B 1 329 ? -2.256 -17.297 8.586 1 90.81 329 MET B N 1
ATOM 5906 C CA . MET B 1 329 ? -3.199 -17.078 9.68 1 90.81 329 MET B CA 1
ATOM 5907 C C . MET B 1 329 ? -2.467 -16.891 11.008 1 90.81 329 MET B C 1
ATOM 5909 O O . MET B 1 329 ? -2.811 -16 11.789 1 90.81 329 MET B O 1
ATOM 5913 N N . ALA B 1 330 ? -1.472 -17.656 11.211 1 84.56 330 ALA B N 1
ATOM 5914 C CA . ALA B 1 330 ? -0.707 -17.578 12.453 1 84.56 330 ALA B CA 1
ATOM 5915 C C . ALA B 1 330 ? -0.018 -16.234 12.594 1 84.56 330 ALA B C 1
ATOM 5917 O O . ALA B 1 330 ? -0.071 -15.602 13.656 1 84.56 330 ALA B O 1
ATOM 5918 N N . ILE B 1 331 ? 0.524 -15.789 11.562 1 85.75 331 ILE B N 1
ATOM 5919 C CA . ILE B 1 331 ? 1.211 -14.5 11.562 1 85.75 331 ILE B CA 1
ATOM 5920 C C . ILE B 1 331 ? 0.192 -13.375 11.719 1 85.75 331 ILE B C 1
ATOM 5922 O O . ILE B 1 331 ? 0.385 -12.461 12.523 1 85.75 331 ILE B O 1
ATOM 5926 N N . GLY B 1 332 ? -0.886 -13.445 10.945 1 88.38 332 GLY B N 1
ATOM 5927 C CA . GLY B 1 332 ? -1.91 -12.414 10.984 1 88.38 332 GLY B CA 1
ATOM 5928 C C . GLY B 1 332 ? -2.564 -12.281 12.344 1 88.38 332 GLY B C 1
ATOM 5929 O O . GLY B 1 332 ? -2.914 -11.172 12.766 1 88.38 332 GLY B O 1
ATOM 5930 N N . TYR B 1 333 ? -2.689 -13.305 13.047 1 87.12 333 TYR B N 1
ATOM 5931 C CA . TYR B 1 333 ? -3.395 -13.32 14.32 1 87.12 333 TYR B CA 1
ATOM 5932 C C . TYR B 1 333 ? -2.557 -12.672 15.414 1 87.12 333 TYR B C 1
ATOM 5934 O O . TYR B 1 333 ? -3.064 -12.367 16.5 1 87.12 333 TYR B O 1
ATOM 5942 N N . GLU B 1 334 ? -1.341 -12.344 15.102 1 84.25 334 GLU B N 1
ATOM 5943 C CA . GLU B 1 334 ? -0.484 -11.648 16.062 1 84.25 334 GLU B CA 1
ATOM 5944 C C . GLU B 1 334 ? -0.756 -10.148 16.062 1 84.25 334 GLU B C 1
ATOM 5946 O O . GLU B 1 334 ? -0.409 -9.445 17.016 1 84.25 334 GLU B O 1
ATOM 5951 N N . LEU B 1 335 ? -1.416 -9.719 15.031 1 88.25 335 LEU B N 1
ATOM 5952 C CA . LEU B 1 335 ? -1.66 -8.289 14.875 1 88.25 335 LEU B CA 1
ATOM 5953 C C . LEU B 1 335 ? -3.049 -7.914 15.383 1 88.25 335 LEU B C 1
ATOM 5955 O O . LEU B 1 335 ? -4.055 -8.383 14.852 1 88.25 335 LEU B O 1
ATOM 5959 N N . PRO B 1 336 ? -3.076 -7.043 16.344 1 91.62 336 PRO B N 1
ATOM 5960 C CA . PRO B 1 336 ? -4.379 -6.664 16.891 1 91.62 336 PRO B CA 1
ATOM 5961 C C . PRO B 1 336 ? -5.34 -6.133 15.836 1 91.62 336 PRO B C 1
ATOM 5963 O O . PRO B 1 336 ? -6.539 -6.41 15.891 1 91.62 336 PRO B O 1
ATOM 5966 N N . GLU B 1 337 ? -4.84 -5.395 14.883 1 93.56 337 GLU B N 1
ATOM 5967 C CA . GLU B 1 337 ? -5.691 -4.879 13.812 1 93.56 337 GLU B CA 1
ATOM 5968 C C . GLU B 1 337 ? -6.363 -6.016 13.047 1 93.56 337 GLU B C 1
ATOM 5970 O O . GLU B 1 337 ? -7.566 -5.973 12.781 1 93.56 337 GLU B O 1
ATOM 5975 N N . ASN B 1 338 ? -5.555 -7 12.695 1 93.94 338 ASN B N 1
ATOM 5976 C CA . ASN B 1 338 ? -6.094 -8.133 11.953 1 93.94 338 ASN B CA 1
ATOM 5977 C C . ASN B 1 338 ? -7.133 -8.898 12.773 1 93.94 338 ASN B C 1
ATOM 5979 O O . ASN B 1 338 ? -8.164 -9.32 12.242 1 93.94 338 ASN B O 1
ATOM 5983 N N . ARG B 1 339 ? -6.848 -9.094 14.008 1 94.12 339 ARG B N 1
ATOM 5984 C CA . ARG B 1 339 ? -7.781 -9.812 14.875 1 94.12 339 ARG B CA 1
ATOM 5985 C C . ARG B 1 339 ? -9.078 -9.031 15.039 1 94.12 339 ARG B C 1
ATOM 5987 O O . ARG B 1 339 ? -10.172 -9.609 14.969 1 94.12 339 ARG B O 1
ATOM 5994 N N . MET B 1 340 ? -8.945 -7.758 15.281 1 96.06 340 MET B N 1
ATOM 5995 C CA . MET B 1 340 ? -10.117 -6.887 15.398 1 96.06 340 MET B CA 1
ATOM 5996 C C . MET B 1 340 ? -10.992 -6.98 14.156 1 96.06 340 MET B C 1
ATOM 5998 O O . MET B 1 340 ? -12.203 -7.16 14.266 1 96.06 340 MET B O 1
ATOM 6002 N N . ASN B 1 341 ? -10.398 -6.914 12.984 1 97.06 341 ASN B N 1
ATOM 6003 C CA . ASN B 1 341 ? -11.125 -7.004 11.727 1 97.06 341 ASN B CA 1
ATOM 6004 C C . ASN B 1 341 ? -11.773 -8.375 11.547 1 97.06 341 ASN B C 1
ATOM 6006 O O . ASN B 1 341 ? -12.938 -8.477 11.156 1 97.06 341 ASN B O 1
ATOM 6010 N N . ASN B 1 342 ? -11 -9.383 11.828 1 95.12 342 ASN B N 1
ATOM 6011 C CA . ASN B 1 342 ? -11.5 -10.75 11.672 1 95.12 342 ASN B CA 1
ATOM 6012 C C . ASN B 1 342 ? -12.734 -10.992 12.539 1 95.12 342 ASN B C 1
ATOM 6014 O O . ASN B 1 342 ? -13.734 -11.531 12.062 1 95.12 342 ASN B O 1
ATOM 6018 N N . ILE B 1 343 ? -12.664 -10.578 13.797 1 95.25 343 ILE B N 1
ATOM 6019 C CA . ILE B 1 343 ? -13.773 -10.773 14.727 1 95.25 343 ILE B CA 1
ATOM 6020 C C . ILE B 1 343 ? -15 -10.016 14.234 1 95.25 343 ILE B C 1
ATOM 6022 O O . ILE B 1 343 ? -16.094 -10.578 14.148 1 95.25 343 ILE B O 1
ATOM 6026 N N . GLY B 1 344 ? -14.82 -8.766 13.898 1 96.38 344 GLY B N 1
ATOM 6027 C CA . GLY B 1 344 ? -15.922 -7.934 13.438 1 96.38 344 GLY B CA 1
ATOM 6028 C C . GLY B 1 344 ? -16.578 -8.461 12.172 1 96.38 344 GLY B C 1
ATOM 6029 O O . GLY B 1 344 ? -17.812 -8.555 12.102 1 96.38 344 GLY B O 1
ATOM 6030 N N . LEU B 1 345 ? -15.836 -8.922 11.242 1 96.06 345 LEU B N 1
ATOM 6031 C CA . LEU B 1 345 ? -16.359 -9.328 9.945 1 96.06 345 LEU B CA 1
ATOM 6032 C C . LEU B 1 345 ? -17 -10.711 10.016 1 96.06 345 LEU B C 1
ATOM 6034 O O . LEU B 1 345 ? -17.969 -10.984 9.312 1 96.06 345 LEU B O 1
ATOM 6038 N N . GLN B 1 346 ? -16.469 -11.578 10.844 1 95.56 346 GLN B N 1
ATOM 6039 C CA . GLN B 1 346 ? -17.141 -12.867 11.016 1 95.56 346 GLN B CA 1
ATOM 6040 C C . GLN B 1 346 ? -18.547 -12.695 11.578 1 95.56 346 GLN B C 1
ATOM 6042 O O . GLN B 1 346 ? -19.469 -13.414 11.188 1 95.56 346 GLN B O 1
ATOM 6047 N N . ASP B 1 347 ? -18.641 -11.773 12.5 1 94.38 347 ASP B N 1
ATOM 6048 C CA . ASP B 1 347 ? -19.984 -11.5 13.039 1 94.38 347 ASP B CA 1
ATOM 6049 C C . ASP B 1 347 ? -20.906 -10.984 11.945 1 94.38 347 ASP B C 1
ATOM 6051 O O . ASP B 1 347 ? -22.062 -11.43 11.844 1 94.38 347 ASP B O 1
ATOM 6055 N N . ILE B 1 348 ? -20.438 -10.141 11.125 1 93.31 348 ILE B N 1
ATOM 6056 C CA . ILE B 1 348 ? -21.234 -9.516 10.078 1 93.31 348 ILE B CA 1
ATOM 6057 C C . ILE B 1 348 ? -21.578 -10.547 9.008 1 93.31 348 ILE B C 1
ATOM 6059 O O . ILE B 1 348 ? -22.734 -10.625 8.562 1 93.31 348 ILE B O 1
ATOM 6063 N N . TYR B 1 349 ? -20.641 -11.375 8.656 1 92.75 349 TYR B N 1
ATOM 6064 C CA . TYR B 1 349 ? -20.797 -12.25 7.5 1 92.75 349 TYR B CA 1
ATOM 6065 C C . TYR B 1 349 ? -21.484 -13.555 7.895 1 92.75 349 TYR B C 1
ATOM 6067 O O . TYR B 1 349 ? -22.25 -14.125 7.109 1 92.75 349 TYR B O 1
ATOM 6075 N N . PHE B 1 350 ? -21.203 -14.008 9.117 1 92.75 350 PHE B N 1
ATOM 6076 C CA . PHE B 1 350 ? -21.641 -15.359 9.445 1 92.75 350 PHE B CA 1
ATOM 6077 C C . PHE B 1 350 ? -22.547 -15.344 10.672 1 92.75 350 PHE B C 1
ATOM 6079 O O . PHE B 1 350 ? -23.203 -16.344 10.977 1 92.75 350 PHE B O 1
ATOM 6086 N N . GLY B 1 351 ? -22.594 -14.281 11.445 1 91.19 351 GLY B N 1
ATOM 6087 C CA . GLY B 1 351 ? -23.406 -14.219 12.656 1 91.19 351 GLY B CA 1
ATOM 6088 C C . GLY B 1 351 ? -22.828 -15.031 13.805 1 91.19 351 GLY B C 1
ATOM 6089 O O . GLY B 1 351 ? -23.5 -15.258 14.812 1 91.19 351 GLY B O 1
ATOM 6090 N N . LYS B 1 352 ? -21.641 -15.516 13.547 1 91.88 352 LYS B N 1
ATOM 6091 C CA . LYS B 1 352 ? -20.938 -16.266 14.578 1 91.88 352 LYS B CA 1
ATOM 6092 C C . LYS B 1 352 ? -19.422 -16.156 14.398 1 91.88 352 LYS B C 1
ATOM 6094 O O . LYS B 1 352 ? -18.938 -15.789 13.32 1 91.88 352 LYS B O 1
ATOM 6099 N N . TYR B 1 353 ? -18.75 -16.438 15.492 1 92.56 353 TYR B N 1
ATOM 6100 C CA . TYR B 1 353 ? -17.281 -16.375 15.484 1 92.56 353 TYR B CA 1
ATOM 6101 C C . TYR B 1 353 ? -16.688 -17.766 15.344 1 92.56 353 TYR B C 1
ATOM 6103 O O . TYR B 1 353 ? -16.938 -18.656 16.172 1 92.56 353 TYR B O 1
ATOM 6111 N N . TYR B 1 354 ? -15.984 -17.969 14.258 1 93.81 354 TYR B N 1
ATOM 6112 C CA . TYR B 1 354 ? -15.133 -19.141 14.109 1 93.81 354 TYR B CA 1
ATOM 6113 C C . TYR B 1 354 ? -13.742 -18.891 14.68 1 93.81 354 TYR B C 1
ATOM 6115 O O . TYR B 1 354 ? -13.008 -18.047 14.18 1 93.81 354 TYR B O 1
ATOM 6123 N N . SER B 1 355 ? -13.406 -19.688 15.688 1 93.38 355 SER B N 1
ATOM 6124 C CA . SER B 1 355 ? -12.102 -19.531 16.328 1 93.38 355 SER B CA 1
ATOM 6125 C C . SER B 1 355 ? -10.969 -19.875 15.367 1 93.38 355 SER B C 1
ATOM 6127 O O . SER B 1 355 ? -11.211 -20.438 14.297 1 93.38 355 SER B O 1
ATOM 6129 N N . LEU B 1 356 ? -9.797 -19.453 15.75 1 92 356 LEU B N 1
ATOM 6130 C CA . LEU B 1 356 ? -8.625 -19.812 14.961 1 92 356 LEU B CA 1
ATOM 6131 C C . LEU B 1 356 ? -8.539 -21.312 14.766 1 92 356 LEU B C 1
ATOM 6133 O O . LEU B 1 356 ? -8.273 -21.797 13.656 1 92 356 LEU B O 1
ATOM 6137 N N . GLU B 1 357 ? -8.781 -22.031 15.789 1 94.44 357 GLU B N 1
ATOM 6138 C CA . GLU B 1 357 ? -8.719 -23.484 15.727 1 94.44 357 GLU B CA 1
ATOM 6139 C C . GLU B 1 357 ? -9.773 -24.047 14.773 1 94.44 357 GLU B C 1
ATOM 6141 O O . GLU B 1 357 ? -9.492 -24.953 14 1 94.44 357 GLU B O 1
ATOM 6146 N N . GLU B 1 358 ? -10.914 -23.5 14.875 1 95.44 358 GLU B N 1
ATOM 6147 C CA . GLU B 1 358 ? -11.992 -23.938 13.992 1 95.44 358 GLU B CA 1
ATOM 6148 C C . GLU B 1 358 ? -11.656 -23.656 12.531 1 95.44 358 GLU B C 1
ATOM 6150 O O . GLU B 1 358 ? -11.906 -24.484 11.656 1 95.44 358 GLU B O 1
ATOM 6155 N N . ARG B 1 359 ? -11.188 -22.562 12.266 1 95 359 ARG B N 1
ATOM 6156 C CA . ARG B 1 359 ? -10.812 -22.188 10.906 1 95 359 ARG B CA 1
ATOM 6157 C C . ARG B 1 359 ? -9.68 -23.062 10.383 1 95 359 ARG B C 1
ATOM 6159 O O . ARG B 1 359 ? -9.695 -23.469 9.219 1 95 359 ARG B O 1
ATOM 6166 N N . MET B 1 360 ? -8.727 -23.312 11.258 1 95.5 360 MET B N 1
ATOM 6167 C CA . MET B 1 360 ? -7.613 -24.188 10.875 1 95.5 360 MET B CA 1
ATOM 6168 C C . MET B 1 360 ? -8.109 -25.594 10.578 1 95.5 360 MET B C 1
ATOM 6170 O O . MET B 1 360 ? -7.656 -26.219 9.617 1 95.5 360 MET B O 1
ATOM 6174 N N . LYS B 1 361 ? -9.008 -26.062 11.375 1 96.81 361 LYS B N 1
ATOM 6175 C CA . LYS B 1 361 ? -9.586 -27.375 11.148 1 96.81 361 LYS B CA 1
ATOM 6176 C C . LYS B 1 361 ? -10.344 -27.438 9.828 1 96.81 361 LYS B C 1
ATOM 6178 O O . LYS B 1 361 ? -10.25 -28.406 9.094 1 96.81 361 LYS B O 1
ATOM 6183 N N . ALA B 1 362 ? -11.07 -26.406 9.586 1 96.75 362 ALA B N 1
ATOM 6184 C CA . ALA B 1 362 ? -11.82 -26.328 8.328 1 96.75 362 ALA B CA 1
ATOM 6185 C C . ALA B 1 362 ? -10.875 -26.359 7.129 1 96.75 362 ALA B C 1
ATOM 6187 O O . ALA B 1 362 ? -11.133 -27.062 6.148 1 96.75 362 ALA B O 1
ATOM 6188 N N . LEU B 1 363 ? -9.852 -25.641 7.227 1 96.81 363 LEU B N 1
ATOM 6189 C CA . LEU B 1 363 ? -8.852 -25.594 6.164 1 96.81 363 LEU B CA 1
ATOM 6190 C C . LEU B 1 363 ? -8.234 -26.969 5.938 1 96.81 363 LEU B C 1
ATOM 6192 O O . LEU B 1 363 ? -8.109 -27.422 4.793 1 96.81 363 LEU B O 1
ATOM 6196 N N . LYS B 1 364 ? -7.898 -27.656 6.953 1 97.06 364 LYS B N 1
ATOM 6197 C CA . LYS B 1 364 ? -7.242 -28.953 6.879 1 97.06 364 LYS B CA 1
ATOM 6198 C C . LYS B 1 364 ? -8.188 -30.016 6.332 1 97.06 364 LYS B C 1
ATOM 6200 O O . LYS B 1 364 ? -7.75 -31 5.723 1 97.06 364 LYS B O 1
ATOM 6205 N N . SER B 1 365 ? -9.391 -29.781 6.465 1 97.69 365 SER B N 1
ATOM 6206 C CA . SER B 1 365 ? -10.375 -30.812 6.129 1 97.69 365 SER B CA 1
ATOM 6207 C C . SER B 1 365 ? -10.734 -30.766 4.645 1 97.69 365 SER B C 1
ATOM 6209 O O . SER B 1 365 ? -11.359 -31.688 4.121 1 97.69 365 SER B O 1
ATOM 6211 N N . VAL B 1 366 ? -10.359 -29.75 3.943 1 98.38 366 VAL B N 1
ATOM 6212 C CA . VAL B 1 366 ? -10.719 -29.625 2.531 1 98.38 366 VAL B CA 1
ATOM 6213 C C . VAL B 1 366 ? -10.07 -30.766 1.737 1 98.38 366 VAL B C 1
ATOM 6215 O O . VAL B 1 366 ? -8.875 -31.031 1.88 1 98.38 366 VAL B O 1
ATOM 6218 N N . SER B 1 367 ? -10.836 -31.406 0.908 1 98.38 367 SER B N 1
ATOM 6219 C CA . SER B 1 367 ? -10.328 -32.5 0.089 1 98.38 367 SER B CA 1
ATOM 6220 C C . SER B 1 367 ? -9.992 -32.031 -1.323 1 98.38 367 SER B C 1
ATOM 6222 O O . SER B 1 367 ? -10.461 -30.969 -1.756 1 98.38 367 SER B O 1
ATOM 6224 N N . LEU B 1 368 ? -9.195 -32.875 -1.952 1 98.5 368 LEU B N 1
ATOM 6225 C CA . LEU B 1 368 ? -8.859 -32.562 -3.34 1 98.5 368 LEU B CA 1
ATOM 6226 C C . LEU B 1 368 ? -10.102 -32.594 -4.219 1 98.5 368 LEU B C 1
ATOM 6228 O O . LEU B 1 368 ? -10.227 -31.766 -5.137 1 98.5 368 LEU B O 1
ATOM 6232 N N . ASP B 1 369 ? -10.992 -33.438 -3.916 1 98.25 369 ASP B N 1
ATOM 6233 C CA . ASP B 1 369 ? -12.234 -33.531 -4.676 1 98.25 369 ASP B CA 1
ATOM 6234 C C . ASP B 1 369 ? -13.062 -32.25 -4.531 1 98.25 369 ASP B C 1
ATOM 6236 O O . ASP B 1 369 ? -13.602 -31.75 -5.516 1 98.25 369 ASP B O 1
ATOM 6240 N N . GLU B 1 370 ? -13.172 -31.781 -3.348 1 98 370 GLU B N 1
ATOM 6241 C CA . GLU B 1 370 ? -13.898 -30.531 -3.109 1 98 370 GLU B CA 1
ATOM 6242 C C . GLU B 1 370 ? -13.273 -29.375 -3.877 1 98 370 GLU B C 1
ATOM 6244 O O . GLU B 1 370 ? -13.984 -28.547 -4.449 1 98 370 GLU B O 1
ATOM 6249 N N . LEU B 1 371 ? -12.008 -29.344 -3.84 1 98.38 371 LEU B N 1
ATOM 6250 C CA . LEU B 1 371 ? -11.273 -28.297 -4.543 1 98.38 371 LEU B CA 1
ATOM 6251 C C . LEU B 1 371 ? -11.523 -28.375 -6.043 1 98.38 371 LEU B C 1
ATOM 6253 O O . LEU B 1 371 ? -11.789 -27.344 -6.684 1 98.38 371 LEU B O 1
ATOM 6257 N N . ASN B 1 372 ? -11.445 -29.547 -6.602 1 98.38 372 ASN B N 1
ATOM 6258 C CA . ASN B 1 372 ? -11.641 -29.734 -8.031 1 98.38 372 ASN B CA 1
ATOM 6259 C C . ASN B 1 372 ? -13.086 -29.453 -8.438 1 98.38 372 ASN B C 1
ATOM 6261 O O . ASN B 1 372 ? -13.336 -28.922 -9.523 1 98.38 372 ASN B O 1
ATOM 6265 N N . GLU B 1 373 ? -13.984 -29.812 -7.629 1 97.75 373 GLU B N 1
ATOM 6266 C CA . GLU B 1 373 ? -15.383 -29.5 -7.891 1 97.75 373 GLU B CA 1
ATOM 6267 C C . GLU B 1 373 ? -15.602 -27.984 -7.922 1 97.75 373 GLU B C 1
ATOM 6269 O O . GLU B 1 373 ? -16.344 -27.484 -8.773 1 97.75 373 GLU B O 1
ATOM 6274 N N . ARG B 1 374 ? -14.992 -27.312 -6.977 1 97.38 374 ARG B N 1
ATOM 6275 C CA . ARG B 1 374 ? -15.086 -25.859 -6.953 1 97.38 374 ARG B CA 1
ATOM 6276 C C . ARG B 1 374 ? -14.508 -25.25 -8.219 1 97.38 374 ARG B C 1
ATOM 6278 O O . ARG B 1 374 ? -15.07 -24.312 -8.781 1 97.38 374 ARG B O 1
ATOM 6285 N N . ALA B 1 375 ? -13.406 -25.766 -8.656 1 97.75 375 ALA B N 1
ATOM 6286 C CA . ALA B 1 375 ? -12.781 -25.281 -9.883 1 97.75 375 ALA B CA 1
ATOM 6287 C C . ALA B 1 375 ? -13.703 -25.484 -11.086 1 97.75 375 ALA B C 1
ATOM 6289 O O . ALA B 1 375 ? -13.852 -24.578 -11.914 1 97.75 375 ALA B O 1
ATOM 6290 N N . LYS B 1 376 ? -14.297 -26.609 -11.164 1 97.25 376 LYS B N 1
ATOM 6291 C CA . LYS B 1 376 ? -15.211 -26.906 -12.266 1 97.25 376 LYS B CA 1
ATOM 6292 C C . LYS B 1 376 ? -16.406 -25.969 -12.25 1 97.25 376 LYS B C 1
ATOM 6294 O O . LYS B 1 376 ? -16.797 -25.406 -13.281 1 97.25 376 LYS B O 1
ATOM 6299 N N . LEU B 1 377 ? -16.938 -25.766 -11.078 1 95.81 377 LEU B N 1
ATOM 6300 C CA . LEU B 1 377 ? -18.094 -24.875 -10.945 1 95.81 377 LEU B CA 1
ATOM 6301 C C . LEU B 1 377 ? -17.719 -23.453 -11.328 1 95.81 377 LEU B C 1
ATOM 6303 O O . LEU B 1 377 ? -18.547 -22.719 -11.883 1 95.81 377 LEU B O 1
ATOM 6307 N N . THR B 1 378 ? -16.531 -23.031 -11.039 1 97.56 378 THR B N 1
ATOM 6308 C CA . THR B 1 378 ? -16.094 -21.656 -11.25 1 97.56 378 THR B CA 1
ATOM 6309 C C . THR B 1 378 ? -15.75 -21.422 -12.719 1 97.56 378 THR B C 1
ATOM 6311 O O . THR B 1 378 ? -16.125 -20.391 -13.281 1 97.56 378 THR B O 1
ATOM 6314 N N . PHE B 1 379 ? -15.141 -22.438 -13.367 1 97.31 379 PHE B N 1
ATOM 6315 C CA . PHE B 1 379 ? -14.5 -22.141 -14.641 1 97.31 379 PHE B CA 1
ATOM 6316 C C . PHE B 1 379 ? -15.188 -22.891 -15.781 1 97.31 379 PHE B C 1
ATOM 6318 O O . PHE B 1 379 ? -14.891 -22.656 -16.953 1 97.31 379 PHE B O 1
ATOM 6325 N N . SER B 1 380 ? -16.094 -23.781 -15.453 1 92.31 380 SER B N 1
ATOM 6326 C CA . SER B 1 380 ? -16.812 -24.484 -16.516 1 92.31 380 SER B CA 1
ATOM 6327 C C . SER B 1 380 ? -17.938 -23.625 -17.078 1 92.31 380 SER B C 1
ATOM 6329 O O . SER B 1 380 ? -19.109 -24 -17 1 92.31 380 SER B O 1
ATOM 6331 N N . ILE B 1 381 ? -17.625 -22.531 -17.625 1 88.56 381 ILE B N 1
ATOM 6332 C CA . ILE B 1 381 ? -18.531 -21.609 -18.297 1 88.56 381 ILE B CA 1
ATOM 6333 C C . ILE B 1 381 ? -18.078 -21.406 -19.75 1 88.56 381 ILE B C 1
ATOM 6335 O O . ILE B 1 381 ? -16.891 -21.562 -20.062 1 88.56 381 ILE B O 1
ATOM 6339 N N . PRO B 1 382 ? -19 -21.094 -20.516 1 89.88 382 PRO B N 1
ATOM 6340 C CA . PRO B 1 382 ? -18.656 -21.016 -21.938 1 89.88 382 PRO B CA 1
ATOM 6341 C C . PRO B 1 382 ? -17.625 -19.922 -22.234 1 89.88 382 PRO B C 1
ATOM 6343 O O . PRO B 1 382 ? -16.766 -20.094 -23.109 1 89.88 382 PRO B O 1
ATOM 6346 N N . LYS B 1 383 ? -17.875 -18.781 -21.547 1 94.06 383 LYS B N 1
ATOM 6347 C CA . LYS B 1 383 ? -16.969 -17.672 -21.75 1 94.06 383 LYS B CA 1
ATOM 6348 C C . LYS B 1 383 ? -16.734 -16.891 -20.453 1 94.06 383 LYS B C 1
ATOM 6350 O O . LYS B 1 383 ? -17.656 -16.734 -19.656 1 94.06 383 LYS B O 1
ATOM 6355 N N . LEU B 1 384 ? -15.547 -16.438 -20.328 1 97.69 384 LEU B N 1
ATOM 6356 C CA . LEU B 1 384 ? -15.227 -15.562 -19.203 1 97.69 384 LEU B CA 1
ATOM 6357 C C . LEU B 1 384 ? -15.531 -14.109 -19.547 1 97.69 384 LEU B C 1
ATOM 6359 O O . LEU B 1 384 ? -15.602 -13.75 -20.734 1 97.69 384 LEU B O 1
ATOM 6363 N N . HIS B 1 385 ? -15.742 -13.352 -18.516 1 98.38 385 HIS B N 1
ATOM 6364 C CA . HIS B 1 385 ? -15.82 -11.906 -18.703 1 98.38 385 HIS B CA 1
ATOM 6365 C C . HIS B 1 385 ? -14.438 -11.297 -18.906 1 98.38 385 HIS B C 1
ATOM 6367 O O . HIS B 1 385 ? -13.477 -11.719 -18.266 1 98.38 385 HIS B O 1
ATOM 6373 N N . LEU B 1 386 ? -14.328 -10.297 -19.766 1 98.56 386 LEU B N 1
ATOM 6374 C CA . LEU B 1 386 ? -13.062 -9.617 -20.016 1 98.56 386 LEU B CA 1
ATOM 6375 C C . LEU B 1 386 ? -13.25 -8.102 -20.016 1 98.56 386 LEU B C 1
ATOM 6377 O O . LEU B 1 386 ? -14 -7.57 -20.828 1 98.56 386 LEU B O 1
ATOM 6381 N N . SER B 1 387 ? -12.656 -7.418 -19.062 1 98.62 387 SER B N 1
ATOM 6382 C CA . SER B 1 387 ? -12.555 -5.961 -19.047 1 98.62 387 SER B CA 1
ATOM 6383 C C . SER B 1 387 ? -11.102 -5.512 -19.125 1 98.62 387 SER B C 1
ATOM 6385 O O . SER B 1 387 ? -10.266 -5.953 -18.328 1 98.62 387 SER B O 1
ATOM 6387 N N . CYS B 1 388 ? -10.781 -4.578 -20.047 1 98.56 388 CYS B N 1
ATOM 6388 C CA . CYS B 1 388 ? -9.406 -4.137 -20.234 1 98.56 388 CYS B CA 1
ATOM 6389 C C . CYS B 1 388 ? -9.336 -2.617 -20.359 1 98.56 388 CYS B C 1
ATOM 6391 O O . CYS B 1 388 ? -10.305 -1.979 -20.781 1 98.56 388 CYS B O 1
ATOM 6393 N N . VAL B 1 389 ? -8.211 -2.107 -19.969 1 98 389 VAL B N 1
ATOM 6394 C CA . VAL B 1 389 ? -7.875 -0.7 -20.156 1 98 389 VAL B CA 1
ATOM 6395 C C . VAL B 1 389 ? -6.492 -0.58 -20.797 1 98 389 VAL B C 1
ATOM 6397 O O . VAL B 1 389 ? -5.523 -1.167 -20.312 1 98 389 VAL B O 1
ATOM 6400 N N . GLY B 1 390 ? -6.363 0.185 -21.812 1 97.12 390 GLY B N 1
ATOM 6401 C CA . GLY B 1 390 ? -5.086 0.376 -22.484 1 97.12 390 GLY B CA 1
ATOM 6402 C C . GLY B 1 390 ? -5.227 0.831 -23.922 1 97.12 390 GLY B C 1
ATOM 6403 O O . GLY B 1 390 ? -6.336 1.08 -24.391 1 97.12 390 GLY B O 1
ATOM 6404 N N . ASP B 1 391 ? -4.105 0.995 -24.594 1 96.31 391 ASP B N 1
ATOM 6405 C CA . ASP B 1 391 ? -4.039 1.567 -25.938 1 96.31 391 ASP B CA 1
ATOM 6406 C C . ASP B 1 391 ? -4.035 0.473 -27 1 96.31 391 ASP B C 1
ATOM 6408 O O . ASP B 1 391 ? -2.992 0.18 -27.594 1 96.31 391 ASP B O 1
ATOM 6412 N N . MET B 1 392 ? -5.211 -0.041 -27.234 1 97.06 392 MET B N 1
ATOM 6413 C CA . MET B 1 392 ? -5.379 -1.082 -28.25 1 97.06 392 MET B CA 1
ATOM 6414 C C . MET B 1 392 ? -6.562 -0.767 -29.156 1 97.06 392 MET B C 1
ATOM 6416 O O . MET B 1 392 ? -7.582 -0.25 -28.703 1 97.06 392 MET B O 1
ATOM 6420 N N . SER B 1 393 ? -6.441 -1.139 -30.453 1 96.75 393 SER B N 1
ATOM 6421 C CA . SER B 1 393 ? -7.547 -0.967 -31.391 1 96.75 393 SER B CA 1
ATOM 6422 C C . SER B 1 393 ? -8.664 -1.97 -31.109 1 96.75 393 SER B C 1
ATOM 6424 O O . SER B 1 393 ? -8.414 -3.051 -30.578 1 96.75 393 SER B O 1
ATOM 6426 N N . GLU B 1 394 ? -9.852 -1.598 -31.453 1 96.12 394 GLU B N 1
ATOM 6427 C CA . GLU B 1 394 ? -11 -2.482 -31.281 1 96.12 394 GLU B CA 1
ATOM 6428 C C . GLU B 1 394 ? -10.812 -3.793 -32.031 1 96.12 394 GLU B C 1
ATOM 6430 O O . GLU B 1 394 ? -11.18 -4.859 -31.531 1 96.12 394 GLU B O 1
ATOM 6435 N N . SER B 1 395 ? -10.281 -3.711 -33.188 1 96.25 395 SER B N 1
ATOM 6436 C CA . SER B 1 395 ? -10.07 -4.902 -34.031 1 96.25 395 SER B CA 1
ATOM 6437 C C . SER B 1 395 ? -9.094 -5.867 -33.344 1 96.25 395 SER B C 1
ATOM 6439 O O . SER B 1 395 ? -9.336 -7.074 -33.312 1 96.25 395 SER B O 1
ATOM 6441 N N . ALA B 1 396 ? -8.039 -5.34 -32.812 1 96.31 396 ALA B N 1
ATOM 6442 C CA . ALA B 1 396 ? -7.066 -6.172 -32.125 1 96.31 396 ALA B CA 1
ATOM 6443 C C . ALA B 1 396 ? -7.66 -6.746 -30.828 1 96.31 396 ALA B C 1
ATOM 6445 O O . ALA B 1 396 ? -7.41 -7.902 -30.484 1 96.31 396 ALA B O 1
ATOM 6446 N N . PHE B 1 397 ? -8.461 -5.938 -30.203 1 97.31 397 PHE B N 1
ATOM 6447 C CA . PHE B 1 397 ? -9.086 -6.336 -28.938 1 97.31 397 PHE B CA 1
ATOM 6448 C C . PHE B 1 397 ? -10.047 -7.5 -29.156 1 97.31 397 PHE B C 1
ATOM 6450 O O . PHE B 1 397 ? -10.117 -8.414 -28.328 1 97.31 397 PHE B O 1
ATOM 6457 N N . GLN B 1 398 ? -10.781 -7.5 -30.203 1 95.75 398 GLN B N 1
ATOM 6458 C CA . GLN B 1 398 ? -11.766 -8.539 -30.484 1 95.75 398 GLN B CA 1
ATOM 6459 C C . GLN B 1 398 ? -11.094 -9.891 -30.703 1 95.75 398 GLN B C 1
ATOM 6461 O O . GLN B 1 398 ? -11.734 -10.938 -30.578 1 95.75 398 GLN B O 1
ATOM 6466 N N . LYS B 1 399 ? -9.781 -9.906 -30.906 1 95.25 399 LYS B N 1
ATOM 6467 C CA . LYS B 1 399 ? -9.055 -11.148 -31.156 1 95.25 399 LYS B CA 1
ATOM 6468 C C . LYS B 1 399 ? -8.664 -11.82 -29.844 1 95.25 399 LYS B C 1
ATOM 6470 O O . LYS B 1 399 ? -8.273 -12.992 -29.828 1 95.25 399 LYS B O 1
ATOM 6475 N N . ILE B 1 400 ? -8.734 -11.078 -28.812 1 96.69 400 ILE B N 1
ATOM 6476 C CA . ILE B 1 400 ? -8.414 -11.664 -27.516 1 96.69 400 ILE B CA 1
ATOM 6477 C C . ILE B 1 400 ? -9.477 -12.688 -27.141 1 96.69 400 ILE B C 1
ATOM 6479 O O . ILE B 1 400 ? -10.664 -12.367 -27.094 1 96.69 400 ILE B O 1
ATOM 6483 N N . PRO B 1 401 ? -9.094 -13.891 -26.844 1 95.31 401 PRO B N 1
ATOM 6484 C CA . PRO B 1 401 ? -10.062 -14.945 -26.562 1 95.31 401 PRO B CA 1
ATOM 6485 C C . PRO B 1 401 ? -10.641 -14.836 -25.141 1 95.31 401 PRO B C 1
ATOM 6487 O O . PRO B 1 401 ? -10.008 -14.266 -24.25 1 95.31 401 PRO B O 1
ATOM 6490 N N . THR B 1 402 ? -11.867 -15.391 -24.969 1 94.44 402 THR B N 1
ATOM 6491 C CA . THR B 1 402 ? -12.477 -15.445 -23.656 1 94.44 402 THR B CA 1
ATOM 6492 C C . THR B 1 402 ? -13.078 -16.812 -23.391 1 94.44 402 THR B C 1
ATOM 6494 O O . THR B 1 402 ? -13.625 -17.062 -22.312 1 94.44 402 THR B O 1
ATOM 6497 N N . SER B 1 403 ? -13.031 -17.594 -24.422 1 91.81 403 SER B N 1
ATOM 6498 C CA . SER B 1 403 ? -13.578 -18.938 -24.281 1 91.81 403 SER B CA 1
ATOM 6499 C C . SER B 1 403 ? -12.484 -19.953 -23.938 1 91.81 403 SER B C 1
ATOM 6501 O O . SER B 1 403 ? -11.367 -19.859 -24.453 1 91.81 403 SER B O 1
ATOM 6503 N N . LEU B 1 404 ? -12.836 -20.859 -23.125 1 82.25 404 LEU B N 1
ATOM 6504 C CA . LEU B 1 404 ? -11.891 -21.891 -22.734 1 82.25 404 LEU B CA 1
ATOM 6505 C C . LEU B 1 404 ? -11.781 -22.953 -23.828 1 82.25 404 LEU B C 1
ATOM 6507 O O . LEU B 1 404 ? -12.75 -23.234 -24.531 1 82.25 404 LEU B O 1
#